Protein AF-0000000079469047 (afdb_homodimer)

Secondary structure (DSSP, 8-state):
-HHHHHHHHHHHHHHT---HHHHHHHHHHHHHTT-HHHHHHHHHHHHHH-TT-TTHHHHHHHHHHHHHHHT-HHHHHHHHHHHHHH-TT-HHHHHHHHHHHHHTT-HHHHHHHHHHHHHHTTT--HHHHHHHHHHHHHHHHHHHHTT-HHHHHHHHHHHHHH-TT-HHHHHHHHHHHHHTT-SSS---BTTB-HHHHHHTS-HHHHHHH---HHHHHHHHHHHHHHHSPPPSS--TT--TT-----TTS-EEEEEEES-SSSSHHHHHHTTHHHHS-TTTEEEEEEE-SS----HHHHHHHHHSSEEEE-TTS-HHHHHHHHHHTT-SEEEESSSSSTT--HHHHHT--SSEEEE-SSSSS----SS--EEEEETTTS-TTGGGG-SSEEEEESSS----TT----SPPPPTTTTT--SSSEEEEE-S-GGG--HHHHHHHHHHHHHSTTEEEEEE---HHHHHHHHHHHHHTT--GGGEEEEPP--HHHHHHHGGG-SEEE--SSS--SHHHHHHHHTT--EEEE--SSHHHHHHHHHHHHHT-GGGEESSHHHHHHHHHHHHT-HHHHHHHHHHHHHHTTTSGGG-HHHHHHHHHHHHHHHHHHHHTT-------TTHHHHHHHHHSS-TTTS-GGG-S-HHHHHHHHHHHHHHHS-----SSS--HHHHHHHHHS------TTHHHHHHH-/-HHHHHHHHHHHHHHT---HHHHHHHHHHHHHTT-HHHHHHHHHHHHHH-TT-TTHHHHHHHHHHHHHHHT-HHHHHHHHHHHHHH-TT-HHHHHHHHHHHHHTT-HHHHHHHHHHHHHHTTT--HHHHHHHHHHHHHHHHHHHHTT-HHHHHHHHHHHHHH-TT-HHHHHHHHHHHHHTT-SSS---BTTB-HHHHHHTS-HHHHHHH---HHHHHHHHHHHHHHHSPPPSS--TT--TT-----TTS-EEEEEEES-SSSSHHHHHHTTHHHHS-TTTEEEEEEE-SS----HHHHHHHHHSSEEEE-TTS-HHHHHHHHHHTT-SEEEESSSSSTT--HHHHHT--SSEEEE-SSSSS----SS--EEEEETTTS-TTGGGG-SSEEEEESSS----TT----SPPPPTTTTT--SSSEEEEE-S-GGG--HHHHHHHHHHHHHSTTEEEEEE---HHHHHHHHHHHHHTT--GGGEEEEPP--HHHHHHHGGG-SEEE--SSS--SHHHHHHHHTT--EEEE--SSHHHHHHHHHHHHHT-GGGEESSHHHHHHHHHHHHT-HHHHHHHHHHHHHHTTTSGGG-HHHHHHHHHHHHHHHHHHHHTT-------TTHHHHHHHHHSS-TTTS-GGG-TTHHHHHHHHHHHHHHHS-----SSS--HHHHHHHHHS------TTHHHHHHH-

Sequence (1388 aa):
MSQDLFLSALQKATAGTLGLAELINTANTLSVTGAGDQAQQLYKIWAAFNPEHPQLYVAHFNRGCLQTQAGDLAGAIEALTAAITLDPEFMPGYINLGGVLERNGQPDEAISLWQTGLQKVAAITGQGFDYKLSTLKQLARILADTQKIEAAEAILRETLALDPTQRDVIEQYLAMRLVQCKWPVVEPLPGLDAQTQVTNTHPLSLAAYTDDPLLQLAAASRYVEMTADSPLELAASDRRHAPVDVQGRRLRVGYISSDLRDHAVGYLMAELWDLHDKAKVEVFAYYCGIPSVDALTLRTRGAVEHWTDIRPMTDAQAAAQIAQDGIDILVDVNGHTRESRTGVFALRPAPIQVNWLGYPGTMGSPYHHYIVADGWIVPPGSEIYYSEKVVRLPCYQPNDRKRFVAAERPTRAQAGLPDDAFVFCCFNGAQKISRATFERWLTILKRVEGSVLWLLESTPETHARLLAYAAGQGVAPERLIFAPKLHNSLHLARYPLADLFLDTAAYGAHTTASDALWMGVPMVTLSGRSFAARVCGSLVRASGLVDLVCASPDEYVERAVTLGHDRAQIAAYKAQLEANRDTCDLFNMEKLVSSLEDLYATMVVDYQQGALPRPDLTNLDVYMKVGVDHDHEGQEILAMEDYHGLYKAKLASRHLARPVVADNRLWTAQDIALTDGEPAVPEPQARLRRAAADMSQDLFLSALQKATAGTLGLAELINTANTLSVTGAGDQAQQLYKIWAAFNPEHPQLYVAHFNRGCLQTQAGDLAGAIEALTAAITLDPEFMPGYINLGGVLERNGQPDEAISLWQTGLQKVAAITGQGFDYKLSTLKQLARILADTQKIEAAEAILRETLALDPTQRDVIEQYLAMRLVQCKWPVVEPLPGLDAQTQVTNTHPLSLAAYTDDPLLQLAAASRYVEMTADSPLELAASDRRHAPVDVQGRRLRVGYISSDLRDHAVGYLMAELWDLHDKAKVEVFAYYCGIPSVDALTLRTRGAVEHWTDIRPMTDAQAAAQIAQDGIDILVDVNGHTRESRTGVFALRPAPIQVNWLGYPGTMGSPYHHYIVADGWIVPPGSEIYYSEKVVRLPCYQPNDRKRFVAAERPTRAQAGLPDDAFVFCCFNGAQKISRATFERWLTILKRVEGSVLWLLESTPETHARLLAYAAGQGVAPERLIFAPKLHNSLHLARYPLADLFLDTAAYGAHTTASDALWMGVPMVTLSGRSFAARVCGSLVRASGLVDLVCASPDEYVERAVTLGHDRAQIAAYKAQLEANRDTCDLFNMEKLVSSLEDLYATMVVDYQQGALPRPDLTNLDVYMKVGVDHDHEGQEILAMEDYHGLYKAKLASRHLARPVVADNRLWTAQDIALTDGEPAVPEPQARLRRAAAD

pLDDT: mean 93.53, std 10.59, range [22.52, 98.88]

Structure (mmCIF, N/CA/C/O backbone):
data_AF-0000000079469047-model_v1
#
loop_
_entity.id
_entity.type
_entity.pdbx_description
1 polymer 'protein O-GlcNAc transferase'
#
loop_
_atom_site.group_PDB
_atom_site.id
_atom_site.type_symbol
_atom_site.label_atom_id
_atom_site.label_alt_id
_atom_site.label_comp_id
_atom_site.label_asym_id
_atom_site.label_entity_id
_atom_site.label_seq_id
_atom_site.pdbx_PDB_ins_code
_atom_site.Cartn_x
_atom_site.Cartn_y
_atom_site.Cartn_z
_atom_site.occupancy
_atom_site.B_iso_or_equiv
_atom_site.auth_seq_id
_atom_site.auth_comp_id
_atom_site.auth_asym_id
_atom_site.auth_atom_id
_atom_site.pdbx_PDB_model_num
ATOM 1 N N . MET A 1 1 ? -43.281 -0.757 16.875 1 70.38 1 MET A N 1
ATOM 2 C CA . MET A 1 1 ? -42.375 -1.857 16.594 1 70.38 1 MET A CA 1
ATOM 3 C C . MET A 1 1 ? -41.281 -1.95 17.656 1 70.38 1 MET A C 1
ATOM 5 O O . MET A 1 1 ? -41.094 -3.014 18.234 1 70.38 1 MET A O 1
ATOM 9 N N . SER A 1 2 ? -40.844 -0.855 18.094 1 79.81 2 SER A N 1
ATOM 10 C CA . SER A 1 2 ? -39.781 -0.861 19.094 1 79.81 2 SER A CA 1
ATOM 11 C C . SER A 1 2 ? -40.344 -1.202 20.469 1 79.81 2 SER A C 1
ATOM 13 O O . SER A 1 2 ? -39.719 -1.958 21.234 1 79.81 2 SER A O 1
ATOM 15 N N . GLN A 1 3 ? -41.562 -0.854 20.75 1 84 3 GLN A N 1
ATOM 16 C CA . GLN A 1 3 ? -42.156 -1.096 22.047 1 84 3 GLN A CA 1
ATOM 17 C C . GLN A 1 3 ? -42.5 -2.572 22.234 1 84 3 GLN A C 1
ATOM 19 O O . GLN A 1 3 ? -42.281 -3.135 23.312 1 84 3 GLN A O 1
ATOM 24 N N . ASP A 1 4 ? -42.969 -3.176 21.188 1 86.56 4 ASP A N 1
ATOM 25 C CA . ASP A 1 4 ? -43.312 -4.594 21.25 1 86.56 4 ASP A CA 1
ATOM 26 C C . ASP A 1 4 ? -42.062 -5.449 21.438 1 86.56 4 ASP A C 1
ATOM 28 O O . ASP A 1 4 ? -42.062 -6.426 22.188 1 86.56 4 ASP A O 1
ATOM 32 N N . LEU A 1 5 ? -41.062 -5.023 20.625 1 90.62 5 LEU A N 1
ATOM 33 C CA . LEU A 1 5 ? -39.812 -5.734 20.75 1 90.62 5 LEU A CA 1
ATOM 34 C C . LEU A 1 5 ? -39.25 -5.645 22.172 1 90.62 5 LEU A C 1
ATOM 36 O O . LEU A 1 5 ? -38.75 -6.637 22.703 1 90.62 5 LEU A O 1
ATOM 40 N N . PHE A 1 6 ? -39.344 -4.527 22.797 1 91.88 6 PHE A N 1
ATOM 41 C CA . PHE A 1 6 ? -38.875 -4.297 24.141 1 91.88 6 PHE A CA 1
ATOM 42 C C . PHE A 1 6 ? -39.656 -5.133 25.156 1 91.88 6 PHE A C 1
ATOM 44 O O . PHE A 1 6 ? -39.062 -5.797 26 1 91.88 6 PHE A O 1
ATOM 51 N N . LEU A 1 7 ? -40.938 -5.102 24.984 1 90.62 7 LEU A N 1
ATOM 52 C CA . LEU A 1 7 ? -41.812 -5.812 25.938 1 90.62 7 LEU A CA 1
ATOM 53 C C . LEU A 1 7 ? -41.594 -7.32 25.844 1 90.62 7 LEU A C 1
ATOM 55 O O . LEU A 1 7 ? -41.562 -8.016 26.859 1 90.62 7 LEU A O 1
ATOM 59 N N . SER A 1 8 ? -41.406 -7.793 24.672 1 92.75 8 SER A N 1
ATOM 60 C CA . SER A 1 8 ? -41.125 -9.211 24.484 1 92.75 8 SER A CA 1
ATOM 61 C C . SER A 1 8 ? -39.812 -9.602 25.094 1 92.75 8 SER A C 1
ATOM 63 O O . SER A 1 8 ? -39.688 -10.633 25.766 1 92.75 8 SER A O 1
ATOM 65 N N . ALA A 1 9 ? -38.844 -8.789 24.875 1 93.69 9 ALA A N 1
ATOM 66 C CA . ALA A 1 9 ? -37.5 -9.047 25.438 1 93.69 9 ALA A CA 1
ATOM 67 C C . ALA A 1 9 ? -37.531 -8.961 26.969 1 93.69 9 ALA A C 1
ATOM 69 O O . ALA A 1 9 ? -36.844 -9.719 27.641 1 93.69 9 ALA A O 1
ATOM 70 N N . LEU A 1 10 ? -38.312 -8.039 27.469 1 92.75 10 LEU A N 1
ATOM 71 C CA . LEU A 1 10 ? -38.438 -7.871 28.922 1 92.75 10 LEU A CA 1
ATOM 72 C C . LEU A 1 10 ? -39.031 -9.117 29.562 1 92.75 10 LEU A C 1
ATOM 74 O O . LEU A 1 10 ? -38.594 -9.547 30.625 1 92.75 10 LEU A O 1
ATOM 78 N N . GLN A 1 11 ? -39.938 -9.641 28.891 1 92.38 11 GLN A N 1
ATOM 79 C CA . GLN A 1 11 ? -40.562 -10.867 29.391 1 92.38 11 GLN A CA 1
ATOM 80 C C . GLN A 1 11 ? -39.562 -12.016 29.422 1 92.38 11 GLN A C 1
ATOM 82 O O . GLN A 1 11 ? -39.469 -12.75 30.406 1 92.38 11 GLN A O 1
ATOM 87 N N . LYS A 1 12 ? -38.844 -12.109 28.359 1 93.62 12 LYS A N 1
ATOM 88 C CA . LYS A 1 12 ? -37.844 -13.164 28.297 1 93.62 12 LYS A CA 1
ATOM 89 C C . LYS A 1 12 ? -36.75 -12.945 29.344 1 93.62 12 LYS A C 1
ATOM 91 O O . LYS A 1 12 ? -36.25 -13.898 29.953 1 93.62 12 LYS A O 1
ATOM 96 N N . ALA A 1 13 ? -36.344 -11.75 29.547 1 92.44 13 ALA A N 1
ATOM 97 C CA . ALA A 1 13 ? -35.281 -11.422 30.5 1 92.44 13 ALA A CA 1
ATOM 98 C C . ALA A 1 13 ? -35.688 -11.742 31.922 1 92.44 13 ALA A C 1
ATOM 100 O O . ALA A 1 13 ? -34.906 -12.289 32.719 1 92.44 13 ALA A O 1
ATOM 101 N N . THR A 1 14 ? -36.938 -11.43 32.219 1 91.88 14 THR A N 1
ATOM 102 C CA . THR A 1 14 ? -37.438 -11.641 33.594 1 91.88 14 THR A CA 1
ATOM 103 C C . THR A 1 14 ? -37.688 -13.125 33.844 1 91.88 14 THR A C 1
ATOM 105 O O . THR A 1 14 ? -37.656 -13.586 34.969 1 91.88 14 THR A O 1
ATOM 108 N N . ALA A 1 15 ? -37.875 -13.797 32.719 1 90.75 15 ALA A N 1
ATOM 109 C CA . ALA A 1 15 ? -38.062 -15.242 32.812 1 90.75 15 ALA A CA 1
ATOM 110 C C . ALA A 1 15 ? -36.719 -15.977 32.812 1 90.75 15 ALA A C 1
ATOM 112 O O . ALA A 1 15 ? -36.656 -17.188 33.062 1 90.75 15 ALA A O 1
ATOM 113 N N . GLY A 1 16 ? -35.688 -15.336 32.531 1 88.88 16 GLY A N 1
ATOM 114 C CA . GLY A 1 16 ? -34.344 -15.93 32.531 1 88.88 16 GLY A CA 1
ATOM 115 C C . GLY A 1 16 ? -34.062 -16.703 31.25 1 88.88 16 GLY A C 1
ATOM 116 O O . GLY A 1 16 ? -33.188 -17.562 31.219 1 88.88 16 GLY A O 1
ATOM 117 N N . THR A 1 17 ? -34.812 -16.422 30.156 1 90.81 17 THR A N 1
ATOM 118 C CA . THR A 1 17 ? -34.656 -17.219 28.938 1 90.81 17 THR A CA 1
ATOM 119 C C . THR A 1 17 ? -34 -16.391 27.844 1 90.81 17 THR A C 1
ATOM 121 O O . THR A 1 17 ? -33.719 -16.906 26.75 1 90.81 17 THR A O 1
ATOM 124 N N . LEU A 1 18 ? -33.719 -15.141 28.156 1 93.62 18 LEU A N 1
ATOM 125 C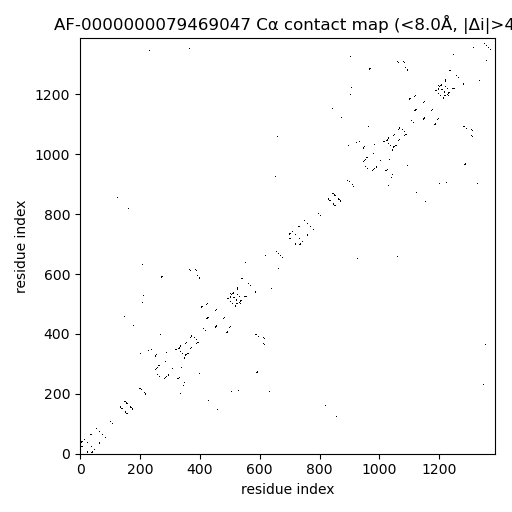 CA . LEU A 1 18 ? -33.094 -14.289 27.172 1 93.62 18 LEU A CA 1
ATOM 126 C C . LEU A 1 18 ? -31.562 -14.469 27.203 1 93.62 18 LEU A C 1
ATOM 128 O O . LEU A 1 18 ? -30.906 -13.992 28.141 1 93.62 18 LEU A O 1
ATOM 132 N N . GLY A 1 19 ? -31.047 -15.133 26.234 1 93.56 19 GLY A N 1
ATOM 133 C CA . GLY A 1 19 ? -29.609 -15.289 26.156 1 93.56 19 GLY A CA 1
ATOM 134 C C . GLY A 1 19 ? -28.875 -13.992 25.891 1 93.56 19 GLY A C 1
ATOM 135 O O . GLY A 1 19 ? -29.484 -13.023 25.422 1 93.56 19 GLY A O 1
ATOM 136 N N . LEU A 1 20 ? -27.641 -13.961 26.234 1 93.69 20 LEU A N 1
ATOM 137 C CA . LEU A 1 20 ? -26.844 -12.758 26.094 1 93.69 20 LEU A CA 1
ATOM 138 C C . LEU A 1 20 ? -26.781 -12.297 24.641 1 93.69 20 LEU A C 1
ATOM 140 O O . LEU A 1 20 ? -26.891 -11.102 24.359 1 93.69 20 LEU A O 1
ATOM 144 N N . ALA A 1 21 ? -26.531 -13.203 23.703 1 92.62 21 ALA A N 1
ATOM 145 C CA . ALA A 1 21 ? -26.469 -12.859 22.281 1 92.62 21 ALA A CA 1
ATOM 146 C C . ALA A 1 21 ? -27.766 -12.227 21.812 1 92.62 21 ALA A C 1
ATOM 148 O O . ALA A 1 21 ? -27.75 -11.25 21.062 1 92.62 21 ALA A O 1
ATOM 149 N N . GLU A 1 22 ? -28.812 -12.812 22.219 1 93.19 22 GLU A N 1
ATOM 150 C CA . GLU A 1 22 ? -30.109 -12.266 21.859 1 93.19 22 GLU A CA 1
ATOM 151 C C . GLU A 1 22 ? -30.328 -10.898 22.5 1 93.19 22 GLU A C 1
ATOM 153 O O . GLU A 1 22 ? -30.922 -10.008 21.891 1 93.19 22 GLU A O 1
ATOM 158 N N . LEU A 1 23 ? -29.953 -10.742 23.797 1 95.12 23 LEU A N 1
ATOM 159 C CA . LEU A 1 23 ? -30 -9.461 24.484 1 95.12 23 LEU A CA 1
ATOM 160 C C . LEU A 1 23 ? -29.281 -8.375 23.688 1 95.12 23 LEU A C 1
ATOM 162 O O . LEU A 1 23 ? -29.859 -7.312 23.438 1 95.12 23 LEU A O 1
ATOM 166 N N . ILE A 1 24 ? -28.047 -8.68 23.266 1 94.56 24 ILE A N 1
ATOM 167 C CA . ILE A 1 24 ? -27.219 -7.719 22.547 1 94.56 24 ILE A CA 1
ATOM 168 C C . ILE A 1 24 ? -27.891 -7.344 21.219 1 94.56 24 ILE A C 1
ATOM 170 O O . ILE A 1 24 ? -27.984 -6.16 20.875 1 94.56 24 ILE A O 1
ATOM 174 N N . ASN A 1 25 ? -28.391 -8.289 20.547 1 92.69 25 ASN A N 1
ATOM 175 C CA . ASN A 1 25 ? -29.047 -8.047 19.266 1 92.69 25 ASN A CA 1
ATOM 176 C C . ASN A 1 25 ? -30.312 -7.199 19.422 1 92.69 25 ASN A C 1
ATOM 178 O O . ASN A 1 25 ? -30.547 -6.285 18.625 1 92.69 25 ASN A O 1
ATOM 182 N N . THR A 1 26 ? -31.047 -7.582 20.406 1 94 26 THR A N 1
ATOM 183 C CA . THR A 1 26 ? -32.281 -6.859 20.656 1 94 26 THR A CA 1
ATOM 184 C C . THR A 1 26 ? -32 -5.418 21.078 1 94 26 THR A C 1
ATOM 186 O O . THR A 1 26 ? -32.656 -4.484 20.594 1 94 26 THR A O 1
ATOM 189 N N . ALA A 1 27 ? -31.078 -5.262 21.969 1 94.56 27 ALA A N 1
ATOM 190 C CA . ALA A 1 27 ? -30.703 -3.93 22.438 1 94.56 27 ALA A CA 1
ATOM 191 C C . ALA A 1 27 ? -30.188 -3.07 21.281 1 94.56 27 ALA A C 1
ATOM 193 O O . ALA A 1 27 ? -30.469 -1.873 21.219 1 94.56 27 ALA A O 1
ATOM 194 N N . ASN A 1 28 ? -29.359 -3.631 20.438 1 91.94 28 ASN A N 1
ATOM 195 C CA . ASN A 1 28 ? -28.875 -2.922 19.266 1 91.94 28 ASN A CA 1
ATOM 196 C C . ASN A 1 28 ? -30.016 -2.463 18.359 1 91.94 28 ASN A C 1
ATOM 198 O O . ASN A 1 28 ? -29.984 -1.345 17.844 1 91.94 28 ASN A O 1
ATOM 202 N N . THR A 1 29 ? -30.922 -3.354 18.156 1 91.69 29 THR A N 1
ATOM 203 C CA . THR A 1 29 ? -32.094 -3.016 17.344 1 91.69 29 THR A CA 1
ATOM 204 C C . THR A 1 29 ? -32.875 -1.862 17.969 1 91.69 29 THR A C 1
ATOM 206 O O . THR A 1 29 ? -33.281 -0.937 17.266 1 91.69 29 THR A O 1
ATOM 209 N N . LEU A 1 30 ? -33.062 -1.891 19.234 1 93.25 30 LEU A N 1
ATOM 210 C CA . LEU A 1 30 ? -33.75 -0.827 19.953 1 93.25 30 LEU A CA 1
ATOM 211 C C . LEU A 1 30 ? -33 0.495 19.828 1 93.25 30 LEU A C 1
ATOM 213 O O . LEU A 1 30 ? -33.594 1.538 19.578 1 93.25 30 LEU A O 1
ATOM 217 N N . SER A 1 31 ? -31.719 0.493 19.922 1 90.31 31 SER A N 1
ATOM 218 C CA . SER A 1 31 ? -30.891 1.691 19.875 1 90.31 31 SER A CA 1
ATOM 219 C C . SER A 1 31 ? -30.969 2.344 18.484 1 90.31 31 SER A C 1
ATOM 221 O O . SER A 1 31 ? -31.156 3.559 18.391 1 90.31 31 SER A O 1
ATOM 223 N N . VAL A 1 32 ? -30.859 1.539 17.438 1 85.75 32 VAL A N 1
ATOM 224 C CA . VAL A 1 32 ? -30.828 2.049 16.062 1 85.75 32 VAL A CA 1
ATOM 225 C C . VAL A 1 32 ? -32.188 2.619 15.695 1 85.75 32 VAL A C 1
ATOM 227 O O . VAL A 1 32 ? -32.281 3.545 14.883 1 85.75 32 VAL A O 1
ATOM 230 N N . THR A 1 33 ? -33.219 2.166 16.391 1 86.94 33 THR A N 1
ATOM 231 C CA . THR A 1 33 ? -34.594 2.621 16.094 1 86.94 33 THR A CA 1
ATOM 232 C C . THR A 1 33 ? -34.969 3.777 17.016 1 86.94 33 THR A C 1
ATOM 234 O O . THR A 1 33 ? -36.156 4.156 17.078 1 86.94 33 THR A O 1
ATOM 237 N N . GLY A 1 34 ? -34.031 4.32 17.797 1 86.38 34 GLY A N 1
ATOM 238 C CA . GLY A 1 34 ? -34.25 5.52 18.594 1 86.38 34 GLY A CA 1
ATOM 239 C C . GLY A 1 34 ? -34.719 5.227 20.016 1 86.38 34 GLY A C 1
ATOM 240 O O . GLY A 1 34 ? -35.031 6.145 20.766 1 86.38 34 GLY A O 1
ATOM 241 N N . ALA A 1 35 ? -34.875 3.951 20.328 1 91.38 35 ALA A N 1
ATOM 242 C CA . ALA A 1 35 ? -35.312 3.562 21.656 1 91.38 35 ALA A CA 1
ATOM 243 C C . ALA A 1 35 ? -34.125 3.244 22.562 1 91.38 35 ALA A C 1
ATOM 245 O O . ALA A 1 35 ? -34.062 2.184 23.188 1 91.38 35 ALA A O 1
ATOM 246 N N . GLY A 1 36 ? -33.188 4.133 22.656 1 91.44 36 GLY A N 1
ATOM 247 C CA . GLY A 1 36 ? -31.969 3.949 23.406 1 91.44 36 GLY A CA 1
ATOM 248 C C . GLY A 1 36 ? -32.188 3.746 24.891 1 91.44 36 GLY A C 1
ATOM 249 O O . GLY A 1 36 ? -31.516 2.941 25.531 1 91.44 36 GLY A O 1
ATOM 250 N N . ASP A 1 37 ? -33.125 4.398 25.469 1 92.31 37 ASP A N 1
ATOM 251 C CA . ASP A 1 37 ? -33.438 4.277 26.891 1 92.31 37 ASP A CA 1
ATOM 252 C C . ASP A 1 37 ? -33.938 2.875 27.234 1 92.31 37 ASP A C 1
ATOM 254 O O . ASP A 1 37 ? -33.562 2.303 28.25 1 92.31 37 ASP A O 1
ATOM 258 N N . GLN A 1 38 ? -34.75 2.418 26.312 1 93.94 38 GLN A N 1
ATOM 259 C CA . GLN A 1 38 ? -35.281 1.064 26.5 1 93.94 38 GLN A CA 1
ATOM 260 C C . GLN A 1 38 ? -34.156 0.036 26.422 1 93.94 38 GLN A C 1
ATOM 262 O O . GLN A 1 38 ? -34.125 -0.943 27.172 1 93.94 38 GLN A O 1
ATOM 267 N N . ALA A 1 39 ? -33.25 0.238 25.5 1 95.5 39 ALA A N 1
ATOM 268 C CA . ALA A 1 39 ? -32.125 -0.658 25.359 1 95.5 39 ALA A CA 1
ATOM 269 C C . ALA A 1 39 ? -31.297 -0.7 26.641 1 95.5 39 ALA A C 1
ATOM 271 O O . ALA A 1 39 ? -30.891 -1.775 27.109 1 95.5 39 ALA A O 1
ATOM 272 N N . GLN A 1 40 ? -31.062 0.442 27.25 1 94.69 40 GLN A N 1
ATOM 273 C CA . GLN A 1 40 ? -30.312 0.531 28.5 1 94.69 40 GLN A CA 1
ATOM 274 C C . GLN A 1 40 ? -31.031 -0.196 29.625 1 94.69 40 GLN A C 1
ATOM 276 O O . GLN A 1 40 ? -30.406 -0.913 30.406 1 94.69 40 GLN A O 1
ATOM 281 N N . GLN A 1 41 ? -32.281 0.027 29.625 1 93.75 41 GLN A N 1
ATOM 282 C CA . GLN A 1 41 ? -33.094 -0.611 30.672 1 93.75 41 GLN A CA 1
ATOM 283 C C . GLN A 1 41 ? -33.062 -2.131 30.531 1 93.75 41 GLN A C 1
ATOM 285 O O . GLN A 1 41 ? -33.031 -2.85 31.531 1 93.75 41 GLN A O 1
ATOM 290 N N . LEU A 1 42 ? -33.094 -2.494 29.297 1 95.5 42 LEU A N 1
ATOM 291 C CA . LEU A 1 42 ? -33.062 -3.932 29.062 1 95.5 42 LEU A CA 1
ATOM 292 C C . LEU A 1 42 ? -31.781 -4.555 29.578 1 95.5 42 LEU A C 1
ATOM 294 O O . LEU A 1 42 ? -31.797 -5.633 30.188 1 95.5 42 LEU A O 1
ATOM 298 N N . TYR A 1 43 ? -30.656 -3.975 29.328 1 96.19 43 TYR A N 1
ATOM 299 C CA . TYR A 1 43 ? -29.391 -4.461 29.844 1 96.19 43 TYR A CA 1
ATOM 300 C C . TYR A 1 43 ? -29.422 -4.504 31.375 1 96.19 43 TYR A C 1
ATOM 302 O O . TYR A 1 43 ? -28.938 -5.461 31.984 1 96.19 43 TYR A O 1
ATOM 310 N N . LYS A 1 44 ? -29.906 -3.482 31.969 1 94.25 44 LYS A N 1
ATOM 311 C CA . LYS A 1 44 ? -29.969 -3.383 33.438 1 94.25 44 LYS A CA 1
ATOM 312 C C . LYS A 1 44 ? -30.812 -4.508 34.031 1 94.25 44 LYS A C 1
ATOM 314 O O . LYS A 1 44 ? -30.422 -5.145 35 1 94.25 44 LYS A O 1
ATOM 319 N N . ILE A 1 45 ? -31.953 -4.645 33.406 1 94.62 45 ILE A N 1
ATOM 320 C CA . ILE A 1 45 ? -32.875 -5.668 33.875 1 94.62 45 ILE A CA 1
ATOM 321 C C . ILE A 1 45 ? -32.25 -7.051 33.688 1 94.62 45 ILE A C 1
ATOM 323 O O . ILE A 1 45 ? -32.281 -7.883 34.594 1 94.62 45 ILE A O 1
ATOM 327 N N . TRP A 1 46 ? -31.734 -7.301 32.469 1 96.44 46 TRP A N 1
ATOM 328 C CA . TRP A 1 46 ? -31.094 -8.586 32.219 1 96.44 46 TRP A CA 1
ATOM 329 C C . TRP A 1 46 ? -30 -8.867 33.25 1 96.44 46 TRP A C 1
ATOM 331 O O . TRP A 1 46 ? -29.906 -9.984 33.75 1 96.44 46 TRP A O 1
ATOM 341 N N . ALA A 1 47 ? -29.188 -7.926 33.625 1 95.19 47 ALA A N 1
ATOM 342 C CA . ALA A 1 47 ? -28.094 -8.078 34.594 1 95.19 47 ALA A CA 1
ATOM 343 C C . ALA A 1 47 ? -28.641 -8.43 35.969 1 95.19 47 ALA A C 1
ATOM 345 O O . ALA A 1 47 ? -28.031 -9.227 36.688 1 95.19 47 ALA A O 1
ATOM 346 N N . ALA A 1 48 ? -29.719 -7.828 36.25 1 93.88 48 ALA A N 1
ATOM 347 C CA . ALA A 1 48 ? -30.328 -8.055 37.562 1 93.88 48 ALA A CA 1
ATOM 348 C C . ALA A 1 48 ? -30.844 -9.484 37.688 1 93.88 48 ALA A C 1
ATOM 350 O O . ALA A 1 48 ? -30.797 -10.078 38.781 1 93.88 48 ALA A O 1
ATOM 351 N N . PHE A 1 49 ? -31.234 -10.008 36.625 1 93.75 49 PHE A N 1
ATOM 352 C CA . PHE A 1 49 ? -31.828 -11.344 36.656 1 93.75 49 PHE A CA 1
ATOM 353 C C . PHE A 1 49 ? -30.766 -12.406 36.344 1 93.75 49 PHE A C 1
ATOM 355 O O . PHE A 1 49 ? -31.031 -13.602 36.469 1 93.75 49 PHE A O 1
ATOM 362 N N . ASN A 1 50 ? -29.641 -11.984 35.938 1 93.69 50 ASN A N 1
ATOM 363 C CA . ASN A 1 50 ? -28.547 -12.906 35.656 1 93.69 50 ASN A CA 1
ATOM 364 C C . ASN A 1 50 ? -27.25 -12.484 36.344 1 93.69 50 ASN A C 1
ATOM 366 O O . ASN A 1 50 ? -26.203 -12.367 35.719 1 93.69 50 ASN A O 1
ATOM 370 N N . PRO A 1 51 ? -27.234 -12.352 37.625 1 92.06 51 PRO A N 1
ATOM 371 C CA . PRO A 1 51 ? -26.094 -11.797 38.344 1 92.06 51 PRO A CA 1
ATOM 372 C C . PRO A 1 51 ? -24.875 -12.711 38.312 1 92.06 51 PRO A C 1
ATOM 374 O O . PRO A 1 51 ? -23.734 -12.25 38.5 1 92.06 51 PRO A O 1
ATOM 377 N N . GLU A 1 52 ? -25.047 -13.977 37.969 1 92.69 52 GLU A N 1
ATOM 378 C CA . GLU A 1 52 ? -23.938 -14.922 38 1 92.69 52 GLU A CA 1
ATOM 379 C C . GLU A 1 52 ? -23.5 -15.344 36.625 1 92.69 52 GLU A C 1
ATOM 381 O O . GLU A 1 52 ? -22.688 -16.25 36.469 1 92.69 52 GLU A O 1
ATOM 386 N N . HIS A 1 53 ? -24.078 -14.727 35.688 1 93.38 53 HIS A N 1
ATOM 387 C CA . HIS A 1 53 ? -23.703 -15.102 34.344 1 93.38 53 HIS A CA 1
ATOM 388 C C . HIS A 1 53 ? -22.219 -14.867 34.094 1 93.38 53 HIS A C 1
ATOM 390 O O . HIS A 1 53 ? -21.672 -13.82 34.469 1 93.38 53 HIS A O 1
ATOM 396 N N . PRO A 1 54 ? -21.547 -15.781 33.5 1 93.06 54 PRO A N 1
ATOM 397 C CA . PRO A 1 54 ? -20.094 -15.672 33.312 1 93.06 54 PRO A CA 1
ATOM 398 C C . PRO A 1 54 ? -19.703 -14.477 32.438 1 93.06 54 PRO A C 1
ATOM 400 O O . PRO A 1 54 ? -18.578 -13.977 32.531 1 93.06 54 PRO A O 1
ATOM 403 N N . GLN A 1 55 ? -20.516 -14.008 31.594 1 95 55 GLN A N 1
ATOM 404 C CA . GLN A 1 55 ? -20.219 -12.883 30.719 1 95 55 GLN A CA 1
ATOM 405 C C . GLN A 1 55 ? -21.047 -11.656 31.078 1 95 55 GLN A C 1
ATOM 407 O O . GLN A 1 55 ? -21.391 -10.852 30.203 1 95 55 GLN A O 1
ATOM 412 N N . LEU A 1 56 ? -21.375 -11.586 32.344 1 95.56 56 LEU A N 1
ATOM 413 C CA . LEU A 1 56 ? -22.125 -10.445 32.812 1 95.56 56 LEU A CA 1
ATOM 414 C C . LEU A 1 56 ? -21.406 -9.133 32.5 1 95.56 56 LEU A C 1
ATOM 416 O O . LEU A 1 56 ? -22.062 -8.117 32.25 1 95.56 56 LEU A O 1
ATOM 420 N N . TYR A 1 57 ? -20.078 -9.156 32.5 1 96.25 57 TYR A N 1
ATOM 421 C CA . TYR A 1 57 ? -19.266 -7.969 32.219 1 96.25 57 TYR A CA 1
ATOM 422 C C . TYR A 1 57 ? -19.547 -7.434 30.828 1 96.25 57 TYR A C 1
ATOM 424 O O . TYR A 1 57 ? -19.469 -6.227 30.594 1 96.25 57 TYR A O 1
ATOM 432 N N . VAL A 1 58 ? -19.969 -8.281 29.922 1 96.38 58 VAL A N 1
ATOM 433 C CA . VAL A 1 58 ? -20.281 -7.875 28.562 1 96.38 58 VAL A CA 1
ATOM 434 C C . VAL A 1 58 ? -21.562 -7.043 28.531 1 96.38 58 VAL A C 1
ATOM 436 O O . VAL A 1 58 ? -21.656 -6.062 27.797 1 96.38 58 VAL A O 1
ATOM 439 N N . ALA A 1 59 ? -22.484 -7.465 29.312 1 95.81 59 ALA A N 1
ATOM 440 C CA . ALA A 1 59 ? -23.734 -6.719 29.406 1 95.81 59 ALA A CA 1
ATOM 441 C C . ALA A 1 59 ? -23.5 -5.328 29.984 1 95.81 59 ALA A C 1
ATOM 443 O O . ALA A 1 59 ? -24.047 -4.34 29.484 1 95.81 59 ALA A O 1
ATOM 444 N N . HIS A 1 60 ? -22.703 -5.258 31.047 1 96.56 60 HIS A N 1
ATOM 445 C CA . HIS A 1 60 ? -22.359 -3.971 31.641 1 96.56 60 HIS A CA 1
ATOM 446 C C . HIS A 1 60 ? -21.625 -3.086 30.641 1 96.56 60 HIS A C 1
ATOM 448 O O . HIS A 1 60 ? -21.891 -1.885 30.547 1 96.56 60 HIS A O 1
ATOM 454 N N . PHE A 1 61 ? -20.672 -3.641 29.938 1 96.38 61 PHE A N 1
ATOM 455 C CA . PHE A 1 61 ? -19.906 -2.918 28.922 1 96.38 61 PHE A CA 1
ATOM 456 C C . PHE A 1 61 ? -20.828 -2.312 27.875 1 96.38 61 PHE A C 1
ATOM 458 O O . PHE A 1 61 ? -20.719 -1.126 27.562 1 96.38 61 PHE A O 1
ATOM 465 N N . ASN A 1 62 ? -21.766 -3.201 27.391 1 96.31 62 ASN A N 1
ATOM 466 C CA . ASN A 1 62 ? -22.656 -2.732 26.328 1 96.31 62 ASN A CA 1
ATOM 467 C C . ASN A 1 62 ? -23.609 -1.647 26.844 1 96.31 62 ASN A C 1
ATOM 469 O O . ASN A 1 62 ? -23.922 -0.704 26.125 1 96.31 62 ASN A O 1
ATOM 473 N N . ARG A 1 63 ? -24.047 -1.8 28 1 95.94 63 ARG A N 1
ATOM 474 C CA . ARG A 1 63 ? -24.844 -0.751 28.625 1 95.94 63 ARG A CA 1
ATOM 475 C C . ARG A 1 63 ? -24.062 0.555 28.719 1 95.94 63 ARG A C 1
ATOM 477 O O . ARG A 1 63 ? -24.594 1.625 28.406 1 95.94 63 ARG A O 1
ATOM 484 N N . GLY A 1 64 ? -22.812 0.472 29.188 1 96.12 64 GLY A N 1
ATOM 485 C CA . GLY A 1 64 ? -21.953 1.642 29.281 1 96.12 64 GLY A CA 1
ATOM 486 C C . GLY A 1 64 ? -21.734 2.33 27.938 1 96.12 64 GLY A C 1
ATOM 487 O O . GLY A 1 64 ? -21.719 3.561 27.875 1 96.12 64 GLY A O 1
ATOM 488 N N . CYS A 1 65 ? -21.562 1.544 26.891 1 94.88 65 CYS A N 1
ATOM 489 C CA . CYS A 1 65 ? -21.406 2.096 25.547 1 94.88 65 CYS A CA 1
ATOM 490 C C . CYS A 1 65 ? -22.641 2.871 25.125 1 94.88 65 CYS A C 1
ATOM 492 O O . CYS A 1 65 ? -22.531 3.961 24.562 1 94.88 65 CYS A O 1
ATOM 494 N N . LEU A 1 66 ? -23.797 2.332 25.406 1 94.12 66 LEU A N 1
ATOM 495 C CA . LEU A 1 66 ? -25.062 3 25.078 1 94.12 66 LEU A CA 1
ATOM 496 C C . LEU A 1 66 ? -25.203 4.297 25.875 1 94.12 66 LEU A C 1
ATOM 498 O O . LEU A 1 66 ? -25.672 5.305 25.328 1 94.12 66 LEU A O 1
ATOM 502 N N . GLN A 1 67 ? -24.828 4.254 27.125 1 95.12 67 GLN A N 1
ATOM 503 C CA . GLN A 1 67 ? -24.891 5.434 27.969 1 95.12 67 GLN A CA 1
ATOM 504 C C . GLN A 1 67 ? -23.938 6.523 27.5 1 95.12 67 GLN A C 1
ATOM 506 O O . GLN A 1 67 ? -24.266 7.711 27.562 1 95.12 67 GLN A O 1
ATOM 511 N N . THR A 1 68 ? -22.766 6.105 27.078 1 93.75 68 THR A N 1
ATOM 512 C CA . THR A 1 68 ? -21.812 7.055 26.516 1 93.75 68 THR A CA 1
ATOM 513 C C . THR A 1 68 ? -22.406 7.77 25.297 1 93.75 68 THR A C 1
ATOM 515 O O . THR A 1 68 ? -22.312 8.992 25.188 1 93.75 68 THR A O 1
ATOM 518 N N . GLN A 1 69 ? -23.047 7.023 24.453 1 88.31 69 GLN A N 1
ATOM 519 C CA . GLN A 1 69 ? -23.656 7.57 23.234 1 88.31 69 GLN A CA 1
ATOM 520 C C . GLN A 1 69 ? -24.781 8.531 23.578 1 88.31 69 GLN A C 1
ATOM 522 O O . GLN A 1 69 ? -25 9.531 22.891 1 88.31 69 GLN A O 1
ATOM 527 N N . ALA A 1 70 ? -25.469 8.242 24.703 1 89.31 70 ALA A N 1
ATOM 528 C CA . ALA A 1 70 ? -26.609 9.039 25.141 1 89.31 70 ALA A CA 1
ATOM 529 C C . ALA A 1 70 ? -26.156 10.266 25.938 1 89.31 70 ALA A C 1
ATOM 531 O O . ALA A 1 70 ? -26.984 11.117 26.297 1 89.31 70 ALA A O 1
ATOM 532 N N . GLY A 1 71 ? -24.859 10.352 26.219 1 90.19 71 GLY A N 1
ATOM 533 C CA . GLY A 1 71 ? -24.312 11.5 26.953 1 90.19 71 GLY A CA 1
ATOM 534 C C . GLY A 1 71 ? -24.375 11.328 28.453 1 90.19 71 GLY A C 1
ATOM 535 O O . GLY A 1 71 ? -23.984 12.234 29.203 1 90.19 71 GLY A O 1
ATOM 536 N N . ASP A 1 72 ? -24.906 10.195 28.891 1 93.88 72 ASP A N 1
ATOM 537 C CA . ASP A 1 72 ? -24.922 9.898 30.312 1 93.88 72 ASP A CA 1
ATOM 538 C C . ASP A 1 72 ? -23.562 9.383 30.797 1 93.88 72 ASP A C 1
ATOM 540 O O . ASP A 1 72 ? -23.391 8.188 31.031 1 93.88 72 ASP A O 1
ATOM 544 N N . LEU A 1 73 ? -22.625 10.273 31.047 1 96.56 73 LEU A N 1
ATOM 545 C CA . LEU A 1 73 ? -21.25 9.914 31.344 1 96.56 73 LEU A CA 1
ATOM 546 C C . LEU A 1 73 ? -21.125 9.266 32.719 1 96.56 73 LEU A C 1
ATOM 548 O O . LEU A 1 73 ? -20.344 8.32 32.875 1 96.56 73 LEU A O 1
ATOM 552 N N . ALA A 1 74 ? -21.891 9.75 33.625 1 96.25 74 ALA A N 1
ATOM 553 C CA . ALA A 1 74 ? -21.844 9.172 34.969 1 96.25 74 ALA A CA 1
ATOM 554 C C . ALA A 1 74 ? -22.297 7.711 34.969 1 96.25 74 ALA A C 1
ATOM 556 O O . ALA A 1 74 ? -21.656 6.855 35.594 1 96.25 74 ALA A O 1
ATOM 557 N N . GLY A 1 75 ? -23.422 7.535 34.281 1 96.44 75 GLY A N 1
ATOM 558 C CA . GLY A 1 75 ? -23.891 6.168 34.156 1 96.44 75 GLY A CA 1
ATOM 559 C C . GLY A 1 75 ? -22.906 5.266 33.438 1 96.44 75 GLY A C 1
ATOM 560 O O . GLY A 1 75 ? -22.719 4.109 33.812 1 96.44 75 GLY A O 1
ATOM 561 N N . ALA A 1 76 ? -22.297 5.777 32.406 1 97.31 76 ALA A N 1
ATOM 562 C CA . ALA A 1 76 ? -21.297 5.031 31.625 1 97.31 76 ALA A CA 1
ATOM 563 C C . ALA A 1 76 ? -20.109 4.645 32.5 1 97.31 76 ALA A C 1
ATOM 565 O O . ALA A 1 76 ? -19.625 3.512 32.406 1 97.31 76 ALA A O 1
ATOM 566 N N . ILE A 1 77 ? -19.594 5.57 33.281 1 97.5 77 ILE A N 1
ATOM 567 C CA . ILE A 1 77 ? -18.469 5.316 34.156 1 97.5 77 ILE A CA 1
ATOM 568 C C . ILE A 1 77 ? -18.797 4.172 35.125 1 97.5 77 ILE A C 1
ATOM 570 O O . ILE A 1 77 ? -18 3.26 35.312 1 97.5 77 ILE A O 1
ATOM 574 N N . GLU A 1 78 ? -20 4.199 35.625 1 96.56 78 GLU A N 1
ATOM 575 C CA . GLU A 1 78 ? -20.438 3.158 36.562 1 96.56 78 GLU A CA 1
ATOM 576 C C . GLU A 1 78 ? -20.5 1.796 35.875 1 96.56 78 GLU A C 1
ATOM 578 O O . GLU A 1 78 ? -19.969 0.812 36.406 1 96.56 78 GLU A O 1
ATOM 583 N N . ALA A 1 79 ? -21.109 1.771 34.781 1 97.12 79 ALA A N 1
ATOM 584 C CA . ALA A 1 79 ? -21.297 0.514 34.062 1 97.12 79 ALA A CA 1
ATOM 585 C C . ALA A 1 79 ? -19.969 -0.061 33.594 1 97.12 79 ALA A C 1
ATOM 587 O O . ALA A 1 79 ? -19.719 -1.261 33.75 1 97.12 79 ALA A O 1
ATOM 588 N N . LEU A 1 80 ? -19.094 0.74 33.031 1 97.56 80 LEU A N 1
ATOM 589 C CA . LEU A 1 80 ? -17.812 0.284 32.531 1 97.56 80 LEU A CA 1
ATOM 590 C C . LEU A 1 80 ? -16.875 -0.129 33.656 1 97.56 80 LEU A C 1
ATOM 592 O O . LEU A 1 80 ? -16.094 -1.072 33.531 1 97.56 80 LEU A O 1
ATOM 596 N N . THR A 1 81 ? -16.969 0.569 34.75 1 97.19 81 THR A N 1
ATOM 597 C CA . THR A 1 81 ? -16.219 0.166 35.938 1 97.19 81 THR A CA 1
ATOM 598 C C . THR A 1 81 ? -16.656 -1.212 36.438 1 97.19 81 THR A C 1
ATOM 600 O O . THR A 1 81 ? -15.836 -2.045 36.812 1 97.19 81 THR A O 1
ATOM 603 N N . ALA A 1 82 ? -17.969 -1.427 36.375 1 96.56 82 ALA A N 1
ATOM 604 C CA . ALA A 1 82 ? -18.5 -2.73 36.75 1 96.56 82 ALA A CA 1
ATOM 605 C C . ALA A 1 82 ? -17.969 -3.83 35.844 1 96.56 82 ALA A C 1
ATOM 607 O O . ALA A 1 82 ? -17.656 -4.93 36.312 1 96.56 82 ALA A O 1
ATOM 608 N N . ALA A 1 83 ? -17.906 -3.523 34.594 1 96.94 83 ALA A N 1
ATOM 609 C CA . ALA A 1 83 ? -17.406 -4.496 33.625 1 96.94 83 ALA A CA 1
ATOM 610 C C . ALA A 1 83 ? -15.961 -4.895 33.969 1 96.94 83 ALA A C 1
ATOM 612 O O . ALA A 1 83 ? -15.633 -6.082 33.969 1 96.94 83 ALA A O 1
ATOM 613 N N . ILE A 1 84 ? -15.078 -3.932 34.281 1 96.38 84 ILE A N 1
ATOM 614 C CA . ILE A 1 84 ? -13.672 -4.16 34.594 1 96.38 84 ILE A CA 1
ATOM 615 C C . ILE A 1 84 ? -13.539 -4.898 35.906 1 96.38 84 ILE A C 1
ATOM 617 O O . ILE A 1 84 ? -12.672 -5.766 36.062 1 96.38 84 ILE A O 1
ATOM 621 N N . THR A 1 85 ? -14.398 -4.57 36.844 1 96 85 THR A N 1
ATOM 622 C CA . THR A 1 85 ? -14.375 -5.223 38.125 1 96 85 THR A CA 1
ATOM 623 C C . THR A 1 85 ? -14.719 -6.703 38 1 96 85 THR A C 1
ATOM 625 O O . THR A 1 85 ? -14.102 -7.551 38.656 1 96 85 THR A O 1
ATOM 628 N N . LEU A 1 86 ? -15.68 -6.965 37.156 1 95.75 86 LEU A N 1
ATOM 629 C CA . LEU A 1 86 ? -16.125 -8.336 36.969 1 95.75 86 LEU A CA 1
ATOM 630 C C . LEU A 1 86 ? -15.086 -9.141 36.188 1 95.75 86 LEU A C 1
ATOM 632 O O . LEU A 1 86 ? -14.906 -10.336 36.438 1 95.75 86 LEU A O 1
ATOM 636 N N . ASP A 1 87 ? -14.422 -8.492 35.25 1 95.75 87 ASP A N 1
ATOM 637 C CA . ASP A 1 87 ? -13.336 -9.117 34.469 1 95.75 87 ASP A CA 1
ATOM 638 C C . ASP A 1 87 ? -12.172 -8.141 34.281 1 95.75 87 ASP A C 1
ATOM 640 O O . ASP A 1 87 ? -12.102 -7.453 33.25 1 95.75 87 ASP A O 1
ATOM 644 N N . PRO A 1 88 ? -11.211 -8.266 35.125 1 94.94 88 PRO A N 1
ATOM 645 C CA . PRO A 1 88 ? -10.086 -7.328 35.062 1 94.94 88 PRO A CA 1
ATOM 646 C C . PRO A 1 88 ? -9.242 -7.48 33.812 1 94.94 88 PRO A C 1
ATOM 648 O O . PRO A 1 88 ? -8.406 -6.625 33.531 1 94.94 88 PRO A O 1
ATOM 651 N N . GLU A 1 89 ? -9.43 -8.5 33 1 91.81 89 GLU A N 1
ATOM 652 C CA . GLU A 1 89 ? -8.641 -8.711 31.797 1 91.81 89 GLU A CA 1
ATOM 653 C C . GLU A 1 89 ? -9.383 -8.219 30.547 1 91.81 89 GLU A C 1
ATOM 655 O O . GLU A 1 89 ? -8.859 -8.281 29.438 1 91.81 89 GLU A O 1
ATOM 660 N N . PHE A 1 90 ? -10.609 -7.641 30.781 1 93.88 90 PHE A N 1
ATOM 661 C CA . PHE A 1 90 ? -11.469 -7.211 29.688 1 93.88 90 PHE A CA 1
ATOM 662 C C . PHE A 1 90 ? -11.023 -5.852 29.156 1 93.88 90 PHE A C 1
ATOM 664 O O . PHE A 1 90 ? -11.594 -4.82 29.531 1 93.88 90 PHE A O 1
ATOM 671 N N . MET A 1 91 ? -10.141 -5.797 28.125 1 93 91 MET A N 1
ATOM 672 C CA . MET A 1 91 ? -9.445 -4.617 27.625 1 93 91 MET A CA 1
ATOM 673 C C . MET A 1 91 ? -10.43 -3.604 27.047 1 93 91 MET A C 1
ATOM 675 O O . MET A 1 91 ? -10.266 -2.396 27.234 1 93 91 MET A O 1
ATOM 679 N N . PRO A 1 92 ? -11.531 -4.02 26.344 1 93.5 92 PRO A N 1
ATOM 680 C CA . PRO A 1 92 ? -12.484 -3.029 25.828 1 93.5 92 PRO A CA 1
ATOM 681 C C . PRO A 1 92 ? -13.047 -2.131 26.938 1 93.5 92 PRO A C 1
ATOM 683 O O . PRO A 1 92 ? -13.312 -0.952 26.703 1 93.5 92 PRO A O 1
ATOM 686 N N . GLY A 1 93 ? -13.195 -2.715 28.141 1 96.12 93 GLY A N 1
ATOM 687 C CA . GLY A 1 93 ? -13.641 -1.916 29.266 1 96.12 93 GLY A CA 1
ATOM 688 C C . GLY A 1 93 ? -12.695 -0.773 29.594 1 96.12 93 GLY A C 1
ATOM 689 O O . GLY A 1 93 ? -13.141 0.362 29.797 1 96.12 93 GLY A O 1
ATOM 690 N N . TYR A 1 94 ? -11.391 -1.028 29.625 1 95.25 94 TYR A N 1
ATOM 691 C CA . TYR A 1 94 ? -10.391 -0.004 29.906 1 95.25 94 TYR A CA 1
ATOM 692 C C . TYR A 1 94 ? -10.391 1.071 28.828 1 95.25 94 TYR A C 1
ATOM 694 O O . TYR A 1 94 ? -10.367 2.266 29.141 1 95.25 94 TYR A O 1
ATOM 702 N N . ILE A 1 95 ? -10.438 0.644 27.594 1 94.5 95 ILE A N 1
ATOM 703 C CA . ILE A 1 95 ? -10.367 1.554 26.453 1 94.5 95 ILE A CA 1
ATOM 704 C C . ILE A 1 95 ? -11.547 2.516 26.484 1 94.5 95 ILE A C 1
ATOM 706 O O . ILE A 1 95 ? -11.367 3.734 26.438 1 94.5 95 ILE A O 1
ATOM 710 N N . ASN A 1 96 ? -12.734 1.97 26.688 1 95.38 96 ASN A N 1
ATOM 711 C CA . ASN A 1 96 ? -13.938 2.791 26.641 1 95.38 96 ASN A CA 1
ATOM 712 C C . ASN A 1 96 ? -14.078 3.656 27.891 1 95.38 96 ASN A C 1
ATOM 714 O O . ASN A 1 96 ? -14.477 4.816 27.797 1 95.38 96 ASN A O 1
ATOM 718 N N . LEU A 1 97 ? -13.727 3.088 29.062 1 96.69 97 LEU A N 1
ATOM 719 C CA . LEU A 1 97 ? -13.82 3.865 30.297 1 96.69 97 LEU A CA 1
ATOM 720 C C . LEU A 1 97 ? -12.859 5.055 30.25 1 96.69 97 LEU A C 1
ATOM 722 O O . LEU A 1 97 ? -13.219 6.152 30.688 1 96.69 97 LEU A O 1
ATOM 726 N N . GLY A 1 98 ? -11.68 4.852 29.766 1 95.94 98 GLY A N 1
ATOM 727 C CA . GLY A 1 98 ? -10.758 5.965 29.625 1 95.94 98 GLY A CA 1
ATOM 728 C C . GLY A 1 98 ? -11.312 7.094 28.781 1 95.94 98 GLY A C 1
ATOM 729 O O . GLY A 1 98 ? -11.195 8.266 29.141 1 95.94 98 GLY A O 1
ATOM 730 N N . GLY A 1 99 ? -11.953 6.68 27.656 1 94.81 99 GLY A N 1
ATOM 731 C CA . GLY A 1 99 ? -12.586 7.672 26.797 1 94.81 99 GLY A CA 1
ATOM 732 C C . GLY A 1 99 ? -13.68 8.453 27.5 1 94.81 99 GLY A C 1
ATOM 733 O O . GLY A 1 99 ? -13.812 9.664 27.297 1 94.81 99 GLY A O 1
ATOM 734 N N . VAL A 1 100 ? -14.445 7.742 28.312 1 95.56 100 VAL A N 1
ATOM 735 C CA . VAL A 1 100 ? -15.547 8.367 29.031 1 95.56 100 VAL A CA 1
ATOM 736 C C . VAL A 1 100 ? -14.992 9.305 30.109 1 95.56 100 VAL A C 1
ATOM 738 O O . VAL A 1 100 ? -15.516 10.398 30.312 1 95.56 100 VAL A O 1
ATOM 741 N N . LEU A 1 101 ? -13.961 8.891 30.766 1 96.06 101 LEU A N 1
ATOM 742 C CA . LEU A 1 101 ? -13.328 9.727 31.797 1 96.06 101 LEU A CA 1
ATOM 743 C C . LEU A 1 101 ? -12.773 11.008 31.172 1 96.06 101 LEU A C 1
ATOM 745 O O . LEU A 1 101 ? -12.93 12.086 31.734 1 96.06 101 LEU A O 1
ATOM 749 N N . GLU A 1 102 ? -12.188 10.906 30.016 1 93.5 102 GLU A N 1
ATOM 750 C CA . GLU A 1 102 ? -11.688 12.078 29.297 1 93.5 102 GLU A CA 1
ATOM 751 C C . GLU A 1 102 ? -12.812 13.055 28.984 1 93.5 102 GLU A C 1
ATOM 753 O O . GLU A 1 102 ? -12.695 14.258 29.234 1 93.5 102 GLU A O 1
ATOM 758 N N . ARG A 1 103 ? -13.883 12.508 28.516 1 91.69 103 ARG A N 1
ATOM 759 C CA . ARG A 1 103 ? -15.031 13.336 28.172 1 91.69 103 ARG A CA 1
ATOM 760 C C . ARG A 1 103 ? -15.641 13.977 29.406 1 91.69 103 ARG A C 1
ATOM 762 O O . ARG A 1 103 ? -16.203 15.078 29.328 1 91.69 103 ARG A O 1
ATOM 769 N N . ASN A 1 104 ? -15.508 13.227 30.5 1 93.62 104 ASN A N 1
ATOM 770 C CA . ASN A 1 104 ? -16.062 13.711 31.766 1 93.62 104 ASN A CA 1
ATOM 771 C C . ASN A 1 104 ? -15.109 14.703 32.438 1 93.62 104 ASN A C 1
ATOM 773 O O . ASN A 1 104 ? -15.312 15.07 33.594 1 93.62 104 ASN A O 1
ATOM 777 N N . GLY A 1 105 ? -13.977 15.07 31.75 1 92.38 105 GLY A N 1
ATOM 778 C CA . GLY A 1 105 ? -13.062 16.078 32.281 1 92.38 105 GLY A CA 1
ATOM 779 C C . GLY A 1 105 ? -12.047 15.523 33.25 1 92.38 105 GLY A C 1
ATOM 780 O O . GLY A 1 105 ? -11.547 16.25 34.125 1 92.38 105 GLY A O 1
ATOM 781 N N . GLN A 1 106 ? -11.859 14.234 33.219 1 94.69 106 GLN A N 1
ATOM 782 C CA . GLN A 1 106 ? -10.914 13.57 34.125 1 94.69 106 GLN A CA 1
ATOM 783 C C . GLN A 1 106 ? -9.766 12.945 33.344 1 94.69 106 GLN A C 1
ATOM 785 O O . GLN A 1 106 ? -9.57 11.727 33.375 1 94.69 106 GLN A O 1
ATOM 790 N N . PRO A 1 107 ? -8.977 13.781 32.656 1 94.31 107 PRO A N 1
ATOM 791 C CA . PRO A 1 107 ? -7.914 13.25 31.797 1 94.31 107 PRO A CA 1
ATOM 792 C C . PRO A 1 107 ? -6.855 12.477 32.562 1 94.31 107 PRO A C 1
ATOM 794 O O . PRO A 1 107 ? -6.34 11.469 32.094 1 94.31 107 PRO A O 1
ATOM 797 N N . ASP A 1 108 ? -6.469 12.867 33.75 1 94.19 108 ASP A N 1
ATOM 798 C CA . ASP A 1 108 ? -5.449 12.172 34.531 1 94.19 108 ASP A CA 1
ATOM 799 C C . ASP A 1 108 ? -5.914 10.781 34.938 1 94.19 108 ASP A C 1
ATOM 801 O O . ASP A 1 108 ? -5.125 9.828 34.938 1 94.19 108 ASP A O 1
ATOM 805 N N . GLU A 1 109 ? -7.191 10.719 35.312 1 94.81 109 GLU A N 1
ATOM 806 C CA . GLU A 1 109 ? -7.754 9.414 35.625 1 94.81 109 GLU A CA 1
ATOM 807 C C . GLU A 1 109 ? -7.777 8.508 34.406 1 94.81 109 GLU A C 1
ATOM 809 O O . GLU A 1 109 ? -7.535 7.301 34.5 1 94.81 109 GLU A O 1
ATOM 814 N N . ALA A 1 110 ? -8.125 9.078 33.281 1 95.69 110 ALA A N 1
ATOM 815 C CA . ALA A 1 110 ? -8.102 8.32 32.031 1 95.69 110 ALA A CA 1
ATOM 816 C C . ALA A 1 110 ? -6.711 7.766 31.75 1 95.69 110 ALA A C 1
ATOM 818 O O . ALA A 1 110 ? -6.562 6.586 31.422 1 95.69 110 ALA A O 1
ATOM 819 N N . ILE A 1 111 ? -5.648 8.594 31.891 1 94.88 111 ILE A N 1
ATOM 820 C CA . ILE A 1 111 ? -4.258 8.211 31.656 1 94.88 111 ILE A CA 1
ATOM 821 C C . ILE A 1 111 ? -3.879 7.059 32.594 1 94.88 111 ILE A C 1
ATOM 823 O O . ILE A 1 111 ? -3.342 6.043 32.125 1 94.88 111 ILE A O 1
ATOM 827 N N . SER A 1 112 ? -4.223 7.207 33.844 1 94.69 112 SER A N 1
ATOM 828 C CA . SER A 1 112 ? -3.902 6.188 34.844 1 94.69 112 SER A CA 1
ATOM 829 C C . SER A 1 112 ? -4.594 4.867 34.531 1 94.69 112 SER A C 1
ATOM 831 O O . SER A 1 112 ? -3.996 3.799 34.656 1 94.69 112 SER A O 1
ATOM 833 N N . LEU A 1 113 ? -5.809 5.016 34.125 1 94.88 113 LEU A N 1
ATOM 834 C CA . LEU A 1 113 ? -6.59 3.828 33.781 1 94.88 113 LEU A CA 1
ATOM 835 C C . LEU A 1 113 ? -5.973 3.092 32.594 1 94.88 113 LEU A C 1
ATOM 837 O O . LEU A 1 113 ? -5.836 1.867 32.625 1 94.88 113 LEU A O 1
ATOM 841 N N . TRP A 1 114 ? -5.676 3.793 31.578 1 94.44 114 TRP A N 1
ATOM 842 C CA . TRP A 1 114 ? -5.086 3.174 30.391 1 94.44 114 TRP A CA 1
ATOM 843 C C . TRP A 1 114 ? -3.721 2.574 30.719 1 94.44 114 TRP A C 1
ATOM 845 O O . TRP A 1 114 ? -3.367 1.511 30.203 1 94.44 114 TRP A O 1
ATOM 855 N N . GLN A 1 115 ? -2.953 3.172 31.562 1 93.5 115 GLN A N 1
ATOM 856 C CA . GLN A 1 115 ? -1.685 2.607 32 1 93.5 115 GLN A CA 1
ATOM 857 C C . GLN A 1 115 ? -1.897 1.286 32.75 1 93.5 115 GLN A C 1
ATOM 859 O O . GLN A 1 115 ? -1.137 0.335 32.562 1 93.5 115 GLN A O 1
ATOM 864 N N . THR A 1 116 ? -2.928 1.26 33.531 1 93.75 116 THR A N 1
ATOM 865 C CA . THR A 1 116 ? -3.279 0.027 34.219 1 93.75 116 THR A CA 1
ATOM 866 C C . THR A 1 116 ? -3.656 -1.066 33.219 1 93.75 116 THR A C 1
ATOM 868 O O . THR A 1 116 ? -3.229 -2.215 33.375 1 93.75 116 THR A O 1
ATOM 871 N N . GLY A 1 117 ? -4.512 -0.653 32.312 1 93.81 117 GLY A N 1
ATOM 872 C CA . GLY A 1 117 ? -4.863 -1.605 31.25 1 93.81 117 GLY A CA 1
ATOM 873 C C . GLY A 1 117 ? -3.656 -2.15 30.516 1 93.81 117 GLY A C 1
ATOM 874 O O . GLY A 1 117 ? -3.586 -3.348 30.219 1 93.81 117 GLY A O 1
ATOM 875 N N . LEU A 1 118 ? -2.686 -1.348 30.25 1 92.75 118 LEU A N 1
ATOM 876 C CA . LEU A 1 118 ? -1.496 -1.725 29.5 1 92.75 118 LEU A CA 1
ATOM 877 C C . LEU A 1 118 ? -0.648 -2.721 30.281 1 92.75 118 LEU A C 1
ATOM 879 O O . LEU A 1 118 ? 0.039 -3.559 29.688 1 92.75 118 LEU A O 1
ATOM 883 N N . GLN A 1 119 ? -0.73 -2.68 31.531 1 92.19 119 GLN A N 1
ATOM 884 C CA . GLN A 1 119 ? -0.017 -3.646 32.375 1 92.19 119 GLN A CA 1
ATOM 885 C C . GLN A 1 119 ? -0.584 -5.051 32.188 1 92.19 119 GLN A C 1
ATOM 887 O O . GLN A 1 119 ? 0.152 -6.039 32.25 1 92.19 119 GLN A O 1
ATOM 892 N N . LYS A 1 120 ? -1.917 -5.098 31.891 1 90.44 120 LYS A N 1
ATOM 893 C CA . LYS A 1 120 ? -2.58 -6.387 31.719 1 90.44 120 LYS A CA 1
ATOM 894 C C . LYS A 1 120 ? -2.096 -7.09 30.453 1 90.44 120 LYS A C 1
ATOM 896 O O . LYS A 1 120 ? -2.166 -8.312 30.344 1 90.44 120 LYS A O 1
ATOM 901 N N . VAL A 1 121 ? -1.603 -6.32 29.5 1 90.38 121 VAL A N 1
ATOM 902 C CA . VAL A 1 121 ? -1.182 -6.891 28.219 1 90.38 121 VAL A CA 1
ATOM 903 C C . VAL A 1 121 ? 0.312 -6.652 28.016 1 90.38 121 VAL A C 1
ATOM 905 O O . VAL A 1 121 ? 0.79 -6.605 26.875 1 90.38 121 VAL A O 1
ATOM 908 N N . ALA A 1 122 ? 1.062 -6.523 29.031 1 88.31 122 ALA A N 1
ATOM 909 C CA . ALA A 1 122 ? 2.486 -6.199 28.984 1 88.31 122 ALA A CA 1
ATOM 910 C C . ALA A 1 122 ? 3.279 -7.309 28.297 1 88.31 122 ALA A C 1
ATOM 912 O O . ALA A 1 122 ? 4.312 -7.051 27.688 1 88.31 122 ALA A O 1
ATOM 913 N N . ALA A 1 123 ? 2.746 -8.453 28.312 1 86.06 123 ALA A N 1
ATOM 914 C CA . ALA A 1 123 ? 3.447 -9.609 27.766 1 86.06 123 ALA A CA 1
ATOM 915 C C . ALA A 1 123 ? 3.375 -9.625 26.234 1 86.06 123 ALA A C 1
ATOM 917 O O . ALA A 1 123 ? 4.152 -10.32 25.578 1 86.06 123 ALA A O 1
ATOM 918 N N . ILE A 1 124 ? 2.477 -8.898 25.75 1 89.19 124 ILE A N 1
ATOM 919 C CA . ILE A 1 124 ? 2.354 -8.82 24.297 1 89.19 124 ILE A CA 1
ATOM 920 C C . ILE A 1 124 ? 3.371 -7.816 23.75 1 89.19 124 ILE A C 1
ATOM 922 O O . ILE A 1 124 ? 3.268 -6.617 24 1 89.19 124 ILE A O 1
ATOM 926 N N . THR A 1 125 ? 4.438 -8.336 23.047 1 89.25 125 THR A N 1
ATOM 927 C CA . THR A 1 125 ? 5.484 -7.5 22.469 1 89.25 125 THR A CA 1
ATOM 928 C C . THR A 1 125 ? 5.523 -7.656 20.953 1 89.25 125 THR A C 1
ATOM 930 O O . THR A 1 125 ? 4.984 -8.625 20.406 1 89.25 125 THR A O 1
ATOM 933 N N . GLY A 1 126 ? 6.141 -6.664 20.312 1 88.31 126 GLY A N 1
ATOM 934 C CA . GLY A 1 126 ? 6.32 -6.766 18.859 1 88.31 126 GLY A CA 1
ATOM 935 C C . GLY A 1 126 ? 7.152 -7.961 18.453 1 88.31 126 GLY A C 1
ATOM 936 O O . GLY A 1 126 ? 6.809 -8.656 17.484 1 88.31 126 GLY A O 1
ATOM 937 N N . GLN A 1 127 ? 8.195 -8.195 19.156 1 88.12 127 GLN A N 1
ATOM 938 C CA . GLN A 1 127 ? 9.078 -9.328 18.859 1 88.12 127 GLN A CA 1
ATOM 939 C C . GLN A 1 127 ? 8.344 -10.656 19.047 1 88.12 127 GLN A C 1
ATOM 941 O O . GLN A 1 127 ? 8.469 -11.555 18.203 1 88.12 127 GLN A O 1
ATOM 946 N N . GLY A 1 128 ? 7.641 -10.734 20.156 1 89.69 128 GLY A N 1
ATOM 947 C CA . GLY A 1 128 ? 6.855 -11.938 20.375 1 89.69 128 GLY A CA 1
ATOM 948 C C . GLY A 1 128 ? 5.84 -12.195 19.281 1 89.69 128 GLY A C 1
ATOM 949 O O . GLY A 1 128 ? 5.68 -13.336 18.844 1 89.69 128 GLY A O 1
ATOM 950 N N . PHE A 1 129 ? 5.184 -11.172 18.938 1 92.44 129 PHE A N 1
ATOM 951 C CA . PHE A 1 129 ? 4.191 -11.258 17.875 1 92.44 129 PHE A CA 1
ATOM 952 C C . PHE A 1 129 ? 4.844 -11.695 16.562 1 92.44 129 PHE A C 1
ATOM 954 O O . PHE A 1 129 ? 4.328 -12.578 15.875 1 92.44 129 PHE A O 1
ATOM 961 N N . ASP A 1 130 ? 6 -11.172 16.234 1 91.5 130 ASP A N 1
ATOM 962 C CA . ASP A 1 130 ? 6.734 -11.516 15.016 1 91.5 130 ASP A CA 1
ATOM 963 C C . ASP A 1 130 ? 7.184 -12.969 15.039 1 91.5 130 ASP A C 1
ATOM 965 O O . ASP A 1 130 ? 7.125 -13.656 14.016 1 91.5 130 ASP A O 1
ATOM 969 N N . TYR A 1 131 ? 7.668 -13.43 16.156 1 92.06 131 TYR A N 1
ATOM 970 C CA . TYR A 1 131 ? 8.102 -14.812 16.281 1 92.06 131 TYR A CA 1
ATOM 971 C C . TYR A 1 131 ? 6.93 -15.773 16.094 1 92.06 131 TYR A C 1
ATOM 973 O O . TYR A 1 131 ? 7.074 -16.828 15.477 1 92.06 131 TYR A O 1
ATOM 981 N N . LYS A 1 132 ? 5.812 -15.398 16.656 1 93.69 132 LYS A N 1
ATOM 982 C CA . LYS A 1 132 ? 4.621 -16.219 16.484 1 93.69 132 LYS A CA 1
ATOM 983 C C . LYS A 1 132 ? 4.242 -16.344 15.008 1 93.69 132 LYS A C 1
ATOM 985 O O . LYS A 1 132 ? 4.031 -17.438 14.5 1 93.69 132 LYS A O 1
ATOM 990 N N . LEU A 1 133 ? 4.215 -15.172 14.328 1 94.44 133 LEU A N 1
ATOM 991 C CA . LEU A 1 133 ? 3.879 -15.164 12.906 1 94.44 133 LEU A CA 1
ATOM 992 C C . LEU A 1 133 ? 4.871 -16 12.109 1 94.44 133 LEU A C 1
ATOM 994 O O . LEU A 1 133 ? 4.477 -16.812 11.266 1 94.44 133 LEU A O 1
ATOM 998 N N . SER A 1 134 ? 6.129 -15.82 12.414 1 94.06 134 SER A N 1
ATOM 999 C CA . SER A 1 134 ? 7.18 -16.547 11.703 1 94.06 134 SER A CA 1
ATOM 1000 C C . SER A 1 134 ? 7.043 -18.047 11.906 1 94.06 134 SER A C 1
ATOM 1002 O O . SER A 1 134 ? 7.191 -18.828 10.961 1 94.06 134 SER A O 1
ATOM 1004 N N . THR A 1 135 ? 6.77 -18.438 13.125 1 94.5 135 THR A N 1
ATOM 1005 C CA . THR A 1 135 ? 6.625 -19.859 13.438 1 94.5 135 THR A CA 1
ATOM 1006 C C . THR A 1 135 ? 5.426 -20.453 12.711 1 94.5 135 THR A C 1
ATOM 1008 O O . THR A 1 135 ? 5.52 -21.547 12.148 1 94.5 135 THR A O 1
ATOM 1011 N N . LEU A 1 136 ? 4.336 -19.734 12.719 1 95.94 136 LEU A N 1
ATOM 1012 C CA . LEU A 1 136 ? 3.131 -20.203 12.039 1 95.94 136 LEU A CA 1
ATOM 1013 C C . LEU A 1 136 ? 3.375 -20.328 10.539 1 95.94 136 LEU A C 1
ATOM 1015 O O . LEU A 1 136 ? 2.949 -21.312 9.922 1 95.94 136 LEU A O 1
ATOM 1019 N N . LYS A 1 137 ? 4.086 -19.406 9.984 1 95.38 137 LYS A N 1
ATOM 1020 C CA . LYS A 1 137 ? 4.383 -19.453 8.555 1 95.38 137 LYS A CA 1
ATOM 1021 C C . LYS A 1 137 ? 5.238 -20.672 8.211 1 95.38 137 LYS A C 1
ATOM 1023 O O . LYS A 1 137 ? 4.988 -21.344 7.211 1 95.38 137 LYS A O 1
ATOM 1028 N N . GLN A 1 138 ? 6.246 -20.969 9.047 1 93.88 138 GLN A N 1
ATOM 1029 C CA . GLN A 1 138 ? 7.09 -22.125 8.82 1 93.88 138 GLN A CA 1
ATOM 1030 C C . GLN A 1 138 ? 6.285 -23.422 8.945 1 93.88 138 GLN A C 1
ATOM 1032 O O . GLN A 1 138 ? 6.461 -24.344 8.156 1 93.88 138 GLN A O 1
ATOM 1037 N N . LEU A 1 139 ? 5.414 -23.391 9.891 1 94.75 139 LEU A N 1
ATOM 1038 C CA . LEU A 1 139 ? 4.566 -24.562 10.109 1 94.75 139 LEU A CA 1
ATOM 1039 C C . LEU A 1 139 ? 3.652 -24.797 8.914 1 94.75 139 LEU A C 1
ATOM 1041 O O . LEU A 1 139 ? 3.531 -25.938 8.445 1 94.75 139 LEU A O 1
ATOM 1045 N N . ALA A 1 140 ? 3.057 -23.734 8.422 1 96.62 140 ALA A N 1
ATOM 1046 C CA . ALA A 1 140 ? 2.174 -23.859 7.262 1 96.62 140 ALA A CA 1
ATOM 1047 C C . ALA A 1 140 ? 2.938 -24.359 6.039 1 96.62 140 ALA A C 1
ATOM 1049 O O . ALA A 1 140 ? 2.461 -25.234 5.312 1 96.62 140 ALA A O 1
ATOM 1050 N N . ARG A 1 141 ? 4.07 -23.797 5.859 1 94.31 141 ARG A N 1
ATOM 1051 C CA . ARG A 1 141 ? 4.891 -24.156 4.707 1 94.31 141 ARG A CA 1
ATOM 1052 C C . ARG A 1 141 ? 5.238 -25.641 4.734 1 94.31 141 ARG A C 1
ATOM 1054 O O . ARG A 1 141 ? 5.078 -26.344 3.729 1 94.31 141 ARG A O 1
ATOM 1061 N N . ILE A 1 142 ? 5.676 -26.172 5.855 1 94.25 142 ILE A N 1
ATOM 1062 C CA . ILE A 1 142 ? 6.113 -27.562 5.93 1 94.25 142 ILE A CA 1
ATOM 1063 C C . ILE A 1 142 ? 4.906 -28.484 5.824 1 94.25 142 ILE A C 1
ATOM 1065 O O . ILE A 1 142 ? 5.004 -29.578 5.27 1 94.25 142 ILE A O 1
ATOM 1069 N N . LEU A 1 143 ? 3.779 -28.094 6.379 1 95.19 143 LEU A N 1
ATOM 1070 C CA . LEU A 1 143 ? 2.559 -28.891 6.25 1 95.19 143 LEU A CA 1
ATOM 1071 C C . LEU A 1 143 ? 2.137 -29 4.789 1 95.19 143 LEU A C 1
ATOM 1073 O O . LEU A 1 143 ? 1.783 -30.078 4.32 1 95.19 143 LEU A O 1
ATOM 1077 N N . ALA A 1 144 ? 2.277 -27.922 4.066 1 94.5 144 ALA A N 1
ATOM 1078 C CA . ALA A 1 144 ? 1.962 -27.938 2.641 1 94.5 144 ALA A CA 1
ATOM 1079 C C . ALA A 1 144 ? 2.936 -28.828 1.872 1 94.5 144 ALA A C 1
ATOM 1081 O O . ALA A 1 144 ? 2.523 -29.625 1.034 1 94.5 144 ALA A O 1
ATOM 1082 N N . ASP A 1 145 ? 4.168 -28.719 2.217 1 90.56 145 ASP A N 1
ATOM 1083 C CA . ASP A 1 145 ? 5.207 -29.469 1.525 1 90.56 145 ASP A CA 1
ATOM 1084 C C . ASP A 1 145 ? 5.062 -30.969 1.778 1 90.56 145 ASP A C 1
ATOM 1086 O O . ASP A 1 145 ? 5.473 -31.797 0.951 1 90.56 145 ASP A O 1
ATOM 1090 N N . THR A 1 146 ? 4.445 -31.312 2.939 1 91.5 146 THR A N 1
ATOM 1091 C CA . THR A 1 146 ? 4.242 -32.719 3.279 1 91.5 146 THR A CA 1
ATOM 1092 C C . THR A 1 146 ? 2.83 -33.156 2.912 1 91.5 146 THR A C 1
ATOM 1094 O O . THR A 1 146 ? 2.332 -34.156 3.443 1 91.5 146 THR A O 1
ATOM 1097 N N . GLN A 1 147 ? 2.137 -32.375 2.096 1 92.12 147 GLN A N 1
ATOM 1098 C CA . GLN A 1 147 ? 0.858 -32.688 1.462 1 92.12 147 GLN A CA 1
ATOM 1099 C C . GLN A 1 147 ? -0.265 -32.75 2.492 1 92.12 147 GLN A C 1
ATOM 1101 O O . GLN A 1 147 ? -1.265 -33.438 2.289 1 92.12 147 GLN A O 1
ATOM 1106 N N . LYS A 1 148 ? 0.006 -32.156 3.656 1 94.88 148 LYS A N 1
ATOM 1107 C CA . LYS A 1 148 ? -1.067 -31.922 4.617 1 94.88 148 LYS A CA 1
ATOM 1108 C C . LYS A 1 148 ? -1.736 -30.578 4.379 1 94.88 148 LYS A C 1
ATOM 1110 O O . LYS A 1 148 ? -1.668 -29.688 5.23 1 94.88 148 LYS A O 1
ATOM 1115 N N . ILE A 1 149 ? -2.441 -30.531 3.312 1 97.38 149 ILE A N 1
ATOM 1116 C CA . ILE A 1 149 ? -2.885 -29.281 2.713 1 97.38 149 ILE A CA 1
ATOM 1117 C C . ILE A 1 149 ? -3.961 -28.641 3.588 1 97.38 149 ILE A C 1
ATOM 1119 O O . ILE A 1 149 ? -3.951 -27.438 3.807 1 97.38 149 ILE A O 1
ATOM 1123 N N . GLU A 1 150 ? -4.91 -29.359 4.098 1 96.31 150 GLU A N 1
ATOM 1124 C CA . GLU A 1 150 ? -5.984 -28.828 4.926 1 96.31 150 GLU A CA 1
ATOM 1125 C C . GLU A 1 150 ? -5.441 -28.219 6.215 1 96.31 150 GLU A C 1
ATOM 1127 O O . GLU A 1 150 ? -5.895 -27.156 6.648 1 96.31 150 GLU A O 1
ATOM 1132 N N . ALA A 1 151 ? -4.496 -28.953 6.773 1 96 151 ALA A N 1
ATOM 1133 C CA . ALA A 1 151 ? -3.865 -28.438 7.988 1 96 151 ALA A CA 1
ATOM 1134 C C . ALA A 1 151 ? -3.096 -27.141 7.707 1 96 151 ALA A C 1
ATOM 1136 O O . ALA A 1 151 ? -3.117 -26.219 8.516 1 96 151 ALA A O 1
ATOM 1137 N N . ALA A 1 152 ? -2.369 -27.125 6.598 1 97.19 152 ALA A N 1
ATOM 1138 C CA . ALA A 1 152 ? -1.642 -25.938 6.191 1 97.19 152 ALA A CA 1
ATOM 1139 C C . ALA A 1 152 ? -2.584 -24.734 6.047 1 97.19 152 ALA A C 1
ATOM 1141 O O . ALA A 1 152 ? -2.295 -23.641 6.539 1 97.19 152 ALA A O 1
ATOM 1142 N N . GLU A 1 153 ? -3.738 -24.922 5.406 1 97.81 153 GLU A N 1
ATOM 1143 C CA . GLU A 1 153 ? -4.727 -23.859 5.219 1 97.81 153 GLU A CA 1
ATOM 1144 C C . GLU A 1 153 ? -5.23 -23.344 6.559 1 97.81 153 GLU A C 1
ATOM 1146 O O . GLU A 1 153 ? -5.41 -22.125 6.727 1 97.81 153 GLU A O 1
ATOM 1151 N N . ALA A 1 154 ? -5.496 -24.266 7.484 1 96.81 154 ALA A N 1
ATOM 1152 C CA . ALA A 1 154 ? -6.004 -23.875 8.797 1 96.81 154 ALA A CA 1
ATOM 1153 C C . ALA A 1 154 ? -5.008 -22.969 9.523 1 96.81 154 ALA A C 1
ATOM 1155 O O . ALA A 1 154 ? -5.395 -21.984 10.156 1 96.81 154 ALA A O 1
ATOM 1156 N N . ILE A 1 155 ? -3.693 -23.344 9.406 1 97 155 ILE A N 1
ATOM 1157 C CA . ILE A 1 155 ? -2.645 -22.547 10.055 1 97 155 ILE A CA 1
ATOM 1158 C C . ILE A 1 155 ? -2.541 -21.188 9.375 1 97 155 ILE A C 1
ATOM 1160 O O . ILE A 1 155 ? -2.354 -20.172 10.047 1 97 155 ILE A O 1
ATOM 1164 N N . LEU A 1 156 ? -2.631 -21.125 8.086 1 97.81 156 LEU A N 1
ATOM 1165 C CA . LEU A 1 156 ? -2.586 -19.875 7.355 1 97.81 156 LEU A CA 1
ATOM 1166 C C . LEU A 1 156 ? -3.762 -18.984 7.738 1 97.81 156 LEU A C 1
ATOM 1168 O O . LEU A 1 156 ? -3.602 -17.766 7.879 1 97.81 156 LEU A O 1
ATOM 1172 N N . ARG A 1 157 ? -4.953 -19.547 7.867 1 96.5 157 ARG A N 1
ATOM 1173 C CA . ARG A 1 157 ? -6.129 -18.812 8.305 1 96.5 157 ARG A CA 1
ATOM 1174 C C . ARG A 1 157 ? -5.906 -18.203 9.688 1 96.5 157 ARG A C 1
ATOM 1176 O O . ARG A 1 157 ? -6.273 -17.047 9.93 1 96.5 157 ARG A O 1
ATOM 1183 N N . GLU A 1 158 ? -5.27 -19 10.539 1 94.75 158 GLU A N 1
ATOM 1184 C CA . GLU A 1 158 ? -4.926 -18.5 11.867 1 94.75 158 GLU A CA 1
ATOM 1185 C C . GLU A 1 158 ? -3.949 -17.328 11.789 1 94.75 158 GLU A C 1
ATOM 1187 O O . GLU A 1 158 ? -4.082 -16.344 12.523 1 94.75 158 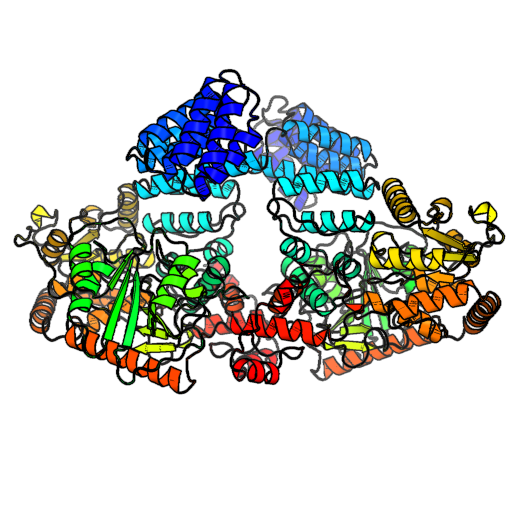GLU A O 1
ATOM 1192 N N . THR A 1 159 ? -2.967 -17.469 10.93 1 96.25 159 THR A N 1
ATOM 1193 C CA . THR A 1 159 ? -1.967 -16.422 10.734 1 96.25 159 THR A CA 1
ATOM 1194 C C . THR A 1 159 ? -2.619 -15.141 10.242 1 96.25 159 THR A C 1
ATOM 1196 O O . THR A 1 159 ? -2.287 -14.047 10.719 1 96.25 159 THR A O 1
ATOM 1199 N N . LEU A 1 160 ? -3.625 -15.203 9.367 1 96.19 160 LEU A N 1
ATOM 1200 C CA . LEU A 1 160 ? -4.32 -14.047 8.812 1 96.19 160 LEU A CA 1
ATOM 1201 C C . LEU A 1 160 ? -5.242 -13.422 9.844 1 96.19 160 LEU A C 1
ATOM 1203 O O . LEU A 1 160 ? -5.492 -12.211 9.812 1 96.19 160 LEU A O 1
ATOM 1207 N N . ALA A 1 161 ? -5.734 -14.266 10.734 1 93.56 161 ALA A N 1
ATOM 1208 C CA . ALA A 1 161 ? -6.555 -13.734 11.82 1 93.56 161 ALA A CA 1
ATOM 1209 C C . ALA A 1 161 ? -5.727 -12.836 12.742 1 93.56 161 ALA A C 1
ATOM 1211 O O . ALA A 1 161 ? -6.258 -11.891 13.336 1 93.56 161 ALA A O 1
ATOM 1212 N N . LEU A 1 162 ? -4.398 -13.156 12.812 1 93.12 162 LEU A N 1
ATOM 1213 C CA . LEU A 1 162 ? -3.484 -12.344 13.609 1 93.12 162 LEU A CA 1
ATOM 1214 C C . LEU A 1 162 ? -3.135 -11.047 12.875 1 93.12 162 LEU A C 1
ATOM 1216 O O . LEU A 1 162 ? -3.172 -9.969 13.469 1 93.12 162 LEU A O 1
ATOM 1220 N N . ASP A 1 163 ? -2.854 -11.164 11.648 1 93.19 163 ASP A N 1
ATOM 1221 C CA . ASP A 1 163 ? -2.494 -10.031 10.797 1 93.19 163 ASP A CA 1
ATOM 1222 C C . ASP A 1 163 ? -2.953 -10.258 9.359 1 93.19 163 ASP A C 1
ATOM 1224 O O . ASP A 1 163 ? -2.291 -10.961 8.594 1 93.19 163 ASP A O 1
ATOM 1228 N N . PRO A 1 164 ? -4.012 -9.656 9 1 94.06 164 PRO A N 1
ATOM 1229 C CA . PRO A 1 164 ? -4.59 -9.906 7.676 1 94.06 164 PRO A CA 1
ATOM 1230 C C . PRO A 1 164 ? -3.871 -9.148 6.562 1 94.06 164 PRO A C 1
ATOM 1232 O O . PRO A 1 164 ? -4.277 -9.219 5.398 1 94.06 164 PRO A O 1
ATOM 1235 N N . THR A 1 165 ? -2.738 -8.469 6.828 1 90.69 165 THR A N 1
ATOM 1236 C CA . THR A 1 165 ? -2.082 -7.629 5.832 1 90.69 165 THR A CA 1
ATOM 1237 C C . THR A 1 165 ? -0.886 -8.352 5.219 1 90.69 165 THR A C 1
ATOM 1239 O O . THR A 1 165 ? -0.165 -7.781 4.395 1 90.69 165 THR A O 1
ATOM 1242 N N . GLN A 1 166 ? -0.634 -9.578 5.645 1 94.38 166 GLN A N 1
ATOM 1243 C CA . GLN A 1 166 ? 0.523 -10.336 5.184 1 94.38 166 GLN A CA 1
ATOM 1244 C C . GLN A 1 166 ? 0.301 -10.875 3.771 1 94.38 166 GLN A C 1
ATOM 1246 O O . GLN A 1 166 ? -0.323 -11.922 3.59 1 94.38 166 GLN A O 1
ATOM 1251 N N . ARG A 1 167 ? 0.866 -10.258 2.779 1 94.38 167 ARG A N 1
ATOM 1252 C CA . ARG A 1 167 ? 0.654 -10.586 1.372 1 94.38 167 ARG A CA 1
ATOM 1253 C C . ARG A 1 167 ? 1.064 -12.023 1.077 1 94.38 167 ARG A C 1
ATOM 1255 O O . ARG A 1 167 ? 0.337 -12.758 0.402 1 94.38 167 ARG A O 1
ATOM 1262 N N . ASP A 1 168 ? 2.219 -12.398 1.587 1 95.12 168 ASP A N 1
ATOM 1263 C CA . ASP A 1 168 ? 2.746 -13.727 1.31 1 95.12 168 ASP A CA 1
ATOM 1264 C C . ASP A 1 168 ? 1.834 -14.812 1.885 1 95.12 168 ASP A C 1
ATOM 1266 O O . ASP A 1 168 ? 1.668 -15.875 1.285 1 95.12 168 ASP A O 1
ATOM 1270 N N . VAL A 1 169 ? 1.196 -14.539 3.014 1 97.56 169 VAL A N 1
ATOM 1271 C CA . VAL A 1 169 ? 0.293 -15.5 3.643 1 97.56 169 VAL A CA 1
ATOM 1272 C C . VAL A 1 169 ? -1.011 -15.578 2.852 1 97.56 169 VAL A C 1
ATOM 1274 O O . VAL A 1 169 ? -1.559 -16.656 2.65 1 97.56 169 VAL A O 1
ATOM 1277 N N . ILE A 1 170 ? -1.499 -14.422 2.361 1 97.62 170 ILE A N 1
ATOM 1278 C CA . ILE A 1 170 ? -2.709 -14.383 1.546 1 97.62 170 ILE A CA 1
ATOM 1279 C C . ILE A 1 170 ? -2.508 -15.234 0.293 1 97.62 170 ILE A C 1
ATOM 1281 O O . ILE A 1 170 ? -3.375 -16.031 -0.065 1 97.62 170 ILE A O 1
ATOM 1285 N N . GLU A 1 171 ? -1.327 -15.102 -0.323 1 96.81 171 GLU A N 1
ATOM 1286 C CA . GLU A 1 171 ? -0.975 -15.867 -1.518 1 96.81 171 GLU A CA 1
ATOM 1287 C C . GLU A 1 171 ? -1.039 -17.375 -1.253 1 96.81 171 GLU A C 1
ATOM 1289 O O . GLU A 1 171 ? -1.64 -18.109 -2.027 1 96.81 171 GLU A O 1
ATOM 1294 N N . GLN A 1 172 ? -0.435 -17.734 -0.195 1 97.06 172 GLN A N 1
ATOM 1295 C CA . GLN A 1 172 ? -0.378 -19.156 0.132 1 97.06 172 GLN A CA 1
ATOM 1296 C C . GLN A 1 172 ? -1.757 -19.688 0.508 1 97.06 172 GLN A C 1
ATOM 1298 O O . GLN A 1 172 ? -2.119 -20.812 0.133 1 97.06 172 GLN A O 1
ATOM 1303 N N . TYR A 1 173 ? -2.514 -18.859 1.256 1 98 173 TYR A N 1
ATOM 1304 C CA . TYR A 1 173 ? -3.855 -19.25 1.684 1 98 173 TYR A CA 1
ATOM 1305 C C . TYR A 1 173 ? -4.742 -19.547 0.484 1 98 173 TYR A C 1
ATOM 1307 O O . TYR A 1 173 ? -5.367 -20.609 0.423 1 98 173 TYR A O 1
ATOM 1315 N N . LEU A 1 174 ? -4.719 -18.734 -0.529 1 97.88 174 LEU A N 1
ATOM 1316 C CA . LEU A 1 174 ? -5.551 -18.922 -1.712 1 97.88 174 LEU A CA 1
ATOM 1317 C C . LEU A 1 174 ? -5.051 -20.109 -2.547 1 97.88 174 LEU A C 1
ATOM 1319 O O . LEU A 1 174 ? -5.852 -20.844 -3.121 1 97.88 174 LEU A O 1
ATOM 1323 N N . ALA A 1 175 ? -3.748 -20.281 -2.615 1 97.5 175 ALA A N 1
ATOM 1324 C CA . ALA A 1 175 ? -3.188 -21.422 -3.332 1 97.5 175 ALA A CA 1
ATOM 1325 C C . ALA A 1 175 ? -3.658 -22.75 -2.719 1 97.5 175 ALA A C 1
ATOM 1327 O O . ALA A 1 175 ? -3.961 -23.703 -3.439 1 97.5 175 ALA A O 1
ATOM 1328 N N . MET A 1 176 ? -3.707 -22.797 -1.37 1 97.75 176 MET A N 1
ATOM 1329 C CA . MET A 1 176 ? -4.152 -24.016 -0.692 1 97.75 176 MET A CA 1
ATOM 1330 C C . MET A 1 176 ? -5.629 -24.281 -0.977 1 97.75 176 MET A C 1
ATOM 1332 O O . MET A 1 176 ? -6.035 -25.438 -1.12 1 97.75 176 MET A O 1
ATOM 1336 N N . ARG A 1 177 ? -6.375 -23.219 -1.064 1 97.94 177 ARG A N 1
ATOM 1337 C CA . ARG A 1 177 ? -7.797 -23.406 -1.337 1 97.94 177 ARG A CA 1
ATOM 1338 C C . ARG A 1 177 ? -8.023 -23.906 -2.76 1 97.94 177 ARG A C 1
ATOM 1340 O O . ARG A 1 177 ? -8.883 -24.75 -2.996 1 97.94 177 ARG A O 1
ATOM 1347 N N . LEU A 1 178 ? -7.219 -23.469 -3.701 1 97.75 178 LEU A N 1
ATOM 1348 C CA . LEU A 1 178 ? -7.305 -23.906 -5.086 1 97.75 178 LEU A CA 1
ATOM 1349 C C . LEU A 1 178 ? -6.996 -25.406 -5.191 1 97.75 178 LEU A C 1
ATOM 1351 O O . LEU A 1 178 ? -7.758 -26.156 -5.797 1 97.75 178 LEU A O 1
ATOM 1355 N N . VAL A 1 179 ? -5.969 -25.828 -4.543 1 97.19 179 VAL A N 1
ATOM 1356 C CA . VAL A 1 179 ? -5.52 -27.219 -4.676 1 97.19 179 VAL A CA 1
ATOM 1357 C C . VAL A 1 179 ? -6.523 -28.156 -4.016 1 97.19 179 VAL A C 1
ATOM 1359 O O . VAL A 1 179 ? -6.629 -29.328 -4.387 1 97.19 179 VAL A O 1
ATOM 1362 N N . GLN A 1 180 ? -7.297 -27.625 -3.113 1 97.69 180 GLN A N 1
ATOM 1363 C CA . GLN A 1 180 ? -8.266 -28.438 -2.379 1 97.69 180 GLN A CA 1
ATOM 1364 C C . GLN A 1 180 ? -9.625 -28.438 -3.082 1 97.69 180 GLN A C 1
ATOM 1366 O O . GLN A 1 180 ? -10.57 -29.062 -2.611 1 97.69 180 GLN A O 1
ATOM 1371 N N . CYS A 1 181 ? -9.703 -27.703 -4.199 1 98 181 CYS A N 1
ATOM 1372 C CA . CYS A 1 181 ? -10.969 -27.547 -4.91 1 98 181 CYS A CA 1
ATOM 1373 C C . CYS A 1 181 ? -12.062 -27.047 -3.973 1 98 181 CYS A C 1
ATOM 1375 O O . CYS A 1 181 ? -13.172 -27.594 -3.957 1 98 181 CYS A O 1
ATOM 1377 N N . LYS A 1 182 ? -11.695 -26.062 -3.082 1 97.5 182 LYS A N 1
ATOM 1378 C CA . LYS A 1 182 ? -12.672 -25.391 -2.232 1 97.5 182 LYS A CA 1
ATOM 1379 C C . LYS A 1 182 ? -13.328 -24.234 -2.971 1 97.5 182 LYS A C 1
ATOM 1381 O O . LYS A 1 182 ? -12.664 -23.25 -3.303 1 97.5 182 LYS A O 1
ATOM 1386 N N . TRP A 1 183 ? -14.609 -24.422 -3.166 1 96.56 183 TRP A N 1
ATOM 1387 C CA . TRP A 1 183 ? -15.367 -23.406 -3.898 1 96.56 183 TRP A CA 1
ATOM 1388 C C . TRP A 1 183 ? -16.484 -22.828 -3.037 1 96.56 183 TRP A C 1
ATOM 1390 O O . TRP A 1 183 ? -17.281 -23.578 -2.469 1 96.56 183 TRP A O 1
ATOM 1400 N N . PRO A 1 184 ? -16.609 -21.359 -2.848 1 96.31 184 PRO A N 1
ATOM 1401 C CA . PRO A 1 184 ? -15.758 -20.375 -3.535 1 96.31 184 PRO A CA 1
ATOM 1402 C C . PRO A 1 184 ? -14.328 -20.359 -3 1 96.31 184 PRO A C 1
ATOM 1404 O O . PRO A 1 184 ? -14.109 -20.594 -1.811 1 96.31 184 PRO A O 1
ATOM 1407 N N . VAL A 1 185 ? -13.414 -20.125 -3.887 1 97.31 185 VAL A N 1
ATOM 1408 C CA . VAL A 1 185 ? -12 -20.047 -3.535 1 97.31 185 VAL A CA 1
ATOM 1409 C C . VAL A 1 185 ? -11.758 -18.828 -2.658 1 97.31 185 VAL A C 1
ATOM 1411 O O . VAL A 1 185 ? -11.031 -18.891 -1.662 1 97.31 185 VAL A O 1
ATOM 1414 N N . VAL A 1 186 ? -12.352 -17.719 -3.037 1 96.75 186 VAL A N 1
ATOM 1415 C CA . VAL A 1 186 ? -12.18 -16.453 -2.32 1 96.75 186 VAL A CA 1
ATOM 1416 C C . VAL A 1 186 ? -13.391 -16.203 -1.433 1 96.75 186 VAL A C 1
ATOM 1418 O O . VAL A 1 186 ? -14.5 -15.984 -1.932 1 96.75 186 VAL A O 1
ATOM 1421 N N . GLU A 1 187 ? -13.172 -16.281 -0.151 1 94.62 187 GLU A N 1
ATOM 1422 C CA . GLU A 1 187 ? -14.164 -15.945 0.868 1 94.62 187 GLU A CA 1
ATOM 1423 C C . GLU A 1 187 ? -13.633 -14.875 1.818 1 94.62 187 GLU A C 1
ATOM 1425 O O . GLU A 1 187 ? -12.508 -14.977 2.314 1 94.62 187 GLU A O 1
ATOM 1430 N N . PRO A 1 188 ? -14.461 -13.82 1.976 1 94.56 188 PRO A N 1
ATOM 1431 C CA . PRO A 1 188 ? -14 -12.789 2.906 1 94.56 188 PRO A CA 1
ATOM 1432 C C . PRO A 1 188 ? -13.688 -13.336 4.293 1 94.56 188 PRO A C 1
ATOM 1434 O O . PRO A 1 188 ? -14.383 -14.234 4.777 1 94.56 188 PRO A O 1
ATOM 1437 N N . LEU A 1 189 ? -12.617 -12.867 4.875 1 95.06 189 LEU A N 1
ATOM 1438 C CA . LEU A 1 189 ? -12.219 -13.133 6.254 1 95.06 189 LEU A CA 1
ATOM 1439 C C . LEU A 1 189 ? -12.281 -11.859 7.094 1 95.06 189 LEU A C 1
ATOM 1441 O O . LEU A 1 189 ? -12.328 -10.758 6.551 1 95.06 189 LEU A O 1
ATOM 1445 N N . PRO A 1 190 ? -12.398 -12.055 8.414 1 90.31 190 PRO A N 1
ATOM 1446 C CA . PRO A 1 190 ? -12.367 -10.844 9.242 1 90.31 190 PRO A CA 1
ATOM 1447 C C . PRO A 1 190 ? -11.141 -9.977 8.961 1 90.31 190 PRO A C 1
ATOM 1449 O O . PRO A 1 190 ? -10.008 -10.453 9.062 1 90.31 190 PRO A O 1
ATOM 1452 N N . GLY A 1 191 ? -11.398 -8.789 8.531 1 90.62 191 GLY A N 1
ATOM 1453 C CA . GLY A 1 191 ? -10.328 -7.84 8.273 1 90.62 191 GLY A CA 1
ATOM 1454 C C . GLY A 1 191 ? -9.711 -7.992 6.898 1 90.62 191 GLY A C 1
ATOM 1455 O O . GLY A 1 191 ? -8.758 -7.281 6.559 1 90.62 191 GLY A O 1
ATOM 1456 N N . LEU A 1 192 ? -10.203 -8.906 6.121 1 95.31 192 LEU A N 1
ATOM 1457 C CA . LEU A 1 192 ? -9.633 -9.188 4.809 1 95.31 192 LEU A CA 1
ATOM 1458 C C . LEU A 1 192 ? -10.742 -9.445 3.787 1 95.31 192 LEU A C 1
ATOM 1460 O O . LEU A 1 192 ? -11.258 -10.562 3.695 1 95.31 192 LEU A O 1
ATOM 1464 N N . ASP A 1 193 ? -11.023 -8.445 3.012 1 95.19 193 ASP A N 1
ATOM 1465 C CA . ASP A 1 193 ? -12.117 -8.57 2.055 1 95.19 193 ASP A CA 1
ATOM 1466 C C . ASP A 1 193 ? -11.664 -9.289 0.789 1 95.19 193 ASP A C 1
ATOM 1468 O O . ASP A 1 193 ? -10.469 -9.578 0.623 1 95.19 193 ASP A O 1
ATOM 1472 N N . ALA A 1 194 ? -12.578 -9.617 -0.004 1 95.19 194 ALA A N 1
ATOM 1473 C CA . ALA A 1 194 ? -12.328 -10.414 -1.202 1 95.19 194 ALA A CA 1
ATOM 1474 C C . ALA A 1 194 ? -11.414 -9.672 -2.176 1 95.19 194 ALA A C 1
ATOM 1476 O O . ALA A 1 194 ? -10.508 -10.273 -2.766 1 95.19 194 ALA A O 1
ATOM 1477 N N . GLN A 1 195 ? -11.586 -8.391 -2.322 1 93.81 195 GLN A N 1
ATOM 1478 C CA . GLN A 1 195 ? -10.805 -7.605 -3.27 1 93.81 195 GLN A CA 1
ATOM 1479 C C . GLN A 1 195 ? -9.328 -7.574 -2.879 1 93.81 195 GLN A C 1
ATOM 1481 O O . GLN A 1 195 ? -8.453 -7.715 -3.732 1 93.81 195 GLN A O 1
ATOM 1486 N N . THR A 1 196 ? -9.133 -7.449 -1.596 1 95.44 196 THR A N 1
ATOM 1487 C CA . THR A 1 196 ? -7.762 -7.434 -1.102 1 95.44 196 THR A CA 1
ATOM 1488 C C . THR A 1 196 ? -7.102 -8.797 -1.29 1 95.44 196 THR A C 1
ATOM 1490 O O . THR A 1 196 ? -5.906 -8.875 -1.582 1 95.44 196 THR A O 1
ATOM 1493 N N . GLN A 1 197 ? -7.859 -9.797 -1.083 1 96.19 197 GLN A N 1
ATOM 1494 C CA . GLN A 1 197 ? -7.336 -11.141 -1.295 1 96.19 197 GLN A CA 1
ATOM 1495 C C . GLN A 1 197 ? -6.895 -11.344 -2.742 1 96.19 197 GLN A C 1
ATOM 1497 O O . GLN A 1 197 ? -5.766 -11.758 -3.002 1 96.19 197 GLN A O 1
ATOM 1502 N N . VAL A 1 198 ? -7.723 -10.945 -3.688 1 96.38 198 VAL A N 1
ATOM 1503 C CA . VAL A 1 198 ? -7.426 -11.125 -5.105 1 96.38 198 VAL A CA 1
ATOM 1504 C C . VAL A 1 198 ? -6.242 -10.242 -5.5 1 96.38 198 VAL A C 1
ATOM 1506 O O . VAL A 1 198 ? -5.375 -10.656 -6.27 1 96.38 198 VAL A O 1
ATOM 1509 N N . THR A 1 199 ? -6.176 -9.102 -4.898 1 96.25 199 THR A N 1
ATOM 1510 C CA . THR A 1 199 ? -5.102 -8.156 -5.172 1 96.25 199 THR A CA 1
ATOM 1511 C C . THR A 1 199 ? -3.75 -8.742 -4.773 1 96.25 199 THR A C 1
ATOM 1513 O O . THR A 1 199 ? -2.729 -8.43 -5.391 1 96.25 199 THR A O 1
ATOM 1516 N N . ASN A 1 200 ? -3.773 -9.602 -3.799 1 95.81 200 ASN A N 1
ATOM 1517 C CA . ASN A 1 200 ? -2.516 -10.109 -3.26 1 95.81 200 ASN A CA 1
ATOM 1518 C C . ASN A 1 200 ? -2.275 -11.562 -3.664 1 95.81 200 ASN A C 1
ATOM 1520 O O . ASN A 1 200 ? -1.385 -12.219 -3.125 1 95.81 200 ASN A O 1
ATOM 1524 N N . THR A 1 201 ? -3.025 -11.984 -4.586 1 96.12 201 THR A N 1
ATOM 1525 C CA . THR A 1 201 ? -2.855 -13.336 -5.098 1 96.12 201 THR A CA 1
ATOM 1526 C C . THR A 1 201 ? -1.617 -13.438 -5.98 1 96.12 201 THR A C 1
ATOM 1528 O O . THR A 1 201 ? -1.289 -12.492 -6.703 1 96.12 201 THR A O 1
ATOM 1531 N N . HIS A 1 202 ? -0.946 -14.57 -5.871 1 97.06 202 HIS A N 1
ATOM 1532 C CA . HIS A 1 202 ? 0.174 -14.82 -6.77 1 97.06 202 HIS A CA 1
ATOM 1533 C C . HIS A 1 202 ? -0.29 -14.898 -8.219 1 97.06 202 HIS A C 1
ATOM 1535 O O . HIS A 1 202 ? -1.344 -15.469 -8.508 1 97.06 202 HIS A O 1
ATOM 1541 N N . PRO A 1 203 ? 0.489 -14.359 -9.18 1 97.81 203 PRO A N 1
ATOM 1542 C CA . PRO A 1 203 ? 0.065 -14.336 -10.586 1 97.81 203 PRO A CA 1
ATOM 1543 C C . PRO A 1 203 ? -0.273 -15.727 -11.117 1 97.81 203 PRO A C 1
ATOM 1545 O O . PRO A 1 203 ? -1.243 -15.883 -11.867 1 97.81 203 PRO A O 1
ATOM 1548 N N . LEU A 1 204 ? 0.456 -16.719 -10.719 1 97.75 204 LEU A N 1
ATOM 1549 C CA . LEU A 1 204 ? 0.194 -18.078 -11.203 1 97.75 204 LEU A CA 1
ATOM 1550 C C . LEU A 1 204 ? -1.138 -18.594 -10.672 1 97.75 204 LEU A C 1
ATOM 1552 O O . LEU A 1 204 ? -1.904 -19.219 -11.406 1 97.75 204 LEU A O 1
ATOM 1556 N N . SER A 1 205 ? -1.397 -18.375 -9.391 1 97.69 205 SER A N 1
ATOM 1557 C CA . SER A 1 205 ? -2.672 -18.781 -8.797 1 97.69 205 SER A CA 1
ATOM 1558 C C . SER A 1 205 ? -3.832 -18 -9.414 1 97.69 205 SER A C 1
ATOM 1560 O O . SER A 1 205 ? -4.93 -18.547 -9.562 1 97.69 205 SER A O 1
ATOM 1562 N N . LEU A 1 206 ? -3.557 -16.734 -9.734 1 97.81 206 LEU A N 1
ATOM 1563 C CA . LEU A 1 206 ? -4.594 -15.922 -10.359 1 97.81 206 LEU A CA 1
ATOM 1564 C C . LEU A 1 206 ? -4.965 -16.484 -11.734 1 97.81 206 LEU A C 1
ATOM 1566 O O . LEU A 1 206 ? -6.137 -16.453 -12.117 1 97.81 206 LEU A O 1
ATOM 1570 N N . ALA A 1 207 ? -3.984 -17.016 -12.438 1 97.5 207 ALA A N 1
ATOM 1571 C CA . ALA A 1 207 ? -4.23 -17.609 -13.742 1 97.5 207 ALA A CA 1
ATOM 1572 C C . ALA A 1 207 ? -5.137 -18.828 -13.625 1 97.5 207 ALA A C 1
ATOM 1574 O O . ALA A 1 207 ? -5.926 -19.125 -14.531 1 97.5 207 ALA A O 1
ATOM 1575 N N . ALA A 1 208 ? -5.004 -19.562 -12.516 1 97.19 208 ALA A N 1
ATOM 1576 C CA . ALA A 1 208 ? -5.863 -20.719 -12.266 1 97.19 208 ALA A CA 1
ATOM 1577 C C . ALA A 1 208 ? -7.254 -20.281 -11.812 1 97.19 208 ALA A C 1
ATOM 1579 O O . ALA A 1 208 ? -8.242 -20.969 -12.094 1 97.19 208 ALA A O 1
ATOM 1580 N N . TYR A 1 209 ? -7.309 -19.141 -11.188 1 96.88 209 TYR A N 1
ATOM 1581 C CA . TYR A 1 209 ? -8.531 -18.625 -10.562 1 96.88 209 TYR A CA 1
ATOM 1582 C C . TYR A 1 209 ? -9.469 -18.031 -11.609 1 96.88 209 TYR A C 1
ATOM 1584 O O . TYR A 1 209 ? -10.688 -18.234 -11.539 1 96.88 209 TYR A O 1
ATOM 1592 N N . THR A 1 210 ? -8.82 -17.312 -12.609 1 96.56 210 THR A N 1
ATOM 1593 C CA . THR A 1 210 ? -9.703 -16.641 -13.547 1 96.56 210 THR A CA 1
ATOM 1594 C C . THR A 1 210 ? -9.023 -16.469 -14.906 1 96.56 210 THR A C 1
ATOM 1596 O O . THR A 1 210 ? -7.797 -16.375 -14.984 1 96.56 210 THR A O 1
ATOM 1599 N N . ASP A 1 211 ? -9.85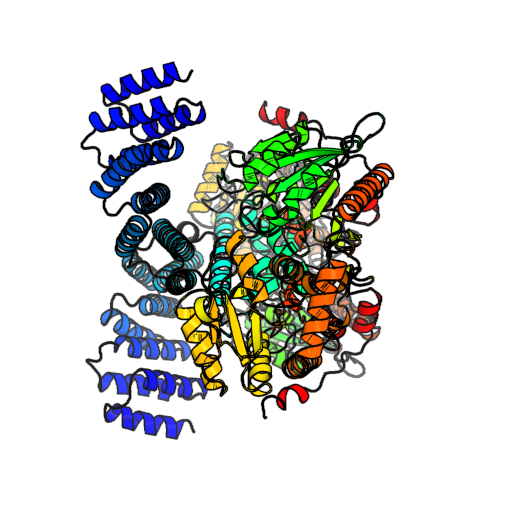2 -16.453 -15.969 1 97.12 211 ASP A N 1
ATOM 1600 C CA . ASP A 1 211 ? -9.414 -16.219 -17.344 1 97.12 211 ASP A CA 1
ATOM 1601 C C . ASP A 1 211 ? -9.562 -14.742 -17.703 1 97.12 211 ASP A C 1
ATOM 1603 O O . ASP A 1 211 ? -10.188 -14.406 -18.719 1 97.12 211 ASP A O 1
ATOM 1607 N N . ASP A 1 212 ? -9.047 -13.812 -16.844 1 97.69 212 ASP A N 1
ATOM 1608 C CA . ASP A 1 212 ? -9.109 -12.359 -17.016 1 97.69 212 ASP A CA 1
ATOM 1609 C C . ASP A 1 212 ? -7.734 -11.781 -17.344 1 97.69 212 ASP A C 1
ATOM 1611 O O . ASP A 1 212 ? -7.008 -11.352 -16.438 1 97.69 212 ASP A O 1
ATOM 1615 N N . PRO A 1 213 ? -7.426 -11.672 -18.688 1 97.94 213 PRO A N 1
ATOM 1616 C CA . PRO A 1 213 ? -6.051 -11.336 -19.062 1 97.94 213 PRO A CA 1
ATOM 1617 C C . PRO A 1 213 ? -5.648 -9.922 -18.641 1 97.94 213 PRO A C 1
ATOM 1619 O O . PRO A 1 213 ? -4.48 -9.68 -18.328 1 97.94 213 PRO A O 1
ATOM 1622 N N . LEU A 1 214 ? -6.621 -8.961 -18.578 1 98.12 214 LEU A N 1
ATOM 1623 C CA . LEU A 1 214 ? -6.285 -7.609 -18.141 1 98.12 214 LEU A CA 1
ATOM 1624 C C . LEU A 1 214 ? -5.965 -7.578 -16.656 1 98.12 214 LEU A C 1
ATOM 1626 O O . LEU A 1 214 ? -5.012 -6.922 -16.234 1 98.12 214 LEU A O 1
ATOM 1630 N N . LEU A 1 215 ? -6.77 -8.281 -15.852 1 98.12 215 LEU A N 1
ATOM 1631 C CA . LEU A 1 215 ? -6.48 -8.398 -14.422 1 98.12 215 LEU A CA 1
ATOM 1632 C C . LEU A 1 215 ? -5.148 -9.109 -14.195 1 98.12 215 LEU A C 1
ATOM 1634 O O . LEU A 1 215 ? -4.375 -8.727 -13.32 1 98.12 215 LEU A O 1
ATOM 1638 N N . GLN A 1 216 ? -4.875 -10.125 -15 1 98.5 216 GLN A N 1
ATOM 1639 C CA . GLN A 1 216 ? -3.637 -10.883 -14.867 1 98.5 216 GLN A CA 1
ATOM 1640 C C . GLN A 1 216 ? -2.422 -10.008 -15.164 1 98.5 216 GLN A C 1
ATOM 1642 O O . GLN A 1 216 ? -1.411 -10.078 -14.461 1 98.5 216 GLN A O 1
ATOM 1647 N N . LEU A 1 217 ? -2.529 -9.195 -16.203 1 98.69 217 LEU A N 1
ATOM 1648 C CA . LEU A 1 217 ? -1.46 -8.258 -16.516 1 98.69 217 LEU A CA 1
ATOM 1649 C C . LEU A 1 217 ? -1.237 -7.27 -15.383 1 98.69 217 LEU A C 1
ATOM 1651 O O . LEU A 1 217 ? -0.1 -7.055 -14.953 1 98.69 217 LEU A O 1
ATOM 1655 N N . ALA A 1 218 ? -2.324 -6.742 -14.898 1 98.44 218 ALA A N 1
ATOM 1656 C CA . ALA A 1 218 ? -2.25 -5.773 -13.805 1 98.44 218 ALA A CA 1
ATOM 1657 C C . ALA A 1 218 ? -1.656 -6.41 -12.547 1 98.44 218 ALA A C 1
ATOM 1659 O O . ALA A 1 218 ? -0.813 -5.809 -11.883 1 98.44 218 ALA A O 1
ATOM 1660 N N . ALA A 1 219 ? -2.066 -7.59 -12.25 1 98.12 219 ALA A N 1
ATOM 1661 C CA . ALA A 1 219 ? -1.595 -8.312 -11.07 1 98.12 219 ALA A CA 1
ATOM 1662 C C . ALA A 1 219 ? -0.111 -8.648 -11.195 1 98.12 219 ALA A C 1
ATOM 1664 O O . ALA A 1 219 ? 0.63 -8.57 -10.211 1 98.12 219 ALA A O 1
ATOM 1665 N N . ALA A 1 220 ? 0.311 -9.023 -12.375 1 98.38 220 ALA A N 1
ATOM 1666 C CA . ALA A 1 220 ? 1.722 -9.32 -12.609 1 98.38 220 ALA A CA 1
ATOM 1667 C C . ALA A 1 220 ? 2.588 -8.086 -12.375 1 98.38 220 ALA A C 1
ATOM 1669 O O . ALA A 1 220 ? 3.643 -8.172 -11.742 1 98.38 220 ALA A O 1
ATOM 1670 N N . SER A 1 221 ? 2.113 -6.988 -12.891 1 97.75 221 SER A N 1
ATOM 1671 C CA . SER A 1 221 ? 2.854 -5.742 -12.727 1 97.75 221 SER A CA 1
ATOM 1672 C C . SER A 1 221 ? 2.963 -5.359 -11.25 1 97.75 221 SER A C 1
ATOM 1674 O O . SER A 1 221 ? 4.035 -4.965 -10.789 1 97.75 221 SER A O 1
ATOM 1676 N N . ARG A 1 222 ? 1.887 -5.461 -10.594 1 96.56 222 ARG A N 1
ATOM 1677 C CA . ARG A 1 222 ? 1.89 -5.168 -9.164 1 96.56 222 ARG A CA 1
ATOM 1678 C C . ARG A 1 222 ? 2.84 -6.098 -8.422 1 96.56 222 ARG A C 1
ATOM 1680 O O . ARG A 1 222 ? 3.576 -5.66 -7.535 1 96.56 222 ARG A O 1
ATOM 1687 N N . TYR A 1 223 ? 2.783 -7.297 -8.719 1 96.81 223 TYR A N 1
ATOM 1688 C CA . TYR A 1 223 ? 3.641 -8.289 -8.078 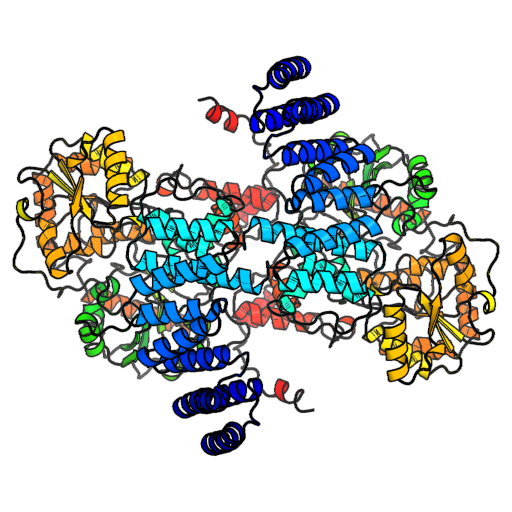1 96.81 223 TYR A CA 1
ATOM 1689 C C . TYR A 1 223 ? 5.113 -7.945 -8.273 1 96.81 223 TYR A C 1
ATOM 1691 O O . TYR A 1 223 ? 5.906 -8.023 -7.332 1 96.81 223 TYR A O 1
ATOM 1699 N N . VAL A 1 224 ? 5.5 -7.559 -9.5 1 96.75 224 VAL A N 1
ATOM 1700 C CA . VAL A 1 224 ? 6.875 -7.172 -9.812 1 96.75 224 VAL A CA 1
ATOM 1701 C C . VAL A 1 224 ? 7.258 -5.934 -9 1 96.75 224 VAL A C 1
ATOM 1703 O O . VAL A 1 224 ? 8.359 -5.867 -8.445 1 96.75 224 VAL A O 1
ATOM 1706 N N . GLU A 1 225 ? 6.348 -5.031 -8.898 1 93.06 225 GLU A N 1
ATOM 1707 C CA . GLU A 1 225 ? 6.613 -3.814 -8.141 1 93.06 225 GLU A CA 1
ATOM 1708 C C . GLU A 1 225 ? 6.895 -4.129 -6.672 1 93.06 225 GLU A C 1
ATOM 1710 O O . GLU A 1 225 ? 7.727 -3.479 -6.039 1 93.06 225 GLU A O 1
ATOM 1715 N N . MET A 1 226 ? 6.312 -5.121 -6.195 1 91.88 226 MET A N 1
ATOM 1716 C CA . MET A 1 226 ? 6.418 -5.453 -4.777 1 91.88 226 MET A CA 1
ATOM 1717 C C . MET A 1 226 ? 7.625 -6.348 -4.516 1 91.88 226 MET A C 1
ATOM 1719 O O . MET A 1 226 ? 8.172 -6.352 -3.41 1 91.88 226 MET A O 1
ATOM 1723 N N . THR A 1 227 ? 8.07 -7.062 -5.547 1 91.88 227 THR A N 1
ATOM 1724 C CA . THR A 1 227 ? 9.023 -8.125 -5.242 1 91.88 227 THR A CA 1
ATOM 1725 C C . THR A 1 227 ? 10.336 -7.91 -5.988 1 91.88 227 THR A C 1
ATOM 1727 O O . THR A 1 227 ? 11.383 -8.406 -5.57 1 91.88 227 THR A O 1
ATOM 1730 N N . ALA A 1 228 ? 10.227 -7.227 -7.074 1 91.88 228 ALA A N 1
ATOM 1731 C CA . ALA A 1 228 ? 11.414 -7.109 -7.914 1 91.88 228 ALA A CA 1
ATOM 1732 C C . ALA A 1 228 ? 11.406 -5.805 -8.711 1 91.88 228 ALA A C 1
ATOM 1734 O O . ALA A 1 228 ? 11.602 -5.809 -9.922 1 91.88 228 ALA A O 1
ATOM 1735 N N . ASP A 1 229 ? 11.164 -4.781 -7.961 1 83.38 229 ASP A N 1
ATOM 1736 C CA . ASP A 1 229 ? 11.156 -3.49 -8.648 1 83.38 229 ASP A CA 1
ATOM 1737 C C . ASP A 1 229 ? 12.562 -3.088 -9.086 1 83.38 229 ASP A C 1
ATOM 1739 O O . ASP A 1 229 ? 13.555 -3.531 -8.492 1 83.38 229 ASP A O 1
ATOM 1743 N N . SER A 1 230 ? 12.594 -2.342 -10.156 1 77.75 230 SER A N 1
ATOM 1744 C CA . SER A 1 230 ? 13.883 -1.877 -10.656 1 77.75 230 SER A CA 1
ATOM 1745 C C . SER A 1 230 ? 14.484 -0.822 -9.734 1 77.75 230 SER A C 1
ATOM 1747 O O . SER A 1 230 ? 13.82 0.156 -9.383 1 77.75 230 SER A O 1
ATOM 1749 N N . PRO A 1 231 ? 15.734 -1.111 -9.32 1 71.88 231 PRO A N 1
ATOM 1750 C CA . PRO A 1 231 ? 16.375 -0.044 -8.547 1 71.88 231 PRO A CA 1
ATOM 1751 C C . PRO A 1 231 ? 16.688 1.188 -9.398 1 71.88 231 PRO A C 1
ATOM 1753 O O . PRO A 1 231 ? 16.859 1.078 -10.609 1 71.88 231 PRO A O 1
ATOM 1756 N N . LEU A 1 232 ? 16.656 2.268 -8.781 1 65.19 232 LEU A N 1
ATOM 1757 C CA . LEU A 1 232 ? 16.953 3.516 -9.477 1 65.19 232 LEU A CA 1
ATOM 1758 C C . LEU A 1 232 ? 18.406 3.539 -9.961 1 65.19 232 LEU A C 1
ATOM 1760 O O . LEU A 1 232 ? 18.688 4.059 -11.039 1 65.19 232 LEU A O 1
ATOM 1764 N N . GLU A 1 233 ? 19.219 2.975 -9.109 1 63.88 233 GLU A N 1
ATOM 1765 C CA . GLU A 1 233 ? 20.625 2.883 -9.484 1 63.88 233 GLU A CA 1
ATOM 1766 C C . GLU A 1 233 ? 21.031 1.439 -9.766 1 63.88 233 GLU A C 1
ATOM 1768 O O . GLU A 1 233 ? 20.922 0.576 -8.891 1 63.88 233 GLU A O 1
ATOM 1773 N N . LEU A 1 234 ? 21.266 1.404 -11.086 1 65.56 234 LEU A N 1
ATOM 1774 C CA . LEU A 1 234 ? 21.641 0.046 -11.461 1 65.56 234 LEU A CA 1
ATOM 1775 C C . LEU A 1 234 ? 23.109 -0.208 -11.195 1 65.56 234 LEU A C 1
ATOM 1777 O O . LEU A 1 234 ? 23.938 0.717 -11.258 1 65.56 234 LEU A O 1
ATOM 1781 N N . ALA A 1 235 ? 23.359 -1.383 -10.805 1 66.5 235 ALA A N 1
ATOM 1782 C CA . ALA A 1 235 ? 24.656 -1.888 -10.383 1 66.5 235 ALA A CA 1
ATOM 1783 C C . ALA A 1 235 ? 25.625 -1.944 -11.562 1 66.5 235 ALA A C 1
ATOM 1785 O O . ALA A 1 235 ? 25.266 -1.615 -12.695 1 66.5 235 ALA A O 1
ATOM 1786 N N . ALA A 1 236 ? 26.75 -2.225 -11.266 1 70.31 236 ALA A N 1
ATOM 1787 C CA . ALA A 1 236 ? 27.828 -2.408 -12.227 1 70.31 236 ALA A CA 1
ATOM 1788 C C . ALA A 1 236 ? 27.484 -3.486 -13.25 1 70.31 236 ALA A C 1
ATOM 1790 O O . ALA A 1 236 ? 28.078 -3.541 -14.328 1 70.31 236 ALA A O 1
ATOM 1791 N N . SER A 1 237 ? 26.406 -4.133 -13.047 1 79.5 237 SER A N 1
ATOM 1792 C CA . SER A 1 237 ? 26.047 -5.242 -13.922 1 79.5 237 SER A CA 1
ATOM 1793 C C . SER A 1 237 ? 25.062 -4.793 -14.992 1 79.5 237 SER A C 1
ATOM 1795 O O . SER A 1 237 ? 24.672 -5.586 -15.859 1 79.5 237 SER A O 1
ATOM 1797 N N . ASP A 1 238 ? 24.812 -3.547 -15.023 1 86.44 238 ASP A N 1
ATOM 1798 C CA . ASP A 1 238 ? 23.812 -3.027 -15.969 1 86.44 238 ASP A CA 1
ATOM 1799 C C . ASP A 1 238 ? 24.359 -3.037 -17.391 1 86.44 238 ASP A C 1
ATOM 1801 O O . ASP A 1 238 ? 25.359 -2.375 -17.688 1 86.44 238 ASP A O 1
ATOM 1805 N N . ARG A 1 239 ? 23.688 -3.812 -18.25 1 91.44 239 ARG A N 1
ATOM 1806 C CA . ARG A 1 239 ? 24.141 -3.924 -19.641 1 91.44 239 ARG A CA 1
ATOM 1807 C C . ARG A 1 239 ? 23.047 -3.475 -20.594 1 91.44 239 ARG A C 1
ATOM 1809 O O . ARG A 1 239 ? 23.016 -3.896 -21.75 1 91.44 239 ARG A O 1
ATOM 1816 N N . ARG A 1 240 ? 22.156 -2.641 -20.234 1 87.94 240 ARG A N 1
ATOM 1817 C CA . ARG A 1 240 ? 21.016 -2.219 -21.047 1 87.94 240 ARG A CA 1
ATOM 1818 C C . ARG A 1 240 ? 21.484 -1.567 -22.344 1 87.94 240 ARG A C 1
ATOM 1820 O O . ARG A 1 240 ? 20.781 -1.619 -23.359 1 87.94 240 ARG A O 1
ATOM 1827 N N . HIS A 1 241 ? 22.719 -1.052 -22.266 1 87.19 241 HIS A N 1
ATOM 1828 C CA . HIS A 1 241 ? 23.203 -0.32 -23.438 1 87.19 241 HIS A CA 1
ATOM 1829 C C . HIS A 1 241 ? 24.453 -0.963 -24 1 87.19 241 HIS A C 1
ATOM 1831 O O . HIS A 1 241 ? 25.156 -0.358 -24.828 1 87.19 241 HIS A O 1
ATOM 1837 N N . ALA A 1 242 ? 24.719 -2.135 -23.547 1 91.88 242 ALA A N 1
ATOM 1838 C CA . ALA A 1 242 ? 25.875 -2.838 -24.078 1 91.88 242 ALA A CA 1
ATOM 1839 C C . ALA A 1 242 ? 25.672 -3.176 -25.562 1 91.88 242 ALA A C 1
ATOM 1841 O O . ALA A 1 242 ? 24.562 -3.545 -25.969 1 91.88 242 ALA A O 1
ATOM 1842 N N . PRO A 1 243 ? 26.656 -2.992 -26.344 1 91.56 243 PRO A N 1
ATOM 1843 C CA . PRO A 1 243 ? 26.5 -3.344 -27.75 1 91.56 243 PRO A CA 1
ATOM 1844 C C . PRO A 1 243 ? 26.312 -4.844 -27.969 1 91.56 243 PRO A C 1
ATOM 1846 O O . PRO A 1 243 ? 26.906 -5.656 -27.25 1 91.56 243 PRO A O 1
ATOM 1849 N N . VAL A 1 244 ? 25.469 -5.141 -28.922 1 94.12 244 VAL A N 1
ATOM 1850 C CA . VAL A 1 244 ? 25.281 -6.516 -29.375 1 94.12 244 VAL A CA 1
ATOM 1851 C C . VAL A 1 244 ? 25.781 -6.664 -30.812 1 94.12 244 VAL A C 1
ATOM 1853 O O . VAL A 1 244 ? 25.047 -6.43 -31.766 1 94.12 244 VAL A O 1
ATOM 1856 N N . ASP A 1 245 ? 27.062 -6.961 -30.938 1 89.06 245 ASP A N 1
ATOM 1857 C CA . ASP A 1 245 ? 27.688 -7.168 -32.25 1 89.06 245 ASP A CA 1
ATOM 1858 C C . ASP A 1 245 ? 27.969 -8.648 -32.469 1 89.06 245 ASP A C 1
ATOM 1860 O O . ASP A 1 245 ? 28.859 -9.234 -31.859 1 89.06 245 ASP A O 1
ATOM 1864 N N . VAL A 1 246 ? 27.188 -9.242 -33.375 1 86.12 246 VAL A N 1
ATOM 1865 C CA . VAL A 1 246 ? 27.312 -10.672 -33.625 1 86.12 246 VAL A CA 1
ATOM 1866 C C . VAL A 1 246 ? 28.109 -10.906 -34.906 1 86.12 246 VAL A C 1
ATOM 1868 O O . VAL A 1 246 ? 28.078 -12 -35.5 1 86.12 246 VAL A O 1
ATOM 1871 N N . GLN A 1 247 ? 28.781 -9.875 -35.312 1 86.38 247 GLN A N 1
ATOM 1872 C CA . GLN A 1 247 ? 29.656 -10.07 -36.438 1 86.38 247 GLN A CA 1
ATOM 1873 C C . GLN A 1 247 ? 30.906 -10.859 -36.062 1 86.38 247 GLN A C 1
ATOM 1875 O O . GLN A 1 247 ? 31.688 -10.414 -35.219 1 86.38 247 GLN A O 1
ATOM 1880 N N . GLY A 1 248 ? 31.094 -11.961 -36.625 1 87.31 248 GLY A N 1
ATOM 1881 C CA . GLY A 1 248 ? 32.281 -12.781 -36.438 1 87.31 248 GLY A CA 1
ATOM 1882 C C . GLY A 1 248 ? 32.219 -13.641 -35.188 1 87.31 248 GLY A C 1
ATOM 1883 O O . GLY A 1 248 ? 33.219 -14.219 -34.75 1 87.31 248 GLY A O 1
ATOM 1884 N N . ARG A 1 249 ? 31.047 -13.617 -34.5 1 92 249 ARG A N 1
ATOM 1885 C CA . ARG A 1 249 ? 30.906 -14.492 -33.344 1 92 249 ARG A CA 1
ATOM 1886 C C . ARG A 1 249 ? 29.469 -15 -33.219 1 92 249 ARG A C 1
ATOM 1888 O O . ARG A 1 249 ? 28.562 -14.492 -33.875 1 92 249 ARG A O 1
ATOM 1895 N N . ARG A 1 250 ? 29.312 -16 -32.406 1 96.19 250 ARG A N 1
ATOM 1896 C CA . ARG A 1 250 ? 28 -16.594 -32.156 1 96.19 250 ARG A CA 1
ATOM 1897 C C . ARG A 1 250 ? 27.188 -15.734 -31.203 1 96.19 250 ARG A C 1
ATOM 1899 O O . ARG A 1 250 ? 27.75 -15 -30.391 1 96.19 250 ARG A O 1
ATOM 1906 N N . LEU A 1 251 ? 25.906 -15.758 -31.422 1 97.5 251 LEU A N 1
ATOM 1907 C CA . LEU A 1 251 ? 24.984 -15.117 -30.484 1 97.5 251 LEU A CA 1
ATOM 1908 C C . LEU A 1 251 ? 25 -15.828 -29.125 1 97.5 251 LEU A C 1
ATOM 1910 O O . LEU A 1 251 ? 24.812 -17.047 -29.062 1 97.5 251 LEU A O 1
ATOM 1914 N N . ARG A 1 252 ? 25.266 -15.117 -28 1 98.19 252 ARG A N 1
ATOM 1915 C CA . ARG A 1 252 ? 25.266 -15.727 -26.688 1 98.19 252 ARG A CA 1
ATOM 1916 C C . ARG A 1 252 ? 23.891 -15.625 -26.031 1 98.19 252 ARG A C 1
ATOM 1918 O O . ARG A 1 252 ? 23.422 -14.523 -25.734 1 98.19 252 ARG A O 1
ATOM 1925 N N . VAL A 1 253 ? 23.266 -16.75 -25.859 1 98.56 253 VAL A N 1
ATOM 1926 C CA . VAL A 1 253 ? 21.938 -16.812 -25.281 1 98.56 253 VAL A CA 1
ATOM 1927 C C . VAL A 1 253 ? 22 -17.5 -23.922 1 98.56 253 VAL A C 1
ATOM 1929 O O . VAL A 1 253 ? 22.5 -18.609 -23.797 1 98.56 253 VAL A O 1
ATOM 1932 N N . GLY A 1 254 ? 21.594 -16.781 -22.859 1 98.69 254 GLY A N 1
ATOM 1933 C CA . GLY A 1 254 ? 21.484 -17.344 -21.531 1 98.69 254 GLY A CA 1
ATOM 1934 C C . GLY A 1 254 ? 20.062 -17.719 -21.156 1 98.69 254 GLY A C 1
ATOM 1935 O O . GLY A 1 254 ? 19.125 -17 -21.484 1 98.69 254 GLY A O 1
ATOM 1936 N N . TYR A 1 255 ? 19.891 -18.891 -20.578 1 98.62 255 TYR A N 1
ATOM 1937 C CA . TYR A 1 255 ? 18.609 -19.359 -20.047 1 98.62 255 TYR A CA 1
ATOM 1938 C C . TYR A 1 255 ? 18.672 -19.484 -18.531 1 98.62 255 TYR A C 1
ATOM 1940 O O . TYR A 1 255 ? 19.516 -20.188 -17.984 1 98.62 255 TYR A O 1
ATOM 1948 N N . ILE A 1 256 ? 17.75 -18.781 -17.828 1 98.5 256 ILE A N 1
ATOM 1949 C CA . ILE A 1 256 ? 17.641 -18.953 -16.391 1 98.5 256 ILE A CA 1
ATOM 1950 C C . ILE A 1 256 ? 16.422 -19.812 -16.078 1 98.5 256 ILE A C 1
ATOM 1952 O O . ILE A 1 256 ? 15.305 -19.516 -16.516 1 98.5 256 ILE A O 1
ATOM 1956 N N . SER A 1 257 ? 16.641 -20.859 -15.305 1 98.06 257 SER A N 1
ATOM 1957 C CA . SER A 1 257 ? 15.523 -21.719 -14.945 1 98.06 257 SER A CA 1
ATOM 1958 C C . SER A 1 257 ? 15.805 -22.5 -13.664 1 98.06 257 SER A C 1
ATOM 1960 O O . SER A 1 257 ? 16.938 -22.922 -13.43 1 98.06 257 SER A O 1
ATOM 1962 N N . SER A 1 258 ? 14.781 -22.656 -12.922 1 97.38 258 SER A N 1
ATOM 1963 C CA . SER A 1 258 ? 14.867 -23.516 -11.75 1 97.38 258 SER A CA 1
ATOM 1964 C C . SER A 1 258 ? 14.406 -24.938 -12.086 1 97.38 258 SER A C 1
ATOM 1966 O O . SER A 1 258 ? 14.477 -25.828 -11.234 1 97.38 258 SER A O 1
ATOM 1968 N N . ASP A 1 259 ? 14.031 -25.188 -13.383 1 96.62 259 ASP A N 1
ATOM 1969 C CA . ASP A 1 259 ? 13.25 -26.391 -13.656 1 96.62 259 ASP A CA 1
ATOM 1970 C C . ASP A 1 259 ? 13.961 -27.281 -14.672 1 96.62 259 ASP A C 1
ATOM 1972 O O . ASP A 1 259 ? 13.344 -28.172 -15.266 1 96.62 259 ASP A O 1
ATOM 1976 N N . LEU A 1 260 ? 15.242 -27.031 -14.859 1 95.88 260 LEU A N 1
ATOM 1977 C CA . LEU A 1 260 ? 16.016 -27.906 -15.719 1 95.88 260 LEU A CA 1
ATOM 1978 C C . LEU A 1 260 ? 16.375 -29.203 -15 1 95.88 260 LEU A C 1
ATOM 1980 O O . LEU A 1 260 ? 17.547 -29.531 -14.828 1 95.88 260 LEU A O 1
ATOM 1984 N N . ARG A 1 261 ? 15.336 -29.906 -14.586 1 94.69 261 ARG A N 1
ATOM 1985 C CA . ARG A 1 261 ? 15.336 -31.109 -13.766 1 94.69 261 ARG A CA 1
ATOM 1986 C C . ARG A 1 261 ? 14.094 -31.953 -14.023 1 94.69 261 ARG A C 1
ATOM 1988 O O . ARG A 1 261 ? 13.375 -31.719 -14.992 1 94.69 261 ARG A O 1
ATOM 1995 N N . ASP A 1 262 ? 13.93 -33 -13.188 1 92.31 262 ASP A N 1
ATOM 1996 C CA . ASP A 1 262 ? 12.711 -33.812 -13.281 1 92.31 262 ASP A CA 1
ATOM 1997 C C . ASP A 1 262 ? 11.477 -32.969 -12.977 1 92.31 262 ASP A C 1
ATOM 1999 O O . ASP A 1 262 ? 10.93 -33.031 -11.867 1 92.31 262 ASP A O 1
ATOM 2003 N N . HIS A 1 263 ? 11.172 -32.188 -13.914 1 92.31 263 HIS A N 1
ATOM 2004 C CA . HIS A 1 263 ? 10.086 -31.219 -13.922 1 92.31 263 HIS A CA 1
ATOM 2005 C C . HIS A 1 263 ? 9.484 -31.078 -15.312 1 92.31 263 HIS A C 1
ATOM 2007 O O . HIS A 1 263 ? 10.125 -31.422 -16.312 1 92.31 263 HIS A O 1
ATOM 2013 N N . ALA A 1 264 ? 8.297 -30.578 -15.328 1 91.5 264 ALA A N 1
ATOM 2014 C CA . ALA A 1 264 ? 7.574 -30.422 -16.594 1 91.5 264 ALA A CA 1
ATOM 2015 C C . ALA A 1 264 ? 8.414 -29.641 -17.594 1 91.5 264 ALA A C 1
ATOM 2017 O O . ALA A 1 264 ? 8.539 -30.062 -18.75 1 91.5 264 ALA A O 1
ATOM 2018 N N . VAL A 1 265 ? 9.023 -28.547 -17.203 1 93.88 265 VAL A N 1
ATOM 2019 C CA . VAL A 1 265 ? 9.836 -27.703 -18.078 1 93.88 265 VAL A CA 1
ATOM 2020 C C . VAL A 1 265 ? 11.086 -28.469 -18.5 1 93.88 265 VAL A C 1
ATOM 2022 O O . VAL A 1 265 ? 11.523 -28.359 -19.656 1 93.88 265 VAL A O 1
ATOM 2025 N N . GLY A 1 266 ? 11.648 -29.203 -17.578 1 93.75 266 GLY A N 1
ATOM 2026 C CA . GLY A 1 266 ? 12.797 -30.016 -17.922 1 93.75 266 GLY A CA 1
ATOM 2027 C C . GLY A 1 266 ? 12.516 -31.016 -19.016 1 93.75 266 GLY A C 1
ATOM 2028 O O . GLY A 1 266 ? 13.32 -31.188 -19.938 1 93.75 266 GLY A O 1
ATOM 2029 N N . TYR A 1 267 ? 11.375 -31.656 -18.984 1 93 267 TYR A N 1
ATOM 2030 C CA . TYR A 1 267 ? 10.969 -32.625 -20.016 1 93 267 TYR A CA 1
ATOM 2031 C C . TYR A 1 267 ? 10.734 -31.922 -21.344 1 93 267 TYR A C 1
ATOM 2033 O O . TYR A 1 267 ? 11.125 -32.438 -22.391 1 93 267 TYR A O 1
ATOM 2041 N N . LEU A 1 268 ? 10.141 -30.797 -21.266 1 96.06 268 LEU A N 1
ATOM 2042 C CA . LEU A 1 268 ? 9.805 -30.062 -22.484 1 96.06 268 LEU A CA 1
ATOM 2043 C C . LEU A 1 268 ? 11.062 -29.625 -23.219 1 96.06 268 LEU A C 1
ATOM 2045 O O . LEU A 1 268 ? 11.141 -29.734 -24.438 1 96.06 268 LEU A O 1
ATOM 2049 N N . MET A 1 269 ? 12.07 -29.219 -22.484 1 96.56 269 MET A N 1
ATOM 2050 C CA . MET A 1 269 ? 13.219 -28.547 -23.078 1 96.56 269 MET A CA 1
ATOM 2051 C C . MET A 1 269 ? 14.352 -29.531 -23.328 1 96.56 269 MET A C 1
ATOM 2053 O O . MET A 1 269 ? 15.391 -29.156 -23.891 1 96.56 269 MET A O 1
ATOM 2057 N N . ALA A 1 270 ? 14.195 -30.766 -23.062 1 95.12 270 ALA A N 1
ATOM 2058 C CA . ALA A 1 270 ? 15.289 -31.75 -23.016 1 95.12 270 ALA A CA 1
ATOM 2059 C C . ALA A 1 270 ? 15.984 -31.844 -24.375 1 95.12 270 ALA A C 1
ATOM 2061 O O . ALA A 1 270 ? 17.203 -31.953 -24.438 1 95.12 270 ALA A O 1
ATOM 2062 N N . GLU A 1 271 ? 15.242 -31.828 -25.422 1 95.94 271 GLU A N 1
ATOM 2063 C CA . GLU A 1 271 ? 15.812 -32 -26.75 1 95.94 271 GLU A CA 1
ATOM 2064 C C . GLU A 1 271 ? 16.266 -30.672 -27.328 1 95.94 271 GLU A C 1
ATOM 2066 O O . GLU A 1 271 ? 17.031 -30.641 -28.297 1 95.94 271 GLU A O 1
ATOM 2071 N N . LEU A 1 272 ? 15.805 -29.578 -26.734 1 96.88 272 LEU A N 1
ATOM 2072 C CA . LEU A 1 272 ? 16.094 -28.234 -27.219 1 96.88 272 LEU A CA 1
ATOM 2073 C C . LEU A 1 272 ? 17.594 -27.984 -27.297 1 96.88 272 LEU A C 1
ATOM 2075 O O . LEU A 1 272 ? 18.094 -27.453 -28.281 1 96.88 272 LEU A O 1
ATOM 2079 N N . TRP A 1 273 ? 18.281 -28.406 -26.328 1 96.5 273 TRP A N 1
ATOM 2080 C CA . TRP A 1 273 ? 19.703 -28.125 -26.156 1 96.5 273 TRP A CA 1
ATOM 2081 C C . TRP A 1 273 ? 20.531 -28.812 -27.219 1 96.5 273 TRP A C 1
ATOM 2083 O O . TRP A 1 273 ? 21.531 -28.266 -27.688 1 96.5 273 TRP A O 1
ATOM 2093 N N . ASP A 1 274 ? 20.062 -29.969 -27.656 1 94.69 274 ASP A N 1
ATOM 2094 C CA . ASP A 1 274 ? 20.75 -30.75 -28.672 1 94.69 274 ASP A CA 1
ATOM 2095 C C . ASP A 1 274 ? 20.547 -30.141 -30.062 1 94.69 274 ASP A C 1
ATOM 2097 O O . ASP A 1 274 ? 21.391 -30.312 -30.953 1 94.69 274 ASP A O 1
ATOM 2101 N N . LEU A 1 275 ? 19.578 -29.438 -30.188 1 96.75 275 LEU A N 1
ATOM 2102 C CA . LEU A 1 275 ? 19.141 -29.062 -31.531 1 96.75 275 LEU A CA 1
ATOM 2103 C C . LEU A 1 275 ? 19.562 -27.625 -31.859 1 96.75 275 LEU A C 1
ATOM 2105 O O . LEU A 1 275 ? 19.516 -27.219 -33.031 1 96.75 275 LEU A O 1
ATOM 2109 N N . HIS A 1 276 ? 19.969 -26.812 -30.891 1 97.5 276 HIS A N 1
ATOM 2110 C CA . HIS A 1 276 ? 20.484 -25.484 -31.203 1 97.5 276 HIS A CA 1
ATOM 2111 C C . HIS A 1 276 ? 21.672 -25.562 -32.156 1 97.5 276 HIS A C 1
ATOM 2113 O O . HIS A 1 276 ? 22.562 -26.375 -31.984 1 97.5 276 HIS A O 1
ATOM 2119 N N . ASP A 1 277 ? 21.625 -24.734 -33.188 1 97.31 277 ASP A N 1
ATOM 2120 C CA . ASP A 1 277 ? 22.734 -24.672 -34.125 1 97.31 277 ASP A CA 1
ATOM 2121 C C . ASP A 1 277 ? 23.969 -24.047 -33.5 1 97.31 277 ASP A C 1
ATOM 2123 O O . ASP A 1 277 ? 24.047 -22.828 -33.312 1 97.31 277 ASP A O 1
ATOM 2127 N N . LYS A 1 278 ? 24.938 -24.781 -33.25 1 95.69 278 LYS A N 1
ATOM 2128 C CA . LYS A 1 278 ? 26.125 -24.344 -32.531 1 95.69 278 LYS A CA 1
ATOM 2129 C C . LYS A 1 278 ? 26.953 -23.375 -33.375 1 95.69 278 LYS A C 1
ATOM 2131 O O . LYS A 1 278 ? 27.812 -22.672 -32.844 1 95.69 278 LYS A O 1
ATOM 2136 N N . ALA A 1 279 ? 26.641 -23.266 -34.531 1 95.62 279 ALA A N 1
ATOM 2137 C CA . ALA A 1 279 ? 27.312 -22.297 -35.406 1 95.62 279 ALA A CA 1
ATOM 2138 C C . ALA A 1 279 ? 26.688 -20.922 -35.25 1 95.62 279 ALA A C 1
ATOM 2140 O O . ALA A 1 279 ? 27.328 -19.891 -35.5 1 95.62 279 ALA A O 1
ATOM 2141 N N . LYS A 1 280 ? 25.469 -20.938 -34.781 1 95.31 280 LYS A N 1
ATOM 2142 C CA . LYS A 1 280 ? 24.719 -19.688 -34.719 1 95.31 280 LYS A CA 1
ATOM 2143 C C . LYS A 1 280 ? 24.656 -19.172 -33.281 1 95.31 280 LYS A C 1
ATOM 2145 O O . LYS A 1 280 ? 24.75 -17.969 -33.031 1 95.31 280 LYS A O 1
ATOM 2150 N N . VAL A 1 281 ? 24.531 -20.156 -32.375 1 97.12 281 VAL A N 1
ATOM 2151 C CA . VAL A 1 281 ? 24.203 -19.75 -31 1 97.12 281 VAL A CA 1
ATOM 2152 C C . VAL A 1 281 ? 25.125 -20.453 -30.016 1 97.12 281 VAL A C 1
ATOM 2154 O O . VAL A 1 281 ? 25.438 -21.641 -30.188 1 97.12 281 VAL A O 1
ATOM 2157 N N . GLU A 1 282 ? 25.672 -19.719 -29.031 1 97.62 282 GLU A N 1
ATOM 2158 C CA . GLU A 1 282 ? 26.359 -20.234 -27.844 1 97.62 282 GLU A CA 1
ATOM 2159 C C . GLU A 1 282 ? 25.453 -20.188 -26.625 1 97.62 282 GLU A C 1
ATOM 2161 O O . GLU A 1 282 ? 25.062 -19.109 -26.156 1 97.62 282 GLU A O 1
ATOM 2166 N N . VAL A 1 283 ? 25.156 -21.391 -26.062 1 98.12 283 VAL A N 1
ATOM 2167 C CA . VAL A 1 283 ? 24.094 -21.484 -25.078 1 98.12 283 VAL A CA 1
ATOM 2168 C C . VAL A 1 283 ? 24.703 -21.547 -23.672 1 98.12 283 VAL A C 1
ATOM 2170 O O . VAL A 1 283 ? 25.625 -22.328 -23.422 1 98.12 283 VAL A O 1
ATOM 2173 N N . PHE A 1 284 ? 24.188 -20.719 -22.781 1 98.44 284 PHE A N 1
ATOM 2174 C CA . PHE A 1 284 ? 24.484 -20.703 -21.359 1 98.44 284 PHE A CA 1
ATOM 2175 C C . PHE A 1 284 ? 23.25 -21.031 -20.531 1 98.44 284 PHE A C 1
ATOM 2177 O O . PHE A 1 284 ? 22.203 -20.391 -20.688 1 98.44 284 PHE A O 1
ATOM 2184 N N . ALA A 1 285 ? 23.344 -22.016 -19.656 1 98.31 285 ALA A N 1
ATOM 2185 C CA . ALA A 1 285 ? 22.234 -22.344 -18.75 1 98.31 285 ALA A CA 1
ATOM 2186 C C . ALA A 1 285 ? 22.578 -21.953 -17.312 1 98.31 285 ALA A C 1
ATOM 2188 O O . ALA A 1 285 ? 23.625 -22.344 -16.797 1 98.31 285 ALA A O 1
ATOM 2189 N N . TYR A 1 286 ? 21.766 -21.125 -16.734 1 98.44 286 TYR A N 1
ATOM 2190 C CA . TYR A 1 286 ? 21.891 -20.734 -15.328 1 98.44 286 TYR A CA 1
ATOM 2191 C C . TYR A 1 286 ? 20.812 -21.406 -14.477 1 98.44 286 TYR A C 1
ATOM 2193 O O . TYR A 1 286 ? 19.625 -21.062 -14.578 1 98.44 286 TYR A O 1
ATOM 2201 N N . TYR A 1 287 ? 21.203 -22.344 -13.664 1 97.75 287 TYR A N 1
ATOM 2202 C CA . TYR A 1 287 ? 20.266 -23.125 -12.875 1 97.75 287 TYR A CA 1
ATOM 2203 C C . TYR A 1 287 ? 20.062 -22.531 -11.492 1 97.75 287 TYR A C 1
ATOM 2205 O O . TYR A 1 287 ? 21.031 -22.25 -10.781 1 97.75 287 TYR A O 1
ATOM 2213 N N . CYS A 1 288 ? 18.781 -22.297 -11.102 1 96.44 288 CYS A N 1
ATOM 2214 C CA . CYS A 1 288 ? 18.5 -21.641 -9.828 1 96.44 288 CYS A CA 1
ATOM 2215 C C . CYS A 1 288 ? 17.484 -22.422 -9.016 1 96.44 288 CYS A C 1
ATOM 2217 O O . CYS A 1 288 ? 16.828 -21.859 -8.133 1 96.44 288 CYS A O 1
ATOM 2219 N N . GLY A 1 289 ? 17.281 -23.719 -9.258 1 93.25 289 GLY A N 1
ATOM 2220 C CA . GLY A 1 289 ? 16.266 -24.531 -8.602 1 93.25 289 GLY A CA 1
ATOM 2221 C C . GLY A 1 289 ? 16.797 -25.266 -7.375 1 93.25 289 GLY A C 1
ATOM 2222 O O . GLY A 1 289 ? 17.688 -24.766 -6.688 1 93.25 289 GLY A O 1
ATOM 2223 N N . ILE A 1 290 ? 16.156 -26.281 -6.988 1 89 290 ILE A N 1
ATOM 2224 C CA . ILE A 1 290 ? 16.594 -27.094 -5.859 1 89 290 ILE A CA 1
ATOM 2225 C C . ILE A 1 290 ? 17.781 -27.969 -6.281 1 89 290 ILE A C 1
ATOM 2227 O O . ILE A 1 290 ? 17.953 -28.266 -7.465 1 89 290 ILE A O 1
ATOM 2231 N N . PRO A 1 291 ? 18.516 -28.391 -5.32 1 86.44 291 PRO A N 1
ATOM 2232 C CA . PRO A 1 291 ? 19.578 -29.328 -5.684 1 86.44 291 PRO A CA 1
ATOM 2233 C C . PRO A 1 291 ? 19.062 -30.625 -6.289 1 86.44 291 PRO A C 1
ATOM 2235 O O . PRO A 1 291 ? 18.109 -31.219 -5.77 1 86.44 291 PRO A O 1
ATOM 2238 N N . SER A 1 292 ? 19.547 -30.938 -7.461 1 86.88 292 SER A N 1
ATOM 2239 C CA . SER A 1 292 ? 19.094 -32.125 -8.156 1 86.88 292 SER A CA 1
ATOM 2240 C C . SER A 1 292 ? 20.203 -32.75 -8.984 1 86.88 292 SER A C 1
ATOM 2242 O O . SER A 1 292 ? 21.031 -32.031 -9.562 1 86.88 292 SER A O 1
ATOM 2244 N N . VAL A 1 293 ? 20.219 -34.156 -8.984 1 87.31 293 VAL A N 1
ATOM 2245 C CA . VAL A 1 293 ? 21.141 -34.875 -9.828 1 87.31 293 VAL A CA 1
ATOM 2246 C C . VAL A 1 293 ? 20.391 -36 -10.57 1 87.31 293 VAL A C 1
ATOM 2248 O O . VAL A 1 293 ? 20.922 -37.094 -10.781 1 87.31 293 VAL A O 1
ATOM 2251 N N . ASP A 1 294 ? 19.25 -35.625 -10.953 1 90.38 294 ASP A N 1
ATOM 2252 C CA . ASP A 1 294 ? 18.422 -36.625 -11.648 1 90.38 294 ASP A CA 1
ATOM 2253 C C . ASP A 1 294 ? 18.859 -36.75 -13.102 1 90.38 294 ASP A C 1
ATOM 2255 O O . ASP A 1 294 ? 19.719 -36 -13.578 1 90.38 294 ASP A O 1
ATOM 2259 N N . ALA A 1 295 ? 18.297 -37.719 -13.789 1 90.19 295 ALA A N 1
ATOM 2260 C CA . ALA A 1 295 ? 18.719 -38.062 -15.141 1 90.19 295 ALA A CA 1
ATOM 2261 C C . ALA A 1 295 ? 18.5 -36.906 -16.109 1 90.19 295 ALA A C 1
ATOM 2263 O O . ALA A 1 295 ? 19.312 -36.688 -17.016 1 90.19 295 ALA A O 1
ATOM 2264 N N . LEU A 1 296 ? 17.5 -36.25 -15.914 1 91.31 296 LEU A N 1
ATOM 2265 C CA . LEU A 1 296 ? 17.188 -35.156 -16.812 1 91.31 296 LEU A CA 1
ATOM 2266 C C . LEU A 1 296 ? 18.156 -34 -16.609 1 91.31 296 LEU A C 1
ATOM 2268 O O . LEU A 1 296 ? 18.562 -33.344 -17.578 1 91.31 296 LEU A O 1
ATOM 2272 N N . THR A 1 297 ? 18.484 -33.688 -15.375 1 93.88 297 THR A N 1
ATOM 2273 C CA . THR A 1 297 ? 19.484 -32.656 -15.078 1 93.88 297 THR A CA 1
ATOM 2274 C C . THR A 1 297 ? 20.828 -33 -15.734 1 93.88 297 THR A C 1
ATOM 2276 O O . THR A 1 297 ? 21.453 -32.156 -16.359 1 93.88 297 THR A O 1
ATOM 2279 N N . LEU A 1 298 ? 21.156 -34.219 -15.602 1 94.06 298 LEU A N 1
ATOM 2280 C CA . LEU A 1 298 ? 22.422 -34.656 -16.172 1 94.06 298 LEU A CA 1
ATOM 2281 C C . LEU A 1 298 ? 22.391 -34.594 -17.688 1 94.06 298 LEU A C 1
ATOM 2283 O O . LEU A 1 298 ? 23.391 -34.219 -18.312 1 94.06 298 LEU A O 1
ATOM 2287 N N . ARG A 1 299 ? 21.281 -34.969 -18.234 1 93.88 299 ARG A N 1
ATOM 2288 C CA . ARG A 1 299 ? 21.125 -34.906 -19.688 1 93.88 299 ARG A CA 1
ATOM 2289 C C . ARG A 1 299 ? 21.266 -33.469 -20.172 1 93.88 299 ARG A C 1
ATOM 2291 O O . ARG A 1 299 ? 21.984 -33.188 -21.141 1 93.88 299 ARG A O 1
ATOM 2298 N N . THR A 1 300 ? 20.656 -32.531 -19.5 1 94.69 300 THR A N 1
ATOM 2299 C CA . THR A 1 300 ? 20.703 -31.141 -19.875 1 94.69 300 THR A CA 1
ATOM 2300 C C . THR A 1 300 ? 22.109 -30.578 -19.703 1 94.69 300 THR A C 1
ATOM 2302 O O . THR A 1 300 ? 22.625 -29.875 -20.578 1 94.69 300 THR A O 1
ATOM 2305 N N . ARG A 1 301 ? 22.734 -30.891 -18.578 1 94 301 ARG A N 1
ATOM 2306 C CA . ARG A 1 301 ? 24.094 -30.438 -18.297 1 94 301 ARG A CA 1
ATOM 2307 C C . ARG A 1 301 ? 25.062 -30.922 -19.359 1 94 301 ARG A C 1
ATOM 2309 O O . ARG A 1 301 ? 25.984 -30.203 -19.734 1 94 301 ARG A O 1
ATOM 2316 N N . GLY A 1 302 ? 24.859 -32.062 -19.828 1 93.81 302 GLY A N 1
ATOM 2317 C CA . GLY A 1 302 ? 25.719 -32.656 -20.844 1 93.81 302 GLY A CA 1
ATOM 2318 C C . GLY A 1 302 ? 25.5 -32.062 -22.219 1 93.81 302 GLY A C 1
ATOM 2319 O O . GLY A 1 302 ? 26.406 -32.062 -23.047 1 93.81 302 GLY A O 1
ATOM 2320 N N . ALA A 1 303 ? 24.344 -31.531 -22.406 1 94.62 303 ALA A N 1
ATOM 2321 C CA . ALA A 1 303 ? 23.969 -31.047 -23.734 1 94.62 303 ALA A CA 1
ATOM 2322 C C . ALA A 1 303 ? 24.297 -29.578 -23.906 1 94.62 303 ALA A C 1
ATOM 2324 O O . ALA A 1 303 ? 24.609 -29.109 -25 1 94.62 303 ALA A O 1
ATOM 2325 N N . VAL A 1 304 ? 24.25 -28.797 -22.812 1 95.38 304 VAL A N 1
ATOM 2326 C CA . VAL A 1 304 ? 24.5 -27.359 -22.891 1 95.38 304 VAL A CA 1
ATOM 2327 C C . VAL A 1 304 ? 26 -27.078 -22.891 1 95.38 304 VAL A C 1
ATOM 2329 O O . VAL A 1 304 ? 26.766 -27.812 -22.281 1 95.38 304 VAL A O 1
ATOM 2332 N N . GLU A 1 305 ? 26.406 -26.047 -23.531 1 95.94 305 GLU A N 1
ATOM 2333 C CA . GLU A 1 305 ? 27.812 -25.719 -23.625 1 95.94 305 GLU A CA 1
ATOM 2334 C C . GLU A 1 305 ? 28.344 -25.172 -22.312 1 95.94 305 GLU A C 1
ATOM 2336 O O . GLU A 1 305 ? 29.469 -25.484 -21.906 1 95.94 305 GLU A O 1
ATOM 2341 N N . HIS A 1 306 ? 27.562 -24.297 -21.641 1 97.5 306 HIS A N 1
ATOM 2342 C CA . HIS A 1 306 ? 27.953 -23.703 -20.359 1 97.5 306 HIS A CA 1
ATOM 2343 C C . HIS A 1 306 ? 26.844 -23.891 -19.328 1 97.5 306 HIS A C 1
ATOM 2345 O O . HIS A 1 306 ? 25.734 -23.391 -19.5 1 97.5 306 HIS A O 1
ATOM 2351 N N . TRP A 1 307 ? 27.156 -24.609 -18.297 1 97.19 307 TRP A N 1
ATOM 2352 C CA . TRP A 1 307 ? 26.25 -24.797 -17.172 1 97.19 307 TRP A CA 1
ATOM 2353 C C . TRP A 1 307 ? 26.766 -24.078 -15.93 1 97.19 307 TRP A C 1
ATOM 2355 O O . TRP A 1 307 ? 27.891 -24.328 -15.492 1 97.19 307 TRP A O 1
ATOM 2365 N N . THR A 1 308 ? 25.984 -23.172 -15.344 1 97.69 308 THR A N 1
ATOM 2366 C CA . THR A 1 308 ? 26.344 -22.484 -14.117 1 97.69 308 THR A CA 1
ATOM 2367 C C . THR A 1 308 ? 25.266 -22.625 -13.062 1 97.69 308 THR A C 1
ATOM 2369 O O . THR A 1 308 ? 24.094 -22.312 -13.312 1 97.69 308 THR A O 1
ATOM 2372 N N . ASP A 1 309 ? 25.609 -23.109 -11.922 1 96.12 309 ASP A N 1
ATOM 2373 C CA . ASP A 1 309 ? 24.703 -23.156 -10.766 1 96.12 309 ASP A CA 1
ATOM 2374 C C . ASP A 1 309 ? 24.703 -21.828 -10.023 1 96.12 309 ASP A C 1
ATOM 2376 O O . ASP A 1 309 ? 25.656 -21.484 -9.336 1 96.12 309 ASP A O 1
ATOM 2380 N N . ILE A 1 310 ? 23.578 -21.062 -10.086 1 97.12 310 ILE A N 1
ATOM 2381 C CA . ILE A 1 310 ? 23.562 -19.75 -9.469 1 97.12 310 ILE A CA 1
ATOM 2382 C C . ILE A 1 310 ? 22.766 -19.781 -8.172 1 97.12 310 ILE A C 1
ATOM 2384 O O . ILE A 1 310 ? 22.516 -18.75 -7.559 1 97.12 310 ILE A O 1
ATOM 2388 N N . ARG A 1 311 ? 22.406 -20.875 -7.543 1 92.75 311 ARG A N 1
ATOM 2389 C CA . ARG A 1 311 ? 21.656 -21.047 -6.301 1 92.75 311 ARG A CA 1
ATOM 2390 C C . ARG A 1 311 ? 22.375 -20.406 -5.129 1 92.75 311 ARG A C 1
ATOM 2392 O O . ARG A 1 311 ? 21.766 -19.703 -4.316 1 92.75 311 ARG A O 1
ATOM 2399 N N . PRO A 1 312 ? 23.609 -20.516 -5.129 1 89.56 312 PRO A N 1
ATOM 2400 C CA . PRO A 1 312 ? 24.312 -19.969 -3.961 1 89.56 312 PRO A CA 1
ATOM 2401 C C . PRO A 1 312 ? 24.594 -18.469 -4.098 1 89.56 312 PRO A C 1
ATOM 2403 O O . PRO A 1 312 ? 25.094 -17.859 -3.156 1 89.56 312 PRO A O 1
ATOM 2406 N N . MET A 1 313 ? 24.203 -17.875 -5.18 1 94.25 313 MET A N 1
ATOM 2407 C CA . MET A 1 313 ? 24.531 -16.484 -5.461 1 94.25 313 MET A CA 1
ATOM 2408 C C . MET A 1 313 ? 23.375 -15.57 -5.074 1 94.25 313 MET A C 1
ATOM 2410 O O . MET A 1 313 ? 22.203 -15.969 -5.156 1 94.25 313 MET A O 1
ATOM 2414 N N . THR A 1 314 ? 23.703 -14.414 -4.625 1 92.75 314 THR A N 1
ATOM 2415 C CA . THR A 1 314 ? 22.688 -13.367 -4.555 1 92.75 314 THR A CA 1
ATOM 2416 C C . THR A 1 314 ? 22.281 -12.922 -5.953 1 92.75 314 THR A C 1
ATOM 2418 O O . THR A 1 314 ? 22.953 -13.242 -6.938 1 92.75 314 THR A O 1
ATOM 2421 N N . ASP A 1 315 ? 21.234 -12.227 -6.066 1 94.19 315 ASP A N 1
ATOM 2422 C CA . ASP A 1 315 ? 20.812 -11.703 -7.363 1 94.19 315 ASP A CA 1
ATOM 2423 C C . ASP A 1 315 ? 21.891 -10.82 -7.98 1 94.19 315 ASP A C 1
ATOM 2425 O O . ASP A 1 315 ? 22.141 -10.891 -9.188 1 94.19 315 ASP A O 1
ATOM 2429 N N . ALA A 1 316 ? 22.547 -10.023 -7.16 1 93 316 ALA A N 1
ATOM 2430 C CA . ALA A 1 316 ? 23.594 -9.141 -7.648 1 93 316 ALA A CA 1
ATOM 2431 C C . ALA A 1 316 ? 24.781 -9.945 -8.195 1 93 316 ALA A C 1
ATOM 2433 O O . ALA A 1 316 ? 25.328 -9.617 -9.242 1 93 316 ALA A O 1
ATOM 2434 N N . GLN A 1 317 ? 25.094 -11 -7.48 1 94.19 317 GLN A N 1
ATOM 2435 C CA . GLN A 1 317 ? 26.203 -11.859 -7.91 1 94.19 317 GLN A CA 1
ATOM 2436 C C . GLN A 1 317 ? 25.875 -12.578 -9.211 1 94.19 317 GLN A C 1
ATOM 2438 O O . GLN A 1 317 ? 26.703 -12.664 -10.109 1 94.19 317 GLN A O 1
ATOM 2443 N N . ALA A 1 318 ? 24.641 -13.07 -9.258 1 97 318 ALA A N 1
ATOM 2444 C CA . ALA A 1 318 ? 24.203 -13.766 -10.469 1 97 318 ALA A CA 1
ATOM 2445 C C . ALA A 1 318 ? 24.188 -12.82 -11.672 1 97 318 ALA A C 1
ATOM 2447 O O . ALA A 1 318 ? 24.656 -13.18 -12.758 1 97 318 ALA A O 1
ATOM 2448 N N . ALA A 1 319 ? 23.672 -11.656 -11.445 1 96.12 319 ALA A N 1
ATOM 2449 C CA . ALA A 1 319 ? 23.625 -10.656 -12.516 1 96.12 319 ALA A CA 1
ATOM 2450 C C . ALA A 1 319 ? 25.047 -10.305 -12.992 1 96.12 319 ALA A C 1
ATOM 2452 O O . ALA A 1 319 ? 25.281 -10.148 -14.188 1 96.12 319 ALA A O 1
ATOM 2453 N N . ALA A 1 320 ? 25.969 -10.164 -12.062 1 95.81 320 ALA A N 1
ATOM 2454 C CA . ALA A 1 320 ? 27.344 -9.867 -12.406 1 95.81 320 ALA A CA 1
ATOM 2455 C C . ALA A 1 320 ? 27.969 -10.977 -13.242 1 95.81 320 ALA A C 1
ATOM 2457 O O . ALA A 1 320 ? 28.688 -10.711 -14.203 1 95.81 320 ALA A O 1
ATOM 2458 N N . GLN A 1 321 ? 27.688 -12.211 -12.859 1 97.12 321 GLN A N 1
ATOM 2459 C CA . GLN A 1 321 ? 28.188 -13.359 -13.609 1 97.12 321 GLN A CA 1
ATOM 2460 C C . GLN A 1 321 ? 27.641 -13.367 -15.031 1 97.12 321 GLN A C 1
ATOM 2462 O O . GLN A 1 321 ? 28.375 -13.602 -15.984 1 97.12 321 GLN A O 1
ATOM 2467 N N . ILE A 1 322 ? 26.406 -13.133 -15.188 1 98 322 ILE A N 1
ATOM 2468 C CA . ILE A 1 322 ? 25.75 -13.117 -16.484 1 98 322 ILE A CA 1
ATOM 2469 C C . ILE A 1 322 ? 26.328 -12 -17.344 1 98 322 ILE A C 1
ATOM 2471 O O . ILE A 1 322 ? 26.594 -12.195 -18.547 1 98 322 ILE A O 1
ATOM 2475 N N . ALA A 1 323 ? 26.547 -10.859 -16.75 1 96.56 323 ALA A N 1
ATOM 2476 C CA . ALA A 1 323 ? 27.156 -9.734 -17.438 1 96.56 323 ALA A CA 1
ATOM 2477 C C . ALA A 1 323 ? 28.578 -10.078 -17.891 1 96.56 323 ALA A C 1
ATOM 2479 O O . ALA A 1 323 ? 28.969 -9.758 -19.016 1 96.56 323 ALA A O 1
ATOM 2480 N N . GLN A 1 324 ? 29.328 -10.664 -17.016 1 96.38 324 GLN A N 1
ATOM 2481 C CA . GLN A 1 324 ? 30.703 -11.062 -17.328 1 96.38 324 GLN A CA 1
ATOM 2482 C C . GLN A 1 324 ? 30.75 -12.07 -18.469 1 96.38 324 GLN A C 1
ATOM 2484 O O . GLN A 1 324 ? 31.672 -12.062 -19.281 1 96.38 324 GLN A O 1
ATOM 2489 N N . ASP A 1 325 ? 29.734 -12.938 -18.547 1 97.62 325 ASP A N 1
ATOM 2490 C CA . ASP A 1 325 ? 29.641 -13.945 -19.609 1 97.62 325 ASP A CA 1
ATOM 2491 C C . ASP A 1 325 ? 29.297 -13.305 -20.953 1 97.62 325 ASP A C 1
ATOM 2493 O O . ASP A 1 325 ? 29.359 -13.961 -21.984 1 97.62 325 ASP A O 1
ATOM 2497 N N . GLY A 1 326 ? 28.875 -12.062 -20.922 1 96.62 326 GLY A N 1
ATOM 2498 C CA . GLY A 1 326 ? 28.609 -11.336 -22.156 1 96.62 326 GLY A CA 1
ATOM 2499 C C . GLY A 1 326 ? 27.344 -11.797 -22.844 1 96.62 326 GLY A C 1
ATOM 2500 O O . GLY A 1 326 ? 27.297 -11.883 -24.078 1 96.62 326 GLY A O 1
ATOM 2501 N N . ILE A 1 327 ? 26.344 -12.094 -22.078 1 98.12 327 ILE A N 1
ATOM 2502 C CA . ILE A 1 327 ? 25.094 -12.609 -22.625 1 98.12 327 ILE A CA 1
ATOM 2503 C C . ILE A 1 327 ? 24.406 -11.516 -23.438 1 98.12 327 ILE A C 1
ATOM 2505 O O . ILE A 1 327 ? 24.25 -10.391 -22.969 1 98.12 327 ILE A O 1
ATOM 2509 N N . ASP A 1 328 ? 23.953 -11.891 -24.672 1 98.31 328 ASP A N 1
ATOM 2510 C CA . ASP A 1 328 ? 23.234 -10.969 -25.547 1 98.31 328 ASP A CA 1
ATOM 2511 C C . ASP A 1 328 ? 21.734 -11.016 -25.266 1 98.31 328 ASP A C 1
ATOM 2513 O O . ASP A 1 328 ? 21.078 -9.977 -25.188 1 98.31 328 ASP A O 1
ATOM 2517 N N . ILE A 1 329 ? 21.219 -12.18 -25.219 1 98.69 329 ILE A N 1
ATOM 2518 C CA . ILE A 1 329 ? 19.812 -12.414 -24.953 1 98.69 329 ILE A CA 1
ATOM 2519 C C . ILE A 1 329 ? 19.656 -13.305 -23.719 1 98.69 329 ILE A C 1
ATOM 2521 O O . ILE A 1 329 ? 20.203 -14.406 -23.672 1 98.69 329 ILE A O 1
ATOM 2525 N N . LEU A 1 330 ? 19 -12.781 -22.688 1 98.75 330 LEU A N 1
ATOM 2526 C CA . LEU A 1 330 ? 18.703 -13.547 -21.484 1 98.75 330 LEU A CA 1
ATOM 2527 C C . LEU A 1 330 ? 17.234 -13.984 -21.469 1 98.75 330 LEU A C 1
ATOM 2529 O O . LEU A 1 330 ? 16.344 -13.141 -21.516 1 98.75 330 LEU A O 1
ATOM 2533 N N . VAL A 1 331 ? 17 -15.266 -21.375 1 98.81 331 VAL A N 1
ATOM 2534 C CA . VAL A 1 331 ? 15.648 -15.812 -21.438 1 98.81 331 VAL A CA 1
ATOM 2535 C C . VAL A 1 331 ? 15.211 -16.266 -20.047 1 98.81 331 VAL A C 1
ATOM 2537 O O . VAL A 1 331 ? 15.883 -17.078 -19.406 1 98.81 331 VAL A O 1
ATOM 2540 N N . ASP A 1 332 ? 14.133 -15.703 -19.594 1 98.69 332 ASP A N 1
ATOM 2541 C CA . ASP A 1 332 ? 13.469 -16.125 -18.359 1 98.69 332 ASP A CA 1
ATOM 2542 C C . ASP A 1 332 ? 12.578 -17.328 -18.594 1 98.69 332 ASP A C 1
ATOM 2544 O O . ASP A 1 332 ? 11.469 -17.203 -19.125 1 98.69 332 ASP A O 1
ATOM 2548 N N . VAL A 1 333 ? 13 -18.469 -18.094 1 98.38 333 VAL A N 1
ATOM 2549 C CA . VAL A 1 333 ? 12.25 -19.703 -18.328 1 98.38 333 VAL A CA 1
ATOM 2550 C C . VAL A 1 333 ? 11.391 -20.016 -17.125 1 98.38 333 VAL A C 1
ATOM 2552 O O . VAL A 1 333 ? 10.727 -21.062 -17.078 1 98.38 333 VAL A O 1
ATOM 2555 N N . ASN A 1 334 ? 11.43 -19.203 -16.062 1 97.38 334 ASN A N 1
ATOM 2556 C CA . ASN A 1 334 ? 10.617 -19.422 -14.875 1 97.38 334 ASN A CA 1
ATOM 2557 C C . ASN A 1 334 ? 9.367 -18.547 -14.867 1 97.38 334 ASN A C 1
ATOM 2559 O O . ASN A 1 334 ? 8.258 -19.047 -14.68 1 97.38 334 ASN A O 1
ATOM 2563 N N . GLY A 1 335 ? 9.609 -17.203 -15.086 1 97.25 335 GLY A N 1
ATOM 2564 C CA . GLY A 1 335 ? 8.539 -16.25 -14.844 1 97.25 335 GLY A CA 1
ATOM 2565 C C . GLY A 1 335 ? 8.039 -16.266 -13.414 1 97.25 335 GLY A C 1
ATOM 2566 O O . GLY A 1 335 ? 8.836 -16.391 -12.477 1 97.25 335 GLY A O 1
ATOM 2567 N N . HIS A 1 336 ? 6.777 -16.047 -13.195 1 97.25 336 HIS A N 1
ATOM 2568 C CA . HIS A 1 336 ? 6.207 -15.992 -11.859 1 97.25 336 HIS A CA 1
ATOM 2569 C C . HIS A 1 336 ? 5.891 -17.391 -11.328 1 97.25 336 HIS A C 1
ATOM 2571 O O . HIS A 1 336 ? 4.73 -17.703 -11.047 1 97.25 336 HIS A O 1
ATOM 2577 N N . THR A 1 337 ? 6.926 -18.188 -11.188 1 96 337 THR A N 1
ATOM 2578 C CA . THR A 1 337 ? 6.793 -19.516 -10.609 1 96 337 THR A CA 1
ATOM 2579 C C . THR A 1 337 ? 7.77 -19.703 -9.453 1 96 337 THR A C 1
ATOM 2581 O O . THR A 1 337 ? 8.508 -18.781 -9.102 1 96 337 THR A O 1
ATOM 2584 N N . ARG A 1 338 ? 7.688 -20.844 -8.852 1 90.94 338 ARG A N 1
ATOM 2585 C CA . ARG A 1 338 ? 8.492 -21.125 -7.668 1 90.94 338 ARG A CA 1
ATOM 2586 C C . ARG A 1 338 ? 9.977 -21.062 -7.988 1 90.94 338 ARG A C 1
ATOM 2588 O O . ARG A 1 338 ? 10.414 -21.516 -9.047 1 90.94 338 ARG A O 1
ATOM 2595 N N . GLU A 1 339 ? 10.789 -20.469 -7.172 1 91.88 339 GLU A N 1
ATOM 2596 C CA . GLU A 1 339 ? 12.25 -20.391 -7.188 1 91.88 339 GLU A CA 1
ATOM 2597 C C . GLU A 1 339 ? 12.742 -19.453 -8.289 1 91.88 339 GLU A C 1
ATOM 2599 O O . GLU A 1 339 ? 13.922 -19.453 -8.641 1 91.88 339 GLU A O 1
ATOM 2604 N N . SER A 1 340 ? 11.82 -18.672 -8.852 1 95.06 340 SER A N 1
ATOM 2605 C CA . SER A 1 340 ? 12.211 -17.703 -9.867 1 95.06 340 SER A CA 1
ATOM 2606 C C . SER A 1 340 ? 13.156 -16.656 -9.297 1 95.06 340 SER A C 1
ATOM 2608 O O . SER A 1 340 ? 13.109 -16.344 -8.102 1 95.06 340 SER A O 1
ATOM 2610 N N . ARG A 1 341 ? 14.016 -16.188 -10.117 1 95.81 341 ARG A N 1
ATOM 2611 C CA . ARG A 1 341 ? 14.938 -15.125 -9.75 1 95.81 341 ARG A CA 1
ATOM 2612 C C . ARG A 1 341 ? 14.695 -13.875 -10.586 1 95.81 341 ARG A C 1
ATOM 2614 O O . ARG A 1 341 ? 15.602 -13.398 -11.273 1 95.81 341 ARG A O 1
ATOM 2621 N N . THR A 1 342 ? 13.5 -13.32 -10.422 1 96.56 342 THR A N 1
ATOM 2622 C CA . THR A 1 342 ? 13.109 -12.156 -11.203 1 96.56 342 THR A CA 1
ATOM 2623 C C . THR A 1 342 ? 13.992 -10.961 -10.867 1 96.56 342 THR A C 1
ATOM 2625 O O . THR A 1 342 ? 14.227 -10.094 -11.711 1 96.56 342 THR A O 1
ATOM 2628 N N . GLY A 1 343 ? 14.539 -10.984 -9.68 1 95.38 343 GLY A N 1
ATOM 2629 C CA . GLY A 1 343 ? 15.43 -9.914 -9.242 1 95.38 343 GLY A CA 1
ATOM 2630 C C . GLY A 1 343 ? 16.688 -9.805 -10.086 1 95.38 343 GLY A C 1
ATOM 2631 O O . GLY A 1 343 ? 17.266 -8.727 -10.219 1 95.38 343 GLY A O 1
ATOM 2632 N N . VAL A 1 344 ? 17.109 -10.891 -10.633 1 96.38 344 VAL A N 1
ATOM 2633 C CA . VAL A 1 344 ? 18.281 -10.891 -11.508 1 96.38 344 VAL A CA 1
ATOM 2634 C C . VAL A 1 344 ? 17.969 -10.094 -12.781 1 96.38 344 VAL A C 1
ATOM 2636 O O . VAL A 1 344 ? 18.797 -9.289 -13.227 1 96.38 344 VAL A O 1
ATOM 2639 N N . PHE A 1 345 ? 16.812 -10.281 -13.305 1 96.62 345 PHE A N 1
ATOM 2640 C CA . PHE A 1 345 ? 16.406 -9.578 -14.516 1 96.62 345 PHE A CA 1
ATOM 2641 C C . PHE A 1 345 ? 16.219 -8.094 -14.242 1 96.62 345 PHE A C 1
ATOM 2643 O O . PHE A 1 345 ? 16.469 -7.262 -15.125 1 96.62 345 PHE A O 1
ATOM 2650 N N . ALA A 1 346 ? 15.797 -7.789 -13.07 1 94.88 346 ALA A N 1
ATOM 2651 C CA . ALA A 1 346 ? 15.602 -6.391 -12.688 1 94.88 346 ALA A CA 1
ATOM 2652 C C . ALA A 1 346 ? 16.906 -5.617 -12.75 1 94.88 346 ALA A C 1
ATOM 2654 O O . ALA A 1 346 ? 16.906 -4.398 -12.93 1 94.88 346 ALA A O 1
ATOM 2655 N N . LEU A 1 347 ? 18.047 -6.34 -12.609 1 94.38 347 LEU A N 1
ATOM 2656 C CA . LEU A 1 347 ? 19.359 -5.715 -12.633 1 94.38 347 LEU A CA 1
ATOM 2657 C C . LEU A 1 347 ? 19.875 -5.578 -14.062 1 94.38 347 LEU A C 1
ATOM 2659 O O . LEU A 1 347 ? 20.953 -5.012 -14.297 1 94.38 347 LEU A O 1
ATOM 2663 N N . ARG A 1 348 ? 19.188 -6.102 -15.055 1 94.44 348 ARG A N 1
ATOM 2664 C CA . ARG A 1 348 ? 19.391 -5.938 -16.5 1 94.44 348 ARG A CA 1
ATOM 2665 C C . ARG A 1 348 ? 20.797 -6.328 -16.906 1 94.44 348 ARG A C 1
ATOM 2667 O O . ARG A 1 348 ? 21.5 -5.559 -17.562 1 94.44 348 ARG A O 1
ATOM 2674 N N . PRO A 1 349 ? 21.125 -7.57 -16.609 1 95.88 349 PRO A N 1
ATOM 2675 C CA . PRO A 1 349 ? 22.5 -8.016 -16.891 1 95.88 349 PRO A CA 1
ATOM 2676 C C . PRO A 1 349 ? 22.719 -8.312 -18.375 1 95.88 349 PRO A C 1
ATOM 2678 O O . PRO A 1 349 ? 23.844 -8.633 -18.781 1 95.88 349 PRO A O 1
ATOM 2681 N N . ALA A 1 350 ? 21.656 -8.266 -19.188 1 97.44 350 ALA A N 1
ATOM 2682 C CA . ALA A 1 350 ? 21.734 -8.43 -20.641 1 97.44 350 ALA A CA 1
ATOM 2683 C C . ALA A 1 350 ? 20.922 -7.355 -21.359 1 97.44 350 ALA A C 1
ATOM 2685 O O . ALA A 1 350 ? 19.906 -6.883 -20.828 1 97.44 350 ALA A O 1
ATOM 2686 N N . PRO A 1 351 ? 21.344 -7.023 -22.578 1 97 351 PRO A N 1
ATOM 2687 C CA . PRO A 1 351 ? 20.625 -5.957 -23.281 1 97 351 PRO A CA 1
ATOM 2688 C C . PRO A 1 351 ? 19.203 -6.355 -23.688 1 97 351 PRO A C 1
ATOM 2690 O O . PRO A 1 351 ? 18.312 -5.512 -23.719 1 97 351 PRO A O 1
ATOM 2693 N N . ILE A 1 352 ? 19.031 -7.617 -24.047 1 98.38 352 ILE A N 1
ATOM 2694 C CA . ILE A 1 352 ? 17.734 -8.117 -24.484 1 98.38 352 ILE A CA 1
ATOM 2695 C C . ILE A 1 352 ? 17.234 -9.195 -23.516 1 98.38 352 ILE A C 1
ATOM 2697 O O . ILE A 1 352 ? 17.953 -10.172 -23.266 1 98.38 352 ILE A O 1
ATOM 2701 N N . GLN A 1 353 ? 16.125 -9 -22.906 1 98.31 353 GLN A N 1
ATOM 2702 C CA . GLN A 1 353 ? 15.547 -9.961 -21.969 1 98.31 353 GLN A CA 1
ATOM 2703 C C . GLN A 1 353 ? 14.195 -10.469 -22.453 1 98.31 353 GLN A C 1
ATOM 2705 O O . GLN A 1 353 ? 13.344 -9.68 -22.859 1 98.31 353 GLN A O 1
ATOM 2710 N N . VAL A 1 354 ? 14 -11.828 -22.375 1 98.81 354 VAL A N 1
ATOM 2711 C CA . VAL A 1 354 ? 12.867 -12.477 -23.031 1 98.81 354 VAL A CA 1
ATOM 2712 C C . VAL A 1 354 ? 12.141 -13.375 -22.031 1 98.81 354 VAL A C 1
ATOM 2714 O O . VAL A 1 354 ? 12.773 -14.078 -21.25 1 98.81 354 VAL A O 1
ATOM 2717 N N . ASN A 1 355 ? 10.812 -13.273 -21.984 1 98.69 355 ASN A N 1
ATOM 2718 C CA . ASN A 1 355 ? 9.938 -14.18 -21.25 1 98.69 355 ASN A CA 1
ATOM 2719 C C . ASN A 1 355 ? 9.477 -15.344 -22.125 1 98.69 355 ASN A C 1
ATOM 2721 O O . ASN A 1 355 ? 8.852 -15.133 -23.156 1 98.69 355 ASN A O 1
ATOM 2725 N N . TRP A 1 356 ? 9.797 -16.625 -21.641 1 98.5 356 TRP A N 1
ATOM 2726 C CA . TRP A 1 356 ? 9.383 -17.75 -22.453 1 98.5 356 TRP A CA 1
ATOM 2727 C C . TRP A 1 356 ? 9.164 -19 -21.594 1 98.5 356 TRP A C 1
ATOM 2729 O O . TRP A 1 356 ? 10.008 -19.359 -20.781 1 98.5 356 TRP A O 1
ATOM 2739 N N . LEU A 1 357 ? 7.984 -19.625 -21.719 1 97.69 357 LEU A N 1
ATOM 2740 C CA . LEU A 1 357 ? 7.707 -21.047 -21.516 1 97.69 357 LEU A CA 1
ATOM 2741 C C . LEU A 1 357 ? 7.285 -21.328 -20.078 1 97.69 357 LEU A C 1
ATOM 2743 O O . LEU A 1 357 ? 6.184 -21.812 -19.828 1 97.69 357 LEU A O 1
ATOM 2747 N N . GLY A 1 358 ? 8.094 -20.984 -19 1 96.06 358 GLY A N 1
ATOM 2748 C CA . GLY A 1 358 ? 7.883 -21.438 -17.625 1 96.06 358 GLY A CA 1
ATOM 2749 C C . GLY A 1 358 ? 6.609 -20.891 -17.016 1 96.06 358 GLY A C 1
ATOM 2750 O O . GLY A 1 358 ? 5.988 -21.547 -16.172 1 96.06 358 GLY A O 1
ATOM 2751 N N . TYR A 1 359 ? 6.273 -19.75 -17.391 1 97.12 359 TYR A N 1
ATOM 2752 C CA . TYR A 1 359 ? 5.086 -19.062 -16.891 1 97.12 359 TYR A CA 1
ATOM 2753 C C . TYR A 1 359 ? 4.152 -18.688 -18.031 1 97.12 359 TYR A C 1
ATOM 2755 O O . TYR A 1 359 ? 4.555 -18 -18.984 1 97.12 359 TYR A O 1
ATOM 2763 N N . PRO A 1 360 ? 2.969 -19.172 -17.969 1 97.62 360 PRO A N 1
ATOM 2764 C CA . PRO A 1 360 ? 2.039 -18.906 -19.078 1 97.62 360 PRO A CA 1
ATOM 2765 C C . PRO A 1 360 ? 1.353 -17.547 -18.953 1 97.62 360 PRO A C 1
ATOM 2767 O O . PRO A 1 360 ? 0.127 -17.484 -18.828 1 97.62 360 PRO A O 1
ATOM 2770 N N . GLY A 1 361 ? 2.127 -16.531 -19.094 1 97.94 361 GLY A N 1
ATOM 2771 C CA . GLY A 1 361 ? 1.58 -15.188 -18.984 1 97.94 361 GLY A CA 1
ATOM 2772 C C . GLY A 1 361 ? 2.641 -14.109 -19.062 1 97.94 361 GLY A C 1
ATOM 2773 O O . GLY A 1 361 ? 3.826 -14.406 -19.234 1 97.94 361 GLY A O 1
ATOM 2774 N N . THR A 1 362 ? 2.209 -12.906 -19 1 98.62 362 THR A N 1
ATOM 2775 C CA . THR A 1 362 ? 3.062 -11.727 -19.062 1 98.62 362 THR A CA 1
ATOM 2776 C C . THR A 1 362 ? 3.734 -11.484 -17.719 1 98.62 362 THR A C 1
ATOM 2778 O O . THR A 1 362 ? 3.176 -11.82 -16.672 1 98.62 362 THR A O 1
ATOM 2781 N N . MET A 1 363 ? 4.902 -10.945 -17.734 1 98.25 363 MET A N 1
ATOM 2782 C CA . MET A 1 363 ? 5.633 -10.641 -16.516 1 98.25 363 MET A CA 1
ATOM 2783 C C . MET A 1 363 ? 5.164 -9.32 -15.914 1 98.25 363 MET A C 1
ATOM 2785 O O . MET A 1 363 ? 5.305 -9.094 -14.711 1 98.25 363 MET A O 1
ATOM 2789 N N . GLY A 1 364 ? 4.617 -8.406 -16.75 1 97.88 364 GLY A N 1
ATOM 2790 C CA . GLY A 1 364 ? 4.25 -7.09 -16.266 1 97.88 364 GLY A CA 1
ATOM 2791 C C . GLY A 1 364 ? 5.43 -6.305 -15.719 1 97.88 364 GLY A C 1
ATOM 2792 O O . GLY A 1 364 ? 5.277 -5.512 -14.781 1 97.88 364 GLY A O 1
ATOM 2793 N N . SER A 1 365 ? 6.648 -6.539 -16.219 1 97.44 365 SER A N 1
ATOM 2794 C CA . SER A 1 365 ? 7.859 -5.895 -15.719 1 97.44 365 SER A CA 1
ATOM 2795 C C . SER A 1 365 ? 8.352 -4.824 -16.688 1 97.44 365 SER A C 1
ATOM 2797 O O . SER A 1 365 ? 8.008 -4.836 -17.859 1 97.44 365 SER A O 1
ATOM 2799 N N . PRO A 1 366 ? 9.148 -3.918 -16.203 1 95.75 366 PRO A N 1
ATOM 2800 C CA . PRO A 1 366 ? 9.711 -2.906 -17.109 1 95.75 366 PRO A CA 1
ATOM 2801 C C . PRO A 1 366 ? 10.953 -3.402 -17.844 1 95.75 366 PRO A C 1
ATOM 2803 O O . PRO A 1 366 ? 11.516 -2.682 -18.672 1 95.75 366 PRO A O 1
ATOM 2806 N N . TYR A 1 367 ? 11.359 -4.641 -17.625 1 95.5 367 TYR A N 1
ATOM 2807 C CA . TYR A 1 367 ? 12.672 -5.023 -18.125 1 95.5 367 TYR A CA 1
ATOM 2808 C C . TYR A 1 367 ? 12.586 -6.285 -18.984 1 95.5 367 TYR A C 1
ATOM 2810 O O . TYR A 1 367 ? 13.57 -6.703 -19.594 1 95.5 367 TYR A O 1
ATOM 2818 N N . HIS A 1 368 ? 11.477 -6.914 -19.109 1 98 368 HIS A N 1
ATOM 2819 C CA . HIS A 1 368 ? 11.273 -7.961 -20.109 1 98 368 HIS A CA 1
ATOM 2820 C C . HIS A 1 368 ? 10.789 -7.379 -21.438 1 98 368 HIS A C 1
ATOM 2822 O O . HIS A 1 368 ? 9.664 -6.891 -21.531 1 98 368 HIS A O 1
ATOM 2828 N N . HIS A 1 369 ? 11.531 -7.594 -22.469 1 98.25 369 HIS A N 1
ATOM 2829 C CA . HIS A 1 369 ? 11.273 -6.895 -23.734 1 98.25 369 HIS A CA 1
ATOM 2830 C C . HIS A 1 369 ? 10.312 -7.68 -24.609 1 98.25 369 HIS A C 1
ATOM 2832 O O . HIS A 1 369 ? 9.445 -7.098 -25.266 1 98.25 369 HIS A O 1
ATOM 2838 N N . TYR A 1 370 ? 10.461 -8.977 -24.609 1 98.75 370 TYR A N 1
ATOM 2839 C CA . TYR A 1 370 ? 9.688 -9.836 -25.484 1 98.75 370 TYR A CA 1
ATOM 2840 C C . TYR A 1 370 ? 9.039 -10.977 -24.703 1 98.75 370 TYR A C 1
ATOM 2842 O O . TYR A 1 370 ? 9.539 -11.375 -23.656 1 98.75 370 TYR A O 1
ATOM 2850 N N . ILE A 1 371 ? 7.953 -11.477 -25.172 1 98.81 371 ILE A N 1
ATOM 2851 C CA . ILE A 1 371 ? 7.348 -12.727 -24.734 1 98.81 371 ILE A CA 1
ATOM 2852 C C . ILE A 1 371 ? 7.133 -13.641 -25.953 1 98.81 371 ILE A C 1
ATOM 2854 O O . ILE A 1 371 ? 6.637 -13.195 -26.984 1 98.81 371 ILE A O 1
ATOM 2858 N N . VAL A 1 372 ? 7.543 -14.844 -25.828 1 98.81 372 VAL A N 1
ATOM 2859 C CA . VAL A 1 372 ? 7.402 -15.812 -26.922 1 98.81 372 VAL A CA 1
ATOM 2860 C C . VAL A 1 372 ? 6.098 -16.578 -26.766 1 98.81 372 VAL A C 1
ATOM 2862 O O . VAL A 1 372 ? 5.844 -17.172 -25.719 1 98.81 372 VAL A O 1
ATOM 2865 N N . ALA A 1 373 ? 5.273 -16.562 -27.75 1 98.56 373 ALA A N 1
ATOM 2866 C CA . ALA A 1 373 ? 4.008 -17.297 -27.828 1 98.56 373 ALA A CA 1
ATOM 2867 C C . ALA A 1 373 ? 3.807 -17.906 -29.203 1 98.56 373 ALA A C 1
ATOM 2869 O O . ALA A 1 373 ? 4.762 -18.359 -29.828 1 98.56 373 ALA A O 1
ATOM 2870 N N . ASP A 1 374 ? 2.643 -18.172 -29.625 1 98.12 374 ASP A N 1
ATOM 2871 C CA . ASP A 1 374 ? 2.293 -18.531 -31 1 98.12 374 ASP A CA 1
ATOM 2872 C C . ASP A 1 374 ? 0.989 -17.875 -31.422 1 98.12 374 ASP A C 1
ATOM 2874 O O . ASP A 1 374 ? 0.415 -17.078 -30.672 1 98.12 374 ASP A O 1
ATOM 2878 N N . GLY A 1 375 ? 0.591 -18.141 -32.625 1 97.75 375 GLY A N 1
ATOM 2879 C CA . GLY A 1 375 ? -0.501 -17.406 -33.219 1 97.75 375 GLY A CA 1
ATOM 2880 C C . GLY A 1 375 ? -1.852 -17.719 -32.594 1 97.75 375 GLY A C 1
ATOM 2881 O O . GLY A 1 375 ? -2.803 -16.953 -32.75 1 97.75 375 GLY A O 1
ATOM 2882 N N . TRP A 1 376 ? -1.947 -18.812 -31.922 1 97.81 376 TRP A N 1
ATOM 2883 C CA . TRP A 1 376 ? -3.209 -19.156 -31.281 1 97.81 376 TRP A CA 1
ATOM 2884 C C . TRP A 1 376 ? -3.248 -18.641 -29.844 1 97.81 376 TRP A C 1
ATOM 2886 O O . TRP A 1 376 ? -4.273 -18.125 -29.391 1 97.81 376 TRP A O 1
ATOM 2896 N N . ILE A 1 377 ? -2.195 -18.734 -29.156 1 98.44 377 ILE A N 1
ATOM 2897 C CA . ILE A 1 377 ? -2.121 -18.328 -27.75 1 98.44 377 ILE A CA 1
ATOM 2898 C C . ILE A 1 377 ? -2.346 -16.828 -27.641 1 98.44 377 ILE A C 1
ATOM 2900 O O . ILE A 1 377 ? -3.125 -16.359 -26.812 1 98.44 377 ILE A O 1
ATOM 2904 N N . VAL A 1 378 ? -1.615 -16.172 -28.516 1 98.5 378 VAL A N 1
ATOM 2905 C CA . VAL A 1 378 ? -1.807 -14.727 -28.594 1 98.5 378 VAL A CA 1
ATOM 2906 C C . VAL A 1 378 ? -2.127 -14.328 -30.031 1 98.5 378 VAL A C 1
ATOM 2908 O O . VAL A 1 378 ? -1.236 -13.93 -30.781 1 98.5 378 VAL A O 1
ATOM 2911 N N . PRO A 1 379 ? -3.34 -14.406 -30.391 1 97.19 379 PRO A N 1
ATOM 2912 C CA . PRO A 1 379 ? -3.691 -13.984 -31.75 1 97.19 379 PRO A CA 1
ATOM 2913 C C . PRO A 1 379 ? -3.514 -12.484 -31.969 1 97.19 379 PRO A C 1
ATOM 2915 O O . PRO A 1 379 ? -3.443 -11.719 -31 1 97.19 379 PRO A O 1
ATOM 2918 N N . PRO A 1 380 ? -3.416 -12.078 -33.25 1 96 380 PRO A N 1
ATOM 2919 C CA . PRO A 1 380 ? -3.342 -10.641 -33.5 1 96 380 PRO A CA 1
ATOM 2920 C C . PRO A 1 380 ? -4.477 -9.867 -32.844 1 96 380 PRO A C 1
ATOM 2922 O O . PRO A 1 380 ? -5.633 -10.297 -32.875 1 96 380 PRO A O 1
ATOM 2925 N N . GLY A 1 381 ? -4.094 -8.812 -32.219 1 94.75 381 GLY A N 1
ATOM 2926 C CA . GLY A 1 381 ? -5.074 -8.016 -31.5 1 94.75 381 GLY A CA 1
ATOM 2927 C C . GLY A 1 381 ? -5.035 -8.242 -30 1 94.75 381 GLY A C 1
ATOM 2928 O O . GLY A 1 381 ? -5.492 -7.398 -29.219 1 94.75 381 GLY A O 1
ATOM 2929 N N . SER A 1 382 ? -4.5 -9.406 -29.547 1 97.12 382 SER A N 1
ATOM 2930 C CA . SER A 1 382 ? -4.477 -9.75 -28.141 1 97.12 382 SER A CA 1
ATOM 2931 C C . SER A 1 382 ? -3.201 -9.25 -27.469 1 97.12 382 SER A C 1
ATOM 2933 O O . SER A 1 382 ? -2.973 -9.508 -26.281 1 97.12 382 SER A O 1
ATOM 2935 N N . GLU A 1 383 ? -2.387 -8.414 -28.188 1 97.94 383 GLU A N 1
ATOM 2936 C CA . GLU A 1 383 ? -1.139 -7.887 -27.641 1 97.94 383 GLU A CA 1
ATOM 2937 C C . GLU A 1 383 ? -1.402 -6.934 -26.484 1 97.94 383 GLU A C 1
ATOM 2939 O O . GLU A 1 383 ? -0.541 -6.746 -25.625 1 97.94 383 GLU A O 1
ATOM 2944 N N . ILE A 1 384 ? -2.633 -6.379 -26.359 1 97.25 384 ILE A N 1
ATOM 2945 C CA . ILE A 1 384 ? -2.982 -5.387 -25.359 1 97.25 384 ILE A CA 1
ATOM 2946 C C . ILE A 1 384 ? -2.979 -6.039 -23.969 1 97.25 384 ILE A C 1
ATOM 2948 O O . ILE A 1 384 ? -2.969 -5.344 -22.953 1 97.25 384 ILE A O 1
ATOM 2952 N N . TYR A 1 385 ? -2.982 -7.398 -23.891 1 98.25 385 TYR A N 1
ATOM 2953 C CA . TYR A 1 385 ? -3.031 -8.117 -22.609 1 98.25 385 TYR A CA 1
ATOM 2954 C C . TYR A 1 385 ? -1.627 -8.375 -22.078 1 98.25 385 TYR A C 1
ATOM 2956 O O . TYR A 1 385 ? -1.461 -8.984 -21.031 1 98.25 385 TYR A O 1
ATOM 2964 N N . TYR A 1 386 ? -0.568 -7.855 -22.766 1 98.56 386 TYR A N 1
ATOM 2965 C CA . TYR A 1 386 ? 0.821 -8.141 -22.438 1 98.56 386 TYR A CA 1
ATOM 2966 C C . TYR A 1 386 ? 1.648 -6.863 -22.391 1 98.56 386 TYR A C 1
ATOM 2968 O O . TYR A 1 386 ? 1.406 -5.934 -23.156 1 98.56 386 TYR A O 1
ATOM 2976 N N . SER A 1 387 ? 2.557 -6.844 -21.438 1 98.12 387 SER A N 1
ATOM 2977 C CA . SER A 1 387 ? 3.441 -5.684 -21.359 1 98.12 387 SER A CA 1
ATOM 2978 C C . SER A 1 387 ? 4.559 -5.766 -22.391 1 98.12 387 SER A C 1
ATOM 2980 O O . SER A 1 387 ? 5.039 -4.738 -22.875 1 98.12 387 SER A O 1
ATOM 2982 N N . GLU A 1 388 ? 5.008 -6.988 -22.766 1 98.44 388 GLU A N 1
ATOM 2983 C CA . GLU A 1 388 ? 6.105 -7.25 -23.688 1 98.44 388 GLU A CA 1
ATOM 2984 C C . GLU A 1 388 ? 5.633 -7.184 -25.141 1 98.44 388 GLU A C 1
ATOM 2986 O O . GLU A 1 388 ? 4.438 -7.309 -25.422 1 98.44 388 GLU A O 1
ATOM 2991 N N . LYS A 1 389 ? 6.551 -7.008 -26.031 1 98.5 389 LYS A N 1
ATOM 2992 C CA . LYS A 1 389 ? 6.25 -7.289 -27.422 1 98.5 389 LYS A CA 1
ATOM 2993 C C . LYS A 1 389 ? 6.074 -8.789 -27.656 1 98.5 389 LYS A C 1
ATOM 2995 O O . LYS A 1 389 ? 6.926 -9.586 -27.266 1 98.5 389 LYS A O 1
ATOM 3000 N N . VAL A 1 390 ? 4.969 -9.156 -28.281 1 98.69 390 VAL A N 1
ATOM 3001 C CA . VAL A 1 390 ? 4.652 -10.555 -28.531 1 98.69 390 VAL A CA 1
ATOM 3002 C C . VAL A 1 390 ? 5.332 -11.023 -29.812 1 98.69 390 VAL A C 1
ATOM 3004 O O . VAL A 1 390 ? 5.227 -10.367 -30.859 1 98.69 390 VAL A O 1
ATOM 3007 N N . VAL A 1 391 ? 6.078 -12.039 -29.672 1 98.69 391 VAL A N 1
ATOM 3008 C CA . VAL A 1 391 ? 6.625 -12.711 -30.844 1 98.69 391 VAL A CA 1
ATOM 3009 C C . VAL A 1 391 ? 6.105 -14.141 -30.906 1 98.69 391 VAL A C 1
ATOM 3011 O O . VAL A 1 391 ? 5.746 -14.727 -29.891 1 98.69 391 VAL A O 1
ATOM 3014 N N . ARG A 1 392 ? 6.074 -14.781 -32.125 1 98.44 392 ARG A N 1
ATOM 3015 C CA . ARG A 1 392 ? 5.285 -16 -32.281 1 98.44 392 ARG A CA 1
ATOM 3016 C C . ARG A 1 392 ? 6.09 -17.078 -32.969 1 98.44 392 ARG A C 1
ATOM 3018 O O . ARG A 1 392 ? 6.766 -16.812 -33.969 1 98.44 392 ARG A O 1
ATOM 3025 N N . LEU A 1 393 ? 6.031 -18.234 -32.406 1 98.12 393 LEU A N 1
ATOM 3026 C CA . LEU A 1 393 ? 6.492 -19.469 -33.031 1 98.12 393 LEU A CA 1
ATOM 3027 C C . LEU A 1 393 ? 5.348 -20.203 -33.719 1 98.12 393 LEU A C 1
ATOM 3029 O O . LEU A 1 393 ? 4.176 -19.891 -33.469 1 98.12 393 LEU A O 1
ATOM 3033 N N . PRO A 1 394 ? 5.684 -21.172 -34.562 1 95.06 394 PRO A N 1
ATOM 3034 C CA . PRO A 1 394 ? 4.602 -22 -35.094 1 95.06 394 PRO A CA 1
ATOM 3035 C C . PRO A 1 394 ? 3.822 -22.75 -34.031 1 95.06 394 PRO A C 1
ATOM 3037 O O . PRO A 1 394 ? 2.59 -22.797 -34.062 1 95.06 394 PRO A O 1
ATOM 3040 N N . CYS A 1 395 ? 4.551 -23.25 -33.156 1 95.81 395 CYS A N 1
ATOM 3041 C CA . CYS A 1 395 ? 4.031 -23.812 -31.906 1 95.81 395 CYS A CA 1
ATOM 3042 C C . CYS A 1 395 ? 4.883 -23.375 -30.719 1 95.81 395 CYS A C 1
ATOM 3044 O O . CYS A 1 395 ? 6.102 -23.547 -30.719 1 95.81 395 CYS A O 1
ATOM 3046 N N . TYR A 1 396 ? 4.293 -22.891 -29.766 1 95.81 396 TYR A N 1
ATOM 3047 C CA . TYR A 1 396 ? 4.887 -22.219 -28.625 1 95.81 396 TYR A CA 1
ATOM 3048 C C . TYR A 1 396 ? 5.75 -23.188 -27.812 1 95.81 396 TYR A C 1
ATOM 3050 O O . TYR A 1 396 ? 6.832 -22.812 -27.344 1 95.81 396 TYR A O 1
ATOM 3058 N N . GLN A 1 397 ? 5.363 -24.422 -27.641 1 97.88 397 GLN A N 1
ATOM 3059 C CA . GLN A 1 397 ? 5.883 -25.344 -26.625 1 97.88 397 GLN A CA 1
ATOM 3060 C C . GLN A 1 397 ? 6.852 -26.344 -27.25 1 97.88 397 GLN A C 1
ATOM 3062 O O . GLN A 1 397 ? 6.508 -27.031 -28.203 1 97.88 397 GLN A O 1
ATOM 3067 N N . PRO A 1 398 ? 8.078 -26.406 -26.75 1 97.75 398 PRO A N 1
ATOM 3068 C CA . PRO A 1 398 ? 8.953 -27.516 -27.125 1 97.75 398 PRO A CA 1
ATOM 3069 C C . PRO A 1 398 ? 8.539 -28.844 -26.484 1 97.75 398 PRO A C 1
ATOM 3071 O O . PRO A 1 398 ? 7.984 -28.844 -25.375 1 97.75 398 PRO A O 1
ATOM 3074 N N . ASN A 1 399 ? 8.719 -29.938 -27.156 1 96.62 399 ASN A N 1
ATOM 3075 C CA . ASN A 1 399 ? 8.359 -31.266 -26.656 1 96.62 399 ASN A CA 1
ATOM 3076 C C . ASN A 1 399 ? 9.422 -32.312 -27 1 96.62 399 ASN A C 1
ATOM 3078 O O . ASN A 1 399 ? 9.664 -32.594 -28.172 1 96.62 399 ASN A O 1
ATOM 3082 N N . ASP A 1 400 ? 9.93 -32.938 -26.062 1 94.25 400 ASP A N 1
ATOM 3083 C CA . ASP A 1 400 ? 10.984 -33.938 -26.25 1 94.25 400 ASP A CA 1
ATOM 3084 C C . ASP A 1 400 ? 10.445 -35.156 -26.969 1 94.25 400 ASP A C 1
ATOM 3086 O O . ASP A 1 400 ? 9.578 -35.875 -26.438 1 94.25 400 ASP A O 1
ATOM 3090 N N . ARG A 1 401 ? 11.047 -35.562 -28.156 1 94.31 401 ARG A N 1
ATOM 3091 C CA . ARG A 1 401 ? 10.617 -36.719 -28.922 1 94.31 401 ARG A CA 1
ATOM 3092 C C . ARG A 1 401 ? 11.312 -37.969 -28.422 1 94.31 401 ARG A C 1
ATOM 3094 O O . ARG A 1 401 ? 10.938 -39.094 -28.812 1 94.31 401 ARG A O 1
ATOM 3101 N N . LYS A 1 402 ? 12.227 -37.75 -27.531 1 92 402 LYS A N 1
ATOM 3102 C CA . LYS A 1 402 ? 13.023 -38.875 -27.062 1 92 402 LYS A CA 1
ATOM 3103 C C . LYS A 1 402 ? 12.633 -39.281 -25.641 1 92 402 LYS A C 1
ATOM 3105 O O . LYS A 1 402 ? 13.398 -39.969 -24.953 1 92 402 LYS A O 1
ATOM 3110 N N . ARG A 1 403 ? 11.5 -38.844 -25.25 1 90.62 403 ARG A N 1
ATOM 3111 C CA . ARG A 1 403 ? 11.031 -39.188 -23.906 1 90.62 403 ARG A CA 1
ATOM 3112 C C . ARG A 1 403 ? 10.898 -40.688 -23.734 1 90.62 403 ARG A C 1
ATOM 3114 O O . ARG A 1 403 ? 10.5 -41.406 -24.656 1 90.62 403 ARG A O 1
ATOM 3121 N N . PHE A 1 404 ? 11.18 -41.125 -22.562 1 90.88 404 PHE A N 1
ATOM 3122 C CA . PHE A 1 404 ? 11.141 -42.531 -22.25 1 90.88 404 PHE A CA 1
ATOM 3123 C C . PHE A 1 404 ? 9.758 -42.938 -21.781 1 90.88 404 PHE A C 1
ATOM 3125 O O . PHE A 1 404 ? 9.195 -42.344 -20.859 1 90.88 404 PHE A O 1
ATOM 3132 N N . VAL A 1 405 ? 9.141 -43.938 -22.422 1 94.62 405 VAL A N 1
ATOM 3133 C CA . VAL A 1 405 ? 7.863 -44.531 -22.047 1 94.62 405 VAL A CA 1
ATOM 3134 C C . VAL A 1 405 ? 8.07 -45.969 -21.609 1 94.62 405 VAL A C 1
ATOM 3136 O O . VAL A 1 405 ? 8.734 -46.75 -22.297 1 94.62 405 VAL A O 1
ATOM 3139 N N . ALA A 1 406 ? 7.469 -46.281 -20.5 1 95.25 406 ALA A N 1
ATOM 3140 C CA . ALA A 1 406 ? 7.594 -47.656 -20.016 1 95.25 406 ALA A CA 1
ATOM 3141 C C . ALA A 1 406 ? 7.039 -48.656 -21.031 1 95.25 406 ALA A C 1
ATOM 3143 O O . ALA A 1 406 ? 6.02 -48.375 -21.672 1 95.25 406 ALA A O 1
ATOM 3144 N N . ALA A 1 407 ? 7.68 -49.781 -21.156 1 93.5 407 ALA A N 1
ATOM 3145 C CA . ALA A 1 407 ? 7.34 -50.781 -22.172 1 93.5 407 ALA A CA 1
ATOM 3146 C C . ALA A 1 407 ? 6.023 -51.469 -21.828 1 93.5 407 ALA A C 1
ATOM 3148 O O . ALA A 1 407 ? 5.227 -51.75 -22.734 1 93.5 407 ALA A O 1
ATOM 3149 N N . GLU A 1 408 ? 5.832 -51.688 -20.625 1 93 408 GLU A N 1
ATOM 3150 C CA . GLU A 1 408 ? 4.625 -52.406 -20.219 1 93 408 GLU A CA 1
ATOM 3151 C C . GLU A 1 408 ? 3.48 -51.438 -19.953 1 93 408 GLU A C 1
ATOM 3153 O O . GLU A 1 408 ? 3.6 -50.531 -19.094 1 93 408 GLU A O 1
ATOM 3158 N N . ARG A 1 409 ? 2.43 -51.562 -20.672 1 94 409 ARG A N 1
ATOM 3159 C CA . ARG A 1 409 ? 1.205 -50.812 -20.438 1 94 409 ARG A CA 1
ATOM 3160 C C . ARG A 1 409 ? 0.275 -51.562 -19.5 1 94 409 ARG A C 1
ATOM 3162 O O . ARG A 1 409 ? -0.022 -52.719 -19.703 1 94 409 ARG A O 1
ATOM 3169 N N . PRO A 1 410 ? -0.144 -50.875 -18.531 1 96.69 410 PRO A N 1
ATOM 3170 C CA . PRO A 1 410 ? -1.104 -51.531 -17.656 1 96.69 410 PRO A CA 1
ATOM 3171 C C . PRO A 1 410 ? -2.453 -51.781 -18.328 1 96.69 410 PRO A C 1
ATOM 3173 O O . PRO A 1 410 ? -2.781 -51.094 -19.312 1 96.69 410 PRO A O 1
ATOM 3176 N N . THR A 1 411 ? -3.207 -52.75 -17.766 1 96.56 411 THR A N 1
ATOM 3177 C CA . THR A 1 411 ? -4.582 -52.969 -18.203 1 96.56 411 THR A CA 1
ATOM 3178 C C . THR A 1 411 ? -5.531 -52 -17.469 1 96.56 411 THR A C 1
ATOM 3180 O O . THR A 1 411 ? -5.164 -51.406 -16.469 1 96.56 411 THR A O 1
ATOM 3183 N N . ARG A 1 412 ? -6.703 -51.844 -18.062 1 97.44 412 ARG A N 1
ATOM 3184 C CA . ARG A 1 412 ? -7.711 -51.031 -17.375 1 97.44 412 ARG A CA 1
ATOM 3185 C C . ARG A 1 412 ? -7.992 -51.562 -15.977 1 97.44 412 ARG A C 1
ATOM 3187 O O . ARG A 1 412 ? -8.109 -50.781 -15.023 1 97.44 412 ARG A O 1
ATOM 3194 N N . ALA A 1 413 ? -8.008 -52.844 -15.828 1 96.62 413 ALA A N 1
ATOM 3195 C CA . ALA A 1 413 ? -8.25 -53.438 -14.531 1 96.62 413 ALA A CA 1
ATOM 3196 C C . ALA A 1 413 ? -7.148 -53.094 -13.539 1 96.62 413 ALA A C 1
ATOM 3198 O O . ALA A 1 413 ? -7.422 -52.781 -12.375 1 96.62 413 ALA A O 1
ATOM 3199 N N . GLN A 1 414 ? -5.961 -53.125 -13.984 1 96.19 414 GLN A N 1
ATOM 3200 C CA . GLN A 1 414 ? -4.812 -52.781 -13.148 1 96.19 414 GLN A CA 1
ATOM 3201 C C . GLN A 1 414 ? -4.828 -51.312 -12.75 1 96.19 414 GLN A C 1
ATOM 3203 O O . GLN A 1 414 ? -4.301 -50.938 -11.695 1 96.19 414 GLN A O 1
ATOM 3208 N N . ALA A 1 415 ? -5.477 -50.531 -13.578 1 97.38 415 ALA A N 1
ATOM 3209 C CA . ALA A 1 415 ? -5.539 -49.094 -13.32 1 97.38 415 ALA A CA 1
ATOM 3210 C C . ALA A 1 415 ? -6.816 -48.719 -12.57 1 97.38 415 ALA A C 1
ATOM 3212 O O . ALA A 1 415 ? -7.09 -47.562 -12.344 1 97.38 415 ALA A O 1
ATOM 3213 N N . GLY A 1 416 ? -7.613 -49.719 -12.18 1 96 416 GLY A N 1
ATOM 3214 C CA . GLY A 1 416 ? -8.844 -49.5 -11.438 1 96 416 GLY A CA 1
ATOM 3215 C C . GLY A 1 416 ? -9.977 -49 -12.312 1 96 416 GLY A C 1
ATOM 3216 O O . GLY A 1 416 ? -10.914 -48.375 -11.812 1 96 416 GLY A O 1
ATOM 3217 N N . LEU A 1 417 ? -9.875 -49.188 -13.625 1 98.12 417 LEU A N 1
ATOM 3218 C CA . LEU A 1 417 ? -10.883 -48.719 -14.578 1 98.12 417 LEU A CA 1
ATOM 3219 C C . LEU A 1 417 ? -11.758 -49.906 -15.031 1 98.12 417 LEU A C 1
ATOM 3221 O O . LEU A 1 417 ? -11.266 -51.031 -15.164 1 98.12 417 LEU A O 1
ATOM 3225 N N . PRO A 1 418 ? -13.023 -49.594 -15.32 1 97.12 418 PRO A N 1
ATOM 3226 C CA . PRO A 1 418 ? -13.852 -50.656 -15.914 1 97.12 418 PRO A CA 1
ATOM 3227 C C . PRO A 1 418 ? -13.43 -51 -17.344 1 97.12 418 PRO A C 1
ATOM 3229 O O . PRO A 1 418 ? -13.086 -50.094 -18.125 1 97.12 418 PRO A O 1
ATOM 3232 N N . ASP A 1 419 ? -13.602 -52.188 -17.75 1 94.56 419 ASP A N 1
ATOM 3233 C CA . ASP A 1 419 ? -13.094 -52.688 -19.031 1 94.56 419 ASP A CA 1
ATOM 3234 C C . ASP A 1 419 ? -13.898 -52.125 -20.203 1 94.56 419 ASP A C 1
ATOM 3236 O O . ASP A 1 419 ? -13.352 -51.844 -21.266 1 94.56 419 ASP A O 1
ATOM 3240 N N . ASP A 1 420 ? -15.18 -51.969 -20.031 1 93.31 420 ASP A N 1
ATOM 3241 C CA . ASP A 1 420 ? -16.016 -51.625 -21.188 1 93.31 420 ASP A CA 1
ATOM 3242 C C . ASP A 1 420 ? -16.5 -50.188 -21.109 1 93.31 420 ASP A C 1
ATOM 3244 O O . ASP A 1 420 ? -17.188 -49.688 -22.016 1 93.31 420 ASP A O 1
ATOM 3248 N N . ALA A 1 421 ? -16.078 -49.438 -20.109 1 97.12 421 ALA A N 1
ATOM 3249 C CA . ALA A 1 421 ? -16.562 -48.094 -19.922 1 97.12 421 ALA A CA 1
ATOM 3250 C C . ALA A 1 421 ? -15.852 -47.125 -20.859 1 97.12 421 ALA A C 1
ATOM 3252 O O . ALA A 1 421 ? -14.719 -47.375 -21.281 1 97.12 421 ALA A O 1
ATOM 3253 N N . PHE A 1 422 ? -16.609 -46.094 -21.281 1 98.44 422 PHE A N 1
ATOM 3254 C CA . PHE A 1 422 ? -15.93 -44.938 -21.891 1 98.44 422 PHE A CA 1
ATOM 3255 C C . PHE A 1 422 ? -15.156 -44.156 -20.844 1 98.44 422 PHE A C 1
ATOM 3257 O O . PHE A 1 422 ? -15.734 -43.688 -19.859 1 98.44 422 PHE A O 1
ATOM 3264 N N . VAL A 1 423 ? -13.828 -43.969 -20.984 1 98.81 423 VAL A N 1
ATOM 3265 C CA . VAL A 1 423 ? -12.992 -43.375 -19.953 1 98.81 423 VAL A CA 1
ATOM 3266 C C . VAL A 1 423 ? -12.625 -41.938 -20.359 1 98.81 423 VAL A C 1
ATOM 3268 O O . VAL A 1 423 ? -11.734 -41.75 -21.188 1 98.81 423 VAL A O 1
ATOM 3271 N N . PHE A 1 424 ? -13.312 -41.031 -19.766 1 98.81 424 PHE A N 1
ATOM 3272 C CA . PHE A 1 424 ? -12.812 -39.656 -19.781 1 98.81 424 PHE A CA 1
ATOM 3273 C C . PHE A 1 424 ? -11.648 -39.5 -18.797 1 98.81 424 PHE A C 1
ATOM 3275 O O . PHE A 1 424 ? -11.648 -40.094 -17.734 1 98.81 424 PHE A O 1
ATOM 3282 N N . CYS A 1 425 ? -10.656 -38.656 -19.172 1 98.75 425 CYS A N 1
ATOM 3283 C CA . CYS A 1 425 ? -9.594 -38.406 -18.188 1 98.75 425 CYS A CA 1
ATOM 3284 C C . CYS A 1 425 ? -9.203 -36.938 -18.141 1 98.75 425 CYS A C 1
ATOM 3286 O O . CYS A 1 425 ? -9.516 -36.188 -19.062 1 98.75 425 CYS A O 1
ATOM 3288 N N . CYS A 1 426 ? -8.656 -36.562 -17.094 1 98.81 426 CYS A N 1
ATOM 3289 C CA . CYS A 1 426 ? -7.961 -35.281 -16.906 1 98.81 426 CYS A CA 1
ATOM 3290 C C . CYS A 1 426 ? -6.855 -35.406 -15.859 1 98.81 426 CYS A C 1
ATOM 3292 O O . CYS A 1 426 ? -7.129 -35.469 -14.664 1 98.81 426 CYS A O 1
ATOM 3294 N N . PHE A 1 427 ? -5.633 -35.344 -16.281 1 98.44 427 PHE A N 1
ATOM 3295 C CA . PHE A 1 427 ? -4.512 -35.531 -15.367 1 98.44 427 PHE A CA 1
ATOM 3296 C C . PHE A 1 427 ? -3.881 -34.188 -15.016 1 98.44 427 PHE A C 1
ATOM 3298 O O . PHE A 1 427 ? -2.693 -34.094 -14.695 1 98.44 427 PHE A O 1
ATOM 3305 N N . ASN A 1 428 ? -4.637 -33.062 -15.211 1 98 428 ASN A N 1
ATOM 3306 C CA . ASN A 1 428 ? -4.215 -31.75 -14.711 1 98 428 ASN A CA 1
ATOM 3307 C C . ASN A 1 428 ? -4.223 -31.719 -13.188 1 98 428 ASN A C 1
ATOM 3309 O O . ASN A 1 428 ? -4.949 -32.469 -12.547 1 98 428 ASN A O 1
ATOM 3313 N N . GLY A 1 429 ? -3.385 -30.859 -12.617 1 96.69 429 GLY A N 1
ATOM 3314 C CA . GLY A 1 429 ? -3.406 -30.656 -11.18 1 96.69 429 GLY A CA 1
ATOM 3315 C C . GLY A 1 429 ? -4.738 -30.125 -10.672 1 96.69 429 GLY A C 1
ATOM 3316 O O . GLY A 1 429 ? -5.445 -29.422 -11.391 1 96.69 429 GLY A O 1
ATOM 3317 N N . ALA A 1 430 ? -5.039 -30.438 -9.43 1 97.38 430 ALA A N 1
ATOM 3318 C CA . ALA A 1 430 ? -6.348 -30.141 -8.852 1 97.38 430 ALA A CA 1
ATOM 3319 C C . ALA A 1 430 ? -6.586 -28.625 -8.805 1 97.38 430 ALA A C 1
ATOM 3321 O O . ALA A 1 430 ? -7.73 -28.172 -8.867 1 97.38 430 ALA A O 1
ATOM 3322 N N . GLN A 1 431 ? -5.477 -27.828 -8.703 1 97.06 431 GLN A N 1
ATOM 3323 C CA . GLN A 1 431 ? -5.617 -26.391 -8.602 1 97.06 431 GLN A CA 1
ATOM 3324 C C . GLN A 1 431 ? -6.219 -25.797 -9.867 1 97.06 431 GLN A C 1
ATOM 3326 O O . GLN A 1 431 ? -6.684 -24.656 -9.867 1 97.06 431 GLN A O 1
ATOM 3331 N N . LYS A 1 432 ? -6.195 -26.625 -10.938 1 98.06 432 LYS A N 1
ATOM 3332 C CA . LYS A 1 432 ? -6.715 -26.125 -12.211 1 98.06 432 LYS A CA 1
ATOM 3333 C C . LYS A 1 432 ? -8.203 -26.438 -12.352 1 98.06 432 LYS A C 1
ATOM 3335 O O . LYS A 1 432 ? -8.852 -25.984 -13.297 1 98.06 432 LYS A O 1
ATOM 3340 N N . ILE A 1 433 ? -8.75 -27.234 -11.484 1 98.19 433 ILE A N 1
ATOM 3341 C CA . ILE A 1 433 ? -10.141 -27.656 -11.57 1 98.19 433 ILE A CA 1
ATOM 3342 C C . ILE A 1 433 ? -11.039 -26.609 -10.922 1 98.19 433 ILE A C 1
ATOM 3344 O O . ILE A 1 433 ? -11.195 -26.594 -9.695 1 98.19 433 ILE A O 1
ATOM 3348 N N . SER A 1 434 ? -11.656 -25.781 -11.68 1 96.88 434 SER A N 1
ATOM 3349 C CA . SER A 1 434 ? -12.617 -24.797 -11.172 1 96.88 434 SER A CA 1
ATOM 3350 C C . SER A 1 434 ? -13.984 -25.438 -10.977 1 96.88 434 SER A C 1
ATOM 3352 O O . SER A 1 434 ? -14.25 -26.531 -11.477 1 96.88 434 SER A O 1
ATOM 3354 N N . ARG A 1 435 ? -14.836 -24.766 -10.227 1 96.88 435 ARG A N 1
ATOM 3355 C CA . ARG A 1 435 ? -16.203 -25.219 -10.023 1 96.88 435 ARG A CA 1
ATOM 3356 C C . ARG A 1 435 ? -16.922 -25.391 -11.352 1 96.88 435 ARG A C 1
ATOM 3358 O O . ARG A 1 435 ? -17.594 -26.406 -11.578 1 96.88 435 ARG A O 1
ATOM 3365 N N . ALA A 1 436 ? -16.797 -24.453 -12.227 1 96.75 436 ALA A N 1
ATOM 3366 C CA . ALA A 1 436 ? -17.453 -24.469 -13.523 1 96.75 436 ALA A CA 1
ATOM 3367 C C . ALA A 1 436 ? -16.984 -25.656 -14.367 1 96.75 436 ALA A C 1
ATOM 3369 O O . ALA A 1 436 ? -17.797 -26.312 -15.016 1 96.75 436 ALA A O 1
ATOM 3370 N N . THR A 1 437 ? -15.695 -25.922 -14.367 1 97.62 437 THR A N 1
ATOM 3371 C CA . THR A 1 437 ? -15.125 -27.047 -15.094 1 97.62 437 THR A CA 1
ATOM 3372 C C . THR A 1 437 ? -15.688 -28.359 -14.578 1 97.62 437 THR A C 1
ATOM 3374 O O . THR A 1 437 ? -16.125 -29.219 -15.359 1 97.62 437 THR A O 1
ATOM 3377 N N . PHE A 1 438 ? -15.711 -28.5 -13.242 1 98.31 438 PHE A N 1
ATOM 3378 C CA . PHE A 1 438 ? -16.172 -29.734 -12.641 1 98.31 438 PHE A CA 1
ATOM 3379 C C . PHE A 1 438 ? -17.656 -29.969 -12.945 1 98.31 438 PHE A C 1
ATOM 3381 O O . PHE A 1 438 ? -18.062 -31.094 -13.258 1 98.31 438 PHE A O 1
ATOM 3388 N N . GLU A 1 439 ? -18.375 -28.938 -12.906 1 97.88 439 GLU A N 1
ATOM 3389 C CA . GLU A 1 439 ? -19.797 -29.047 -13.203 1 97.88 439 GLU A CA 1
ATOM 3390 C C . GLU A 1 439 ? -20.031 -29.422 -14.664 1 97.88 439 GLU A C 1
ATOM 3392 O O . GLU A 1 439 ? -20.953 -30.188 -14.977 1 97.88 439 GLU A O 1
ATOM 3397 N N . ARG A 1 440 ? -19.25 -28.938 -15.562 1 98.19 440 ARG A N 1
ATOM 3398 C CA . ARG A 1 440 ? -19.312 -29.359 -16.969 1 98.19 440 ARG A CA 1
ATOM 3399 C C . ARG A 1 440 ? -19.016 -30.844 -17.109 1 98.19 440 ARG A C 1
ATOM 3401 O O . ARG A 1 440 ? -19.703 -31.547 -17.859 1 98.19 440 ARG A O 1
ATOM 3408 N N . TRP A 1 441 ? -18.016 -31.312 -16.406 1 98.75 441 TRP A N 1
ATOM 3409 C CA . TRP A 1 441 ? -17.656 -32.719 -16.453 1 98.75 441 TRP A CA 1
ATOM 3410 C C . TRP A 1 441 ? -18.812 -33.594 -15.945 1 98.75 441 TRP A C 1
ATOM 3412 O O . TRP A 1 441 ? -19.109 -34.625 -16.531 1 98.75 441 TRP A O 1
ATOM 3422 N N . LEU A 1 442 ? -19.453 -33.125 -14.867 1 98.62 442 LEU A N 1
ATOM 3423 C CA . LEU A 1 442 ? -20.578 -33.875 -14.32 1 98.62 442 LEU A CA 1
ATOM 3424 C C . LEU A 1 442 ? -21.734 -33.938 -15.312 1 98.62 442 LEU A C 1
ATOM 3426 O O . LEU A 1 442 ? -22.406 -34.969 -15.438 1 98.62 442 LEU A O 1
ATOM 3430 N N . THR A 1 443 ? -21.953 -32.844 -15.984 1 98.62 443 THR A N 1
ATOM 3431 C CA . THR A 1 443 ? -22.984 -32.812 -17.016 1 98.62 443 THR A CA 1
ATOM 3432 C C . THR A 1 443 ? -22.672 -33.812 -18.125 1 98.62 443 THR A C 1
ATOM 3434 O O . THR A 1 443 ? -23.562 -34.531 -18.578 1 98.62 443 THR A O 1
ATOM 3437 N N . ILE A 1 444 ? -21.453 -33.875 -18.531 1 98.88 444 ILE A N 1
ATOM 3438 C CA . ILE A 1 444 ? -21 -34.812 -19.562 1 98.88 444 ILE A CA 1
ATOM 3439 C C . ILE A 1 444 ? -21.234 -36.25 -19.094 1 98.88 444 ILE A C 1
ATOM 3441 O O . ILE A 1 444 ? -21.781 -37.062 -19.844 1 98.88 444 ILE A O 1
ATOM 3445 N N . LEU A 1 445 ? -20.859 -36.562 -17.875 1 98.69 445 LEU A N 1
ATOM 3446 C CA . LEU A 1 445 ? -21.016 -37.906 -17.312 1 98.69 445 LEU A CA 1
ATOM 3447 C C . LEU A 1 445 ? -22.484 -38.312 -17.281 1 98.69 445 LEU A C 1
ATOM 3449 O O . LEU A 1 445 ? -22.828 -39.469 -17.594 1 98.69 445 LEU A O 1
ATOM 3453 N N . LYS A 1 446 ? -23.312 -37.406 -16.938 1 98.38 446 LYS A N 1
ATOM 3454 C CA . LYS A 1 446 ? -24.75 -37.688 -16.859 1 98.38 446 LYS A CA 1
ATOM 3455 C C . LYS A 1 446 ? -25.312 -38 -18.234 1 98.38 446 LYS A C 1
ATOM 3457 O O . LYS A 1 446 ? -26.219 -38.812 -18.375 1 98.38 446 LYS A O 1
ATOM 3462 N N . ARG A 1 447 ? -24.75 -37.406 -19.219 1 98.5 447 ARG A N 1
ATOM 3463 C CA . ARG A 1 447 ? -25.281 -37.531 -20.578 1 98.5 447 ARG A CA 1
ATOM 3464 C C . ARG A 1 447 ? -24.609 -38.688 -21.312 1 98.5 447 ARG A C 1
ATOM 3466 O O . ARG A 1 447 ? -25.078 -39.125 -22.375 1 98.5 447 ARG A O 1
ATOM 3473 N N . VAL A 1 448 ? -23.547 -39.188 -20.797 1 98.5 448 VAL A N 1
ATOM 3474 C CA . VAL A 1 448 ? -22.875 -40.375 -21.344 1 98.5 448 VAL A CA 1
ATOM 3475 C C . VAL A 1 448 ? -22.922 -41.5 -20.328 1 98.5 448 VAL A C 1
ATOM 3477 O O . VAL A 1 448 ? -21.938 -41.75 -19.609 1 98.5 448 VAL A O 1
ATOM 3480 N N . GLU A 1 449 ? -23.922 -42.281 -20.484 1 94.44 449 GLU A N 1
ATOM 3481 C CA . GLU A 1 449 ? -24.094 -43.375 -19.562 1 94.44 449 GLU A CA 1
ATOM 3482 C C . GLU A 1 449 ? -22.984 -44.406 -19.734 1 94.44 449 GLU A C 1
ATOM 3484 O O . GLU A 1 449 ? -22.5 -44.656 -20.844 1 94.44 449 GLU A O 1
ATOM 3489 N N . GLY A 1 450 ? -22.5 -45.031 -18.672 1 94.81 450 GLY A N 1
ATOM 3490 C CA . GLY A 1 450 ? -21.453 -46.031 -18.734 1 94.81 450 GLY A CA 1
ATOM 3491 C C . GLY A 1 450 ? -20.062 -45.469 -18.844 1 94.81 450 GLY A C 1
ATOM 3492 O O . GLY A 1 450 ? -19.125 -46.156 -19.281 1 94.81 450 GLY A O 1
ATOM 3493 N N . SER A 1 451 ? -19.922 -44.25 -18.578 1 98.31 451 SER A N 1
ATOM 3494 C CA . SER A 1 451 ? -18.609 -43.594 -18.625 1 98.31 451 SER A CA 1
ATOM 3495 C C . SER A 1 451 ? -18.078 -43.344 -17.219 1 98.31 451 SER A C 1
ATOM 3497 O O . SER A 1 451 ? -18.828 -43.406 -16.234 1 98.31 451 SER A O 1
ATOM 3499 N N . VAL A 1 452 ? -16.734 -43.094 -17.109 1 98.69 452 VAL A N 1
ATOM 3500 C CA . VAL A 1 452 ? -16.078 -42.719 -15.875 1 98.69 452 VAL A CA 1
ATOM 3501 C C . VAL A 1 452 ? -15.133 -41.531 -16.141 1 98.69 452 VAL A C 1
ATOM 3503 O O . VAL A 1 452 ? -14.789 -41.25 -17.281 1 98.69 452 VAL A O 1
ATOM 3506 N N . LEU A 1 453 ? -14.883 -40.812 -15.102 1 98.81 453 LEU A N 1
ATOM 3507 C CA . LEU A 1 453 ? -13.914 -39.719 -15.148 1 98.81 453 LEU A CA 1
ATOM 3508 C C . LEU A 1 453 ? -12.672 -40.062 -14.328 1 98.81 453 LEU A C 1
ATOM 3510 O O . LEU A 1 453 ? -12.758 -40.25 -13.109 1 98.81 453 LEU A O 1
ATOM 3514 N N . TRP A 1 454 ? -11.547 -40.219 -15.031 1 98.81 454 TRP A N 1
ATOM 3515 C CA . TRP A 1 454 ? -10.258 -40.625 -14.469 1 98.81 454 TRP A CA 1
ATOM 3516 C C . TRP A 1 454 ? -9.383 -39.406 -14.203 1 98.81 454 TRP A C 1
ATOM 3518 O O . TRP A 1 454 ? -8.867 -38.781 -15.141 1 98.81 454 TRP A O 1
ATOM 3528 N N . LEU A 1 455 ? -9.25 -39.031 -12.898 1 98.69 455 LEU A N 1
ATOM 3529 C CA . LEU A 1 455 ? -8.531 -37.844 -12.492 1 98.69 455 LEU A CA 1
ATOM 3530 C C . LEU A 1 455 ? -7.203 -38.188 -11.828 1 98.69 455 LEU A C 1
ATOM 3532 O O . LEU A 1 455 ? -7.043 -39.312 -11.312 1 98.69 455 LEU A O 1
ATOM 3536 N N . LEU A 1 456 ? -6.246 -37.219 -11.859 1 97.94 456 LEU A N 1
ATOM 3537 C CA . LEU A 1 456 ? -4.996 -37.406 -11.133 1 97.94 456 LEU A CA 1
ATOM 3538 C C . LEU A 1 456 ? -5.215 -37.25 -9.625 1 97.94 456 LEU A C 1
ATOM 3540 O O . LEU A 1 456 ? -5.93 -36.344 -9.195 1 97.94 456 LEU A O 1
ATOM 3544 N N . GLU A 1 457 ? -4.574 -38.062 -8.93 1 96.38 457 GLU A N 1
ATOM 3545 C CA . GLU A 1 457 ? -4.777 -38.062 -7.484 1 96.38 457 GLU A CA 1
ATOM 3546 C C . GLU A 1 457 ? -4.266 -36.75 -6.867 1 96.38 457 GLU A C 1
ATOM 3548 O O . GLU A 1 457 ? -3.314 -36.156 -7.375 1 96.38 457 GLU A O 1
ATOM 3553 N N . SER A 1 458 ? -4.879 -36.344 -5.836 1 94.75 458 SER A N 1
ATOM 3554 C CA . SER A 1 458 ? -4.488 -35.219 -4.969 1 94.75 458 SER A CA 1
ATOM 3555 C C . SER A 1 458 ? -4.457 -35.656 -3.504 1 94.75 458 SER A C 1
ATOM 3557 O O . SER A 1 458 ? -3.834 -36.656 -3.16 1 94.75 458 SER A O 1
ATOM 3559 N N . THR A 1 459 ? -5.176 -34.969 -2.631 1 95.12 459 THR A N 1
ATOM 3560 C CA . THR A 1 459 ? -5.246 -35.406 -1.237 1 95.12 459 THR A CA 1
ATOM 3561 C C . THR A 1 459 ? -6.566 -36.125 -0.954 1 95.12 459 THR A C 1
ATOM 3563 O O . THR A 1 459 ? -7.559 -35.906 -1.647 1 95.12 459 THR A O 1
ATOM 3566 N N . PRO A 1 460 ? -6.543 -36.938 0.05 1 95.75 460 PRO A N 1
ATOM 3567 C CA . PRO A 1 460 ? -7.785 -37.656 0.396 1 95.75 460 PRO A CA 1
ATOM 3568 C C . PRO A 1 460 ? -8.938 -36.688 0.683 1 95.75 460 PRO A C 1
ATOM 3570 O O . PRO A 1 460 ? -10.086 -36.969 0.309 1 95.75 460 PRO A O 1
ATOM 3573 N N . GLU A 1 461 ? -8.617 -35.594 1.306 1 96.44 461 GLU A N 1
ATOM 3574 C CA . GLU A 1 461 ? -9.656 -34.625 1.628 1 96.44 461 GLU A CA 1
ATOM 3575 C C . GLU A 1 461 ? -10.227 -34 0.364 1 96.44 461 GLU A C 1
ATOM 3577 O O . GLU A 1 461 ? -11.438 -33.781 0.266 1 96.44 461 GLU A O 1
ATOM 3582 N N . THR A 1 462 ? -9.406 -33.75 -0.592 1 97.25 462 THR A N 1
ATOM 3583 C CA . THR A 1 462 ? -9.852 -33.188 -1.864 1 97.25 462 THR A CA 1
ATOM 3584 C C . THR A 1 462 ? -10.711 -34.188 -2.625 1 97.25 462 THR A C 1
ATOM 3586 O O . THR A 1 462 ? -11.742 -33.844 -3.199 1 97.25 462 THR A O 1
ATOM 3589 N N . HIS A 1 463 ? -10.281 -35.5 -2.617 1 97.81 463 HIS A N 1
ATOM 3590 C CA . HIS A 1 463 ? -11.078 -36.531 -3.232 1 97.81 463 HIS A CA 1
ATOM 3591 C C . HIS A 1 463 ? -12.477 -36.594 -2.633 1 97.81 463 HIS A C 1
ATOM 3593 O O . HIS A 1 463 ? -13.469 -36.625 -3.363 1 97.81 463 HIS A O 1
ATOM 3599 N N . ALA A 1 464 ? -12.477 -36.531 -1.302 1 97.62 464 ALA A N 1
ATOM 3600 C CA . ALA A 1 464 ? -13.758 -36.625 -0.599 1 97.62 464 ALA A CA 1
ATOM 3601 C C . ALA A 1 464 ? -14.664 -35.438 -0.992 1 97.62 464 ALA A C 1
ATOM 3603 O O . ALA A 1 464 ? -15.875 -35.625 -1.151 1 97.62 464 ALA A O 1
ATOM 3604 N N . ARG A 1 465 ? -14.117 -34.312 -1.135 1 97.38 465 ARG A N 1
ATOM 3605 C CA . ARG A 1 465 ? -14.875 -33.125 -1.505 1 97.38 465 ARG A CA 1
ATOM 3606 C C . ARG A 1 465 ? -15.453 -33.25 -2.908 1 97.38 465 ARG A C 1
ATOM 3608 O O . ARG A 1 465 ? -16.625 -32.938 -3.135 1 97.38 465 ARG A O 1
ATOM 3615 N N . LEU A 1 466 ? -14.656 -33.719 -3.877 1 98.44 466 LEU A N 1
ATOM 3616 C CA . LEU A 1 466 ? -15.102 -33.906 -5.254 1 98.44 466 LEU A CA 1
ATOM 3617 C C . LEU A 1 466 ? -16.172 -34.969 -5.344 1 98.44 466 LEU A C 1
ATOM 3619 O O . LEU A 1 466 ? -17.172 -34.812 -6.059 1 98.44 466 LEU A O 1
ATOM 3623 N N . LEU A 1 467 ? -15.961 -36.062 -4.609 1 98.5 467 LEU A N 1
ATOM 3624 C CA . LEU A 1 467 ? -16.938 -37.156 -4.598 1 98.5 467 LEU A CA 1
ATOM 3625 C C . LEU A 1 467 ? -18.266 -36.688 -4.023 1 98.5 467 LEU A C 1
ATOM 3627 O O . LEU A 1 467 ? -19.328 -37 -4.574 1 98.5 467 LEU A O 1
ATOM 3631 N N . ALA A 1 468 ? -18.188 -35.906 -2.912 1 98.06 468 ALA A N 1
ATOM 3632 C CA . ALA A 1 468 ? -19.406 -35.375 -2.285 1 98.06 468 ALA A CA 1
ATOM 3633 C C . ALA A 1 468 ? -20.125 -34.406 -3.219 1 98.06 468 ALA A C 1
ATOM 3635 O O . ALA A 1 468 ? -21.359 -34.438 -3.291 1 98.06 468 ALA A O 1
ATOM 3636 N N . TYR A 1 469 ? -19.375 -33.594 -3.885 1 98 469 TYR A N 1
ATOM 3637 C CA . TYR A 1 469 ? -19.969 -32.656 -4.824 1 98 469 TYR A CA 1
ATOM 3638 C C . TYR A 1 469 ? -20.672 -33.375 -5.969 1 98 469 TYR A C 1
ATOM 3640 O O . TYR A 1 469 ? -21.781 -33 -6.367 1 98 469 TYR A O 1
ATOM 3648 N N . ALA A 1 470 ? -20 -34.406 -6.535 1 98.38 470 ALA A N 1
ATOM 3649 C CA . ALA A 1 470 ? -20.578 -35.188 -7.617 1 98.38 470 ALA A CA 1
ATOM 3650 C C . ALA A 1 470 ? -21.875 -35.875 -7.176 1 98.38 470 ALA A C 1
ATOM 3652 O O . ALA A 1 470 ? -22.875 -35.844 -7.898 1 98.38 470 ALA A O 1
ATOM 3653 N N . ALA A 1 471 ? -21.812 -36.438 -6 1 98.06 471 ALA A N 1
ATOM 3654 C CA . ALA A 1 471 ? -23 -37.062 -5.449 1 98.06 471 ALA A CA 1
ATOM 3655 C C . ALA A 1 471 ? -24.141 -36.094 -5.32 1 98.06 471 ALA A C 1
ATOM 3657 O O . ALA A 1 471 ? -25.297 -36.406 -5.633 1 98.06 471 ALA A O 1
ATOM 3658 N N . GLY A 1 472 ? -23.812 -34.938 -4.84 1 97.5 472 GLY A N 1
ATOM 3659 C CA . GLY A 1 472 ? -24.812 -33.906 -4.688 1 97.5 472 GLY A CA 1
ATOM 3660 C C . GLY A 1 472 ? -25.453 -33.5 -6.004 1 97.5 472 GLY A C 1
ATOM 3661 O O . GLY A 1 472 ? -26.594 -33.031 -6.027 1 97.5 472 GLY A O 1
ATOM 3662 N N . GLN A 1 473 ? -24.734 -33.75 -7.094 1 96.94 473 GLN A N 1
ATOM 3663 C CA . GLN A 1 473 ? -25.234 -33.375 -8.414 1 96.94 473 GLN A CA 1
ATOM 3664 C C . GLN A 1 473 ? -25.844 -34.594 -9.133 1 96.94 473 GLN A C 1
ATOM 3666 O O . GLN A 1 473 ? -26.156 -34.531 -10.328 1 96.94 473 GLN A O 1
ATOM 3671 N N . GLY A 1 474 ? -25.906 -35.656 -8.523 1 96.94 474 GLY A N 1
ATOM 3672 C CA . GLY A 1 474 ? -26.594 -36.812 -9.07 1 96.94 474 GLY A CA 1
ATOM 3673 C C . GLY A 1 474 ? -25.672 -37.75 -9.828 1 96.94 474 GLY A C 1
ATOM 3674 O O . GLY A 1 474 ? -26.141 -38.625 -10.586 1 96.94 474 GLY A O 1
ATOM 3675 N N . VAL A 1 475 ? -24.406 -37.625 -9.711 1 98 475 VAL A N 1
ATOM 3676 C CA . VAL A 1 475 ? -23.453 -38.531 -10.336 1 98 475 VAL A CA 1
ATOM 3677 C C . VAL A 1 475 ? -22.891 -39.5 -9.297 1 98 475 VAL A C 1
ATOM 3679 O O . VAL A 1 475 ? -22.406 -39.094 -8.242 1 98 475 VAL A O 1
ATOM 3682 N N . ALA A 1 476 ? -22.969 -40.781 -9.617 1 96.81 476 ALA A N 1
ATOM 3683 C CA . ALA A 1 476 ? -22.469 -41.781 -8.688 1 96.81 476 ALA A CA 1
ATOM 3684 C C . ALA A 1 476 ? -20.969 -41.625 -8.438 1 96.81 476 ALA A C 1
ATOM 3686 O O . ALA A 1 476 ? -20.188 -41.5 -9.375 1 96.81 476 ALA A O 1
ATOM 3687 N N . PRO A 1 477 ? -20.547 -41.594 -7.203 1 95.94 477 PRO A N 1
ATOM 3688 C CA . PRO A 1 477 ? -19.141 -41.344 -6.863 1 95.94 477 PRO A CA 1
ATOM 3689 C C . PRO A 1 477 ? -18.188 -42.375 -7.492 1 95.94 477 PRO A C 1
ATOM 3691 O O . PRO A 1 477 ? -17.031 -42.031 -7.777 1 95.94 477 PRO A O 1
ATOM 3694 N N . GLU A 1 478 ? -18.641 -43.5 -7.734 1 95.5 478 GLU A N 1
ATOM 3695 C CA . GLU A 1 478 ? -17.797 -44.562 -8.289 1 95.5 478 GLU A CA 1
ATOM 3696 C C . GLU A 1 478 ? -17.359 -44.219 -9.711 1 95.5 478 GLU A C 1
ATOM 3698 O O . GLU A 1 478 ? -16.422 -44.812 -10.242 1 95.5 478 GLU A O 1
ATOM 3703 N N . ARG A 1 479 ? -18.016 -43.312 -10.328 1 97.75 479 ARG A N 1
ATOM 3704 C CA . ARG A 1 479 ? -17.688 -42.906 -11.688 1 97.75 479 ARG A CA 1
ATOM 3705 C C . ARG A 1 479 ? -16.484 -41.969 -11.695 1 97.75 479 ARG A C 1
ATOM 3707 O O . ARG A 1 479 ? -15.922 -41.656 -12.758 1 97.75 479 ARG A O 1
ATOM 3714 N N . LEU A 1 480 ? -16.125 -41.469 -10.492 1 98.5 480 LEU A N 1
ATOM 3715 C CA . LEU A 1 480 ? -14.867 -40.719 -10.359 1 98.5 480 LEU A CA 1
ATOM 3716 C C . LEU A 1 480 ? -13.75 -41.625 -9.852 1 98.5 480 LEU A C 1
ATOM 3718 O O . LEU A 1 480 ? -13.875 -42.219 -8.773 1 98.5 480 LEU A O 1
ATOM 3722 N N . ILE A 1 481 ? -12.734 -41.719 -10.617 1 98.44 481 ILE A N 1
ATOM 3723 C CA . ILE A 1 481 ? -11.609 -42.562 -10.273 1 98.44 481 ILE A CA 1
ATOM 3724 C C . ILE A 1 481 ? -10.328 -41.75 -10.211 1 98.44 481 ILE A C 1
ATOM 3726 O O . ILE A 1 481 ? -10.094 -40.875 -11.07 1 98.44 481 ILE A O 1
ATOM 3730 N N . PHE A 1 482 ? -9.531 -41.938 -9.172 1 98.31 482 PHE A N 1
ATOM 3731 C CA . PHE A 1 482 ? -8.32 -41.156 -8.977 1 98.31 482 PHE A CA 1
ATOM 3732 C C . PHE A 1 482 ? -7.074 -42 -9.25 1 98.31 482 PHE A C 1
ATOM 3734 O O . PHE A 1 482 ? -6.82 -42.969 -8.555 1 98.31 482 PHE A O 1
ATOM 3741 N N . ALA A 1 483 ? -6.312 -41.531 -10.219 1 98.06 483 ALA A N 1
ATOM 3742 C CA . ALA A 1 483 ? -5.09 -42.219 -10.617 1 98.06 483 ALA A CA 1
ATOM 3743 C C . ALA A 1 483 ? -3.928 -41.844 -9.703 1 98.06 483 ALA A C 1
ATOM 3745 O O . ALA A 1 483 ? -3.631 -40.656 -9.516 1 98.06 483 ALA A O 1
ATOM 3746 N N . PRO A 1 484 ? -3.24 -42.781 -9.156 1 96.75 484 PRO A N 1
ATOM 3747 C CA . PRO A 1 484 ? -2.092 -42.469 -8.305 1 96.75 484 PRO A CA 1
ATOM 3748 C C . PRO A 1 484 ? -0.953 -41.812 -9.078 1 96.75 484 PRO A C 1
ATOM 3750 O O . PRO A 1 484 ? -0.813 -42.031 -10.289 1 96.75 484 PRO A O 1
ATOM 3753 N N . LYS A 1 485 ? -0.175 -41.094 -8.391 1 94.62 485 LYS A N 1
ATOM 3754 C CA . LYS A 1 485 ? 1.017 -40.5 -9 1 94.62 485 LYS A CA 1
ATOM 3755 C C . LYS A 1 485 ? 2.064 -41.562 -9.297 1 94.62 485 LYS A C 1
ATOM 3757 O O . LYS A 1 485 ? 2.291 -42.469 -8.484 1 94.62 485 LYS A O 1
ATOM 3762 N N . LEU A 1 486 ? 2.562 -41.438 -10.492 1 94.5 486 LEU A N 1
ATOM 3763 C CA . LEU A 1 486 ? 3.58 -42.375 -10.945 1 94.5 486 LEU A CA 1
ATOM 3764 C C . LEU A 1 486 ? 4.777 -41.656 -11.539 1 94.5 486 LEU A C 1
ATOM 3766 O O . LEU A 1 486 ? 4.684 -40.469 -11.859 1 94.5 486 LEU A O 1
ATOM 3770 N N . HIS A 1 487 ? 5.863 -42.375 -11.523 1 92.06 487 HIS A N 1
ATOM 3771 C CA . HIS A 1 487 ? 6.988 -41.844 -12.289 1 92.06 487 HIS A CA 1
ATOM 3772 C C . HIS A 1 487 ? 6.586 -41.562 -13.727 1 92.06 487 HIS A C 1
ATOM 3774 O O . HIS A 1 487 ? 5.746 -42.25 -14.297 1 92.06 487 HIS A O 1
ATOM 3780 N N . ASN A 1 488 ? 7.207 -40.625 -14.328 1 92.62 488 ASN A N 1
ATOM 3781 C CA . ASN A 1 488 ? 6.793 -40.094 -15.617 1 92.62 488 ASN A CA 1
ATOM 3782 C C . ASN A 1 488 ? 6.672 -41.188 -16.672 1 92.62 488 ASN A C 1
ATOM 3784 O O . ASN A 1 488 ? 5.715 -41.188 -17.453 1 92.62 488 ASN A O 1
ATOM 3788 N N . SER A 1 489 ? 7.605 -42.125 -16.75 1 94.31 489 SER A N 1
ATOM 3789 C CA . SER A 1 489 ? 7.59 -43.156 -17.781 1 94.31 489 SER A CA 1
ATOM 3790 C C . SER A 1 489 ? 6.379 -44.094 -17.625 1 94.31 489 SER A C 1
ATOM 3792 O O . SER A 1 489 ? 5.777 -44.5 -18.625 1 94.31 489 SER A O 1
ATOM 3794 N N . LEU A 1 490 ? 6.004 -44.375 -16.391 1 96.12 490 LEU A N 1
ATOM 3795 C CA . LEU A 1 490 ? 4.84 -45.188 -16.109 1 96.12 490 LEU A CA 1
ATOM 3796 C C . LEU A 1 490 ? 3.547 -44.406 -16.328 1 96.12 490 LEU A C 1
ATOM 3798 O O . LEU A 1 490 ? 2.551 -44.969 -16.797 1 96.12 490 LEU A O 1
ATOM 3802 N N . HIS A 1 491 ? 3.646 -43.219 -15.961 1 96.31 491 HIS A N 1
ATOM 3803 C CA . HIS A 1 491 ? 2.504 -42.312 -16.172 1 96.31 491 HIS A CA 1
ATOM 3804 C C . HIS A 1 491 ? 2.162 -42.219 -17.656 1 96.31 491 HIS A C 1
ATOM 3806 O O . HIS A 1 491 ? 0.991 -42.281 -18.031 1 96.31 491 HIS A O 1
ATOM 3812 N N . LEU A 1 492 ? 3.139 -42.031 -18.5 1 96.88 492 LEU A N 1
ATOM 3813 C CA . LEU A 1 492 ? 2.932 -41.969 -19.953 1 96.88 492 LEU A CA 1
ATOM 3814 C C . LEU A 1 492 ? 2.32 -43.281 -20.469 1 96.88 492 LEU A C 1
ATOM 3816 O O . LEU A 1 492 ? 1.41 -43.25 -21.297 1 96.88 492 LEU A O 1
ATOM 3820 N N . ALA A 1 493 ? 2.744 -44.344 -19.906 1 97.38 493 ALA A N 1
ATOM 3821 C CA . ALA A 1 493 ? 2.334 -45.656 -20.406 1 97.38 493 ALA A CA 1
ATOM 3822 C C . ALA A 1 493 ? 0.85 -45.875 -20.141 1 97.38 493 ALA A C 1
ATOM 3824 O O . ALA A 1 493 ? 0.207 -46.656 -20.859 1 97.38 493 ALA A O 1
ATOM 3825 N N . ARG A 1 494 ? 0.298 -45.25 -19.234 1 97.81 494 ARG A N 1
ATOM 3826 C CA . ARG A 1 494 ? -1.087 -45.562 -18.875 1 97.81 494 ARG A CA 1
ATOM 3827 C C . ARG A 1 494 ? -2.055 -44.688 -19.672 1 97.81 494 ARG A C 1
ATOM 3829 O O . ARG A 1 494 ? -3.26 -44.938 -19.688 1 97.81 494 ARG A O 1
ATOM 3836 N N . TYR A 1 495 ? -1.642 -43.656 -20.328 1 97.75 495 TYR A N 1
ATOM 3837 C CA . TYR A 1 495 ? -2.496 -42.688 -20.984 1 97.75 495 TYR A CA 1
ATOM 3838 C C . TYR A 1 495 ? -3.453 -43.344 -21.953 1 97.75 495 TYR A C 1
ATOM 3840 O O . TYR A 1 495 ? -4.648 -43.062 -21.984 1 97.75 495 TYR A O 1
ATOM 3848 N N . PRO A 1 496 ? -2.992 -44.344 -22.719 1 97.12 496 PRO A N 1
ATOM 3849 C CA . PRO A 1 496 ? -3.838 -44.938 -23.766 1 97.12 496 PRO A CA 1
ATOM 3850 C C . PRO A 1 496 ? -5.047 -45.656 -23.188 1 97.12 496 PRO A C 1
ATOM 3852 O O . PRO A 1 496 ? -5.953 -46.062 -23.938 1 97.12 496 PRO A O 1
ATOM 3855 N N . LEU A 1 497 ? -5.07 -45.844 -21.875 1 98.12 497 LEU A N 1
ATOM 3856 C CA . LEU A 1 497 ? -6.238 -46.469 -21.25 1 98.12 497 LEU A CA 1
ATOM 3857 C C . LEU A 1 497 ? -7.441 -45.531 -21.312 1 98.12 497 LEU A C 1
ATOM 3859 O O . LEU A 1 497 ? -8.586 -45.969 -21.141 1 98.12 497 LEU A O 1
ATOM 3863 N N . ALA A 1 498 ? -7.23 -44.25 -21.5 1 98.62 498 ALA A N 1
ATOM 3864 C CA . ALA A 1 498 ? -8.297 -43.25 -21.609 1 98.62 498 ALA A CA 1
ATOM 3865 C C . ALA A 1 498 ? -8.789 -43.156 -23.047 1 98.62 498 ALA A C 1
ATOM 3867 O O . ALA A 1 498 ? -8.039 -43.406 -24 1 98.62 498 ALA A O 1
ATOM 3868 N N . ASP A 1 499 ? -10.047 -42.781 -23.156 1 98.56 499 ASP A N 1
ATOM 3869 C CA . ASP A 1 499 ? -10.625 -42.562 -24.484 1 98.56 499 ASP A CA 1
ATOM 3870 C C . ASP A 1 499 ? -10.547 -41.125 -24.906 1 98.56 499 ASP A C 1
ATOM 3872 O O . ASP A 1 499 ? -10.258 -40.812 -26.078 1 98.56 499 ASP A O 1
ATOM 3876 N N . LEU A 1 500 ? -10.82 -40.25 -24.031 1 98.81 500 LEU A N 1
ATOM 3877 C CA . LEU A 1 500 ? -10.883 -38.844 -24.344 1 98.81 500 LEU A CA 1
ATOM 3878 C C . LEU A 1 500 ? -10.453 -38 -23.141 1 98.81 500 LEU A C 1
ATOM 3880 O O . LEU A 1 500 ? -10.93 -38.219 -22.031 1 98.81 500 LEU A O 1
ATOM 3884 N N . PHE A 1 501 ? -9.523 -37.094 -23.344 1 98.88 501 PHE A N 1
ATOM 3885 C CA . PHE A 1 501 ? -9.078 -36.156 -22.312 1 98.88 501 PHE A CA 1
ATOM 3886 C C . PHE A 1 501 ? -9.992 -34.938 -22.25 1 98.88 501 PHE A C 1
ATOM 3888 O O . PHE A 1 501 ? -10.273 -34.312 -23.281 1 98.88 501 PHE A O 1
ATOM 3895 N N . LEU A 1 502 ? -10.508 -34.594 -21.094 1 98.88 502 LEU A N 1
ATOM 3896 C CA . LEU A 1 502 ? -11.281 -33.375 -20.859 1 98.88 502 LEU A CA 1
ATOM 3897 C C . LEU A 1 502 ? -10.414 -32.312 -20.203 1 98.88 502 LEU A C 1
ATOM 3899 O O . LEU A 1 502 ? -10.109 -32.406 -19.016 1 98.88 502 LEU A O 1
ATOM 3903 N N . ASP A 1 503 ? -10.125 -31.266 -20.906 1 98.75 503 ASP A N 1
ATOM 3904 C CA . ASP A 1 503 ? -9.219 -30.234 -20.422 1 98.75 503 ASP A CA 1
ATOM 3905 C C . ASP A 1 503 ? -9.906 -29.344 -19.375 1 98.75 503 ASP A C 1
ATOM 3907 O O . ASP A 1 503 ? -11.125 -29.375 -19.234 1 98.75 503 ASP A O 1
ATOM 3911 N N . THR A 1 504 ? -9.07 -28.672 -18.609 1 98.19 504 THR A N 1
ATOM 3912 C CA . THR A 1 504 ? -9.562 -27.734 -17.625 1 98.19 504 THR A CA 1
ATOM 3913 C C . THR A 1 504 ? -9.586 -26.312 -18.188 1 98.19 504 THR A C 1
ATOM 3915 O O . THR A 1 504 ? -8.914 -26.031 -19.172 1 98.19 504 THR A O 1
ATOM 3918 N N . ALA A 1 505 ? -10.367 -25.453 -17.656 1 94.25 505 ALA A N 1
ATOM 3919 C CA . ALA A 1 505 ? -10.453 -24 -17.812 1 94.25 505 ALA A CA 1
ATOM 3920 C C . ALA A 1 505 ? -10.695 -23.312 -16.469 1 94.25 505 ALA A C 1
ATOM 3922 O O . ALA A 1 505 ? -11.406 -23.859 -15.609 1 94.25 505 ALA A O 1
ATOM 3923 N N . ALA A 1 506 ? -10.023 -22.188 -16.141 1 93.69 506 ALA A N 1
ATOM 3924 C CA . ALA A 1 506 ? -9.398 -21.156 -16.969 1 93.69 506 ALA A CA 1
ATOM 3925 C C . ALA A 1 506 ? -7.953 -21.516 -17.297 1 93.69 506 ALA A C 1
ATOM 3927 O O . ALA A 1 506 ? -7.344 -20.938 -18.188 1 93.69 506 ALA A O 1
ATOM 3928 N N . TYR A 1 507 ? -7.344 -22.406 -16.562 1 97.19 507 TYR A N 1
ATOM 3929 C CA . TYR A 1 507 ? -5.984 -22.891 -16.781 1 97.19 507 TYR A CA 1
ATOM 3930 C C . TYR A 1 507 ? -5.988 -24.281 -17.391 1 97.19 507 TYR A C 1
ATOM 3932 O O . TYR A 1 507 ? -6.332 -25.266 -16.734 1 97.19 507 TYR A O 1
ATOM 3940 N N . GLY A 1 508 ? -5.613 -24.375 -18.641 1 97.56 508 GLY A N 1
ATOM 3941 C CA . GLY A 1 508 ? -5.645 -25.656 -19.344 1 97.56 508 GLY A CA 1
ATOM 3942 C C . GLY A 1 508 ? -4.367 -26.453 -19.172 1 97.56 508 GLY A C 1
ATOM 3943 O O . GLY A 1 508 ? -3.494 -26.094 -18.391 1 97.56 508 GLY A O 1
ATOM 3944 N N . ALA A 1 509 ? -4.352 -27.547 -19.875 1 98.12 509 ALA A N 1
ATOM 3945 C CA . ALA A 1 509 ? -3.178 -28.422 -19.875 1 98.12 509 ALA A CA 1
ATOM 3946 C C . ALA A 1 509 ? -2.064 -27.828 -20.734 1 98.12 509 ALA A C 1
ATOM 3948 O O . ALA A 1 509 ? -2.334 -27.188 -21.766 1 98.12 509 ALA A O 1
ATOM 3949 N N . HIS A 1 510 ? -0.86 -28.047 -20.281 1 97.5 510 HIS A N 1
ATOM 3950 C CA . HIS A 1 510 ? 0.318 -27.672 -21.047 1 97.5 510 HIS A CA 1
ATOM 3951 C C . HIS A 1 510 ? 1.192 -28.891 -21.344 1 97.5 510 HIS A C 1
ATOM 3953 O O . HIS A 1 510 ? 0.958 -29.609 -22.328 1 97.5 510 HIS A O 1
ATOM 3959 N N . THR A 1 511 ? 2.035 -29.203 -20.328 1 96.75 511 THR A N 1
ATOM 3960 C CA . THR A 1 511 ? 2.826 -30.422 -20.484 1 96.75 511 THR A CA 1
ATOM 3961 C C . THR A 1 511 ? 1.927 -31.656 -20.469 1 96.75 511 THR A C 1
ATOM 3963 O O . THR A 1 511 ? 2.164 -32.594 -21.234 1 96.75 511 THR A O 1
ATOM 3966 N N . THR A 1 512 ? 0.913 -31.625 -19.703 1 97.19 512 THR A N 1
ATOM 3967 C CA . THR A 1 512 ? -0.057 -32.719 -19.641 1 97.19 512 THR A CA 1
ATOM 3968 C C . THR A 1 512 ? -0.712 -32.938 -21 1 97.19 512 THR A C 1
ATOM 3970 O O . THR A 1 512 ? -0.976 -34.062 -21.391 1 97.19 512 THR A O 1
ATOM 3973 N N . ALA A 1 513 ? -0.945 -31.891 -21.688 1 97.94 513 ALA A N 1
ATOM 3974 C CA . ALA A 1 513 ? -1.557 -31.984 -23 1 97.94 513 ALA A CA 1
ATOM 3975 C C . ALA A 1 513 ? -0.61 -32.656 -24 1 97.94 513 ALA A C 1
ATOM 3977 O O . ALA A 1 513 ? -1.013 -33.562 -24.734 1 97.94 513 ALA A O 1
ATOM 3978 N N . SER A 1 514 ? 0.641 -32.188 -24.031 1 97.19 514 SER A N 1
ATOM 3979 C CA . SER A 1 514 ? 1.588 -32.781 -24.969 1 97.19 514 SER A CA 1
ATOM 3980 C C . SER A 1 514 ? 1.839 -34.25 -24.656 1 97.19 514 SER A C 1
ATOM 3982 O O . SER A 1 514 ? 2.061 -35.062 -25.562 1 97.19 514 SER A O 1
ATOM 3984 N N . ASP A 1 515 ? 1.763 -34.625 -23.375 1 97.25 515 ASP A N 1
ATOM 3985 C CA . ASP A 1 515 ? 1.908 -36.031 -22.984 1 97.25 515 ASP A CA 1
ATOM 3986 C C . ASP A 1 515 ? 0.746 -36.875 -23.5 1 97.25 515 ASP A C 1
ATOM 3988 O O . ASP A 1 515 ? 0.957 -37.938 -24.062 1 97.25 515 ASP A O 1
ATOM 3992 N N . ALA A 1 516 ? -0.458 -36.406 -23.266 1 98.19 516 ALA A N 1
ATOM 3993 C CA . ALA A 1 516 ? -1.648 -37.125 -23.719 1 98.19 516 ALA A CA 1
ATOM 3994 C C . ALA A 1 516 ? -1.646 -37.281 -25.234 1 98.19 516 ALA A C 1
ATOM 3996 O O . ALA A 1 516 ? -1.888 -38.375 -25.734 1 98.19 516 ALA A O 1
ATOM 3997 N N . LEU A 1 517 ? -1.333 -36.219 -25.922 1 98.31 517 LEU A N 1
ATOM 3998 C CA . LEU A 1 517 ? -1.338 -36.25 -27.391 1 98.31 517 LEU A CA 1
ATOM 3999 C C . LEU A 1 517 ? -0.223 -37.156 -27.922 1 98.31 517 LEU A C 1
ATOM 4001 O O . LEU A 1 517 ? -0.414 -37.875 -28.906 1 98.31 517 LEU A O 1
ATOM 4005 N N . TRP A 1 518 ? 0.919 -37.094 -27.281 1 97.5 518 TRP A N 1
ATOM 4006 C CA . TRP A 1 518 ? 2.035 -37.969 -27.641 1 97.5 518 TRP A CA 1
ATOM 4007 C C . TRP A 1 518 ? 1.646 -39.438 -27.516 1 97.5 518 TRP A C 1
ATOM 4009 O O . TRP A 1 518 ? 2.043 -40.25 -28.344 1 97.5 518 TRP A O 1
ATOM 4019 N N . MET A 1 519 ? 0.872 -39.75 -26.547 1 97.38 519 MET A N 1
ATOM 4020 C CA . MET A 1 519 ? 0.492 -41.125 -26.266 1 97.38 519 MET A CA 1
ATOM 4021 C C . MET A 1 519 ? -0.779 -41.5 -27.016 1 97.38 519 MET A C 1
ATOM 4023 O O . MET A 1 519 ? -1.338 -42.594 -26.797 1 97.38 519 MET A O 1
ATOM 4027 N N . GLY A 1 520 ? -1.277 -40.594 -27.797 1 97.5 520 GLY A N 1
ATOM 4028 C CA . GLY A 1 520 ? -2.355 -40.906 -28.719 1 97.5 520 GLY A CA 1
ATOM 4029 C C . GLY A 1 520 ? -3.734 -40.719 -28.109 1 97.5 520 GLY A C 1
ATOM 4030 O O . GLY A 1 520 ? -4.699 -41.344 -28.547 1 97.5 520 GLY A O 1
ATOM 4031 N N . VAL A 1 521 ? -3.902 -39.938 -27.156 1 98.44 521 VAL A N 1
ATOM 4032 C CA . VAL A 1 521 ? -5.203 -39.688 -26.547 1 98.44 521 VAL A CA 1
ATOM 4033 C C . VAL A 1 521 ? -5.746 -38.344 -27.031 1 98.44 521 VAL A C 1
ATOM 4035 O O . VAL A 1 521 ? -5.148 -37.281 -26.766 1 98.44 521 VAL A O 1
ATOM 4038 N N . PRO A 1 522 ? -6.863 -38.312 -27.766 1 98.5 522 PRO A N 1
ATOM 4039 C CA . PRO A 1 522 ? -7.441 -37.031 -28.172 1 98.5 522 PRO A CA 1
ATOM 4040 C C . PRO A 1 522 ? -7.957 -36.219 -26.984 1 98.5 522 PRO A C 1
ATOM 4042 O O . PRO A 1 522 ? -8.289 -36.781 -25.953 1 98.5 522 PRO A O 1
ATOM 4045 N N . MET A 1 523 ? -8.07 -34.906 -27.203 1 98.25 523 MET A N 1
ATOM 4046 C CA . MET A 1 523 ? -8.445 -34.031 -26.078 1 98.25 523 MET A CA 1
ATOM 4047 C C . MET A 1 523 ? -9.406 -32.938 -26.547 1 98.25 523 MET A C 1
ATOM 4049 O O . MET A 1 523 ? -9.227 -32.344 -27.609 1 98.25 523 MET A O 1
ATOM 4053 N N . VAL A 1 524 ? -10.414 -32.719 -25.75 1 98.69 524 VAL A N 1
ATOM 4054 C CA . VAL A 1 524 ? -11.305 -31.578 -25.938 1 98.69 524 VAL A CA 1
ATOM 4055 C C . VAL A 1 524 ? -10.906 -30.453 -25 1 98.69 524 VAL A C 1
ATOM 4057 O O . VAL A 1 524 ? -10.695 -30.672 -23.812 1 98.69 524 VAL A O 1
ATOM 4060 N N . THR A 1 525 ? -10.711 -29.25 -25.516 1 98.44 525 THR A N 1
ATOM 4061 C CA . THR A 1 525 ? -10.32 -28.109 -24.688 1 98.44 525 THR A CA 1
ATOM 4062 C C . THR A 1 525 ? -11.195 -26.906 -24.984 1 98.44 525 THR A C 1
ATOM 4064 O O . THR A 1 525 ? -11.906 -26.875 -26 1 98.44 525 THR A O 1
ATOM 4067 N N . LEU A 1 526 ? -11.281 -26.062 -24.016 1 97 526 LEU A N 1
ATOM 4068 C CA . LEU A 1 526 ? -11.953 -24.766 -24.094 1 97 526 LEU A CA 1
ATOM 4069 C C . LEU A 1 526 ? -10.945 -23.625 -24.062 1 97 526 LEU A C 1
ATOM 4071 O O . LEU A 1 526 ? -10.336 -23.359 -23.031 1 97 526 LEU A O 1
ATOM 4075 N N . SER A 1 527 ? -10.766 -22.969 -25.219 1 95.12 527 SER A N 1
ATOM 4076 C CA . SER A 1 527 ? -9.805 -21.875 -25.281 1 95.12 527 SER A CA 1
ATOM 4077 C C . SER A 1 527 ? -10.414 -20.578 -24.766 1 95.12 527 SER A C 1
ATOM 4079 O O . SER A 1 527 ? -11.375 -20.062 -25.344 1 95.12 527 SER A O 1
ATOM 4081 N N . GLY A 1 528 ? -9.93 -20.094 -23.703 1 95.44 528 GLY A N 1
ATOM 4082 C CA . GLY A 1 528 ? -10.383 -18.828 -23.141 1 95.44 528 GLY A CA 1
ATOM 4083 C C . GLY A 1 528 ? -9.672 -17.625 -23.719 1 95.44 528 GLY A C 1
ATOM 4084 O O . GLY A 1 528 ? -9.453 -17.547 -24.938 1 95.44 528 GLY A O 1
ATOM 4085 N N . ARG A 1 529 ? -9.367 -16.672 -22.891 1 95.94 529 ARG A N 1
ATOM 4086 C CA . ARG A 1 529 ? -8.82 -15.406 -23.359 1 95.94 529 ARG A CA 1
ATOM 4087 C C . ARG A 1 529 ? -7.348 -15.273 -22.969 1 95.94 529 ARG A C 1
ATOM 4089 O O . ARG A 1 529 ? -6.559 -14.68 -23.703 1 95.94 529 ARG A O 1
ATOM 4096 N N . SER A 1 530 ? -7.004 -15.828 -21.875 1 97 530 SER A N 1
ATOM 4097 C CA . SER A 1 530 ? -5.676 -15.609 -21.297 1 97 530 SER A CA 1
ATOM 4098 C C . SER A 1 530 ? -4.668 -16.609 -21.844 1 97 530 SER A C 1
ATOM 4100 O O . SER A 1 530 ? -5.051 -17.609 -22.469 1 97 530 SER A O 1
ATOM 4102 N N . PHE A 1 531 ? -3.414 -16.328 -21.594 1 98.44 531 PHE A N 1
ATOM 4103 C CA . PHE A 1 531 ? -2.32 -17.188 -22.062 1 98.44 531 PHE A CA 1
ATOM 4104 C C . PHE A 1 531 ? -2.504 -18.609 -21.562 1 98.44 531 PHE A C 1
ATOM 4106 O O . PHE A 1 531 ? -2.543 -19.547 -22.359 1 98.44 531 PHE A O 1
ATOM 4113 N N . ALA A 1 532 ? -2.76 -18.797 -20.297 1 98 532 ALA A N 1
ATOM 4114 C CA . ALA A 1 532 ? -2.863 -20.109 -19.672 1 98 532 ALA A CA 1
ATOM 4115 C C . ALA A 1 532 ? -4.062 -20.891 -20.219 1 98 532 ALA A C 1
ATOM 4117 O O . ALA A 1 532 ? -4.016 -22.109 -20.344 1 98 532 ALA A O 1
ATOM 4118 N N . ALA A 1 533 ? -5.074 -20.188 -20.578 1 97.5 533 ALA A N 1
ATOM 4119 C CA . ALA A 1 533 ? -6.312 -20.797 -21.047 1 97.5 533 ALA A CA 1
ATOM 4120 C C . ALA A 1 533 ? -6.211 -21.203 -22.516 1 97.5 533 ALA A C 1
ATOM 4122 O O . ALA A 1 533 ? -7.027 -21.984 -23.016 1 97.5 533 ALA A O 1
ATOM 4123 N N . ARG A 1 534 ? -5.156 -20.734 -23.172 1 97.81 534 ARG A N 1
ATOM 4124 C CA . ARG A 1 534 ? -5.156 -20.922 -24.625 1 97.81 534 ARG A CA 1
ATOM 4125 C C . ARG A 1 534 ? -4.027 -21.844 -25.062 1 97.81 534 ARG A C 1
ATOM 4127 O O . ARG A 1 534 ? -3.973 -22.266 -26.219 1 97.81 534 ARG A O 1
ATOM 4134 N N . VAL A 1 535 ? -3.195 -22.234 -24.156 1 98.38 535 VAL A N 1
ATOM 4135 C CA . VAL A 1 535 ? -2.053 -23.078 -24.484 1 98.38 535 VAL A CA 1
ATOM 4136 C C . VAL A 1 535 ? -2.543 -24.422 -25.016 1 98.38 535 VAL A C 1
ATOM 4138 O O . VAL A 1 535 ? -2.076 -24.906 -26.047 1 98.38 535 VAL A O 1
ATOM 4141 N N . CYS A 1 536 ? -3.48 -25.047 -24.328 1 98.25 536 CYS A N 1
ATOM 4142 C CA . CYS A 1 536 ? -3.947 -26.359 -24.75 1 98.25 536 CYS A CA 1
ATOM 4143 C C . CYS A 1 536 ? -4.543 -26.312 -26.156 1 98.25 536 CYS A C 1
ATOM 4145 O O . CYS A 1 536 ? -4.336 -27.219 -26.953 1 98.25 536 CYS A O 1
ATOM 4147 N N . GLY A 1 537 ? -5.293 -25.234 -26.422 1 98.12 537 GLY A N 1
ATOM 4148 C CA . GLY A 1 537 ? -5.816 -25.062 -27.766 1 98.12 537 GLY A CA 1
ATOM 4149 C C . GLY A 1 537 ? -4.734 -25.031 -28.828 1 98.12 537 GLY A C 1
ATOM 4150 O O . GLY A 1 537 ? -4.895 -25.609 -29.906 1 98.12 537 GLY A O 1
ATOM 4151 N N . SER A 1 538 ? -3.682 -24.375 -28.516 1 98.25 538 SER A N 1
ATOM 4152 C CA . SER A 1 538 ? -2.541 -24.328 -29.422 1 98.25 538 SER A CA 1
ATOM 4153 C C . SER A 1 538 ? -1.982 -25.719 -29.688 1 98.25 538 SER A C 1
ATOM 4155 O O . SER A 1 538 ? -1.734 -26.094 -30.844 1 98.25 538 SER A O 1
ATOM 4157 N N . LEU A 1 539 ? -1.829 -26.5 -28.672 1 98.31 539 LEU A N 1
ATOM 4158 C CA . LEU A 1 539 ? -1.211 -27.812 -28.766 1 98.31 539 LEU A CA 1
ATOM 4159 C C . LEU A 1 539 ? -2.115 -28.781 -29.531 1 98.31 539 LEU A C 1
ATOM 4161 O O . LEU A 1 539 ? -1.646 -29.547 -30.375 1 98.31 539 LEU A O 1
ATOM 4165 N N . VAL A 1 540 ? -3.383 -28.75 -29.234 1 98.38 540 VAL A N 1
ATOM 4166 C CA . VAL A 1 540 ? -4.352 -29.609 -29.891 1 98.38 540 VAL A CA 1
ATOM 4167 C C . VAL A 1 540 ? -4.402 -29.281 -31.391 1 98.38 540 VAL A C 1
ATOM 4169 O O . VAL A 1 540 ? -4.387 -30.188 -32.219 1 98.38 540 VAL A O 1
ATOM 4172 N N . ARG A 1 541 ? -4.371 -28.016 -31.703 1 97.75 541 ARG A N 1
ATOM 4173 C CA . ARG A 1 541 ? -4.367 -27.594 -33.094 1 97.75 541 ARG A CA 1
ATOM 4174 C C . ARG A 1 541 ? -3.084 -28.031 -33.812 1 97.75 541 ARG A C 1
ATOM 4176 O O . ARG A 1 541 ? -3.123 -28.531 -34.938 1 97.75 541 ARG A O 1
ATOM 4183 N N . ALA A 1 542 ? -2.012 -27.891 -33.125 1 97.75 542 ALA A N 1
ATOM 4184 C CA . ALA A 1 542 ? -0.706 -28.219 -33.688 1 97.75 542 ALA A CA 1
ATOM 4185 C C . ALA A 1 542 ? -0.562 -29.719 -33.906 1 97.75 542 ALA A C 1
ATOM 4187 O O . ALA A 1 542 ? 0.279 -30.156 -34.688 1 97.75 542 ALA A O 1
ATOM 4188 N N . SER A 1 543 ? -1.353 -30.531 -33.219 1 97.5 543 SER A N 1
ATOM 4189 C CA . SER A 1 543 ? -1.318 -31.969 -33.375 1 97.5 543 SER A CA 1
ATOM 4190 C C . SER A 1 543 ? -2.172 -32.406 -34.562 1 97.5 543 SER A C 1
ATOM 4192 O O . SER A 1 543 ? -2.107 -33.562 -34.969 1 97.5 543 SER A O 1
ATOM 4194 N N . GLY A 1 544 ? -3.049 -31.484 -34.969 1 95.88 544 GLY A N 1
ATOM 4195 C CA . GLY A 1 544 ? -3.863 -31.766 -36.156 1 95.88 544 GLY A CA 1
ATOM 4196 C C . GLY A 1 544 ? -5.332 -31.969 -35.812 1 95.88 544 GLY A C 1
ATOM 4197 O O . GLY A 1 544 ? -6.137 -32.281 -36.719 1 95.88 544 GLY A O 1
ATOM 4198 N N . LEU A 1 545 ? -5.723 -31.781 -34.594 1 97.12 545 LEU A N 1
ATOM 4199 C CA . LEU A 1 545 ? -7.102 -32.031 -34.188 1 97.12 545 LEU A CA 1
ATOM 4200 C C . LEU A 1 545 ? -7.828 -30.719 -33.906 1 97.12 545 LEU A C 1
ATOM 4202 O O . LEU A 1 545 ? -8.406 -30.547 -32.812 1 97.12 545 LEU A O 1
ATOM 4206 N N . VAL A 1 546 ? -7.945 -29.859 -34.844 1 95.56 546 VAL A N 1
ATOM 4207 C CA . VAL A 1 546 ? -8.438 -28.484 -34.688 1 95.56 546 VAL A CA 1
ATOM 4208 C C . VAL A 1 546 ? -9.891 -28.5 -34.219 1 95.56 546 VAL A C 1
ATOM 4210 O O . VAL A 1 546 ? -10.32 -27.609 -33.5 1 95.56 546 VAL A O 1
ATOM 4213 N N . ASP A 1 547 ? -10.625 -29.516 -34.562 1 95.25 547 ASP A N 1
ATOM 4214 C CA . ASP A 1 547 ? -12.055 -29.594 -34.281 1 95.25 547 ASP A CA 1
ATOM 4215 C C . ASP A 1 547 ? -12.312 -29.844 -32.812 1 95.25 547 ASP A C 1
ATOM 4217 O O . ASP A 1 547 ? -13.445 -29.703 -32.344 1 95.25 547 ASP A O 1
ATOM 4221 N N . LEU A 1 548 ? -11.297 -30.141 -32.094 1 98.31 548 LEU A N 1
ATOM 4222 C CA . LEU A 1 548 ? -11.469 -30.469 -30.672 1 98.31 548 LEU A CA 1
ATOM 4223 C C . LEU A 1 548 ? -11.195 -29.266 -29.797 1 98.31 548 LEU A C 1
ATOM 4225 O O . LEU A 1 548 ? -11.273 -29.359 -28.562 1 98.31 548 LEU A O 1
ATOM 4229 N N . VAL A 1 549 ? -10.922 -28.094 -30.391 1 98.31 549 VAL A N 1
ATOM 4230 C CA . VAL A 1 549 ? -10.789 -26.828 -29.688 1 98.31 549 VAL A CA 1
ATOM 4231 C C . VAL A 1 549 ? -12.117 -26.078 -29.703 1 98.31 549 VAL A C 1
ATOM 4233 O O . VAL A 1 549 ? -12.562 -25.625 -30.766 1 98.31 549 VAL A O 1
ATOM 4236 N N . CYS A 1 550 ? -12.703 -25.953 -28.531 1 97.62 550 CYS A N 1
ATOM 4237 C CA . CYS A 1 550 ? -14.031 -25.359 -28.438 1 97.62 550 CYS A CA 1
ATOM 4238 C C . CYS A 1 550 ? -13.945 -23.891 -28.047 1 97.62 550 CYS A C 1
ATOM 4240 O O . CYS A 1 550 ? -13 -23.484 -27.375 1 97.62 550 CYS A O 1
ATOM 4242 N N . ALA A 1 551 ? -14.961 -23.156 -28.438 1 92.31 551 ALA A N 1
ATOM 4243 C CA . ALA A 1 551 ? -14.945 -21.703 -28.234 1 92.31 551 ALA A CA 1
ATOM 4244 C C . ALA A 1 551 ? -15.859 -21.297 -27.078 1 92.31 551 ALA A C 1
ATOM 4246 O O . ALA A 1 551 ? -15.773 -20.172 -26.578 1 92.31 551 ALA A O 1
ATOM 4247 N N . SER A 1 552 ? -16.734 -22.203 -26.703 1 94.81 552 SER A N 1
ATOM 4248 C CA . SER A 1 552 ? -17.672 -21.891 -25.625 1 94.81 552 SER A CA 1
ATOM 4249 C C . SER A 1 552 ? -17.875 -23.078 -24.719 1 94.81 552 SER A C 1
ATOM 4251 O O . SER A 1 552 ? -17.641 -24.234 -25.109 1 94.81 552 SER A O 1
ATOM 4253 N N . PRO A 1 553 ? -18.344 -22.812 -23.516 1 96.06 553 PRO A N 1
ATOM 4254 C CA . PRO A 1 553 ? -18.609 -23.906 -22.578 1 96.06 553 PRO A CA 1
ATOM 4255 C C . PRO A 1 553 ? -19.641 -24.891 -23.109 1 96.06 553 PRO A C 1
ATOM 4257 O O . PRO A 1 553 ? -19.484 -26.109 -22.953 1 96.06 553 PRO A O 1
ATOM 4260 N N . ASP A 1 554 ? -20.656 -24.375 -23.781 1 96.56 554 ASP A N 1
ATOM 4261 C CA . ASP A 1 554 ? -21.688 -25.25 -24.328 1 96.56 554 ASP A CA 1
ATOM 4262 C C . ASP A 1 554 ? -21.125 -26.156 -25.422 1 96.56 554 ASP A C 1
ATOM 4264 O O . ASP A 1 554 ? -21.438 -27.344 -25.469 1 96.56 554 ASP A O 1
ATOM 4268 N N . GLU A 1 555 ? -20.297 -25.547 -26.219 1 97.62 555 GLU A N 1
ATOM 4269 C CA . GLU A 1 555 ? -19.672 -26.328 -27.281 1 97.62 555 GLU A CA 1
ATOM 4270 C C . GLU A 1 555 ? -18.766 -27.406 -26.703 1 97.62 555 GLU A C 1
ATOM 4272 O O . GLU A 1 555 ? -18.703 -28.516 -27.234 1 97.62 555 GLU A O 1
ATOM 4277 N N . TYR A 1 556 ? -18.109 -27.094 -25.703 1 98.25 556 TYR A N 1
ATOM 4278 C CA . TYR A 1 556 ? -17.219 -28.031 -25 1 98.25 556 TYR A CA 1
ATOM 4279 C C . TYR A 1 556 ? -18 -29.25 -24.516 1 98.25 556 TYR A C 1
ATOM 4281 O O . TYR A 1 556 ? -17.609 -30.391 -24.766 1 98.25 556 TYR A O 1
ATOM 4289 N N . VAL A 1 557 ? -19.109 -29.031 -23.844 1 98.56 557 VAL A N 1
ATOM 4290 C CA . VAL A 1 557 ? -19.922 -30.094 -23.297 1 98.56 557 VAL A CA 1
ATOM 4291 C C . VAL A 1 557 ? -20.516 -30.938 -24.422 1 98.56 557 VAL A C 1
ATOM 4293 O O . VAL A 1 557 ? -20.438 -32.156 -24.406 1 98.56 557 VAL A O 1
ATOM 4296 N N . GLU A 1 558 ? -21.031 -30.266 -25.438 1 98.62 558 GLU A N 1
ATOM 4297 C CA . GLU A 1 558 ? -21.672 -30.953 -26.547 1 98.62 558 GLU A CA 1
ATOM 4298 C C . GLU A 1 558 ? -20.672 -31.828 -27.297 1 98.62 558 GLU A C 1
ATOM 4300 O O . GLU A 1 558 ? -20.984 -32.969 -27.688 1 98.62 558 GLU A O 1
ATOM 4305 N N . ARG A 1 559 ? -19.5 -31.281 -27.5 1 98.69 559 ARG A N 1
ATOM 4306 C CA . ARG A 1 559 ? -18.453 -32.031 -28.203 1 98.69 559 ARG A CA 1
ATOM 4307 C C . ARG A 1 559 ? -18.062 -33.281 -27.406 1 98.69 559 ARG A C 1
ATOM 4309 O O . ARG A 1 559 ? -17.938 -34.375 -27.984 1 98.69 559 ARG A O 1
ATOM 4316 N N . ALA A 1 560 ? -17.906 -33.188 -26.141 1 98.81 560 ALA A N 1
ATOM 4317 C CA . ALA A 1 560 ? -17.516 -34.312 -25.297 1 98.81 560 ALA A CA 1
ATOM 4318 C C . ALA A 1 560 ? -18.594 -35.375 -25.266 1 98.81 560 ALA A C 1
ATOM 4320 O O . ALA A 1 560 ? -18.297 -36.562 -25.328 1 98.81 560 ALA A O 1
ATOM 4321 N N . VAL A 1 561 ? -19.844 -34.938 -25.172 1 98.81 561 VAL A N 1
ATOM 4322 C CA . VAL A 1 561 ? -20.969 -35.875 -25.125 1 98.81 561 VAL A CA 1
ATOM 4323 C C . VAL A 1 561 ? -21.062 -36.625 -26.453 1 98.81 561 VAL A C 1
ATOM 4325 O O . VAL A 1 561 ? -21.219 -37.844 -26.453 1 98.81 561 VAL A O 1
ATOM 4328 N N . THR A 1 562 ? -20.969 -35.844 -27.516 1 98.62 562 THR A N 1
ATOM 4329 C CA . THR A 1 562 ? -21.031 -36.469 -28.844 1 98.62 562 THR A CA 1
ATOM 4330 C C . THR A 1 562 ? -19.953 -37.5 -29 1 98.62 562 THR A C 1
ATOM 4332 O O . THR A 1 562 ? -20.219 -38.625 -29.453 1 98.62 562 THR A O 1
ATOM 4335 N N . LEU A 1 563 ? -18.812 -37.219 -28.609 1 98.69 563 LEU A N 1
ATOM 4336 C CA . LEU A 1 563 ? -17.688 -38.125 -28.75 1 98.69 563 LEU A CA 1
ATOM 4337 C C . LEU A 1 563 ? -17.812 -39.281 -27.781 1 98.69 563 LEU A C 1
ATOM 4339 O O . LEU A 1 563 ? -17.375 -40.406 -28.078 1 98.69 563 LEU A O 1
ATOM 4343 N N . GLY A 1 564 ? -18.391 -39.094 -26.641 1 98.44 564 GLY A N 1
ATOM 4344 C CA . GLY A 1 564 ? -18.625 -40.156 -25.672 1 98.44 564 GLY A CA 1
ATOM 4345 C C . GLY A 1 564 ? -19.547 -41.219 -26.203 1 98.44 564 GLY A C 1
ATOM 4346 O O . GLY A 1 564 ? -19.531 -42.344 -25.688 1 98.44 564 GLY A O 1
ATOM 4347 N N . HIS A 1 565 ? -20.297 -40.875 -27.266 1 98 565 HIS A N 1
ATOM 4348 C CA . HIS A 1 565 ? -21.234 -41.844 -27.859 1 98 565 HIS A CA 1
ATOM 4349 C C . HIS A 1 565 ? -20.703 -42.344 -29.203 1 98 565 HIS A C 1
ATOM 4351 O O . HIS A 1 565 ? -21.391 -43.125 -29.891 1 98 565 HIS A O 1
ATOM 4357 N N . ASP A 1 566 ? -19.5 -41.906 -29.516 1 97.56 566 ASP A N 1
ATOM 4358 C CA . ASP A 1 566 ? -18.984 -42.25 -30.844 1 97.56 566 ASP A CA 1
ATOM 4359 C C . ASP A 1 566 ? -17.578 -42.812 -30.75 1 97.56 566 ASP A C 1
ATOM 4361 O O . ASP A 1 566 ? -16.594 -42.156 -31.125 1 97.56 566 ASP A O 1
ATOM 4365 N N . ARG A 1 567 ? -17.453 -44.031 -30.453 1 96.44 567 ARG A N 1
ATOM 4366 C CA . ARG A 1 567 ? -16.188 -44.719 -30.281 1 96.44 567 ARG A CA 1
ATOM 4367 C C . ARG A 1 567 ? -15.414 -44.812 -31.594 1 96.44 567 ARG A C 1
ATOM 4369 O O . ARG A 1 567 ? -14.188 -44.812 -31.609 1 96.44 567 ARG A O 1
ATOM 4376 N N . ALA A 1 568 ? -16.125 -44.844 -32.625 1 97.75 568 ALA A N 1
ATOM 4377 C CA . ALA A 1 568 ? -15.492 -44.875 -33.938 1 97.75 568 ALA A CA 1
ATOM 4378 C C . ALA A 1 568 ? -14.719 -43.594 -34.219 1 97.75 568 ALA A C 1
ATOM 4380 O O . ALA A 1 568 ? -13.602 -43.625 -34.75 1 97.75 568 ALA A O 1
ATOM 4381 N N . GLN A 1 569 ? -15.352 -42.562 -33.938 1 97.88 569 GLN A N 1
ATOM 4382 C CA . GLN A 1 569 ? -14.68 -41.281 -34.125 1 97.88 569 GLN A CA 1
ATOM 4383 C C . GLN A 1 569 ? -13.461 -41.125 -33.219 1 97.88 569 GLN A C 1
ATOM 4385 O O . GLN A 1 569 ? -12.445 -40.562 -33.625 1 97.88 569 GLN A O 1
ATOM 4390 N N . ILE A 1 570 ? -13.555 -41.625 -32.031 1 98.12 570 ILE A N 1
ATOM 4391 C CA . ILE A 1 570 ? -12.422 -41.625 -31.125 1 98.12 570 ILE A CA 1
ATOM 4392 C C . ILE A 1 570 ? -11.273 -42.438 -31.719 1 98.12 570 ILE A C 1
ATOM 4394 O O . ILE A 1 570 ? -10.125 -42 -31.703 1 98.12 570 ILE A O 1
ATOM 4398 N N . ALA A 1 571 ? -11.562 -43.531 -32.25 1 97.75 571 ALA A N 1
ATOM 4399 C CA . ALA A 1 571 ? -10.547 -44.375 -32.875 1 97.75 571 ALA A CA 1
ATOM 4400 C C . ALA A 1 571 ? -9.891 -43.656 -34.031 1 97.75 571 ALA A C 1
ATOM 4402 O O . ALA A 1 571 ? -8.688 -43.812 -34.281 1 97.75 571 ALA A O 1
ATOM 4403 N 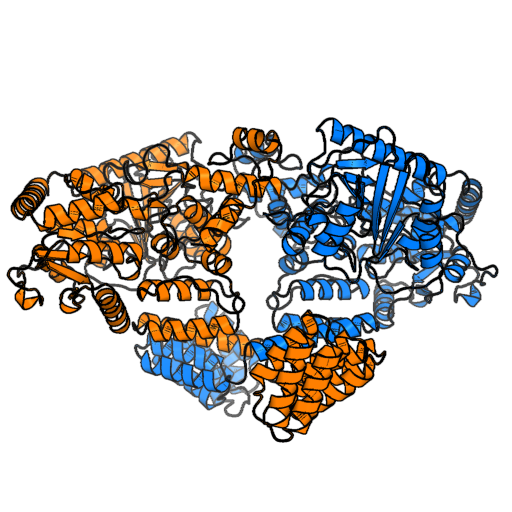N . ALA A 1 572 ? -10.695 -42.969 -34.719 1 98 572 ALA A N 1
ATOM 4404 C CA . ALA A 1 572 ? -10.18 -42.188 -35.875 1 98 572 ALA A CA 1
ATOM 4405 C C . ALA A 1 572 ? -9.203 -41.125 -35.406 1 98 572 ALA A C 1
ATOM 4407 O O . ALA A 1 572 ? -8.164 -40.906 -36.031 1 98 572 ALA A O 1
ATOM 4408 N N . TYR A 1 573 ? -9.594 -40.469 -34.375 1 98.06 573 TYR A N 1
ATOM 4409 C CA . TYR A 1 573 ? -8.711 -39.438 -33.844 1 98.06 573 TYR A CA 1
ATOM 4410 C C . TYR A 1 573 ? -7.406 -40.062 -33.344 1 98.06 573 TYR A C 1
ATOM 4412 O O . TYR A 1 573 ? -6.328 -39.469 -33.531 1 98.06 573 TYR A O 1
ATOM 4420 N N . LYS A 1 574 ? -7.465 -41.156 -32.656 1 97.88 574 LYS A N 1
ATOM 4421 C CA . LYS A 1 574 ? -6.273 -41.844 -32.156 1 97.88 574 LYS A CA 1
ATOM 4422 C C . LYS A 1 574 ? -5.359 -42.25 -33.312 1 97.88 574 LYS A C 1
ATOM 4424 O O . LYS A 1 574 ? -4.141 -42.062 -33.25 1 97.88 574 LYS A O 1
ATOM 4429 N N . ALA A 1 575 ? -5.957 -42.719 -34.375 1 97.56 575 ALA A N 1
ATOM 4430 C CA . ALA A 1 575 ? -5.195 -43.094 -35.531 1 97.56 575 ALA A CA 1
ATOM 4431 C C . ALA A 1 575 ? -4.531 -41.875 -36.188 1 97.56 575 ALA A C 1
ATOM 4433 O O . ALA A 1 575 ? -3.393 -41.969 -36.656 1 97.56 575 ALA A O 1
ATOM 4434 N N . GLN A 1 576 ? -5.23 -40.906 -36.219 1 97.06 576 GLN A N 1
ATOM 4435 C CA . GLN A 1 576 ? -4.699 -39.688 -36.781 1 97.06 576 GLN A CA 1
ATOM 4436 C C . GLN A 1 576 ? -3.518 -39.156 -35.969 1 97.06 576 GLN A C 1
ATOM 4438 O O . GLN A 1 576 ? -2.521 -38.719 -36.531 1 97.06 576 GLN A O 1
ATOM 4443 N N . LEU A 1 577 ? -3.654 -39.156 -34.688 1 97.81 577 LEU A N 1
ATOM 4444 C CA . LEU A 1 577 ? -2.572 -38.75 -33.812 1 97.81 577 LEU A CA 1
ATOM 4445 C C . LEU A 1 577 ? -1.326 -39.594 -34.031 1 97.81 577 LEU A C 1
ATOM 4447 O O . LEU A 1 577 ? -0.209 -39.062 -34.062 1 97.81 577 LEU A O 1
ATOM 4451 N N . GLU A 1 578 ? -1.525 -40.844 -34.188 1 95.88 578 GLU A N 1
ATOM 4452 C CA . GLU A 1 578 ? -0.409 -41.75 -34.438 1 95.88 578 GLU A CA 1
ATOM 4453 C C . GLU A 1 578 ? 0.247 -41.469 -35.781 1 95.88 578 GLU A C 1
ATOM 4455 O O . GLU A 1 578 ? 1.475 -41.438 -35.875 1 95.88 578 GLU A O 1
ATOM 4460 N N . ALA A 1 579 ? -0.548 -41.219 -36.719 1 95.75 579 ALA A N 1
ATOM 4461 C CA . ALA A 1 579 ? -0.058 -40.969 -38.062 1 95.75 579 ALA A CA 1
ATOM 4462 C C . ALA A 1 579 ? 0.701 -39.656 -38.156 1 95.75 579 ALA A C 1
ATOM 4464 O O . ALA A 1 579 ? 1.668 -39.531 -38.906 1 95.75 579 ALA A O 1
ATOM 4465 N N . ASN A 1 580 ? 0.277 -38.719 -37.375 1 93.44 580 ASN A N 1
ATOM 4466 C CA . ASN A 1 580 ? 0.807 -37.375 -37.469 1 93.44 580 ASN A CA 1
ATOM 4467 C C . ASN A 1 580 ? 1.971 -37.156 -36.5 1 93.44 580 ASN A C 1
ATOM 4469 O O . ASN A 1 580 ? 2.646 -36.125 -36.562 1 93.44 580 ASN A O 1
ATOM 4473 N N . ARG A 1 581 ? 2.23 -38 -35.656 1 94.12 581 ARG A N 1
ATOM 4474 C CA . ARG A 1 581 ? 3.105 -37.812 -34.5 1 94.12 581 ARG A CA 1
ATOM 4475 C C . ARG A 1 581 ? 4.457 -37.25 -34.938 1 94.12 581 ARG A C 1
ATOM 4477 O O . ARG A 1 581 ? 4.984 -36.312 -34.344 1 94.12 581 ARG A O 1
ATOM 4484 N N . ASP A 1 582 ? 4.961 -37.75 -36.062 1 90.56 582 ASP A N 1
ATOM 4485 C CA . ASP A 1 582 ? 6.316 -37.375 -36.469 1 90.56 582 ASP A CA 1
ATOM 4486 C C . ASP A 1 582 ? 6.297 -36.219 -37.469 1 90.56 582 ASP A C 1
ATOM 4488 O O . ASP A 1 582 ? 7.352 -35.75 -37.906 1 90.56 582 ASP A O 1
ATOM 4492 N N . THR A 1 583 ? 5.102 -35.719 -37.781 1 91.56 583 THR A N 1
ATOM 4493 C CA . THR A 1 583 ? 5.062 -34.719 -38.844 1 91.56 583 THR A CA 1
ATOM 4494 C C . THR A 1 583 ? 4.336 -33.469 -38.406 1 91.56 583 THR A C 1
ATOM 4496 O O . THR A 1 583 ? 4.445 -32.438 -39.031 1 91.56 583 THR A O 1
ATOM 4499 N N . CYS A 1 584 ? 3.648 -33.594 -37.375 1 95.31 584 CYS A N 1
ATOM 4500 C CA . CYS A 1 584 ? 2.873 -32.438 -36.938 1 95.31 584 CYS A CA 1
ATOM 4501 C C . CYS A 1 584 ? 3.779 -31.359 -36.344 1 95.31 584 CYS A C 1
ATOM 4503 O O . CYS A 1 584 ? 4.914 -31.641 -35.969 1 95.31 584 CYS A O 1
ATOM 4505 N N . ASP A 1 585 ? 3.277 -30.141 -36.25 1 95.38 585 ASP A N 1
ATOM 4506 C CA . ASP A 1 585 ? 4.039 -29 -35.719 1 95.38 585 ASP A CA 1
ATOM 4507 C C . ASP A 1 585 ? 4.34 -29.188 -34.25 1 95.38 585 ASP A C 1
ATOM 4509 O O . ASP A 1 585 ? 5.383 -28.734 -33.75 1 95.38 585 ASP A O 1
ATOM 4513 N N . LEU A 1 586 ? 3.494 -29.859 -33.531 1 97.19 586 LEU A N 1
ATOM 4514 C CA . LEU A 1 586 ? 3.615 -30.016 -32.094 1 97.19 586 LEU A CA 1
ATOM 4515 C C . LEU A 1 586 ? 4.914 -30.734 -31.719 1 97.19 586 LEU A C 1
ATOM 4517 O O . LEU A 1 586 ? 5.566 -30.375 -30.734 1 97.19 586 LEU A O 1
ATOM 4521 N N . PHE A 1 587 ? 5.305 -31.672 -32.531 1 97.31 587 PHE A N 1
ATOM 4522 C CA . PHE A 1 587 ? 6.465 -32.469 -32.188 1 97.31 587 PHE A CA 1
ATOM 4523 C C . PHE A 1 587 ? 7.602 -32.25 -33.156 1 97.31 587 PHE A C 1
ATOM 4525 O O . PHE A 1 587 ? 8.547 -33.062 -33.219 1 97.31 587 PHE A O 1
ATOM 4532 N N . ASN A 1 588 ? 7.5 -31.203 -33.938 1 96.81 588 ASN A N 1
ATOM 4533 C CA . ASN A 1 588 ? 8.578 -30.844 -34.875 1 96.81 588 ASN A CA 1
ATOM 4534 C C . ASN A 1 588 ? 9.609 -29.938 -34.188 1 96.81 588 ASN A C 1
ATOM 4536 O O . ASN A 1 588 ? 9.641 -28.734 -34.438 1 96.81 588 ASN A O 1
ATOM 4540 N N . MET A 1 589 ? 10.516 -30.562 -33.5 1 97.06 589 MET A N 1
ATOM 4541 C CA . MET A 1 589 ? 11.477 -29.844 -32.688 1 97.06 589 MET A CA 1
ATOM 4542 C C . MET A 1 589 ? 12.5 -29.109 -33.531 1 97.06 589 MET A C 1
ATOM 4544 O O . MET A 1 589 ? 12.961 -28.031 -33.156 1 97.06 589 MET A O 1
ATOM 4548 N N . GLU A 1 590 ? 12.875 -29.625 -34.656 1 96.69 590 GLU A N 1
ATOM 4549 C CA . GLU A 1 590 ? 13.805 -28.938 -35.562 1 96.69 590 GLU A CA 1
ATOM 4550 C C . GLU A 1 590 ? 13.234 -27.609 -36.031 1 96.69 590 GLU A C 1
ATOM 4552 O O . GLU A 1 590 ? 13.922 -26.578 -36 1 96.69 590 GLU A O 1
ATOM 4557 N N . LYS A 1 591 ? 11.984 -27.703 -36.375 1 97.31 591 LYS A N 1
ATOM 4558 C CA . LYS A 1 591 ? 11.312 -26.5 -36.812 1 97.31 591 LYS A CA 1
ATOM 4559 C C . LYS A 1 591 ? 11.188 -25.484 -35.688 1 97.31 591 LYS A C 1
ATOM 4561 O O . LYS A 1 591 ? 11.391 -24.281 -35.875 1 97.31 591 LYS A O 1
ATOM 4566 N N . LEU A 1 592 ? 10.844 -25.906 -34.562 1 97.69 592 LEU A N 1
ATOM 4567 C CA . LEU A 1 592 ? 10.703 -25.016 -33.406 1 97.69 592 LEU A CA 1
ATOM 4568 C C . LEU A 1 592 ? 12.016 -24.312 -33.094 1 97.69 592 LEU A C 1
ATOM 4570 O O . LEU A 1 592 ? 12.055 -23.094 -32.938 1 97.69 592 LEU A O 1
ATOM 4574 N N . VAL A 1 593 ? 13.117 -25.062 -33.031 1 98.06 593 VAL A N 1
ATOM 4575 C CA . VAL A 1 593 ? 14.406 -24.516 -32.625 1 98.06 593 VAL A CA 1
ATOM 4576 C C . VAL A 1 593 ? 14.906 -23.531 -33.688 1 98.06 593 VAL A C 1
ATOM 4578 O O . VAL A 1 593 ? 15.398 -22.453 -33.375 1 98.06 593 VAL A O 1
ATOM 4581 N N . SER A 1 594 ? 14.773 -23.938 -34.938 1 98 594 SER A N 1
ATOM 4582 C CA . SER A 1 594 ? 15.195 -23.031 -36 1 98 594 SER A CA 1
ATOM 4583 C C . SER A 1 594 ? 14.383 -21.734 -35.969 1 98 594 SER A C 1
ATOM 4585 O O . SER A 1 594 ? 14.938 -20.656 -36.156 1 98 594 SER A O 1
ATOM 4587 N N . SER A 1 595 ? 13.102 -21.844 -35.719 1 98.31 595 SER A N 1
ATOM 4588 C CA . SER A 1 595 ? 12.234 -20.672 -35.656 1 98.31 595 SER A CA 1
ATOM 4589 C C . SER A 1 595 ? 12.578 -19.812 -34.438 1 98.31 595 SER A C 1
ATOM 4591 O O . SER A 1 595 ? 12.5 -18.578 -34.5 1 98.31 595 SER A O 1
ATOM 4593 N N . LEU A 1 596 ? 12.898 -20.422 -33.375 1 98.5 596 LEU A N 1
ATOM 4594 C CA . LEU A 1 596 ? 13.305 -19.703 -32.156 1 98.5 596 LEU A CA 1
ATOM 4595 C C . LEU A 1 596 ? 14.578 -18.906 -32.406 1 98.5 596 LEU A C 1
ATOM 4597 O O . LEU A 1 596 ? 14.68 -17.734 -32 1 98.5 596 LEU A O 1
ATOM 4601 N N . GLU A 1 597 ? 15.562 -19.516 -33.094 1 98.44 597 GLU A N 1
ATOM 4602 C CA . GLU A 1 597 ? 16.797 -18.828 -33.438 1 98.44 597 GLU A CA 1
ATOM 4603 C C . GLU A 1 597 ? 16.547 -17.656 -34.375 1 98.44 597 GLU A C 1
ATOM 4605 O O . GLU A 1 597 ? 17.203 -16.625 -34.281 1 98.44 597 GLU A O 1
ATOM 4610 N N . ASP A 1 598 ? 15.562 -17.859 -35.219 1 98.25 598 ASP A N 1
ATOM 4611 C CA . ASP A 1 598 ? 15.172 -16.75 -36.125 1 98.25 598 ASP A CA 1
ATOM 4612 C C . ASP A 1 598 ? 14.594 -15.586 -35.312 1 98.25 598 ASP A C 1
ATOM 4614 O O . ASP A 1 598 ? 14.867 -14.43 -35.625 1 98.25 598 ASP A O 1
ATOM 4618 N N . LEU A 1 599 ? 13.797 -15.875 -34.344 1 98.56 599 LEU A N 1
ATOM 4619 C CA . LEU A 1 599 ? 13.266 -14.828 -33.469 1 98.56 599 LEU A CA 1
ATOM 4620 C C . LEU A 1 599 ? 14.391 -14.094 -32.75 1 98.56 599 LEU A C 1
ATOM 4622 O O . LEU A 1 599 ? 14.367 -12.859 -32.656 1 98.56 599 LEU A O 1
ATOM 4626 N N . TYR A 1 600 ? 15.391 -14.828 -32.25 1 98.5 600 TYR A N 1
ATOM 4627 C CA . TYR A 1 600 ? 16.531 -14.211 -31.578 1 98.5 600 TYR A CA 1
ATOM 4628 C C . TYR A 1 600 ? 17.281 -13.273 -32.531 1 98.5 600 TYR A C 1
ATOM 4630 O O . TYR A 1 600 ? 17.656 -12.164 -32.125 1 98.5 600 TYR A O 1
ATOM 4638 N N . ALA A 1 601 ? 17.469 -13.727 -33.688 1 97.5 601 ALA A N 1
ATOM 4639 C CA . ALA A 1 601 ? 18.156 -12.891 -34.688 1 97.5 601 ALA A CA 1
ATOM 4640 C C . ALA A 1 601 ? 17.375 -11.602 -34.938 1 97.5 601 ALA A C 1
ATOM 4642 O O . ALA A 1 601 ? 17.969 -10.531 -35.062 1 97.5 601 ALA A O 1
ATOM 4643 N N . THR A 1 602 ? 16.094 -11.727 -35 1 97.94 602 THR A N 1
ATOM 4644 C CA . THR A 1 602 ? 15.25 -10.562 -35.25 1 97.94 602 THR A CA 1
ATOM 4645 C C . THR A 1 602 ? 15.344 -9.594 -34.062 1 97.94 602 THR A C 1
ATOM 4647 O O . THR A 1 602 ? 15.359 -8.375 -34.25 1 97.94 602 THR A O 1
ATOM 4650 N N . MET A 1 603 ? 15.406 -10.086 -32.875 1 98.31 603 MET A N 1
ATOM 4651 C CA . MET A 1 603 ? 15.539 -9.266 -31.672 1 98.31 603 MET A CA 1
ATOM 4652 C C . MET A 1 603 ? 16.844 -8.477 -31.688 1 98.31 603 MET A C 1
ATOM 4654 O O . MET A 1 603 ? 16.875 -7.309 -31.297 1 98.31 603 MET A O 1
ATOM 4658 N N . VAL A 1 604 ? 17.891 -9.117 -32.125 1 97.69 604 VAL A N 1
ATOM 4659 C CA . VAL A 1 604 ? 19.188 -8.469 -32.25 1 97.69 604 VAL A CA 1
ATOM 4660 C C . VAL A 1 604 ? 19.125 -7.328 -33.25 1 97.69 604 VAL A C 1
ATOM 4662 O O . VAL A 1 604 ? 19.641 -6.238 -33 1 97.69 604 VAL A O 1
ATOM 4665 N N . VAL A 1 605 ? 18.484 -7.559 -34.375 1 96.56 605 VAL A N 1
ATOM 4666 C CA . VAL A 1 605 ? 18.328 -6.539 -35.406 1 96.56 605 VAL A CA 1
ATOM 4667 C C . VAL A 1 605 ? 17.547 -5.348 -34.844 1 96.56 605 VAL A C 1
ATOM 4669 O O . VAL A 1 605 ? 17.938 -4.195 -35.031 1 96.56 605 VAL A O 1
ATOM 4672 N N . ASP A 1 606 ? 16.469 -5.645 -34.125 1 96.94 606 ASP A N 1
ATOM 4673 C CA . ASP A 1 606 ? 15.695 -4.586 -33.5 1 96.94 606 ASP A CA 1
ATOM 4674 C C . ASP A 1 606 ? 16.578 -3.754 -32.562 1 96.94 606 ASP A C 1
ATOM 4676 O O . ASP A 1 606 ? 16.516 -2.523 -32.594 1 96.94 606 ASP A O 1
ATOM 4680 N N . TYR A 1 607 ? 17.344 -4.461 -31.797 1 96.56 607 TYR A N 1
ATOM 4681 C CA . TYR A 1 607 ? 18.203 -3.789 -30.828 1 96.56 607 TYR A CA 1
ATOM 4682 C C . TYR A 1 607 ? 19.219 -2.9 -31.531 1 96.56 607 TYR A C 1
ATOM 4684 O O . TYR A 1 607 ? 19.422 -1.743 -31.156 1 96.56 607 TYR A O 1
ATOM 4692 N N . GLN A 1 608 ? 19.859 -3.385 -32.531 1 95.19 608 GLN A N 1
ATOM 4693 C CA . GLN A 1 608 ? 20.906 -2.666 -33.281 1 95.19 608 GLN A CA 1
ATOM 4694 C C . GLN A 1 608 ? 20.328 -1.443 -33.969 1 95.19 608 GLN A C 1
ATOM 4696 O O . GLN A 1 608 ? 21.016 -0.439 -34.156 1 95.19 608 GLN A O 1
ATOM 4701 N N . GLN A 1 609 ? 19.078 -1.484 -34.281 1 94.31 609 GLN A N 1
ATOM 4702 C CA . GLN A 1 609 ? 18.422 -0.389 -34.969 1 94.31 609 GLN A CA 1
ATOM 4703 C C . GLN A 1 609 ? 17.797 0.592 -34 1 94.31 609 GLN A C 1
ATOM 4705 O O . GLN A 1 609 ? 17.078 1.515 -34.406 1 94.31 609 GLN A O 1
ATOM 4710 N N . GLY A 1 610 ? 17.938 0.313 -32.719 1 91.56 610 GLY A N 1
ATOM 4711 C CA . GLY A 1 610 ? 17.359 1.188 -31.719 1 91.56 610 GLY A CA 1
ATOM 4712 C C . GLY A 1 610 ? 15.859 0.986 -31.547 1 91.56 610 GLY A C 1
ATOM 4713 O O . GLY A 1 610 ? 15.148 1.896 -31.109 1 91.56 610 GLY A O 1
ATOM 4714 N N . ALA A 1 611 ? 15.375 -0.169 -31.891 1 94.56 611 ALA A N 1
ATOM 4715 C CA . ALA A 1 611 ? 13.945 -0.449 -31.859 1 94.56 611 ALA A CA 1
ATOM 4716 C C . ALA A 1 611 ? 13.609 -1.497 -30.797 1 94.56 611 ALA A C 1
ATOM 4718 O O . ALA A 1 611 ? 12.664 -2.271 -30.953 1 94.56 611 ALA A O 1
ATOM 4719 N N . LEU A 1 612 ? 14.484 -1.587 -29.781 1 95.44 612 LEU A N 1
ATOM 4720 C CA . LEU A 1 612 ? 14.164 -2.486 -28.688 1 95.44 612 LEU A CA 1
ATOM 4721 C C . LEU A 1 612 ? 12.82 -2.117 -28.062 1 95.44 612 LEU A C 1
ATOM 4723 O O . LEU A 1 612 ? 12.602 -0.962 -27.688 1 95.44 612 LEU A O 1
ATOM 4727 N N . PRO A 1 613 ? 11.914 -3.053 -27.984 1 96.44 613 PRO A N 1
ATOM 4728 C CA . PRO A 1 613 ? 10.602 -2.715 -27.438 1 96.44 613 PRO A CA 1
ATOM 4729 C C . PRO A 1 613 ? 10.672 -2.334 -25.953 1 96.44 613 PRO A C 1
ATOM 4731 O O . PRO A 1 613 ? 11.5 -2.873 -25.219 1 96.44 613 PRO A O 1
ATOM 4734 N N . ARG A 1 614 ? 9.836 -1.451 -25.578 1 93.5 614 ARG A N 1
ATOM 4735 C CA . ARG A 1 614 ? 9.648 -1.073 -24.188 1 93.5 614 ARG A CA 1
ATOM 4736 C C . ARG A 1 614 ? 8.344 -1.639 -23.641 1 93.5 614 ARG A C 1
ATOM 4738 O O . ARG A 1 614 ? 7.277 -1.414 -24.203 1 93.5 614 ARG A O 1
ATOM 4745 N N . PRO A 1 615 ? 8.453 -2.361 -22.516 1 96.31 615 PRO A N 1
ATOM 4746 C CA . PRO A 1 615 ? 7.219 -2.871 -21.922 1 96.31 615 PRO A CA 1
ATOM 4747 C C . PRO A 1 615 ? 6.234 -1.759 -21.562 1 96.31 615 PRO A C 1
ATOM 4749 O O . PRO A 1 615 ? 6.641 -0.71 -21.062 1 96.31 615 PRO A O 1
ATOM 4752 N N . ASP A 1 616 ? 4.988 -1.93 -21.906 1 96 616 ASP A N 1
ATOM 4753 C CA . ASP A 1 616 ? 3.951 -0.941 -21.625 1 96 616 ASP A CA 1
ATOM 4754 C C . ASP A 1 616 ? 3.273 -1.224 -20.297 1 96 616 ASP A C 1
ATOM 4756 O O . ASP A 1 616 ? 2.537 -2.201 -20.156 1 96 616 ASP A O 1
ATOM 4760 N N . LEU A 1 617 ? 3.447 -0.373 -19.312 1 96.5 617 LEU A N 1
ATOM 4761 C CA . LEU A 1 617 ? 2.914 -0.575 -17.969 1 96.5 617 LEU A CA 1
ATOM 4762 C C . LEU A 1 617 ? 1.895 0.505 -17.625 1 96.5 617 LEU A C 1
ATOM 4764 O O . LEU A 1 617 ? 1.486 0.629 -16.469 1 96.5 617 LEU A O 1
ATOM 4768 N N . THR A 1 618 ? 1.416 1.25 -18.609 1 95.81 618 THR A N 1
ATOM 4769 C CA . THR A 1 618 ? 0.561 2.412 -18.391 1 95.81 618 THR A CA 1
ATOM 4770 C C . THR A 1 618 ? -0.772 1.991 -17.766 1 95.81 618 THR A C 1
ATOM 4772 O O . THR A 1 618 ? -1.414 1.055 -18.25 1 95.81 618 THR A O 1
ATOM 4775 N N . ASN A 1 619 ? -1.238 2.582 -16.688 1 96.5 619 ASN A N 1
ATOM 4776 C CA . ASN A 1 619 ? -2.543 2.498 -16.031 1 96.5 619 ASN A CA 1
ATOM 4777 C C . ASN A 1 619 ? -2.768 1.127 -15.406 1 96.5 619 ASN A C 1
ATOM 4779 O O . ASN A 1 619 ? -3.902 0.762 -15.086 1 96.5 619 ASN A O 1
ATOM 4783 N N . LEU A 1 620 ? -1.699 0.311 -15.227 1 97.38 620 LEU A N 1
ATOM 4784 C CA . LEU A 1 620 ? -1.931 -1.049 -14.75 1 97.38 620 LEU A CA 1
ATOM 4785 C C . LEU A 1 620 ? -2.426 -1.045 -13.312 1 97.38 620 LEU A C 1
ATOM 4787 O O . LEU A 1 620 ? -3.135 -1.962 -12.891 1 97.38 620 LEU A O 1
ATOM 4791 N N . ASP A 1 621 ? -2.113 -0.005 -12.562 1 94.19 621 ASP A N 1
ATOM 4792 C CA . ASP A 1 621 ? -2.693 0.157 -11.234 1 94.19 621 ASP A CA 1
ATOM 4793 C C . ASP A 1 621 ? -4.199 0.392 -11.32 1 94.19 621 ASP A C 1
ATOM 4795 O O . ASP A 1 621 ? -4.961 -0.097 -10.484 1 94.19 621 ASP A O 1
ATOM 4799 N N . VAL A 1 622 ? -4.648 1.14 -12.32 1 95.31 622 VAL A N 1
ATOM 4800 C CA . VAL A 1 622 ? -6.066 1.409 -12.539 1 95.31 622 VAL A CA 1
ATOM 4801 C C . VAL A 1 622 ? -6.777 0.128 -12.969 1 95.31 622 VAL A C 1
ATOM 4803 O O . VAL A 1 622 ? -7.844 -0.201 -12.445 1 95.31 622 VAL A O 1
ATOM 4806 N N . TYR A 1 623 ? -6.117 -0.634 -13.867 1 97.62 623 TYR A N 1
ATOM 4807 C CA . TYR A 1 623 ? -6.68 -1.9 -14.328 1 97.62 623 TYR A CA 1
ATOM 4808 C C . TYR A 1 623 ? -6.797 -2.893 -13.172 1 97.62 623 TYR A C 1
ATOM 4810 O O . TYR A 1 623 ? -7.727 -3.701 -13.133 1 97.62 623 TYR A O 1
ATOM 4818 N N . MET A 1 624 ? -5.863 -2.844 -12.234 1 96.81 624 MET A N 1
ATOM 4819 C CA . MET A 1 624 ? -5.945 -3.697 -11.055 1 96.81 624 MET A CA 1
ATOM 4820 C C . MET A 1 624 ? -7.168 -3.352 -10.211 1 96.81 624 MET A C 1
ATOM 4822 O O . MET A 1 624 ? -7.93 -4.238 -9.828 1 96.81 624 MET A O 1
ATOM 4826 N N . LYS A 1 625 ? -7.391 -2.098 -10 1 93.25 625 LYS A N 1
ATOM 4827 C CA . LYS A 1 625 ? -8.484 -1.64 -9.148 1 93.25 625 LYS A CA 1
ATOM 4828 C C . LYS A 1 625 ? -9.844 -1.993 -9.75 1 93.25 625 LYS A C 1
ATOM 4830 O O . LYS A 1 625 ? -10.742 -2.459 -9.047 1 93.25 625 LYS A O 1
ATOM 4835 N N . VAL A 1 626 ? -9.953 -1.812 -11.055 1 94 626 VAL A N 1
ATOM 4836 C CA . VAL A 1 626 ? -11.258 -2.059 -11.656 1 94 626 VAL A CA 1
ATOM 4837 C C . VAL A 1 626 ? -11.445 -3.555 -11.898 1 94 626 VAL A C 1
ATOM 4839 O O . VAL A 1 626 ? -12.57 -4.059 -11.867 1 94 626 VAL A O 1
ATOM 4842 N N . GLY A 1 627 ? -10.312 -4.27 -12.055 1 95.75 627 GLY A N 1
ATOM 4843 C CA . GLY A 1 627 ? -10.391 -5.691 -12.344 1 95.75 627 GLY A CA 1
ATOM 4844 C C . GLY A 1 627 ? -10.789 -6.523 -11.141 1 95.75 627 GLY A C 1
ATOM 4845 O O . GLY A 1 627 ? -11.5 -7.523 -11.273 1 95.75 627 GLY A O 1
ATOM 4846 N N . VAL A 1 628 ? -10.344 -6.098 -9.938 1 95.19 628 VAL A N 1
ATOM 4847 C CA . VAL A 1 628 ? -10.594 -6.906 -8.75 1 95.19 628 VAL A CA 1
ATOM 4848 C C . VAL A 1 628 ? -12.055 -6.734 -8.312 1 95.19 628 VAL A C 1
ATOM 4850 O O . VAL A 1 628 ? -12.578 -7.551 -7.551 1 95.19 628 VAL A O 1
ATOM 4853 N N . ASP A 1 629 ? -12.633 -5.715 -8.836 1 89.44 629 ASP A N 1
ATOM 4854 C CA . ASP A 1 629 ? -14.031 -5.453 -8.508 1 89.44 629 ASP A CA 1
ATOM 4855 C C . ASP A 1 629 ? -14.961 -6.242 -9.43 1 89.44 629 ASP A C 1
ATOM 4857 O O . ASP A 1 629 ? -15.75 -5.652 -10.172 1 89.44 629 ASP A O 1
ATOM 4861 N N . HIS A 1 630 ? -14.852 -7.547 -9.461 1 91.12 630 HIS A N 1
ATOM 4862 C CA . HIS A 1 630 ? -15.656 -8.461 -10.266 1 91.12 630 HIS A CA 1
ATOM 4863 C C . HIS A 1 630 ? -15.805 -9.812 -9.578 1 91.12 630 HIS A C 1
ATOM 4865 O O . HIS A 1 630 ? -14.891 -10.273 -8.898 1 91.12 630 HIS A O 1
ATOM 4871 N N . ASP A 1 631 ? -16.969 -10.43 -9.664 1 92 631 ASP A N 1
ATOM 4872 C CA . ASP A 1 631 ? -17.203 -11.781 -9.164 1 92 631 ASP A CA 1
ATOM 4873 C C . ASP A 1 631 ? -16.75 -12.828 -10.188 1 92 631 ASP A C 1
ATOM 4875 O O . ASP A 1 631 ? -17.578 -13.398 -10.898 1 92 631 ASP A O 1
ATOM 4879 N N . HIS A 1 632 ? -15.531 -13.227 -10.141 1 93.38 632 HIS A N 1
ATOM 4880 C CA . HIS A 1 632 ? -14.914 -14.086 -11.148 1 93.38 632 HIS A CA 1
ATOM 4881 C C . HIS A 1 632 ? -15.398 -15.523 -11.023 1 93.38 632 HIS A C 1
ATOM 4883 O O . HIS A 1 632 ? -15.305 -16.297 -11.977 1 93.38 632 HIS A O 1
ATOM 4889 N N . GLU A 1 633 ? -15.867 -15.953 -9.867 1 91 633 GLU A N 1
ATOM 4890 C CA . GLU A 1 633 ? -16.344 -17.328 -9.695 1 91 633 GLU A CA 1
ATOM 4891 C C . GLU A 1 633 ? -17.812 -17.453 -10.07 1 91 633 GLU A C 1
ATOM 4893 O O . GLU A 1 633 ? -18.266 -18.516 -10.508 1 91 633 GLU A O 1
ATOM 4898 N N . GLY A 1 634 ? -18.531 -16.297 -9.891 1 89.88 634 GLY A N 1
ATOM 4899 C CA . GLY A 1 634 ? -19.938 -16.297 -10.258 1 89.88 634 GLY A CA 1
ATOM 4900 C C . GLY A 1 634 ? -20.156 -16.156 -11.758 1 89.88 634 GLY A C 1
ATOM 4901 O O . GLY A 1 634 ? -21.141 -16.688 -12.297 1 89.88 634 GLY A O 1
ATOM 4902 N N . GLN A 1 635 ? -19.234 -15.438 -12.383 1 90.06 635 GLN A N 1
ATOM 4903 C CA . GLN A 1 635 ? -19.297 -15.227 -13.828 1 90.06 635 GLN A CA 1
ATOM 4904 C C . GLN A 1 635 ? -17.953 -15.484 -14.484 1 90.06 635 GLN A C 1
ATOM 4906 O O . GLN A 1 635 ? -17.031 -14.672 -14.359 1 90.06 635 GLN A O 1
ATOM 4911 N N . GLU A 1 636 ? -17.891 -16.562 -15.328 1 90.5 636 GLU A N 1
ATOM 4912 C CA . GLU A 1 636 ? -16.641 -16.859 -16.016 1 90.5 636 GLU A CA 1
ATOM 4913 C C . GLU A 1 636 ? -16.344 -15.828 -17.109 1 90.5 636 GLU A C 1
ATOM 4915 O O . GLU A 1 636 ? -17.203 -15.562 -17.953 1 90.5 636 GLU A O 1
ATOM 4920 N N . ILE A 1 637 ? -15.219 -15.32 -17.109 1 88.62 637 ILE A N 1
ATOM 4921 C CA . ILE A 1 637 ? -14.797 -14.281 -18.031 1 88.62 637 ILE A CA 1
ATOM 4922 C C . ILE A 1 637 ? -14.797 -14.836 -19.469 1 88.62 637 ILE A C 1
ATOM 4924 O O . ILE A 1 637 ? -15.172 -14.133 -20.406 1 88.62 637 ILE A O 1
ATOM 4928 N N . LEU A 1 638 ? -14.383 -16.062 -19.609 1 87.44 638 LEU A N 1
ATOM 4929 C CA . LEU A 1 638 ? -14.281 -16.672 -20.922 1 87.44 638 LEU A CA 1
ATOM 4930 C C . LEU A 1 638 ? -15.656 -16.766 -21.594 1 87.44 638 LEU A C 1
ATOM 4932 O O . LEU A 1 638 ? -15.75 -16.828 -22.828 1 87.44 638 LEU A O 1
ATOM 4936 N N . ALA A 1 639 ? -16.688 -16.719 -20.844 1 84.12 639 ALA A N 1
ATOM 4937 C CA . ALA A 1 639 ? -18.047 -16.859 -21.359 1 84.12 639 ALA A CA 1
ATOM 4938 C C . ALA A 1 639 ? -18.703 -15.508 -21.609 1 84.12 639 ALA A C 1
ATOM 4940 O O . ALA A 1 639 ? -19.797 -15.422 -22.172 1 84.12 639 ALA A O 1
ATOM 4941 N N . MET A 1 640 ? -17.953 -14.492 -21.328 1 89.56 640 MET A N 1
ATOM 4942 C CA . MET A 1 640 ? -18.516 -13.156 -21.453 1 89.56 640 MET A CA 1
ATOM 4943 C C . MET A 1 640 ? -18.438 -12.672 -22.906 1 89.56 640 MET A C 1
ATOM 4945 O O . MET A 1 640 ? -17.391 -12.734 -23.531 1 89.56 640 MET A O 1
ATOM 4949 N N . GLU A 1 641 ? -19.469 -12.188 -23.391 1 89.69 641 GLU A N 1
ATOM 4950 C CA . GLU A 1 641 ? -19.531 -11.742 -24.781 1 89.69 641 GLU A CA 1
ATOM 4951 C C . GLU A 1 641 ? -18.766 -10.438 -24.969 1 89.69 641 GLU A C 1
ATOM 4953 O O . GLU A 1 641 ? -17.984 -10.305 -25.906 1 89.69 641 GLU A O 1
ATOM 4958 N N . ASP A 1 642 ? -19.031 -9.5 -24.094 1 94.31 642 ASP A N 1
ATOM 4959 C CA . ASP A 1 642 ? -18.391 -8.195 -24.234 1 94.31 642 ASP A CA 1
ATOM 4960 C C . ASP A 1 642 ? -17.406 -7.938 -23.109 1 94.31 642 ASP A C 1
ATOM 4962 O O . ASP A 1 642 ? -17.625 -7.074 -22.266 1 94.31 642 ASP A O 1
ATOM 4966 N N . TYR A 1 643 ? -16.266 -8.578 -23.25 1 95.25 643 TYR A N 1
ATOM 4967 C CA . TYR A 1 643 ? -15.203 -8.484 -22.25 1 95.25 643 TYR A CA 1
ATOM 4968 C C . TYR A 1 643 ? -14.617 -7.078 -22.203 1 95.25 643 TYR A C 1
ATOM 4970 O O . TYR A 1 643 ? -14.461 -6.492 -21.141 1 95.25 643 TYR A O 1
ATOM 4978 N N . HIS A 1 644 ? -14.336 -6.457 -23.344 1 96.56 644 HIS A N 1
ATOM 4979 C CA . HIS A 1 644 ? -13.766 -5.117 -23.406 1 96.56 644 HIS A CA 1
ATOM 4980 C C . HIS A 1 644 ? -14.766 -4.074 -22.922 1 96.56 644 HIS A C 1
ATOM 4982 O O . HIS A 1 644 ? -14.383 -3.104 -22.266 1 96.56 644 HIS A O 1
ATOM 4988 N N . GLY A 1 645 ? -16.062 -4.344 -23.219 1 95.81 645 GLY A N 1
ATOM 4989 C CA . GLY A 1 645 ? -17.094 -3.436 -22.75 1 95.81 645 GLY A CA 1
ATOM 4990 C C . GLY A 1 645 ? -17.188 -3.363 -21.234 1 95.81 645 GLY A C 1
ATOM 4991 O O . GLY A 1 645 ? -17.406 -2.289 -20.672 1 95.81 645 GLY A O 1
ATOM 4992 N N . LEU A 1 646 ? -17.016 -4.504 -20.609 1 94.69 646 LEU A N 1
ATOM 4993 C CA . LEU A 1 646 ? -17.047 -4.562 -19.156 1 94.69 646 LEU A CA 1
ATOM 4994 C C . LEU A 1 646 ? -15.953 -3.672 -18.562 1 94.69 646 LEU A C 1
ATOM 4996 O O . LEU A 1 646 ? -16.219 -2.863 -17.672 1 94.69 646 LEU A O 1
ATOM 5000 N N . TYR A 1 647 ? -14.734 -3.783 -19.047 1 96.38 647 TYR A N 1
ATOM 5001 C CA . TYR A 1 647 ? -13.609 -3.004 -18.531 1 96.38 647 TYR A CA 1
ATOM 5002 C C . TYR A 1 647 ? -13.766 -1.529 -18.891 1 96.38 647 TYR A C 1
ATOM 5004 O O . TYR A 1 647 ? -13.477 -0.656 -18.062 1 96.38 647 TYR A O 1
ATOM 5012 N N . LYS A 1 648 ? -14.203 -1.232 -20.094 1 96.56 648 LYS A N 1
ATOM 5013 C CA . LYS A 1 648 ? -14.375 0.157 -20.516 1 96.56 648 LYS A CA 1
ATOM 5014 C C . LYS A 1 648 ? -15.398 0.868 -19.641 1 96.56 648 LYS A C 1
ATOM 5016 O O . LYS A 1 648 ? -15.219 2.035 -19.281 1 96.56 648 LYS A O 1
ATOM 5021 N N . ALA A 1 649 ? -16.453 0.133 -19.297 1 94.19 649 ALA A N 1
ATOM 5022 C CA . ALA A 1 649 ? -17.469 0.711 -18.422 1 94.19 649 ALA A CA 1
ATOM 5023 C C . ALA A 1 649 ? -16.891 1.035 -17.047 1 94.19 649 ALA A C 1
ATOM 5025 O O . ALA A 1 649 ? -17.156 2.102 -16.484 1 94.19 649 ALA A O 1
ATOM 5026 N N . LYS A 1 650 ? -16.125 0.137 -16.516 1 93.88 650 LYS A N 1
ATOM 5027 C CA . LYS A 1 650 ? -15.5 0.337 -15.211 1 93.88 650 LYS A CA 1
ATOM 5028 C C . LYS A 1 650 ? -14.453 1.449 -15.266 1 93.88 650 LYS A C 1
ATOM 5030 O O . LYS A 1 650 ? -14.336 2.24 -14.328 1 93.88 650 LYS A O 1
ATOM 5035 N N . LEU A 1 651 ? -13.695 1.513 -16.359 1 95.56 651 LEU A N 1
ATOM 5036 C CA . LEU A 1 651 ? -12.695 2.564 -16.547 1 95.56 651 LEU A CA 1
ATOM 5037 C C . LEU A 1 651 ? -13.367 3.93 -16.656 1 95.56 651 LEU A C 1
ATOM 5039 O O . LEU A 1 651 ? -12.844 4.926 -16.141 1 95.56 651 LEU A O 1
ATOM 5043 N N . ALA A 1 652 ? -14.492 3.957 -17.359 1 94.06 652 ALA A N 1
ATOM 5044 C CA . ALA A 1 652 ? -15.25 5.203 -17.469 1 94.06 652 ALA A CA 1
ATOM 5045 C C . ALA A 1 652 ? -15.688 5.703 -16.109 1 94.06 652 ALA A C 1
ATOM 5047 O O . ALA A 1 652 ? -15.547 6.887 -15.789 1 94.06 652 ALA A O 1
ATOM 5048 N N . SER A 1 653 ? -16.188 4.766 -15.305 1 90.94 653 SER A N 1
ATOM 5049 C CA . SER A 1 653 ? -16.609 5.113 -13.945 1 90.94 653 SER A CA 1
ATOM 5050 C C . SER A 1 653 ? -15.414 5.598 -13.117 1 90.94 653 SER A C 1
ATOM 5052 O O . SER A 1 653 ? -15.523 6.582 -12.383 1 90.94 653 SER A O 1
ATOM 5054 N N . ARG A 1 654 ? -14.312 4.891 -13.219 1 92.31 654 ARG A N 1
ATOM 5055 C CA . ARG A 1 654 ? -13.094 5.266 -12.508 1 92.31 654 ARG A CA 1
ATOM 5056 C C . ARG A 1 654 ? -12.609 6.645 -12.953 1 92.31 654 ARG A C 1
ATOM 5058 O O . ARG A 1 654 ? -12.141 7.434 -12.133 1 92.31 654 ARG A O 1
ATOM 5065 N N . HIS A 1 655 ? -12.648 6.91 -14.219 1 92.62 655 HIS A N 1
ATOM 5066 C CA . HIS A 1 655 ? -12.203 8.172 -14.797 1 92.62 655 HIS A CA 1
ATOM 5067 C C . HIS A 1 655 ? -13.039 9.344 -14.273 1 92.62 655 HIS A C 1
ATOM 5069 O O . HIS A 1 655 ? -12.508 10.414 -14 1 92.62 655 HIS A O 1
ATOM 5075 N N . LEU A 1 656 ? -14.305 9.125 -14.141 1 87.94 656 LEU A N 1
ATOM 5076 C CA . LEU A 1 656 ? -15.195 10.172 -13.641 1 87.94 656 LEU A CA 1
ATOM 5077 C C . LEU A 1 656 ? -14.922 10.461 -12.172 1 87.94 656 LEU A C 1
ATOM 5079 O O . LEU A 1 656 ? -15.086 11.594 -11.711 1 87.94 656 LEU A O 1
ATOM 5083 N N . ALA A 1 657 ? -14.516 9.422 -11.398 1 88.5 657 ALA A N 1
ATOM 5084 C CA . ALA A 1 657 ? -14.18 9.594 -9.984 1 88.5 657 ALA A CA 1
ATOM 5085 C C . ALA A 1 657 ? -12.781 10.195 -9.828 1 88.5 657 ALA A C 1
ATOM 5087 O O . ALA A 1 657 ? -12.586 11.109 -9.031 1 88.5 657 ALA A O 1
ATOM 5088 N N . ARG A 1 658 ? -11.914 9.711 -10.531 1 91.12 658 ARG A N 1
ATOM 5089 C CA . ARG A 1 658 ? -10.516 10.125 -10.578 1 91.12 658 ARG A CA 1
ATOM 5090 C C . ARG A 1 658 ? -9.953 9.992 -11.984 1 91.12 658 ARG A C 1
ATOM 5092 O O . ARG A 1 658 ? -9.781 8.883 -12.492 1 91.12 658 ARG A O 1
ATOM 5099 N N . PRO A 1 659 ? -9.625 11.008 -12.578 1 90.56 659 PRO A N 1
ATOM 5100 C CA . PRO A 1 659 ? -9.227 11 -13.992 1 90.56 659 PRO A CA 1
ATOM 5101 C C . PRO A 1 659 ? -8.078 10.031 -14.273 1 90.56 659 PRO A C 1
ATOM 5103 O O . PRO A 1 659 ? -7.152 9.914 -13.469 1 90.56 659 PRO A O 1
ATOM 5106 N N . VAL A 1 660 ? -8.203 9.312 -15.43 1 93.31 660 VAL A N 1
ATOM 5107 C CA . VAL A 1 660 ? -7.223 8.344 -15.906 1 93.31 660 VAL A CA 1
ATOM 5108 C C . VAL A 1 660 ? -6.645 8.812 -17.234 1 93.31 660 VAL A C 1
ATOM 5110 O O . VAL A 1 660 ? -7.387 9.242 -18.125 1 93.31 660 VAL A O 1
ATOM 5113 N N . VAL A 1 661 ? -5.344 8.789 -17.391 1 93.94 661 VAL A N 1
ATOM 5114 C CA . VAL A 1 661 ? -4.707 9.203 -18.641 1 93.94 661 VAL A CA 1
ATOM 5115 C C . VAL A 1 661 ? -4.988 8.164 -19.719 1 93.94 661 VAL A C 1
ATOM 5117 O O . VAL A 1 661 ? -5.27 7.004 -19.422 1 93.94 661 VAL A O 1
ATOM 5120 N N . ALA A 1 662 ? -4.934 8.625 -20.953 1 95.12 662 ALA A N 1
ATOM 5121 C CA . ALA A 1 662 ? -5.125 7.707 -22.078 1 95.12 662 ALA A CA 1
ATOM 5122 C C . ALA A 1 662 ? -3.998 6.68 -22.141 1 95.12 662 ALA A C 1
ATOM 5124 O O . ALA A 1 662 ? -2.863 6.969 -21.75 1 95.12 662 ALA A O 1
ATOM 5125 N N . ASP A 1 663 ? -4.301 5.465 -22.531 1 95.25 663 ASP A N 1
ATOM 5126 C CA . ASP A 1 663 ? -3.281 4.445 -22.766 1 95.25 663 ASP A CA 1
ATOM 5127 C C . ASP A 1 663 ? -3.465 3.789 -24.125 1 95.25 663 ASP A C 1
ATOM 5129 O O . ASP A 1 663 ? -4.297 4.227 -24.922 1 95.25 663 ASP A O 1
ATOM 5133 N N . ASN A 1 664 ? -2.6 2.855 -24.453 1 92 664 ASN A N 1
ATOM 5134 C CA . ASN A 1 664 ? -2.639 2.178 -25.75 1 92 664 ASN A CA 1
ATOM 5135 C C . ASN A 1 664 ? -3.301 0.808 -25.641 1 92 664 ASN A C 1
ATOM 5137 O O . ASN A 1 664 ? -3.059 -0.07 -26.469 1 92 664 ASN A O 1
ATOM 5141 N N . ARG A 1 665 ? -4.129 0.658 -24.641 1 95.56 665 ARG A N 1
ATOM 5142 C CA . ARG A 1 665 ? -4.824 -0.608 -24.422 1 95.56 665 ARG A CA 1
ATOM 5143 C C . ARG A 1 665 ? -6.324 -0.455 -24.625 1 95.56 665 ARG A C 1
ATOM 5145 O O . ARG A 1 665 ? -6.785 -0.342 -25.766 1 95.56 665 ARG A O 1
ATOM 5152 N N . LEU A 1 666 ? -7.098 -0.262 -23.562 1 96.25 666 LEU A N 1
ATOM 5153 C CA . LEU A 1 666 ? -8.539 -0.143 -23.75 1 96.25 666 LEU A CA 1
ATOM 5154 C C . LEU A 1 666 ? -8.992 1.302 -23.578 1 96.25 666 LEU A C 1
ATOM 5156 O O . LEU A 1 666 ? -10.047 1.694 -24.078 1 96.25 666 LEU A O 1
ATOM 5160 N N . TRP A 1 667 ? -8.203 2.078 -22.859 1 96.38 667 TRP A N 1
ATOM 5161 C CA . TRP A 1 667 ? -8.633 3.416 -22.469 1 96.38 667 TRP A CA 1
ATOM 5162 C C . TRP A 1 667 ? -7.949 4.48 -23.328 1 96.38 667 TRP A C 1
ATOM 5164 O O . TRP A 1 667 ? -7.027 5.156 -22.859 1 96.38 667 TRP A O 1
ATOM 5174 N N . THR A 1 668 ? -8.5 4.723 -24.5 1 95.19 668 THR A N 1
ATOM 5175 C CA . THR A 1 668 ? -7.902 5.602 -25.5 1 95.19 668 THR A CA 1
ATOM 5176 C C . THR A 1 668 ? -8.414 7.031 -25.344 1 95.19 668 THR A C 1
ATOM 5178 O O . THR A 1 668 ? -9.328 7.281 -24.547 1 95.19 668 THR A O 1
ATOM 5181 N N . ALA A 1 669 ? -7.781 7.902 -26.062 1 93.5 669 ALA A N 1
ATOM 5182 C CA . ALA A 1 669 ? -8.234 9.289 -26.078 1 93.5 669 ALA A CA 1
ATOM 5183 C C . ALA A 1 669 ? -9.688 9.391 -26.516 1 93.5 669 ALA A C 1
ATOM 5185 O O . ALA A 1 669 ? -10.438 10.242 -26.031 1 93.5 669 ALA A O 1
ATOM 5186 N N . GLN A 1 670 ? -10.07 8.547 -27.391 1 92.94 670 GLN A N 1
ATOM 5187 C CA . GLN A 1 670 ? -11.453 8.508 -27.859 1 92.94 670 GLN A CA 1
ATOM 5188 C C . GLN A 1 670 ? -12.398 8.086 -26.75 1 92.94 670 GLN A C 1
ATOM 5190 O O . GLN A 1 670 ? -13.5 8.641 -26.609 1 92.94 670 GLN A O 1
ATOM 5195 N N . ASP A 1 671 ? -12.016 7.121 -25.969 1 93.88 671 ASP A N 1
ATOM 5196 C CA . ASP A 1 671 ? -12.828 6.676 -24.828 1 93.88 671 ASP A CA 1
ATOM 5197 C C . ASP A 1 671 ? -13.008 7.793 -23.812 1 93.88 671 ASP A C 1
ATOM 5199 O O . ASP A 1 671 ? -14.086 7.953 -23.234 1 93.88 671 ASP A O 1
ATOM 5203 N N . ILE A 1 672 ? -11.961 8.508 -23.609 1 93.38 672 ILE A N 1
ATOM 5204 C CA . ILE A 1 672 ? -12 9.633 -22.688 1 93.38 672 ILE A CA 1
ATOM 5205 C C . ILE A 1 672 ? -12.977 10.688 -23.203 1 93.38 672 ILE A C 1
ATOM 5207 O O . ILE A 1 672 ? -13.828 11.172 -22.453 1 93.38 672 ILE A O 1
ATOM 5211 N N . ALA A 1 673 ? -12.867 11.016 -24.516 1 91.69 673 ALA A N 1
ATOM 5212 C CA . ALA A 1 673 ? -13.742 12.016 -25.125 1 91.69 673 ALA A CA 1
ATOM 5213 C C . ALA A 1 673 ? -15.203 11.594 -25.016 1 91.69 673 ALA A C 1
ATOM 5215 O O . ALA A 1 673 ? -16.078 12.422 -24.734 1 91.69 673 ALA A O 1
ATOM 5216 N N . LEU A 1 674 ? -15.43 10.336 -25.203 1 90.44 674 LEU A N 1
ATOM 5217 C CA . LEU A 1 674 ? -16.797 9.812 -25.125 1 90.44 674 LEU A CA 1
ATOM 5218 C C . LEU A 1 674 ? -17.328 9.898 -23.688 1 90.44 674 LEU A C 1
ATOM 5220 O O . LEU A 1 674 ? -18.5 10.219 -23.484 1 90.44 674 LEU A O 1
ATOM 5224 N N . THR A 1 675 ? -16.453 9.57 -22.766 1 89 675 THR A N 1
ATOM 5225 C CA . THR A 1 675 ? -16.844 9.57 -21.359 1 89 675 THR A CA 1
ATOM 5226 C C . THR A 1 675 ? -17.078 11 -20.859 1 89 675 THR A C 1
ATOM 5228 O O . THR A 1 675 ? -18.047 11.266 -20.141 1 89 675 THR A O 1
ATOM 5231 N N . ASP A 1 676 ? -16.203 11.922 -21.281 1 85.88 676 ASP A N 1
ATOM 5232 C CA . ASP A 1 676 ? -16.281 13.312 -20.844 1 85.88 676 ASP A CA 1
ATOM 5233 C C . ASP A 1 676 ? -17.453 14.031 -21.531 1 85.88 676 ASP A C 1
ATOM 5235 O O . ASP A 1 676 ? -17.984 15 -20.984 1 85.88 676 ASP A O 1
ATOM 5239 N N . GLY A 1 677 ? -17.766 13.695 -22.844 1 73.88 677 GLY A N 1
ATOM 5240 C CA . GLY A 1 677 ? -18.828 14.312 -23.609 1 73.88 677 GLY A CA 1
ATOM 5241 C C . GLY A 1 677 ? -20.219 13.812 -23.219 1 73.88 677 GLY A C 1
ATOM 5242 O O . GLY A 1 677 ? -21.219 14.438 -23.547 1 73.88 677 GLY A O 1
ATOM 5243 N N . GLU A 1 678 ? -20.344 12.57 -22.812 1 62 678 GLU A N 1
ATOM 5244 C CA . GLU A 1 678 ? -21.641 11.992 -22.469 1 62 678 GLU A CA 1
ATOM 5245 C C . GLU A 1 678 ? -22.219 12.664 -21.219 1 62 678 GLU A C 1
ATOM 5247 O O . GLU A 1 678 ? -21.547 12.805 -20.203 1 62 678 GLU A O 1
ATOM 5252 N N . PRO A 1 679 ? -23.281 13.375 -21.438 1 49.34 679 PRO A N 1
ATOM 5253 C CA . PRO A 1 679 ? -23.938 13.797 -20.188 1 49.34 679 PRO A CA 1
ATOM 5254 C C . PRO A 1 679 ? -24.188 12.633 -19.234 1 49.34 679 PRO A C 1
ATOM 5256 O O . PRO A 1 679 ? -24.5 11.523 -19.688 1 49.34 679 PRO A O 1
ATOM 5259 N N . ALA A 1 680 ? -23.562 12.617 -18.125 1 44.34 680 ALA A N 1
ATOM 5260 C CA . ALA A 1 680 ? -23.766 11.578 -17.125 1 44.34 680 ALA A CA 1
ATOM 5261 C C . ALA A 1 680 ? -25.234 11.125 -17.094 1 44.34 680 ALA A C 1
ATOM 5263 O O . ALA A 1 680 ? -26.109 11.875 -16.688 1 44.34 680 ALA A O 1
ATOM 5264 N N . VAL A 1 681 ? -25.797 10.289 -18.062 1 35.34 681 VAL A N 1
ATOM 5265 C CA . VAL A 1 681 ? -27.125 9.711 -17.875 1 35.34 681 VAL A CA 1
ATOM 5266 C C . VAL A 1 681 ? -27.172 8.953 -16.547 1 35.34 681 VAL A C 1
ATOM 5268 O O . VAL A 1 681 ? -26.328 8.102 -16.266 1 35.34 681 VAL A O 1
ATOM 5271 N N . PRO A 1 682 ? -27.906 9.359 -15.578 1 37.5 682 PRO A N 1
ATOM 5272 C CA . PRO A 1 682 ? -28.125 8.539 -14.383 1 37.5 682 PRO A CA 1
ATOM 5273 C C . PRO A 1 682 ? -28.547 7.109 -14.719 1 37.5 682 PRO A C 1
ATOM 5275 O O . PRO A 1 682 ? -29.484 6.902 -15.484 1 37.5 682 PRO A O 1
ATOM 5278 N N . GLU A 1 683 ? -27.703 6.242 -14.875 1 33.53 683 GLU A N 1
ATOM 5279 C CA . GLU A 1 683 ? -28.266 4.902 -14.992 1 33.53 683 GLU A CA 1
ATOM 5280 C C . GLU A 1 683 ? -29.328 4.66 -13.922 1 33.53 683 GLU A C 1
ATOM 5282 O O . GLU A 1 683 ? -29.109 4.953 -12.75 1 33.53 683 GLU A O 1
ATOM 5287 N N . PRO A 1 684 ? -30.641 4.391 -14.242 1 32.34 684 PRO A N 1
ATOM 5288 C CA . PRO A 1 684 ? -31.656 3.924 -13.305 1 32.34 684 PRO A CA 1
ATOM 5289 C C . PRO A 1 684 ? -31.188 2.74 -12.461 1 32.34 684 PRO A C 1
ATOM 5291 O O . PRO A 1 684 ? -30.438 1.886 -12.953 1 32.34 684 PRO A O 1
ATOM 5294 N N . GLN A 1 685 ? -31.188 2.818 -11.195 1 30.45 685 GLN A N 1
ATOM 5295 C CA . GLN A 1 685 ? -31.078 1.819 -10.141 1 30.45 685 GLN A CA 1
ATOM 5296 C C . GLN A 1 685 ? -31.859 0.556 -10.5 1 30.45 685 GLN A C 1
ATOM 5298 O O . GLN A 1 685 ? -31.844 -0.421 -9.75 1 30.45 685 GLN A O 1
ATOM 5303 N N . ALA A 1 686 ? -32.75 0.422 -11.492 1 28.36 686 ALA A N 1
ATOM 5304 C CA . ALA A 1 686 ? -33.719 -0.689 -11.586 1 28.36 686 ALA A CA 1
ATOM 5305 C C . ALA A 1 686 ? -33 -1.97 -12.023 1 28.36 686 ALA A C 1
ATOM 5307 O O . ALA A 1 686 ? -33.531 -3.07 -11.812 1 28.36 686 ALA A O 1
ATOM 5308 N N . ARG A 1 687 ? -32.062 -1.872 -12.766 1 29.91 687 ARG A N 1
ATOM 5309 C CA . ARG A 1 687 ? -31.734 -3.207 -13.258 1 29.91 687 ARG A CA 1
ATOM 5310 C C . ARG A 1 687 ? -30.922 -3.984 -12.219 1 29.91 687 ARG A C 1
ATOM 5312 O O . ARG A 1 687 ? -30.719 -5.191 -12.359 1 29.91 687 ARG A O 1
ATOM 5319 N N . LEU A 1 688 ? -30.344 -3.379 -11.297 1 27.72 688 LEU A N 1
ATOM 5320 C CA . LEU A 1 688 ? -29.703 -4.277 -10.344 1 27.72 688 LEU A CA 1
ATOM 5321 C C . LEU A 1 688 ? -30.688 -4.742 -9.281 1 27.72 688 LEU A C 1
ATOM 5323 O O . LEU A 1 688 ? -30.328 -5.516 -8.391 1 27.72 688 LEU A O 1
ATOM 5327 N N . ARG A 1 689 ? -31.812 -4.285 -9.164 1 27.66 689 ARG A N 1
ATOM 5328 C CA . ARG A 1 689 ? -32.781 -4.863 -8.25 1 27.66 689 ARG A CA 1
ATOM 5329 C C . ARG A 1 689 ? -33.344 -6.164 -8.797 1 27.66 689 ARG A C 1
ATOM 5331 O O . ARG A 1 689 ? -33.969 -6.945 -8.062 1 27.66 689 ARG A O 1
ATOM 5338 N N . ARG A 1 690 ? -33.594 -6.32 -10.109 1 24.75 690 ARG A N 1
ATOM 5339 C CA . ARG A 1 690 ? -34.344 -7.543 -10.438 1 24.75 690 ARG A CA 1
ATOM 5340 C C . ARG A 1 690 ? -33.469 -8.773 -10.203 1 24.75 690 ARG A C 1
ATOM 5342 O O . ARG A 1 690 ? -33.969 -9.883 -10.062 1 24.75 690 ARG A O 1
ATOM 5349 N N . ALA A 1 691 ? -32.219 -8.672 -10.328 1 24.23 691 ALA A N 1
ATOM 5350 C CA . ALA A 1 691 ? -31.609 -9.984 -10.117 1 24.23 691 ALA A CA 1
ATOM 5351 C C . ALA A 1 691 ? -31.625 -10.352 -8.633 1 24.23 691 ALA A C 1
ATOM 5353 O O . ALA A 1 691 ? -31.203 -11.453 -8.258 1 24.23 691 ALA A O 1
ATOM 5354 N N . ALA A 1 692 ? -31.719 -9.453 -7.711 1 24.92 692 ALA A N 1
ATOM 5355 C CA . ALA A 1 692 ? -31.844 -10.023 -6.371 1 24.92 692 ALA A CA 1
ATOM 5356 C C . ALA A 1 692 ? -33.25 -10.602 -6.145 1 24.92 692 ALA A C 1
ATOM 5358 O O . ALA A 1 692 ? -33.5 -11.195 -5.098 1 24.92 692 ALA A O 1
ATOM 5359 N N . ALA A 1 693 ? -34.281 -10.07 -6.914 1 26.59 693 ALA A N 1
ATOM 5360 C CA . ALA A 1 693 ? -35.531 -10.734 -6.523 1 26.59 693 ALA A CA 1
ATOM 5361 C C . ALA A 1 693 ? -35.594 -12.148 -7.09 1 26.59 693 ALA A C 1
ATOM 5363 O O . ALA A 1 693 ? -36.406 -12.961 -6.645 1 26.59 693 ALA A O 1
ATOM 5364 N N . ASP A 1 694 ? -35.094 -12.438 -8.25 1 22.61 694 ASP A N 1
ATOM 5365 C CA . ASP A 1 694 ? -35.281 -13.867 -8.477 1 22.61 694 ASP A CA 1
ATOM 5366 C C . ASP A 1 694 ? -34.156 -14.68 -7.84 1 22.61 694 ASP A C 1
ATOM 5368 O O . ASP A 1 694 ? -33 -14.305 -7.922 1 22.61 694 ASP A O 1
ATOM 5372 N N . MET B 1 1 ? 44.688 -11.727 9.008 1 70.44 1 MET B N 1
ATOM 5373 C CA . MET B 1 1 ? 43.781 -10.844 9.742 1 70.44 1 MET B CA 1
ATOM 5374 C C . MET B 1 1 ? 42.75 -11.648 10.531 1 70.44 1 MET B C 1
ATOM 5376 O O . MET B 1 1 ? 42.594 -11.445 11.734 1 70.44 1 MET B O 1
ATOM 5380 N N . SER B 1 2 ? 42.281 -12.68 9.977 1 80 2 SER B N 1
ATOM 5381 C CA . SER B 1 2 ? 41.281 -13.492 10.656 1 80 2 SER B CA 1
ATOM 5382 C C . SER B 1 2 ? 41.906 -14.344 11.75 1 80 2 SER B C 1
ATOM 5384 O O . SER B 1 2 ? 41.344 -14.477 12.844 1 80 2 SER B O 1
ATOM 5386 N N . GLN B 1 3 ? 43.125 -14.758 11.594 1 84.12 3 GLN B N 1
ATOM 5387 C CA . GLN B 1 3 ? 43.781 -15.609 12.57 1 84.12 3 GLN B CA 1
ATOM 5388 C C . GLN B 1 3 ? 44.188 -14.828 13.82 1 84.12 3 GLN B C 1
ATOM 5390 O O . GLN B 1 3 ? 44.031 -15.32 14.938 1 84.12 3 GLN B O 1
ATOM 5395 N N . ASP B 1 4 ? 44.625 -13.625 13.609 1 86.62 4 ASP B N 1
ATOM 5396 C CA . ASP B 1 4 ? 45 -12.781 14.742 1 86.62 4 ASP B CA 1
ATOM 5397 C C . ASP B 1 4 ? 43.781 -12.422 15.586 1 86.62 4 ASP B C 1
ATOM 5399 O O . ASP B 1 4 ? 43.844 -12.398 16.812 1 86.62 4 ASP B O 1
ATOM 5403 N N . LEU B 1 5 ? 42.75 -12.078 14.82 1 90.5 5 LEU B N 1
ATOM 5404 C CA . LEU B 1 5 ? 41.5 -11.758 15.508 1 90.5 5 LEU B CA 1
ATOM 5405 C C . LEU B 1 5 ? 41.031 -12.938 16.344 1 90.5 5 LEU B C 1
ATOM 5407 O O . LEU B 1 5 ? 40.594 -12.75 17.484 1 90.5 5 LEU B O 1
ATOM 5411 N N . PHE B 1 6 ? 41.125 -14.117 15.859 1 91.81 6 PHE B N 1
ATOM 5412 C CA . PHE B 1 6 ? 40.719 -15.328 16.547 1 91.81 6 PHE B CA 1
ATOM 5413 C C . PHE B 1 6 ? 41.562 -15.57 17.797 1 91.81 6 PHE B C 1
ATOM 5415 O O . PHE B 1 6 ? 41.031 -15.836 18.875 1 91.81 6 PHE B O 1
ATOM 5422 N N . LEU B 1 7 ? 42.844 -15.445 17.594 1 90.31 7 LEU B N 1
ATOM 5423 C CA . LEU B 1 7 ? 43.75 -15.719 18.688 1 90.31 7 LEU B CA 1
ATOM 5424 C C . LEU B 1 7 ? 43.562 -14.719 19.828 1 90.31 7 LEU B C 1
ATOM 5426 O O . LEU B 1 7 ? 43.625 -15.078 21 1 90.31 7 LEU B O 1
ATOM 5430 N N . SER B 1 8 ? 43.344 -13.508 19.469 1 92.69 8 SER B N 1
ATOM 5431 C CA . SER B 1 8 ? 43.094 -12.477 20.469 1 92.69 8 SER B CA 1
ATOM 5432 C C . SER B 1 8 ? 41.812 -12.75 21.219 1 92.69 8 SER B C 1
ATOM 5434 O O . SER B 1 8 ? 41.75 -12.625 22.453 1 92.69 8 SER B O 1
ATOM 5436 N N . ALA B 1 9 ? 40.812 -13.102 20.5 1 93.69 9 ALA B N 1
ATOM 5437 C CA . ALA B 1 9 ? 39.531 -13.406 21.109 1 93.69 9 ALA B CA 1
ATOM 5438 C C . ALA B 1 9 ? 39.594 -14.648 21.984 1 93.69 9 ALA B C 1
ATOM 5440 O O . ALA B 1 9 ? 38.969 -14.719 23.047 1 93.69 9 ALA B O 1
ATOM 5441 N N . LEU B 1 10 ? 40.375 -15.594 21.547 1 92.69 10 LEU B N 1
ATOM 5442 C CA . LEU B 1 10 ? 40.562 -16.828 22.312 1 92.69 10 LEU B CA 1
ATOM 5443 C C . LEU B 1 10 ? 41.219 -16.531 23.656 1 92.69 10 LEU B C 1
ATOM 5445 O O . LEU B 1 10 ? 40.844 -17.109 24.672 1 92.69 10 LEU B O 1
ATOM 5449 N N . GLN B 1 11 ? 42.125 -15.68 23.609 1 92.31 11 GLN B N 1
ATOM 5450 C CA . GLN B 1 11 ? 42.781 -15.289 24.844 1 92.31 11 GLN B CA 1
ATOM 5451 C C . GLN B 1 11 ? 41.812 -14.625 25.812 1 92.31 11 GLN B C 1
ATOM 5453 O O . GLN B 1 11 ? 41.812 -14.938 27 1 92.31 11 GLN B O 1
ATOM 5458 N N . LYS B 1 12 ? 41.062 -13.75 25.25 1 93.56 12 LYS B N 1
ATOM 5459 C CA . LYS B 1 12 ? 40.094 -13.062 26.094 1 93.56 12 LYS B CA 1
ATOM 5460 C C . LYS B 1 12 ? 39.031 -14.039 26.625 1 93.56 12 LYS B C 1
ATOM 5462 O O . LYS B 1 12 ? 38.594 -13.93 27.766 1 93.56 12 LYS B O 1
ATOM 5467 N N . ALA B 1 13 ? 38.594 -14.945 25.844 1 92.38 13 ALA B N 1
ATOM 5468 C CA . ALA B 1 13 ? 37.562 -15.914 26.219 1 92.38 13 ALA B CA 1
ATOM 5469 C C . ALA B 1 13 ? 38.062 -16.828 27.344 1 92.38 13 ALA B C 1
ATOM 5471 O O . ALA B 1 13 ? 37.344 -17.109 28.297 1 92.38 13 ALA B O 1
ATOM 5472 N N . THR B 1 14 ? 39.312 -17.234 27.219 1 91.69 14 THR B N 1
ATOM 5473 C CA . THR B 1 14 ? 39.875 -18.156 28.203 1 91.69 14 THR B CA 1
ATOM 5474 C C . THR B 1 14 ? 40.188 -17.422 29.5 1 91.69 14 THR B C 1
ATOM 5476 O O . THR B 1 14 ? 40.219 -18.031 30.578 1 91.69 14 THR B O 1
ATOM 5479 N N . ALA B 1 15 ? 40.344 -16.125 29.328 1 90.75 15 ALA B N 1
ATOM 5480 C CA . ALA B 1 15 ? 40.562 -15.305 30.516 1 90.75 15 ALA B CA 1
ATOM 5481 C C . ALA B 1 15 ? 39.25 -14.867 31.156 1 90.75 15 ALA B C 1
ATOM 5483 O O . ALA B 1 15 ? 39.25 -14.305 32.25 1 90.75 15 ALA B O 1
ATOM 5484 N N . GLY B 1 16 ? 38.188 -15.078 30.531 1 88.81 16 GLY B N 1
ATOM 5485 C CA . GLY B 1 16 ? 36.875 -14.719 31.047 1 88.81 16 GLY B CA 1
ATOM 5486 C C . GLY B 1 16 ? 36.531 -13.242 30.875 1 88.81 16 GLY B C 1
ATOM 5487 O O . GLY B 1 16 ? 35.688 -12.711 31.578 1 88.81 16 GLY B O 1
ATOM 5488 N N . THR B 1 17 ? 37.219 -12.547 29.953 1 90.81 17 THR B N 1
ATOM 5489 C CA . THR B 1 17 ? 37.031 -11.102 29.812 1 90.81 17 THR B CA 1
ATOM 5490 C C . THR B 1 17 ? 36.312 -10.773 28.516 1 90.81 17 THR B C 1
ATOM 5492 O O . THR B 1 17 ? 36 -9.609 28.25 1 90.81 17 THR B O 1
ATOM 5495 N N . LEU B 1 18 ? 36 -11.812 27.766 1 93.62 18 LEU B N 1
ATOM 5496 C CA . LEU B 1 18 ? 35.281 -11.586 26.516 1 93.62 18 LEU B CA 1
ATOM 5497 C C . LEU B 1 18 ? 33.781 -11.539 26.75 1 93.62 18 LEU B C 1
ATOM 5499 O O . LEU B 1 18 ? 33.156 -12.57 26.984 1 93.62 18 LEU B O 1
ATOM 5503 N N . GLY B 1 19 ? 33.25 -10.367 26.672 1 93.56 19 GLY B N 1
ATOM 5504 C CA . GLY B 1 19 ? 31.797 -10.242 26.828 1 93.56 19 GLY B CA 1
ATOM 5505 C C . GLY B 1 19 ? 31.031 -10.852 25.672 1 93.56 19 GLY B C 1
ATOM 5506 O O . GLY B 1 19 ? 31.578 -11.078 24.594 1 93.56 19 GLY B O 1
ATOM 5507 N N . LEU B 1 20 ? 29.828 -11.172 25.922 1 93.56 20 LEU B N 1
ATOM 5508 C CA . LEU B 1 20 ? 28.984 -11.836 24.938 1 93.56 20 LEU B CA 1
ATOM 5509 C C . LEU B 1 20 ? 28.844 -10.992 23.672 1 93.56 20 LEU B C 1
ATOM 5511 O O . LEU B 1 20 ? 28.922 -11.508 22.562 1 93.56 20 LEU B O 1
ATOM 5515 N N . ALA B 1 21 ? 28.578 -9.688 23.812 1 92.69 21 ALA B N 1
ATOM 5516 C CA . ALA B 1 21 ? 28.422 -8.789 22.672 1 92.69 21 ALA B CA 1
ATOM 5517 C C . ALA B 1 21 ? 29.688 -8.789 21.812 1 92.69 21 ALA B C 1
ATOM 5519 O O . ALA B 1 21 ? 29.609 -8.812 20.578 1 92.69 21 ALA B O 1
ATOM 5520 N N . GLU B 1 22 ? 30.766 -8.719 22.484 1 93.19 22 GLU B N 1
ATOM 5521 C CA . GLU B 1 22 ? 32.031 -8.758 21.766 1 93.19 22 GLU B CA 1
ATOM 5522 C C . GLU B 1 22 ? 32.25 -10.109 21.094 1 93.19 22 GLU B C 1
ATOM 5524 O O . GLU B 1 22 ? 32.781 -10.172 19.984 1 93.19 22 GLU B O 1
ATOM 5529 N N . LEU B 1 23 ? 31.922 -11.227 21.781 1 95 23 LEU B N 1
ATOM 5530 C CA . LEU B 1 23 ? 31.969 -12.562 21.203 1 95 23 LEU B CA 1
ATOM 5531 C C . LEU B 1 23 ? 31.203 -12.625 19.891 1 95 23 LEU B C 1
ATOM 5533 O O . LEU B 1 23 ? 31.719 -13.078 18.875 1 95 23 LEU B O 1
ATOM 5537 N N . ILE B 1 24 ? 29.953 -12.133 19.922 1 94.5 24 ILE B N 1
ATOM 5538 C CA . ILE B 1 24 ? 29.062 -12.188 18.766 1 94.5 24 ILE B CA 1
ATOM 5539 C C . ILE B 1 24 ? 29.656 -11.375 17.625 1 94.5 24 ILE B C 1
ATOM 5541 O O . ILE B 1 24 ? 29.719 -11.844 16.484 1 94.5 24 ILE B O 1
ATOM 5545 N N . ASN B 1 25 ? 30.156 -10.242 17.906 1 92.62 25 ASN B N 1
ATOM 5546 C CA . ASN B 1 25 ? 30.75 -9.375 16.891 1 92.62 25 ASN B CA 1
ATOM 5547 C C . ASN B 1 25 ? 31.984 -10 16.266 1 92.62 25 ASN B C 1
ATOM 5549 O O . ASN B 1 25 ? 32.156 -9.945 15.047 1 92.62 25 ASN B O 1
ATOM 5553 N N . THR B 1 26 ? 32.781 -10.516 17.156 1 94 26 THR B N 1
ATOM 5554 C CA . THR B 1 26 ? 34.031 -11.141 16.688 1 94 26 THR B CA 1
ATOM 5555 C C . THR B 1 26 ? 33.719 -12.367 15.828 1 94 26 THR B C 1
ATOM 5557 O O . THR B 1 26 ? 34.312 -12.562 14.773 1 94 26 THR B O 1
ATOM 5560 N N . ALA B 1 27 ? 32.844 -13.188 16.297 1 94.5 27 ALA B N 1
ATOM 5561 C CA . ALA B 1 27 ? 32.469 -14.391 15.562 1 94.5 27 ALA B CA 1
ATOM 5562 C C . ALA B 1 27 ? 31.859 -14.031 14.203 1 94.5 27 ALA B C 1
ATOM 5564 O O . ALA B 1 27 ? 32.125 -14.727 13.211 1 94.5 27 ALA B O 1
ATOM 5565 N N . ASN B 1 28 ? 31.016 -13.039 14.156 1 91.81 28 ASN B N 1
ATOM 5566 C CA . ASN B 1 28 ? 30.453 -12.578 12.898 1 91.81 28 ASN B CA 1
ATOM 5567 C C . ASN B 1 28 ? 31.531 -12.133 11.922 1 91.81 28 ASN B C 1
ATOM 5569 O O . ASN B 1 28 ? 31.469 -12.43 10.727 1 91.81 28 ASN B O 1
ATOM 5573 N N . THR B 1 29 ? 32.469 -11.391 12.445 1 91.62 29 THR B N 1
ATOM 5574 C CA . THR B 1 29 ? 33.562 -10.938 11.617 1 91.62 29 THR B CA 1
ATOM 5575 C C . THR B 1 29 ? 34.344 -12.125 11.062 1 91.62 29 THR B C 1
ATOM 5577 O O . THR B 1 29 ? 34.719 -12.148 9.891 1 91.62 29 THR B O 1
ATOM 5580 N N . LEU B 1 30 ? 34.594 -13.102 11.875 1 93.25 30 LEU B N 1
ATOM 5581 C CA . LEU B 1 30 ? 35.312 -14.305 11.453 1 93.25 30 LEU B CA 1
ATOM 5582 C C . LEU B 1 30 ? 34.531 -15.047 10.375 1 93.25 30 LEU B C 1
ATOM 5584 O O . LEU B 1 30 ? 35.094 -15.484 9.375 1 93.25 30 LEU B O 1
ATOM 5588 N N . SER B 1 31 ? 33.25 -15.156 10.492 1 90.25 31 SER B N 1
ATOM 5589 C CA . SER B 1 31 ? 32.406 -15.875 9.555 1 90.25 31 SER B CA 1
ATOM 5590 C C . SER B 1 31 ? 32.375 -15.203 8.188 1 90.25 31 SER B C 1
ATOM 5592 O O . SER B 1 31 ? 32.531 -15.875 7.16 1 90.25 31 SER B O 1
ATOM 5594 N N . VAL B 1 32 ? 32.25 -13.867 8.172 1 85.75 32 VAL B N 1
ATOM 5595 C CA . VAL B 1 32 ? 32.125 -13.125 6.922 1 85.75 32 VAL B CA 1
ATOM 5596 C C . VAL B 1 32 ? 33.469 -13.156 6.176 1 85.75 32 VAL B C 1
ATOM 5598 O O . VAL B 1 32 ? 33.5 -13.094 4.945 1 85.75 32 VAL B O 1
ATOM 5601 N N . THR B 1 33 ? 34.531 -13.391 6.91 1 87 33 THR B N 1
ATOM 5602 C CA . THR B 1 33 ? 35.875 -13.414 6.305 1 87 33 THR B CA 1
ATOM 5603 C C . THR B 1 33 ? 36.281 -14.836 5.949 1 87 33 THR B C 1
ATOM 5605 O O . THR B 1 33 ? 37.438 -15.102 5.641 1 87 33 THR B O 1
ATOM 5608 N N . GLY B 1 34 ? 35.344 -15.828 6.059 1 86.38 34 GLY B N 1
ATOM 5609 C CA . GLY B 1 34 ? 35.594 -17.188 5.602 1 86.38 34 GLY B CA 1
ATOM 5610 C C . GLY B 1 34 ? 36.125 -18.109 6.688 1 86.38 34 GLY B C 1
ATOM 5611 O O . GLY B 1 34 ? 36.438 -19.266 6.426 1 86.38 34 GLY B O 1
ATOM 5612 N N . ALA B 1 35 ? 36.344 -17.547 7.875 1 91.31 35 ALA B N 1
ATOM 5613 C CA . ALA B 1 35 ? 36.844 -18.344 8.984 1 91.31 35 ALA B CA 1
ATOM 5614 C C . ALA B 1 35 ? 35.688 -18.875 9.852 1 91.31 35 ALA B C 1
ATOM 5616 O O . ALA B 1 35 ? 35.719 -18.703 11.07 1 91.31 35 ALA B O 1
ATOM 5617 N N . GLY B 1 36 ? 34.75 -19.531 9.273 1 91.44 36 GLY B N 1
ATOM 5618 C CA . GLY B 1 36 ? 33.562 -20.031 9.945 1 91.44 36 GLY B CA 1
ATOM 5619 C C . GLY B 1 36 ? 33.875 -21.062 11.016 1 91.44 36 GLY B C 1
ATOM 5620 O O . GLY B 1 36 ? 33.25 -21.078 12.07 1 91.44 36 GLY B O 1
ATOM 5621 N N . ASP B 1 37 ? 34.812 -21.891 10.812 1 92.25 37 ASP B N 1
ATOM 5622 C CA . ASP B 1 37 ? 35.219 -22.922 11.781 1 92.25 37 ASP B CA 1
ATOM 5623 C C . ASP B 1 37 ? 35.75 -22.297 13.055 1 92.25 37 ASP B C 1
ATOM 5625 O O . ASP B 1 37 ? 35.438 -22.75 14.164 1 92.25 37 ASP B O 1
ATOM 5629 N N . GLN B 1 38 ? 36.531 -21.297 12.812 1 93.81 38 GLN B N 1
ATOM 5630 C CA . GLN B 1 38 ? 37.094 -20.594 13.969 1 93.81 38 GLN B CA 1
ATOM 5631 C C . GLN B 1 38 ? 36 -19.906 14.773 1 93.81 38 GLN B C 1
ATOM 5633 O O . GLN B 1 38 ? 36.031 -19.875 16 1 93.81 38 GLN B O 1
ATOM 5638 N N . ALA B 1 39 ? 35.062 -19.328 14.078 1 95.5 39 ALA B N 1
ATOM 5639 C CA . ALA B 1 39 ? 33.938 -18.688 14.75 1 95.5 39 ALA B CA 1
ATOM 5640 C C . ALA B 1 39 ? 33.156 -19.688 15.617 1 95.5 39 ALA B C 1
ATOM 5642 O O . ALA B 1 39 ? 32.812 -19.375 16.766 1 95.5 39 ALA B O 1
ATOM 5643 N N . GLN B 1 40 ? 32.938 -20.875 15.109 1 94.62 40 GLN B N 1
ATOM 5644 C CA . GLN B 1 40 ? 32.25 -21.922 15.852 1 94.62 40 GLN B CA 1
ATOM 5645 C C . GLN B 1 40 ? 33.031 -22.328 17.094 1 94.62 40 GLN B C 1
ATOM 5647 O O . GLN B 1 40 ? 32.469 -22.516 18.172 1 94.62 40 GLN B O 1
ATOM 5652 N N . GLN B 1 41 ? 34.281 -22.453 16.859 1 93.69 41 GLN B N 1
ATOM 5653 C CA . GLN B 1 41 ? 35.156 -22.844 17.969 1 93.69 41 GLN B CA 1
ATOM 5654 C C . GLN B 1 41 ? 35.156 -21.781 19.078 1 93.69 41 GLN B C 1
ATOM 5656 O O . GLN B 1 41 ? 35.188 -22.125 20.25 1 93.69 41 GLN B O 1
ATOM 5661 N N . LEU B 1 42 ? 35.125 -20.594 18.594 1 95.5 42 LEU B N 1
ATOM 5662 C CA . LEU B 1 42 ? 35.125 -19.516 19.578 1 95.5 42 LEU B CA 1
ATOM 5663 C C . LEU B 1 42 ? 33.875 -19.562 20.453 1 95.5 42 LEU B C 1
ATOM 5665 O O . LEU B 1 42 ? 33.969 -19.359 21.672 1 95.5 42 LEU B O 1
ATOM 5669 N N . TYR B 1 43 ? 32.75 -19.75 19.891 1 96.12 43 TYR B N 1
ATOM 5670 C CA . TYR B 1 43 ? 31.516 -19.891 20.656 1 96.12 43 TYR B CA 1
ATOM 5671 C C . TYR B 1 43 ? 31.609 -21.047 21.641 1 96.12 43 TYR B C 1
ATOM 5673 O O . TYR B 1 43 ? 31.172 -20.938 22.797 1 96.12 43 TYR B O 1
ATOM 5681 N N . LYS B 1 44 ? 32.094 -22.141 21.188 1 94.19 44 LYS B N 1
ATOM 5682 C CA . LYS B 1 44 ? 32.219 -23.344 22.016 1 94.19 44 LYS B CA 1
ATOM 5683 C C . LYS B 1 44 ? 33.125 -23.078 23.219 1 94.19 44 LYS B C 1
ATOM 5685 O O . LYS B 1 44 ? 32.781 -23.453 24.344 1 94.19 44 LYS B O 1
ATOM 5690 N N . ILE B 1 45 ? 34.25 -22.484 22.891 1 94.44 45 ILE B N 1
ATOM 5691 C CA . ILE B 1 45 ? 35.219 -22.203 23.953 1 94.44 45 ILE B CA 1
ATOM 5692 C C . ILE B 1 45 ? 34.594 -21.203 24.938 1 94.44 45 ILE B C 1
ATOM 5694 O O . ILE B 1 45 ? 34.688 -21.406 26.156 1 94.44 45 ILE B O 1
ATOM 5698 N N . TRP B 1 46 ? 34.031 -20.125 24.406 1 96.44 46 TRP B N 1
ATOM 5699 C CA . TRP B 1 46 ? 33.406 -19.125 25.266 1 96.44 46 TRP B CA 1
ATOM 5700 C C . TRP B 1 46 ? 32.375 -19.781 26.188 1 96.44 46 TRP B C 1
ATOM 5702 O O . TRP B 1 46 ? 32.312 -19.484 27.391 1 96.44 46 TRP B O 1
ATOM 5712 N N . ALA B 1 47 ? 31.562 -20.672 25.719 1 95.12 47 ALA B N 1
ATOM 5713 C CA . ALA B 1 47 ? 30.516 -21.359 26.5 1 95.12 47 ALA B CA 1
ATOM 5714 C C . ALA B 1 47 ? 31.125 -22.219 27.594 1 95.12 47 ALA B C 1
ATOM 5716 O O . ALA B 1 47 ? 30.578 -22.297 28.703 1 95.12 47 ALA B O 1
ATOM 5717 N N . ALA B 1 48 ? 32.219 -22.781 27.25 1 93.81 48 ALA B N 1
ATOM 5718 C CA . ALA B 1 48 ? 32.875 -23.656 28.219 1 93.81 48 ALA B CA 1
ATOM 5719 C C . ALA B 1 48 ? 33.438 -22.844 29.391 1 93.81 48 ALA B C 1
ATOM 5721 O O . ALA B 1 48 ? 33.469 -23.328 30.531 1 93.81 48 ALA B O 1
ATOM 5722 N N . PHE B 1 49 ? 33.812 -21.672 29.125 1 93.69 49 PHE B N 1
ATOM 5723 C CA . PHE B 1 49 ? 34.406 -20.859 30.156 1 93.69 49 PHE B CA 1
ATOM 5724 C C . PHE B 1 49 ? 33.375 -19.969 30.828 1 93.69 49 PHE B C 1
ATOM 5726 O O . PHE B 1 49 ? 33.656 -19.328 31.844 1 93.69 49 PHE B O 1
ATOM 5733 N N . ASN B 1 50 ? 32.219 -19.969 30.328 1 93.62 50 ASN B N 1
ATOM 5734 C CA . ASN B 1 50 ? 31.125 -19.188 30.922 1 93.62 50 ASN B CA 1
ATOM 5735 C C . ASN B 1 50 ? 29.859 -20.016 31.078 1 93.62 50 ASN B C 1
ATOM 5737 O O . ASN B 1 50 ? 28.781 -19.609 30.641 1 93.62 50 ASN B O 1
ATOM 5741 N N . PRO B 1 51 ? 29.906 -21.094 31.781 1 92 51 PRO B N 1
ATOM 5742 C CA . PRO B 1 51 ? 28.766 -22.031 31.844 1 92 51 PRO B CA 1
ATOM 5743 C C . PRO B 1 51 ? 27.578 -21.453 32.594 1 92 51 PRO B C 1
ATOM 5745 O O . PRO B 1 51 ? 26.438 -21.906 32.406 1 92 51 PRO B O 1
ATOM 5748 N N . GLU B 1 52 ? 27.766 -20.391 33.375 1 92.62 52 GLU B N 1
ATOM 5749 C CA . GLU B 1 52 ? 26.672 -19.859 34.188 1 92.62 52 GLU B CA 1
ATOM 5750 C C . GLU B 1 52 ? 26.203 -18.516 33.656 1 92.62 52 GLU B C 1
ATOM 5752 O O . GLU B 1 52 ? 25.406 -17.844 34.344 1 92.62 52 GLU B O 1
ATOM 5757 N N . HIS B 1 53 ? 26.703 -18.156 32.594 1 93.38 53 HIS B N 1
ATOM 5758 C CA . HIS B 1 53 ? 26.281 -16.875 32.031 1 93.38 53 HIS B CA 1
ATOM 5759 C C . HIS B 1 53 ? 24.781 -16.859 31.781 1 93.38 53 HIS B C 1
ATOM 5761 O O . HIS B 1 53 ? 24.234 -17.812 31.219 1 93.38 53 HIS B O 1
ATOM 5767 N N . PRO B 1 54 ? 24.109 -15.836 32.156 1 93 54 PRO B N 1
ATOM 5768 C CA . PRO B 1 54 ? 22.641 -15.797 32.031 1 93 54 PRO B CA 1
ATOM 5769 C C . PRO B 1 54 ? 22.172 -15.867 30.578 1 93 54 PRO B C 1
ATOM 5771 O O . PRO B 1 54 ? 21.047 -16.281 30.297 1 93 54 PRO B O 1
ATOM 5774 N N . GLN B 1 55 ? 22.953 -15.484 29.641 1 95.06 55 GLN B N 1
ATOM 5775 C CA . GLN B 1 55 ? 22.578 -15.508 28.234 1 95.06 55 GLN B CA 1
ATOM 5776 C C . GLN B 1 55 ? 23.406 -16.531 27.469 1 95.06 55 GLN B C 1
ATOM 5778 O O . GLN B 1 55 ? 23.688 -16.344 26.281 1 95.06 55 GLN B O 1
ATOM 5783 N N . LEU B 1 56 ? 23.781 -17.547 28.156 1 95.56 56 LEU B N 1
ATOM 5784 C CA . LEU B 1 56 ? 24.547 -18.625 27.531 1 95.56 56 LEU B CA 1
ATOM 5785 C C . LEU B 1 56 ? 23.781 -19.203 26.359 1 95.56 56 LEU B C 1
ATOM 5787 O O . LEU B 1 56 ? 24.391 -19.625 25.359 1 95.56 56 LEU B O 1
ATOM 5791 N N . TYR B 1 57 ? 22.438 -19.234 26.438 1 96.25 57 TYR B N 1
ATOM 5792 C CA . TYR B 1 57 ? 21.594 -19.766 25.375 1 96.25 57 TYR B CA 1
ATOM 5793 C C . TYR B 1 57 ? 21.797 -19 24.078 1 96.25 57 TYR B C 1
ATOM 5795 O O . TYR B 1 57 ? 21.688 -19.578 22.984 1 96.25 57 TYR B O 1
ATOM 5803 N N . VAL B 1 58 ? 22.188 -17.75 24.156 1 96.38 58 VAL B N 1
ATOM 5804 C CA . VAL B 1 58 ? 22.422 -16.922 22.969 1 96.38 58 VAL B CA 1
ATOM 5805 C C . VAL B 1 58 ? 23.688 -17.406 22.25 1 96.38 58 VAL B C 1
ATOM 5807 O O . VAL B 1 58 ? 23.734 -17.438 21.016 1 96.38 58 VAL B O 1
ATOM 5810 N N . ALA B 1 59 ? 24.656 -17.734 23 1 95.88 59 ALA B N 1
ATOM 5811 C CA . ALA B 1 59 ? 25.891 -18.234 22.422 1 95.88 59 ALA B CA 1
ATOM 5812 C C . ALA B 1 59 ? 25.656 -19.562 21.703 1 95.88 59 ALA B C 1
ATOM 5814 O O . ALA B 1 59 ? 26.156 -19.781 20.594 1 95.88 59 ALA B O 1
ATOM 5815 N N . HIS B 1 60 ? 24.891 -20.469 22.344 1 96.5 60 HIS B N 1
ATOM 5816 C CA . HIS B 1 60 ? 24.547 -21.734 21.719 1 96.5 60 HIS B CA 1
ATOM 5817 C C . HIS B 1 60 ? 23.75 -21.516 20.453 1 96.5 60 HIS B C 1
ATOM 5819 O O . HIS B 1 60 ? 23.984 -22.188 19.438 1 96.5 60 HIS B O 1
ATOM 5825 N N . PHE B 1 61 ? 22.781 -20.656 20.5 1 96.31 61 PHE B N 1
ATOM 5826 C CA . PHE B 1 61 ? 21.953 -20.328 19.344 1 96.31 61 PHE B CA 1
ATOM 5827 C C . PHE B 1 61 ? 22.812 -19.875 18.172 1 96.31 61 PHE B C 1
ATOM 5829 O O . PHE B 1 61 ? 22.656 -20.359 17.047 1 96.31 61 PHE B O 1
ATOM 5836 N N . ASN B 1 62 ? 23.75 -18.906 18.5 1 96.31 62 ASN B N 1
ATOM 5837 C CA . ASN B 1 62 ? 24.578 -18.359 17.438 1 96.31 62 ASN B CA 1
ATOM 5838 C C . ASN B 1 62 ? 25.516 -19.406 16.875 1 96.31 62 ASN B C 1
ATOM 5840 O O . ASN B 1 62 ? 25.781 -19.438 15.664 1 96.31 62 ASN B O 1
ATOM 5844 N N . ARG B 1 63 ? 26.016 -20.219 17.703 1 95.88 63 ARG B N 1
ATOM 5845 C CA . ARG B 1 63 ? 26.828 -21.328 17.219 1 95.88 63 ARG B CA 1
ATOM 5846 C C . ARG B 1 63 ? 26.031 -22.234 16.297 1 95.88 63 ARG B C 1
ATOM 5848 O O . ARG B 1 63 ? 26.516 -22.656 15.242 1 95.88 63 ARG B O 1
ATOM 5855 N N . GLY B 1 64 ? 24.781 -22.594 16.719 1 96.12 64 GLY B N 1
ATOM 5856 C CA . GLY B 1 64 ? 23.906 -23.406 15.891 1 96.12 64 GLY B CA 1
ATOM 5857 C C . GLY B 1 64 ? 23.625 -22.781 14.531 1 96.12 64 GLY B C 1
ATOM 5858 O O . GLY B 1 64 ? 23.562 -23.5 13.523 1 96.12 64 GLY B O 1
ATOM 5859 N N . CYS B 1 65 ? 23.406 -21.469 14.5 1 94.94 65 CYS B N 1
ATOM 5860 C CA . CYS B 1 65 ? 23.172 -20.766 13.242 1 94.94 65 CYS B CA 1
ATOM 5861 C C . CYS B 1 65 ? 24.375 -20.891 12.312 1 94.94 65 CYS B C 1
ATOM 5863 O O . CYS B 1 65 ? 24.203 -21.141 11.117 1 94.94 65 CYS B O 1
ATOM 5865 N N . LEU B 1 66 ? 25.562 -20.75 12.859 1 94.19 66 LEU B N 1
ATOM 5866 C CA . LEU B 1 66 ? 26.781 -20.891 12.07 1 94.19 66 LEU B CA 1
ATOM 5867 C C . LEU B 1 66 ? 26.922 -22.312 11.547 1 94.19 66 LEU B C 1
ATOM 5869 O O . LEU B 1 66 ? 27.359 -22.516 10.398 1 94.19 66 LEU B O 1
ATOM 5873 N N . GLN B 1 67 ? 26.609 -23.266 12.359 1 95.12 67 GLN B N 1
ATOM 5874 C CA . GLN B 1 67 ? 26.688 -24.672 11.969 1 95.12 67 GLN B CA 1
ATOM 5875 C C . GLN B 1 67 ? 25.688 -25 10.867 1 95.12 67 GLN B C 1
ATOM 5877 O O . GLN B 1 67 ? 25.984 -25.781 9.969 1 95.12 67 GLN B O 1
ATOM 5882 N N . THR B 1 68 ? 24.5 -24.453 11 1 93.75 68 THR B N 1
ATOM 5883 C CA . THR B 1 68 ? 23.5 -24.609 9.953 1 93.75 68 THR B CA 1
ATOM 5884 C C . THR B 1 68 ? 24.031 -24.109 8.609 1 93.75 68 THR B C 1
ATOM 5886 O O . THR B 1 68 ? 23.906 -24.781 7.59 1 93.75 68 THR B O 1
ATOM 5889 N N . GLN B 1 69 ? 24.641 -22.953 8.617 1 88.31 69 GLN B N 1
ATOM 5890 C CA . GLN B 1 69 ? 25.188 -22.344 7.41 1 88.31 69 GLN B CA 1
ATOM 5891 C C . GLN B 1 69 ? 26.312 -23.172 6.82 1 88.31 69 GLN B C 1
ATOM 5893 O O . GLN B 1 69 ? 26.453 -23.25 5.598 1 88.31 69 GLN B O 1
ATOM 5898 N N . ALA B 1 70 ? 27.047 -23.859 7.711 1 89.44 70 ALA B N 1
ATOM 5899 C CA . ALA B 1 70 ? 28.188 -24.672 7.305 1 89.44 70 ALA B CA 1
ATOM 5900 C C . ALA B 1 70 ? 27.75 -26.062 6.859 1 89.44 70 ALA B C 1
ATOM 5902 O O . ALA B 1 70 ? 28.562 -26.859 6.383 1 89.44 70 ALA B O 1
ATOM 5903 N N . GLY B 1 71 ? 26.453 -26.375 7.031 1 90.19 71 GLY B N 1
ATOM 5904 C CA . GLY B 1 71 ? 25.922 -27.672 6.613 1 90.19 71 GLY B CA 1
ATOM 5905 C C . GLY B 1 71 ? 26.062 -28.734 7.676 1 90.19 71 GLY B C 1
ATOM 5906 O O . GLY B 1 71 ? 25.688 -29.891 7.449 1 90.19 71 GLY B O 1
ATOM 5907 N N . ASP B 1 72 ? 26.625 -28.359 8.82 1 93.88 72 ASP B N 1
ATOM 5908 C CA . ASP B 1 72 ? 26.719 -29.297 9.938 1 93.88 72 ASP B CA 1
ATOM 5909 C C . ASP B 1 72 ? 25.406 -29.375 10.695 1 93.88 72 ASP B C 1
ATOM 5911 O O . ASP B 1 72 ? 25.281 -28.828 11.797 1 93.88 72 ASP B O 1
ATOM 5915 N N . LEU B 1 73 ? 24.453 -30.156 10.211 1 96.56 73 LEU B N 1
ATOM 5916 C CA . LEU B 1 73 ? 23.094 -30.188 10.734 1 96.56 73 LEU B CA 1
ATOM 5917 C C . LEU B 1 73 ? 23.062 -30.859 12.109 1 96.56 73 LEU B C 1
ATOM 5919 O O . LEU B 1 73 ? 22.312 -30.422 12.992 1 96.56 73 LEU B O 1
ATOM 5923 N N . ALA B 1 74 ? 23.844 -31.859 12.266 1 96.31 74 ALA B N 1
ATOM 5924 C CA . ALA B 1 74 ? 23.875 -32.562 13.547 1 96.31 74 ALA B CA 1
ATOM 5925 C C . ALA B 1 74 ? 24.359 -31.625 14.656 1 96.31 74 ALA B C 1
ATOM 5927 O O . ALA B 1 74 ? 23.781 -31.578 15.742 1 96.31 74 ALA B O 1
ATOM 5928 N N . GLY B 1 75 ? 25.469 -30.953 14.32 1 96.38 75 GLY B N 1
ATOM 5929 C CA . GLY B 1 75 ? 25.969 -29.984 15.281 1 96.38 75 GLY B CA 1
ATOM 5930 C C . GLY B 1 75 ? 24.969 -28.875 15.594 1 96.38 75 GLY B C 1
ATOM 5931 O O . GLY B 1 75 ? 24.844 -28.453 16.734 1 96.38 75 GLY B O 1
ATOM 5932 N N . ALA B 1 76 ? 24.297 -28.406 14.578 1 97.31 76 ALA B N 1
ATOM 5933 C CA . ALA B 1 76 ? 23.281 -27.359 14.734 1 97.31 76 ALA B CA 1
ATOM 5934 C C . ALA B 1 76 ? 22.156 -27.828 15.633 1 97.31 76 ALA B C 1
ATOM 5936 O O . ALA B 1 76 ? 21.688 -27.062 16.5 1 97.31 76 ALA B O 1
ATOM 5937 N N . ILE B 1 77 ? 21.656 -29.031 15.43 1 97.5 77 ILE B N 1
ATOM 5938 C CA . ILE B 1 77 ? 20.578 -29.594 16.234 1 97.5 77 ILE B CA 1
ATOM 5939 C C . ILE B 1 77 ? 20.984 -29.609 17.703 1 97.5 77 ILE B C 1
ATOM 5941 O O . ILE B 1 77 ? 20.203 -29.219 18.578 1 97.5 77 ILE B O 1
ATOM 5945 N N . GLU B 1 78 ? 22.203 -30 17.938 1 96.56 78 GLU B N 1
ATOM 5946 C CA . GLU B 1 78 ? 22.703 -30.078 19.312 1 96.56 78 GLU B CA 1
ATOM 5947 C C . GLU B 1 78 ? 22.75 -28.688 19.938 1 96.56 78 GLU B C 1
ATOM 5949 O O . GLU B 1 78 ? 22.281 -28.5 21.062 1 96.56 78 GLU B O 1
ATOM 5954 N N . ALA B 1 79 ? 23.328 -27.797 19.25 1 97.06 79 ALA B N 1
ATOM 5955 C CA . ALA B 1 79 ? 23.516 -26.438 19.781 1 97.06 79 ALA B CA 1
ATOM 5956 C C . ALA B 1 79 ? 22.172 -25.75 20 1 97.06 79 ALA B C 1
ATOM 5958 O O . ALA B 1 79 ? 21.953 -25.125 21.047 1 97.06 79 ALA B O 1
ATOM 5959 N N . LEU B 1 80 ? 21.25 -25.844 19.078 1 97.62 80 LEU B N 1
ATOM 5960 C CA . LEU B 1 80 ? 19.953 -25.172 19.172 1 97.62 80 LEU B CA 1
ATOM 5961 C C . LEU B 1 80 ? 19.078 -25.828 20.25 1 97.62 80 LEU B C 1
ATOM 5963 O O . LEU B 1 80 ? 18.312 -25.156 20.938 1 97.62 80 LEU B O 1
ATOM 5967 N N . THR B 1 81 ? 19.219 -27.125 20.391 1 97.25 81 THR B N 1
ATOM 5968 C CA . THR B 1 81 ? 18.531 -27.812 21.484 1 97.25 81 THR B CA 1
ATOM 5969 C C . THR B 1 81 ? 19.031 -27.312 22.828 1 97.25 81 THR B C 1
ATOM 5971 O O . THR B 1 81 ? 18.234 -27.109 23.75 1 97.25 81 THR B O 1
ATOM 5974 N N . ALA B 1 82 ? 20.328 -27.125 22.906 1 96.5 82 ALA B N 1
ATOM 5975 C CA . ALA B 1 82 ? 20.922 -26.594 24.141 1 96.5 82 ALA B CA 1
ATOM 5976 C C . ALA B 1 82 ? 20.375 -25.203 24.453 1 96.5 82 ALA B C 1
ATOM 5978 O O . ALA B 1 82 ? 20.109 -24.891 25.625 1 96.5 82 ALA B O 1
ATOM 5979 N N . ALA B 1 83 ? 20.234 -24.422 23.438 1 96.94 83 ALA B N 1
ATOM 5980 C CA . ALA B 1 83 ? 19.703 -23.062 23.609 1 96.94 83 ALA B CA 1
ATOM 5981 C C . ALA B 1 83 ? 18.297 -23.109 24.203 1 96.94 83 ALA B C 1
ATOM 5983 O O . ALA B 1 83 ? 18 -22.391 25.156 1 96.94 83 ALA B O 1
ATOM 5984 N N . ILE B 1 84 ? 17.406 -23.984 23.688 1 96.44 84 ILE B N 1
ATOM 5985 C CA . ILE B 1 84 ? 16.016 -24.094 24.125 1 96.44 84 ILE B CA 1
ATOM 5986 C C . ILE B 1 84 ? 15.961 -24.688 25.531 1 96.44 84 ILE B C 1
ATOM 5988 O O . ILE B 1 84 ? 15.133 -24.281 26.344 1 96.44 84 ILE B O 1
ATOM 5992 N N . THR B 1 85 ? 16.859 -25.594 25.812 1 96 85 THR B N 1
ATOM 5993 C CA . THR B 1 85 ? 16.922 -26.203 27.125 1 96 85 THR B CA 1
ATOM 5994 C C . THR B 1 85 ? 17.281 -25.172 28.188 1 96 85 THR B C 1
ATOM 5996 O O . THR B 1 85 ? 16.719 -25.172 29.281 1 96 85 THR B O 1
ATOM 5999 N N . LEU B 1 86 ? 18.203 -24.328 27.828 1 95.75 86 LEU B N 1
ATOM 6000 C CA . LEU B 1 86 ? 18.672 -23.297 28.75 1 95.75 86 LEU B CA 1
ATOM 6001 C C . LEU B 1 86 ? 17.625 -22.219 28.938 1 95.75 86 LEU B C 1
ATOM 6003 O O . LEU B 1 86 ? 17.484 -21.672 30.047 1 95.75 86 LEU B O 1
ATOM 6007 N N . ASP B 1 87 ? 16.891 -21.906 27.875 1 95.81 87 ASP B N 1
ATOM 6008 C CA . ASP B 1 87 ? 15.789 -20.953 27.953 1 95.81 87 ASP B CA 1
ATOM 6009 C C . ASP B 1 87 ? 14.602 -21.422 27.125 1 95.81 87 ASP B C 1
ATOM 6011 O O . ASP B 1 87 ? 14.469 -21.062 25.953 1 95.81 87 ASP B O 1
ATOM 6015 N N . PRO B 1 88 ? 13.68 -22.031 27.781 1 94.94 88 PRO B N 1
ATOM 6016 C CA . PRO B 1 88 ? 12.531 -22.594 27.078 1 94.94 88 PRO B CA 1
ATOM 6017 C C . PRO B 1 88 ? 11.633 -21.531 26.453 1 94.94 88 PRO B C 1
ATOM 6019 O O . PRO B 1 88 ? 10.766 -21.859 25.625 1 94.94 88 PRO B O 1
ATOM 6022 N N . GLU B 1 89 ? 11.797 -20.266 26.734 1 91.88 89 GLU B N 1
ATOM 6023 C CA . GLU B 1 89 ? 10.961 -19.203 26.188 1 91.88 89 GLU B CA 1
ATOM 6024 C C . GLU B 1 89 ? 11.633 -18.531 24.984 1 91.88 89 GLU B C 1
ATOM 6026 O O . GLU B 1 89 ? 11.062 -17.625 24.375 1 91.88 89 GLU B O 1
ATOM 6031 N N . PHE B 1 90 ? 12.859 -19.031 24.625 1 93.88 90 PHE B N 1
ATOM 6032 C CA . PHE B 1 90 ? 13.656 -18.438 23.578 1 93.88 90 PHE B CA 1
ATOM 6033 C C . PHE B 1 90 ? 13.156 -18.875 22.203 1 93.88 90 PHE B C 1
ATOM 6035 O O . PHE B 1 90 ? 13.719 -19.797 21.594 1 93.88 90 PHE B O 1
ATOM 6042 N N . MET B 1 91 ? 12.227 -18.125 21.547 1 93.06 91 MET B N 1
ATOM 6043 C CA . MET B 1 91 ? 11.484 -18.484 20.344 1 93.06 91 MET B CA 1
ATOM 6044 C C . MET B 1 91 ? 12.422 -18.641 19.156 1 93.06 91 MET B C 1
ATOM 6046 O O . MET B 1 91 ? 12.234 -19.547 18.344 1 93.06 91 MET B O 1
ATOM 6050 N N . PRO B 1 92 ? 13.492 -17.797 18.984 1 93.62 92 PRO B N 1
ATOM 6051 C CA . PRO B 1 92 ? 14.398 -18 17.859 1 93.62 92 PRO B CA 1
ATOM 6052 C C . PRO B 1 92 ? 14.984 -19.406 17.812 1 93.62 92 PRO B C 1
ATOM 6054 O O . PRO B 1 92 ? 15.219 -19.953 16.734 1 93.62 92 PRO B O 1
ATOM 6057 N N . GLY B 1 93 ? 15.211 -19.969 19.016 1 96.25 93 GLY B N 1
ATOM 6058 C CA . GLY B 1 93 ? 15.688 -21.344 19.078 1 96.25 93 GLY B CA 1
ATOM 6059 C C . GLY B 1 93 ? 14.742 -22.328 18.438 1 96.25 93 GLY B C 1
ATOM 6060 O O . GLY B 1 93 ? 15.164 -23.188 17.656 1 96.25 93 GLY B O 1
ATOM 6061 N N . TYR B 1 94 ? 13.438 -22.234 18.703 1 95.25 94 TYR B N 1
ATOM 6062 C CA . TYR B 1 94 ? 12.43 -23.125 18.125 1 95.25 94 TYR B CA 1
ATOM 6063 C C . TYR B 1 94 ? 12.352 -22.953 16.625 1 95.25 94 TYR B C 1
ATOM 6065 O O . TYR B 1 94 ? 12.328 -23.938 15.883 1 95.25 94 TYR B O 1
ATOM 6073 N N . ILE B 1 95 ? 12.352 -21.719 16.172 1 94.62 95 ILE B N 1
ATOM 6074 C CA . ILE B 1 95 ? 12.203 -21.406 14.758 1 94.62 95 ILE B CA 1
ATOM 6075 C C . ILE B 1 95 ? 13.367 -22 13.969 1 94.62 95 ILE B C 1
ATOM 6077 O O . ILE B 1 95 ? 13.156 -22.734 13 1 94.62 95 ILE B O 1
ATOM 6081 N N . ASN B 1 96 ? 14.57 -21.766 14.461 1 95.5 96 ASN B N 1
ATOM 6082 C CA . ASN B 1 96 ? 15.75 -22.219 13.734 1 95.5 96 ASN B CA 1
ATOM 6083 C C . ASN B 1 96 ? 15.93 -23.734 13.828 1 95.5 96 ASN B C 1
ATOM 6085 O O . ASN B 1 96 ? 16.297 -24.391 12.852 1 95.5 96 ASN B O 1
ATOM 6089 N N . LEU B 1 97 ? 15.648 -24.312 15.023 1 96.75 97 LEU B N 1
ATOM 6090 C CA . LEU B 1 97 ? 15.781 -25.75 15.18 1 96.75 97 LEU B CA 1
ATOM 6091 C C . LEU B 1 97 ? 14.797 -26.484 14.273 1 96.75 97 LEU B C 1
ATOM 6093 O O . LEU B 1 97 ? 15.148 -27.516 13.672 1 96.75 97 LEU B O 1
ATOM 6097 N N . GLY B 1 98 ? 13.594 -26.016 14.18 1 96 98 GLY B N 1
ATOM 6098 C CA . GLY B 1 98 ? 12.641 -26.625 13.266 1 96 98 GLY B CA 1
ATOM 6099 C C . GLY B 1 98 ? 13.125 -26.656 11.828 1 96 98 GLY B C 1
ATOM 6100 O O . GLY B 1 98 ? 12.992 -27.672 11.141 1 96 98 GLY B O 1
ATOM 6101 N N . GLY B 1 99 ? 13.719 -25.5 11.43 1 94.88 99 GLY B N 1
ATOM 6102 C CA . GLY B 1 99 ? 14.281 -25.422 10.086 1 94.88 99 GLY B CA 1
ATOM 6103 C C . GLY B 1 99 ? 15.391 -26.438 9.859 1 94.88 99 GLY B C 1
ATOM 6104 O O . GLY B 1 99 ? 15.484 -27.031 8.781 1 94.88 99 GLY B O 1
ATOM 6105 N N . VAL B 1 100 ? 16.219 -26.609 10.883 1 95.75 100 VAL B N 1
ATOM 6106 C CA . VAL B 1 100 ? 17.328 -27.547 10.789 1 95.75 100 VAL B CA 1
ATOM 6107 C C . VAL B 1 100 ? 16.812 -28.984 10.75 1 95.75 100 VAL B C 1
ATOM 6109 O O . VAL B 1 100 ? 17.312 -29.812 10 1 95.75 100 VAL B O 1
ATOM 6112 N N . LEU B 1 101 ? 15.812 -29.266 11.539 1 96.25 101 LEU B N 1
ATOM 6113 C CA . LEU B 1 101 ? 15.211 -30.594 11.547 1 96.25 101 LEU B CA 1
ATOM 6114 C C . LEU B 1 101 ? 14.602 -30.922 10.188 1 96.25 101 LEU B C 1
ATOM 6116 O O . LEU B 1 101 ? 14.766 -32.031 9.688 1 96.25 101 LEU B O 1
ATOM 6120 N N . GLU B 1 102 ? 13.961 -29.984 9.578 1 93.62 102 GLU B N 1
ATOM 6121 C CA . GLU B 1 102 ? 13.398 -30.172 8.242 1 93.62 102 GLU B CA 1
ATOM 6122 C C . GLU B 1 102 ? 14.484 -30.5 7.227 1 93.62 102 GLU B C 1
ATOM 6124 O O . GLU B 1 102 ? 14.352 -31.453 6.453 1 93.62 102 GLU B O 1
ATOM 6129 N N . ARG B 1 103 ? 15.547 -29.781 7.316 1 91.81 103 ARG B N 1
ATOM 6130 C CA . ARG B 1 103 ? 16.656 -29.984 6.398 1 91.81 103 ARG B CA 1
ATOM 6131 C C . ARG B 1 103 ? 17.312 -31.344 6.633 1 91.81 103 ARG B C 1
ATOM 6133 O O . ARG B 1 103 ? 17.844 -31.953 5.703 1 91.81 103 ARG B O 1
ATOM 6140 N N . ASN B 1 104 ? 17.25 -31.734 7.91 1 93.75 104 ASN B N 1
ATOM 6141 C CA . ASN B 1 104 ? 17.844 -33 8.289 1 93.75 104 ASN B CA 1
ATOM 6142 C C . ASN B 1 104 ? 16.906 -34.188 7.98 1 93.75 104 ASN B C 1
ATOM 6144 O O . ASN B 1 104 ? 17.156 -35.312 8.406 1 93.75 104 ASN B O 1
ATOM 6148 N N . GLY B 1 105 ? 15.742 -33.906 7.316 1 92.44 105 GLY B N 1
ATOM 6149 C CA . GLY B 1 105 ? 14.836 -34.938 6.895 1 92.44 105 GLY B CA 1
ATOM 6150 C C . GLY B 1 105 ? 13.875 -35.375 7.988 1 92.44 105 GLY B C 1
ATOM 6151 O O . GLY B 1 105 ? 13.398 -36.531 7.984 1 92.44 105 GLY B O 1
ATOM 6152 N N . GLN B 1 106 ? 13.719 -34.562 9 1 94.75 106 GLN B N 1
ATOM 6153 C CA . GLN B 1 106 ? 12.828 -34.875 10.117 1 94.75 106 GLN B CA 1
ATOM 6154 C C . GLN B 1 106 ? 11.656 -33.906 10.172 1 94.75 106 GLN B C 1
ATOM 6156 O O . GLN B 1 106 ? 11.5 -33.156 11.156 1 94.75 106 GLN B O 1
ATOM 6161 N N . PRO B 1 107 ? 10.82 -33.906 9.141 1 94.38 107 PRO B N 1
ATOM 6162 C CA . PRO B 1 107 ? 9.727 -32.938 9.07 1 94.38 107 PRO B CA 1
ATOM 6163 C C . PRO B 1 107 ? 8.727 -33.062 10.219 1 94.38 107 PRO B C 1
ATOM 6165 O O . PRO B 1 107 ? 8.219 -32.062 10.727 1 94.38 107 PRO B O 1
ATOM 6168 N N . ASP B 1 108 ? 8.398 -34.25 10.664 1 94.38 108 ASP B N 1
ATOM 6169 C CA . ASP B 1 108 ? 7.43 -34.438 11.734 1 94.38 108 ASP B CA 1
ATOM 6170 C C . ASP B 1 108 ? 7.949 -33.875 13.055 1 94.38 108 ASP B C 1
ATOM 6172 O O . ASP B 1 108 ? 7.184 -33.312 13.828 1 94.38 108 ASP B O 1
ATOM 6176 N N . GLU B 1 109 ? 9.242 -34.094 13.266 1 94.94 109 GLU B N 1
ATOM 6177 C CA . GLU B 1 109 ? 9.852 -33.531 14.461 1 94.94 109 GLU B CA 1
ATOM 6178 C C . GLU B 1 109 ? 9.836 -32 14.406 1 94.94 109 GLU B C 1
ATOM 6180 O O . GLU B 1 109 ? 9.633 -31.344 15.43 1 94.94 109 GLU B O 1
ATOM 6185 N N . ALA B 1 110 ? 10.109 -31.484 13.242 1 95.81 110 ALA B N 1
ATOM 6186 C CA . ALA B 1 110 ? 10.055 -30.031 13.055 1 95.81 110 ALA B CA 1
ATOM 6187 C C . ALA B 1 110 ? 8.664 -29.484 13.375 1 95.81 110 ALA B C 1
ATOM 6189 O O . ALA B 1 110 ? 8.523 -28.5 14.109 1 95.81 110 ALA B O 1
ATOM 6190 N N . ILE B 1 111 ? 7.59 -30.141 12.875 1 95 111 ILE B N 1
ATOM 6191 C CA . ILE B 1 111 ? 6.199 -29.75 13.094 1 95 111 ILE B CA 1
ATOM 6192 C C . ILE B 1 111 ? 5.891 -29.766 14.594 1 95 111 ILE B C 1
ATOM 6194 O O . ILE B 1 111 ? 5.359 -28.797 15.133 1 95 111 ILE B O 1
ATOM 6198 N N . SER B 1 112 ? 6.289 -30.844 15.242 1 94.75 112 SER B N 1
ATOM 6199 C CA . SER B 1 112 ? 6.039 -30.984 16.672 1 94.75 112 SER B CA 1
ATOM 6200 C C . SER B 1 112 ? 6.75 -29.891 17.469 1 94.75 112 SER B C 1
ATOM 6202 O O . SER B 1 112 ? 6.184 -29.344 18.422 1 94.75 112 SER B O 1
ATOM 6204 N N . LEU B 1 113 ? 7.945 -29.656 17.062 1 95 113 LEU B N 1
ATOM 6205 C CA . LEU B 1 113 ? 8.734 -28.641 17.734 1 95 113 LEU B CA 1
ATOM 6206 C C . LEU B 1 113 ? 8.078 -27.266 17.609 1 95 113 LEU B C 1
ATOM 6208 O O . LEU B 1 113 ? 7.973 -26.516 18.578 1 95 113 LEU B O 1
ATOM 6212 N N . TRP B 1 114 ? 7.719 -26.906 16.422 1 94.5 114 TRP B N 1
ATOM 6213 C CA . TRP B 1 114 ? 7.09 -25.609 16.203 1 94.5 114 TRP B CA 1
ATOM 6214 C C . TRP B 1 114 ? 5.758 -25.516 16.938 1 94.5 114 TRP B C 1
ATOM 6216 O O . TRP B 1 114 ? 5.406 -24.453 17.469 1 94.5 114 TRP B O 1
ATOM 6226 N N . GLN B 1 115 ? 5.012 -26.562 17.031 1 93.56 115 GLN B N 1
ATOM 6227 C CA . GLN B 1 115 ? 3.777 -26.594 17.797 1 93.56 115 GLN B CA 1
ATOM 6228 C C . GLN B 1 115 ? 4.055 -26.328 19.281 1 93.56 115 GLN B C 1
ATOM 6230 O O . GLN B 1 115 ? 3.309 -25.609 19.938 1 93.56 115 GLN B O 1
ATOM 6235 N N . THR B 1 116 ? 5.121 -26.906 19.75 1 93.81 116 THR B N 1
ATOM 6236 C CA . THR B 1 116 ? 5.535 -26.672 21.125 1 93.81 116 THR B CA 1
ATOM 6237 C C . THR B 1 116 ? 5.891 -25.203 21.344 1 93.81 116 THR B C 1
ATOM 6239 O O . THR B 1 116 ? 5.496 -24.609 22.344 1 93.81 116 THR B O 1
ATOM 6242 N N . GLY B 1 117 ? 6.691 -24.719 20.391 1 93.94 117 GLY B N 1
ATOM 6243 C CA . GLY B 1 117 ? 7.016 -23.297 20.469 1 93.94 117 GLY B CA 1
ATOM 6244 C C . GLY B 1 117 ? 5.793 -22.406 20.5 1 93.94 117 GLY B C 1
ATOM 6245 O O . GLY B 1 117 ? 5.738 -21.438 21.25 1 93.94 117 GLY B O 1
ATOM 6246 N N . LEU B 1 118 ? 4.785 -22.719 19.75 1 92.81 118 LEU B N 1
ATOM 6247 C CA . LEU B 1 118 ? 3.57 -21.922 19.641 1 92.81 118 LEU B CA 1
ATOM 6248 C C . LEU B 1 118 ? 2.785 -21.922 20.953 1 92.81 118 LEU B C 1
ATOM 6250 O O . LEU B 1 118 ? 2.094 -20.953 21.266 1 92.81 118 LEU B O 1
ATOM 6254 N N . GLN B 1 119 ? 2.924 -22.922 21.703 1 92.12 119 GLN B N 1
ATOM 6255 C CA . GLN B 1 119 ? 2.275 -22.984 23 1 92.12 119 GLN B CA 1
ATOM 6256 C C . GLN B 1 119 ? 2.869 -21.953 23.953 1 92.12 119 GLN B C 1
ATOM 6258 O O . GLN B 1 119 ? 2.162 -21.406 24.812 1 92.12 119 GLN B O 1
ATOM 6263 N N . LYS B 1 120 ? 4.191 -21.672 23.75 1 90.44 120 LYS B N 1
ATOM 6264 C CA . LYS B 1 120 ? 4.875 -20.719 24.609 1 90.44 120 LYS B CA 1
ATOM 6265 C C . LYS B 1 120 ? 4.348 -19.312 24.391 1 90.44 120 LYS B C 1
ATOM 6267 O O . LYS B 1 120 ? 4.449 -18.453 25.281 1 90.44 120 LYS B O 1
ATOM 6272 N N . VAL B 1 121 ? 3.783 -19.047 23.219 1 90.38 121 VAL B N 1
ATOM 6273 C CA . VAL B 1 121 ? 3.316 -17.703 22.891 1 90.38 121 VAL B CA 1
ATOM 6274 C C . VAL B 1 121 ? 1.81 -17.734 22.656 1 90.38 121 VAL B C 1
ATOM 6276 O O . VAL B 1 121 ? 1.279 -16.891 21.938 1 90.38 121 VAL B O 1
ATOM 6279 N N . ALA B 1 122 ? 1.104 -18.625 23.234 1 88.31 122 ALA B N 1
ATOM 6280 C CA . ALA B 1 122 ? -0.328 -18.812 23.016 1 88.31 122 ALA B CA 1
ATOM 6281 C C . ALA B 1 122 ? -1.125 -17.609 23.5 1 88.31 122 ALA B C 1
ATOM 6283 O O . ALA B 1 122 ? -2.193 -17.312 22.953 1 88.31 122 ALA B O 1
ATOM 6284 N N . ALA B 1 123 ? -0.557 -16.875 24.375 1 86.12 123 ALA B N 1
ATOM 6285 C CA . ALA B 1 123 ? -1.256 -15.742 24.953 1 86.12 123 ALA B CA 1
ATOM 6286 C C . ALA B 1 123 ? -1.255 -14.547 24.016 1 86.12 123 ALA B C 1
ATOM 6288 O O . ALA B 1 123 ? -2.041 -13.609 24.172 1 86.12 123 ALA B O 1
ATOM 6289 N N . ILE B 1 124 ? -0.41 -14.602 23.094 1 89.25 124 ILE B N 1
ATOM 6290 C CA . ILE B 1 124 ? -0.354 -13.523 22.109 1 89.25 124 ILE B CA 1
ATOM 6291 C C . ILE B 1 124 ? -1.419 -13.742 21.047 1 89.25 124 ILE B C 1
ATOM 6293 O O . ILE B 1 124 ? -1.331 -14.688 20.266 1 89.25 124 ILE B O 1
ATOM 6297 N N . THR B 1 125 ? -2.5 -12.891 21.062 1 89.38 125 THR B N 1
ATOM 6298 C CA . THR B 1 125 ? -3.588 -12.984 20.094 1 89.38 125 THR B CA 1
ATOM 6299 C C . THR B 1 125 ? -3.693 -11.703 19.281 1 89.38 125 THR B C 1
ATOM 6301 O O . THR B 1 125 ? -3.154 -10.664 19.656 1 89.38 125 THR B O 1
ATOM 6304 N N . GLY B 1 126 ? -4.367 -11.844 18.125 1 88.44 126 GLY B N 1
ATOM 6305 C CA . GLY B 1 126 ? -4.609 -10.656 17.312 1 88.44 126 GLY B CA 1
ATOM 6306 C C . GLY B 1 126 ? -5.434 -9.609 18.016 1 88.44 126 GLY B C 1
ATOM 6307 O O . GLY B 1 126 ? -5.125 -8.414 17.953 1 88.44 126 GLY B O 1
ATOM 6308 N N . GLN B 1 127 ? -6.441 -10.023 18.688 1 88.06 127 GLN B N 1
ATOM 6309 C CA . GLN B 1 127 ? -7.309 -9.117 19.438 1 88.06 127 GLN B CA 1
ATOM 6310 C C . GLN B 1 127 ? -6.543 -8.406 20.547 1 88.06 127 GLN B C 1
ATOM 6312 O O . GLN B 1 127 ? -6.688 -7.195 20.734 1 88.06 127 GLN B O 1
ATOM 6317 N N . GLY B 1 128 ? -5.785 -9.211 21.281 1 89.75 128 GLY B N 1
ATOM 6318 C CA . GLY B 1 128 ? -4.969 -8.617 22.312 1 89.75 128 GLY B CA 1
ATOM 6319 C C . GLY B 1 128 ? -4 -7.574 21.797 1 89.75 128 GLY B C 1
ATOM 6320 O O . GLY B 1 128 ? -3.834 -6.512 22.391 1 89.75 128 GLY B O 1
ATOM 6321 N N . PHE B 1 129 ? -3.377 -7.93 20.75 1 92.31 129 PHE B N 1
ATOM 6322 C CA . PHE B 1 129 ? -2.438 -7.02 20.094 1 92.31 129 PHE B CA 1
ATOM 6323 C C . PHE B 1 129 ? -3.141 -5.742 19.656 1 92.31 129 PHE B C 1
ATOM 6325 O O . PHE B 1 129 ? -2.639 -4.641 19.891 1 92.31 129 PHE B O 1
ATOM 6332 N N . ASP B 1 130 ? -4.328 -5.836 19.094 1 91.44 130 ASP B N 1
ATOM 6333 C CA . ASP B 1 130 ? -5.113 -4.691 18.641 1 91.44 130 ASP B CA 1
ATOM 6334 C C . ASP B 1 130 ? -5.527 -3.809 19.812 1 91.44 130 ASP B C 1
ATOM 6336 O O . ASP B 1 130 ? -5.5 -2.58 19.719 1 91.44 130 ASP B O 1
ATOM 6340 N N . TYR B 1 131 ? -5.945 -4.398 20.891 1 92.06 131 TYR B N 1
ATOM 6341 C CA . TYR B 1 131 ? -6.34 -3.645 22.078 1 92.06 131 TYR B CA 1
ATOM 6342 C C . TYR B 1 131 ? -5.156 -2.877 22.656 1 92.06 131 TYR B C 1
ATOM 6344 O O . TYR B 1 131 ? -5.309 -1.739 23.109 1 92.06 131 TYR B O 1
ATOM 6352 N N . LYS B 1 132 ? -4.023 -3.516 22.656 1 93.62 132 LYS B N 1
ATOM 6353 C CA . LYS B 1 132 ? -2.826 -2.836 23.141 1 93.62 132 LYS B CA 1
ATOM 6354 C C . LYS B 1 132 ? -2.514 -1.604 22.281 1 93.62 132 LYS B C 1
ATOM 6356 O O . LYS B 1 132 ? -2.305 -0.514 22.828 1 93.62 132 LYS B O 1
ATOM 6361 N N . LEU B 1 133 ? -2.541 -1.806 20.953 1 94.38 133 LEU B N 1
ATOM 6362 C CA . LEU B 1 133 ? -2.275 -0.696 20.047 1 94.38 133 LEU B CA 1
ATOM 6363 C C . LEU B 1 133 ? -3.287 0.426 20.25 1 94.38 133 LEU B C 1
ATOM 6365 O O . LEU B 1 133 ? -2.914 1.599 20.328 1 94.38 133 LEU B O 1
ATOM 6369 N N . SER B 1 134 ? -4.535 0.048 20.359 1 94.06 134 SER B N 1
ATOM 6370 C CA . SER B 1 134 ? -5.602 1.03 20.531 1 94.06 134 SER B CA 1
ATOM 6371 C C . SER B 1 134 ? -5.422 1.817 21.828 1 94.06 134 SER B C 1
ATOM 6373 O O . SER B 1 134 ? -5.598 3.037 21.844 1 94.06 134 SER B O 1
ATOM 6375 N N . THR B 1 135 ? -5.074 1.115 22.859 1 94.44 135 THR B N 1
ATOM 6376 C CA . THR B 1 135 ? -4.887 1.756 24.156 1 94.44 135 THR B CA 1
ATOM 6377 C C . THR B 1 135 ? -3.711 2.727 24.125 1 94.44 135 THR B C 1
ATOM 6379 O O . THR B 1 135 ? -3.805 3.848 24.625 1 94.44 135 THR B O 1
ATOM 6382 N N . LEU B 1 136 ? -2.637 2.301 23.516 1 95.88 136 LEU B N 1
ATOM 6383 C CA . LEU B 1 136 ? -1.458 3.15 23.391 1 95.88 136 LEU B CA 1
ATOM 6384 C C . LEU B 1 136 ? -1.771 4.402 22.578 1 95.88 136 LEU B C 1
ATOM 6386 O O . LEU B 1 136 ? -1.352 5.504 22.938 1 95.88 136 LEU B O 1
ATOM 6390 N N . LYS B 1 137 ? -2.525 4.242 21.547 1 95.38 137 LYS B N 1
ATOM 6391 C CA . LYS B 1 137 ? -2.893 5.375 20.703 1 95.38 137 LYS B CA 1
ATOM 6392 C C . LYS B 1 137 ? -3.74 6.387 21.469 1 95.38 137 LYS B C 1
ATOM 6394 O O . LYS B 1 137 ? -3.523 7.594 21.375 1 95.38 137 LYS B O 1
ATOM 6399 N N . GLN B 1 138 ? -4.695 5.895 22.281 1 93.81 138 GLN B N 1
ATOM 6400 C CA . GLN B 1 138 ? -5.523 6.777 23.094 1 93.81 138 GLN B CA 1
ATOM 6401 C C . GLN B 1 138 ? -4.688 7.508 24.141 1 93.81 138 GLN B C 1
ATOM 6403 O O . GLN B 1 138 ? -4.883 8.703 24.375 1 93.81 138 GLN B O 1
ATOM 6408 N N . LEU B 1 139 ? -3.771 6.77 24.656 1 94.62 139 LEU B N 1
ATOM 6409 C CA . LEU B 1 139 ? -2.889 7.348 25.672 1 94.62 139 LEU B CA 1
ATOM 6410 C C . LEU B 1 139 ? -2.031 8.453 25.078 1 94.62 139 LEU B C 1
ATOM 6412 O O . LEU B 1 139 ? -1.907 9.539 25.656 1 94.62 139 LEU B O 1
ATOM 6416 N N . ALA B 1 140 ? -1.481 8.188 23.906 1 96.56 140 ALA B N 1
ATOM 6417 C CA . ALA B 1 140 ? -0.652 9.188 23.234 1 96.56 140 ALA B CA 1
ATOM 6418 C C . ALA B 1 140 ? -1.464 10.438 22.891 1 96.56 140 ALA B C 1
ATOM 6420 O O . ALA B 1 140 ? -1 11.562 23.094 1 96.56 140 ALA B O 1
ATOM 6421 N N . ARG B 1 141 ? -2.623 10.203 22.391 1 94.31 141 ARG B N 1
ATOM 6422 C CA . ARG B 1 141 ? -3.486 11.312 22 1 94.31 141 ARG B CA 1
ATOM 6423 C C . ARG B 1 141 ? -3.799 12.211 23.188 1 94.31 141 ARG B C 1
ATOM 6425 O O . ARG B 1 141 ? -3.678 13.43 23.109 1 94.31 141 ARG B O 1
ATOM 6432 N N . ILE B 1 142 ? -4.168 11.656 24.328 1 94.06 142 ILE B N 1
ATOM 6433 C CA . ILE B 1 142 ? -4.57 12.453 25.484 1 94.06 142 ILE B CA 1
ATOM 6434 C C . ILE B 1 142 ? -3.348 13.148 26.078 1 94.06 142 ILE B C 1
ATOM 6436 O O . ILE B 1 142 ? -3.449 14.266 26.594 1 94.06 142 ILE B O 1
ATOM 6440 N N . LEU B 1 143 ? -2.207 12.492 26.062 1 95.12 143 LEU B N 1
ATOM 6441 C CA . LEU B 1 143 ? -0.978 13.117 26.531 1 95.12 143 LEU B CA 1
ATOM 6442 C C . LEU B 1 143 ? -0.625 14.336 25.688 1 95.12 143 LEU B C 1
ATOM 6444 O O . LEU B 1 143 ? -0.277 15.391 26.234 1 95.12 143 LEU B O 1
ATOM 6448 N N . ALA B 1 144 ? -0.823 14.219 24.406 1 94.44 144 ALA B N 1
ATOM 6449 C CA . ALA B 1 144 ? -0.576 15.352 23.516 1 94.44 144 ALA B CA 1
ATOM 6450 C C . ALA B 1 144 ? -1.568 16.484 23.766 1 94.44 144 ALA B C 1
ATOM 6452 O O . ALA B 1 144 ? -1.181 17.641 23.844 1 94.44 144 ALA B O 1
ATOM 6453 N N . ASP B 1 145 ? -2.779 16.125 23.969 1 90.5 145 ASP B N 1
ATOM 6454 C CA . ASP B 1 145 ? -3.836 17.109 24.172 1 90.5 145 ASP B CA 1
ATOM 6455 C C . ASP B 1 145 ? -3.643 17.859 25.484 1 90.5 145 ASP B C 1
ATOM 6457 O O . ASP B 1 145 ? -4.074 19 25.625 1 90.5 145 ASP B O 1
ATOM 6461 N N . THR B 1 146 ? -2.963 17.172 26.453 1 91.44 146 THR B N 1
ATOM 6462 C CA . THR B 1 146 ? -2.713 17.797 27.75 1 91.44 146 THR B CA 1
ATOM 6463 C C . THR B 1 146 ? -1.311 18.391 27.797 1 91.44 146 THR B C 1
ATOM 6465 O O . THR B 1 146 ? -0.762 18.609 28.891 1 91.44 146 THR B O 1
ATOM 6468 N N . GLN B 1 147 ? -0.68 18.547 26.625 1 92.12 147 GLN B N 1
ATOM 6469 C CA . GLN B 1 147 ? 0.572 19.266 26.406 1 92.12 147 GLN B CA 1
ATOM 6470 C C . GLN B 1 147 ? 1.746 18.531 27.047 1 92.12 147 GLN B C 1
ATOM 6472 O O . GLN B 1 147 ? 2.752 19.141 27.406 1 92.12 147 GLN B O 1
ATOM 6477 N N . LYS B 1 148 ? 1.514 17.25 27.344 1 94.81 148 LYS B N 1
ATOM 6478 C CA . LYS B 1 148 ? 2.627 16.375 27.719 1 94.81 148 LYS B CA 1
ATOM 6479 C C . LYS B 1 148 ? 3.254 15.734 26.484 1 94.81 148 LYS B C 1
ATOM 6481 O O . LYS B 1 148 ? 3.207 14.516 26.328 1 94.81 148 LYS B O 1
ATOM 6486 N N . ILE B 1 149 ? 3.91 16.547 25.75 1 97.38 149 ILE B N 1
ATOM 6487 C CA . ILE B 1 149 ? 4.297 16.25 24.375 1 97.38 149 ILE B CA 1
ATOM 6488 C C . ILE B 1 149 ? 5.398 15.188 24.375 1 97.38 149 ILE B C 1
ATOM 6490 O O . ILE B 1 149 ? 5.371 14.258 23.562 1 97.38 149 ILE B O 1
ATOM 6494 N N . GLU B 1 150 ? 6.391 15.266 25.203 1 96.31 150 GLU B N 1
ATOM 6495 C CA . GLU B 1 150 ? 7.492 14.312 25.25 1 96.31 150 GLU B CA 1
ATOM 6496 C C . GLU B 1 150 ? 6.996 12.914 25.609 1 96.31 150 GLU B C 1
ATOM 6498 O O . GLU B 1 150 ? 7.449 11.922 25.031 1 96.31 150 GLU B O 1
ATOM 6503 N N . ALA B 1 151 ? 6.098 12.914 26.578 1 96 151 ALA B N 1
ATOM 6504 C CA . ALA B 1 151 ? 5.516 11.633 26.969 1 96 151 ALA B CA 1
ATOM 6505 C C . ALA B 1 151 ? 4.703 11.023 25.828 1 96 151 ALA B C 1
ATOM 6507 O O . ALA B 1 151 ? 4.742 9.812 25.594 1 96 151 ALA B O 1
ATOM 6508 N N . ALA B 1 152 ? 3.924 11.852 25.156 1 97.19 152 ALA B N 1
ATOM 6509 C CA . ALA B 1 152 ? 3.15 11.406 24 1 97.19 152 ALA B CA 1
ATOM 6510 C C . ALA B 1 152 ? 4.059 10.797 22.938 1 97.19 152 ALA B C 1
ATOM 6512 O O . ALA B 1 152 ? 3.768 9.719 22.406 1 97.19 152 ALA B O 1
ATOM 6513 N N . GLU B 1 153 ? 5.184 11.445 22.625 1 97.81 153 GLU B N 1
ATOM 6514 C CA . GLU B 1 153 ? 6.137 10.953 21.625 1 97.81 153 GLU B CA 1
ATOM 6515 C C . GLU B 1 153 ? 6.695 9.594 22.031 1 97.81 153 GLU B C 1
ATOM 6517 O O . GLU B 1 153 ? 6.859 8.711 21.188 1 97.81 153 GLU B O 1
ATOM 6522 N N . ALA B 1 154 ? 7.027 9.453 23.312 1 96.81 154 ALA B N 1
ATOM 6523 C CA . ALA B 1 154 ? 7.586 8.195 23.797 1 96.81 154 ALA B CA 1
ATOM 6524 C C . ALA B 1 154 ? 6.605 7.039 23.594 1 96.81 154 ALA B C 1
ATOM 6526 O O . ALA B 1 154 ? 7.004 5.941 23.203 1 96.81 154 ALA B O 1
ATOM 6527 N N . ILE B 1 155 ? 5.297 7.328 23.875 1 97 155 ILE B N 1
ATOM 6528 C CA . ILE B 1 155 ? 4.266 6.312 23.719 1 97 155 ILE B CA 1
ATOM 6529 C C . ILE B 1 155 ? 4.098 5.98 22.234 1 97 155 ILE B C 1
ATOM 6531 O O . ILE B 1 155 ? 3.92 4.816 21.859 1 97 155 ILE B O 1
ATOM 6535 N N . LEU B 1 156 ? 4.125 6.953 21.375 1 97.75 156 LEU B N 1
ATOM 6536 C CA . LEU B 1 156 ? 4.016 6.738 19.938 1 97.75 156 LEU B CA 1
ATOM 6537 C C . LEU B 1 156 ? 5.188 5.906 19.422 1 97.75 156 LEU B C 1
ATOM 6539 O O . LEU B 1 156 ? 5.008 5.031 18.578 1 97.75 156 LEU B O 1
ATOM 6543 N N . ARG B 1 157 ? 6.398 6.195 19.906 1 96.56 157 ARG B N 1
ATOM 6544 C CA . ARG B 1 157 ? 7.574 5.414 19.547 1 96.56 157 ARG B CA 1
ATOM 6545 C C . ARG B 1 157 ? 7.402 3.949 19.938 1 96.56 157 ARG B C 1
ATOM 6547 O O . ARG B 1 157 ? 7.758 3.051 19.172 1 96.56 157 ARG B O 1
ATOM 6554 N N . GLU B 1 158 ? 6.832 3.775 21.125 1 94.81 158 GLU B N 1
ATOM 6555 C CA . GLU B 1 158 ? 6.539 2.42 21.578 1 94.81 158 GLU B CA 1
ATOM 6556 C C . GLU B 1 158 ? 5.531 1.731 20.672 1 94.81 158 GLU B C 1
ATOM 6558 O O . GLU B 1 158 ? 5.68 0.548 20.359 1 94.81 158 GLU B O 1
ATOM 6563 N N . THR B 1 159 ? 4.512 2.455 20.281 1 96.25 159 THR B N 1
ATOM 6564 C CA . THR B 1 159 ? 3.48 1.933 19.391 1 96.25 159 THR B CA 1
ATOM 6565 C C . THR B 1 159 ? 4.078 1.521 18.047 1 96.25 159 THR B C 1
ATOM 6567 O O . THR B 1 159 ? 3.748 0.461 17.516 1 96.25 159 THR B O 1
ATOM 6570 N N . LEU B 1 160 ? 5.043 2.281 17.516 1 96.25 160 LEU B N 1
ATOM 6571 C CA . LEU B 1 160 ? 5.68 2.006 16.234 1 96.25 160 LEU B CA 1
ATOM 6572 C C . LEU B 1 160 ? 6.637 0.823 16.344 1 96.25 160 LEU B C 1
ATOM 6574 O O . LEU B 1 160 ? 6.855 0.1 15.375 1 96.25 160 LEU B O 1
ATOM 6578 N N . ALA B 1 161 ? 7.195 0.67 17.547 1 93.69 161 ALA B N 1
ATOM 6579 C CA . ALA B 1 161 ? 8.055 -0.492 17.766 1 93.69 161 ALA B CA 1
ATOM 6580 C C . ALA B 1 161 ? 7.25 -1.789 17.672 1 93.69 161 ALA B C 1
ATOM 6582 O O . ALA B 1 161 ? 7.785 -2.828 17.281 1 93.69 161 ALA B O 1
ATOM 6583 N N . LEU B 1 162 ? 5.938 -1.676 18.016 1 93.19 162 LEU B N 1
ATOM 6584 C CA . LEU B 1 162 ? 5.047 -2.826 17.922 1 93.19 162 LEU B CA 1
ATOM 6585 C C . LEU B 1 162 ? 4.633 -3.07 16.484 1 93.19 162 LEU B C 1
ATOM 6587 O O . LEU B 1 162 ? 4.672 -4.203 16 1 93.19 162 LEU B O 1
ATOM 6591 N N . ASP B 1 163 ? 4.289 -2.037 15.82 1 93.31 163 ASP B N 1
ATOM 6592 C CA . ASP B 1 163 ? 3.861 -2.094 14.43 1 93.31 163 ASP B CA 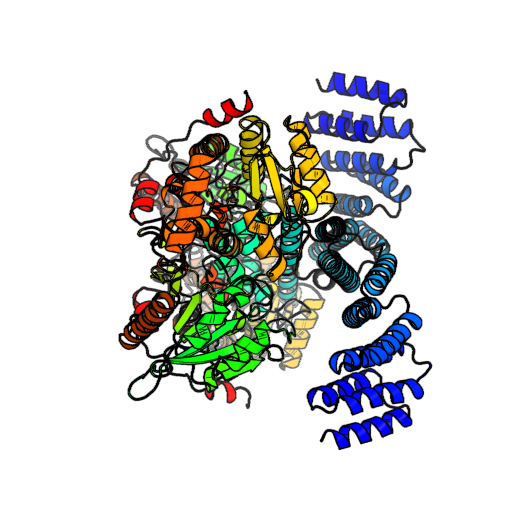1
ATOM 6593 C C . ASP B 1 163 ? 4.254 -0.822 13.68 1 93.31 163 ASP B C 1
ATOM 6595 O O . ASP B 1 163 ? 3.574 0.201 13.789 1 93.31 163 ASP B O 1
ATOM 6599 N N . PRO B 1 164 ? 5.277 -0.897 12.93 1 94.12 164 PRO B N 1
ATOM 6600 C CA . PRO B 1 164 ? 5.797 0.304 12.266 1 94.12 164 PRO B CA 1
ATOM 6601 C C . PRO B 1 164 ? 5.008 0.678 11.016 1 94.12 164 PRO B C 1
ATOM 6603 O O . PRO B 1 164 ? 5.359 1.638 10.32 1 94.12 164 PRO B O 1
ATOM 6606 N N . THR B 1 165 ? 3.873 0.017 10.703 1 90.75 165 THR B N 1
ATOM 6607 C CA . THR B 1 165 ? 3.148 0.257 9.461 1 90.75 165 THR B CA 1
ATOM 6608 C C . THR B 1 165 ? 1.942 1.161 9.703 1 90.75 165 THR B C 1
ATOM 6610 O O . THR B 1 165 ? 1.171 1.434 8.781 1 90.75 165 THR B O 1
ATOM 6613 N N . GLN B 1 166 ? 1.746 1.596 10.945 1 94.38 166 GLN B N 1
ATOM 6614 C CA . GLN B 1 166 ? 0.587 2.406 11.305 1 94.38 166 GLN B CA 1
ATOM 6615 C C . GLN B 1 166 ? 0.755 3.848 10.836 1 94.38 166 GLN B C 1
ATOM 6617 O O . GLN B 1 166 ? 1.394 4.656 11.508 1 94.38 166 GLN B O 1
ATOM 6622 N N . ARG B 1 167 ? 0.125 4.223 9.758 1 94.38 167 ARG B N 1
ATOM 6623 C CA . ARG B 1 167 ? 0.278 5.531 9.125 1 94.38 167 ARG B CA 1
ATOM 6624 C C . ARG B 1 167 ? -0.114 6.652 10.086 1 94.38 167 ARG B C 1
ATOM 6626 O O . ARG B 1 167 ? 0.593 7.656 10.195 1 94.38 167 ARG B O 1
ATOM 6633 N N . ASP B 1 168 ? -1.229 6.461 10.75 1 95.12 168 ASP B N 1
ATOM 6634 C CA . ASP B 1 168 ? -1.739 7.496 11.641 1 95.12 168 ASP B CA 1
ATOM 6635 C C . ASP B 1 168 ? -0.777 7.742 12.805 1 95.12 168 ASP B C 1
ATOM 6637 O O . ASP B 1 168 ? -0.618 8.875 13.258 1 95.12 168 ASP B O 1
ATOM 6641 N N . VAL B 1 169 ? -0.086 6.703 13.258 1 97.5 169 VAL B N 1
ATOM 6642 C CA . VAL B 1 169 ? 0.869 6.832 14.352 1 97.5 169 VAL B CA 1
ATOM 6643 C C . VAL B 1 169 ? 2.135 7.527 13.859 1 97.5 169 VAL B C 1
ATOM 6645 O O . VAL B 1 169 ? 2.697 8.375 14.555 1 97.5 169 VAL B O 1
ATOM 6648 N N . ILE B 1 170 ? 2.566 7.207 12.625 1 97.62 170 ILE B N 1
ATOM 6649 C CA . ILE B 1 170 ? 3.734 7.848 12.031 1 97.62 170 ILE B CA 1
ATOM 6650 C C . ILE B 1 170 ? 3.496 9.352 11.93 1 97.62 170 ILE B C 1
ATOM 6652 O O . ILE B 1 170 ? 4.363 10.148 12.281 1 97.62 170 ILE B O 1
ATOM 6656 N N . GLU B 1 171 ? 2.283 9.719 11.508 1 96.75 171 GLU B N 1
ATOM 6657 C CA . GLU B 1 171 ? 1.893 11.117 11.375 1 96.75 171 GLU B CA 1
ATOM 6658 C C . GLU B 1 171 ? 2.004 11.852 12.703 1 96.75 171 GLU B C 1
ATOM 6660 O O . GLU B 1 171 ? 2.582 12.938 12.773 1 96.75 171 GLU B O 1
ATOM 6665 N N . GLN B 1 172 ? 1.455 11.25 13.688 1 97 172 GLN B N 1
ATOM 6666 C CA . GLN B 1 172 ? 1.446 11.883 15 1 97 172 GLN B CA 1
ATOM 6667 C C . GLN B 1 172 ? 2.854 11.953 15.586 1 97 172 GLN B C 1
ATOM 6669 O O . GLN B 1 172 ? 3.223 12.953 16.203 1 97 172 GLN B O 1
ATOM 6674 N N . TYR B 1 173 ? 3.627 10.875 15.367 1 98 173 TYR B N 1
ATOM 6675 C CA . TYR B 1 173 ? 4.996 10.805 15.859 1 98 173 TYR B CA 1
ATOM 6676 C C . TYR B 1 173 ? 5.832 11.953 15.312 1 98 173 TYR B C 1
ATOM 6678 O O . TYR B 1 173 ? 6.477 12.68 16.078 1 98 173 TYR B O 1
ATOM 6686 N N . LEU B 1 174 ? 5.742 12.234 14.047 1 97.88 174 LEU B N 1
ATOM 6687 C CA . LEU B 1 174 ? 6.52 13.297 13.414 1 97.88 174 LEU B CA 1
ATOM 6688 C C . LEU B 1 174 ? 6.008 14.672 13.836 1 97.88 174 LEU B C 1
ATOM 6690 O O . LEU B 1 174 ? 6.793 15.602 14.016 1 97.88 174 LEU B O 1
ATOM 6694 N N . ALA B 1 175 ? 4.707 14.805 14 1 97.44 175 ALA B N 1
ATOM 6695 C CA . ALA B 1 175 ? 4.137 16.062 14.477 1 97.44 175 ALA B CA 1
ATOM 6696 C C . ALA B 1 175 ? 4.668 16.422 15.859 1 97.44 175 ALA B C 1
ATOM 6698 O O . ALA B 1 175 ? 4.957 17.594 16.141 1 97.44 175 ALA B O 1
ATOM 6699 N N . MET B 1 176 ? 4.781 15.406 16.734 1 97.75 176 MET B N 1
ATOM 6700 C CA . MET B 1 176 ? 5.289 15.648 18.078 1 97.75 176 MET B CA 1
ATOM 6701 C C . MET B 1 176 ? 6.754 16.078 18.047 1 97.75 176 MET B C 1
ATOM 6703 O O . MET B 1 176 ? 7.18 16.906 18.844 1 97.75 176 MET B O 1
ATOM 6707 N N . ARG B 1 177 ? 7.473 15.492 17.125 1 97.94 177 ARG B N 1
ATOM 6708 C CA . ARG B 1 177 ? 8.883 15.852 17.031 1 97.94 177 ARG B CA 1
ATOM 6709 C C . ARG B 1 177 ? 9.055 17.281 16.531 1 97.94 177 ARG B C 1
ATOM 6711 O O . ARG B 1 177 ? 9.93 18.016 17 1 97.94 177 ARG B O 1
ATOM 6718 N N . LEU B 1 178 ? 8.195 17.719 15.633 1 97.69 178 LEU B N 1
ATOM 6719 C CA . LEU B 1 178 ? 8.227 19.078 15.117 1 97.69 178 LEU B CA 1
ATOM 6720 C C . LEU B 1 178 ? 7.949 20.094 16.234 1 97.69 178 LEU B C 1
ATOM 6722 O O . LEU B 1 178 ? 8.695 21.047 16.406 1 97.69 178 LEU B O 1
ATOM 6726 N N . VAL B 1 179 ? 6.965 19.828 17.016 1 97.12 179 VAL B N 1
ATOM 6727 C CA . VAL B 1 179 ? 6.539 20.781 18.031 1 97.12 179 VAL B CA 1
ATOM 6728 C C . VAL B 1 179 ? 7.594 20.875 19.125 1 97.12 179 VAL B C 1
ATOM 6730 O O . VAL B 1 179 ? 7.707 21.906 19.812 1 97.12 179 VAL B O 1
ATOM 6733 N N . GLN B 1 180 ? 8.398 19.875 19.25 1 97.69 180 GLN B N 1
ATOM 6734 C CA . GLN B 1 180 ? 9.43 19.812 20.281 1 97.69 180 GLN B CA 1
ATOM 6735 C C . GLN B 1 180 ? 10.742 20.406 19.781 1 97.69 180 GLN B C 1
ATOM 6737 O O . GLN B 1 180 ? 11.727 20.453 20.516 1 97.69 180 GLN B O 1
ATOM 6742 N N . CYS B 1 181 ? 10.75 20.828 18.516 1 98 181 CYS B N 1
ATOM 6743 C CA . CYS B 1 181 ? 11.977 21.312 17.891 1 98 181 CYS B CA 1
ATOM 6744 C C . CYS B 1 181 ? 13.102 20.281 18.031 1 98 181 CYS B C 1
ATOM 6746 O O . CYS B 1 181 ? 14.219 20.641 18.406 1 98 181 CYS B O 1
ATOM 6748 N N . LYS B 1 182 ? 12.758 18.969 17.844 1 97.5 182 LYS B N 1
ATOM 6749 C CA . LYS B 1 182 ? 13.75 17.906 17.797 1 97.5 182 LYS B CA 1
ATOM 6750 C C . LYS B 1 182 ? 14.352 17.766 16.406 1 97.5 182 LYS B C 1
ATOM 6752 O O . LYS B 1 182 ? 13.656 17.375 15.461 1 97.5 182 LYS B O 1
ATOM 6757 N N . TRP B 1 183 ? 15.625 18.078 16.375 1 96.62 183 TRP B N 1
ATOM 6758 C CA . TRP B 1 183 ? 16.312 18.031 15.094 1 96.62 183 TRP B CA 1
ATOM 6759 C C . TRP B 1 183 ? 17.453 17.031 15.125 1 96.62 183 TRP B C 1
ATOM 6761 O O . TRP B 1 183 ? 18.297 17.062 16.031 1 96.62 183 TRP B O 1
ATOM 6771 N N . PRO B 1 184 ? 17.562 15.953 14.078 1 96.44 184 PRO B N 1
ATOM 6772 C CA . PRO B 1 184 ? 16.656 15.859 12.922 1 96.44 184 PRO B CA 1
ATOM 6773 C C . PRO B 1 184 ? 15.258 15.391 13.305 1 96.44 184 PRO B C 1
ATOM 6775 O O . PRO B 1 184 ? 15.094 14.602 14.242 1 96.44 184 PRO B O 1
ATOM 6778 N N . VAL B 1 185 ? 14.297 15.93 12.633 1 97.38 185 VAL B N 1
ATOM 6779 C CA . VAL B 1 185 ? 12.898 15.57 12.852 1 97.38 185 VAL B CA 1
ATOM 6780 C C . VAL B 1 185 ? 12.664 14.117 12.453 1 97.38 185 VAL B C 1
ATOM 6782 O O . VAL B 1 185 ? 11.992 13.367 13.164 1 97.38 185 VAL B O 1
ATOM 6785 N N . VAL B 1 186 ? 13.219 13.734 11.32 1 96.81 186 VAL B N 1
ATOM 6786 C CA . VAL B 1 186 ? 13.055 12.391 10.797 1 96.81 186 VAL B CA 1
ATOM 6787 C C . VAL B 1 186 ? 14.297 11.562 11.086 1 96.81 186 VAL B C 1
ATOM 6789 O O . VAL B 1 186 ? 15.375 11.844 10.555 1 96.81 186 VAL B O 1
ATOM 6792 N N . GLU B 1 187 ? 14.148 10.609 11.961 1 94.69 187 GLU B N 1
ATOM 6793 C CA . GLU B 1 187 ? 15.18 9.625 12.281 1 94.69 187 GLU B CA 1
ATOM 6794 C C . GLU B 1 187 ? 14.672 8.203 12.07 1 94.69 187 GLU B C 1
ATOM 6796 O O . GLU B 1 187 ? 13.578 7.855 12.516 1 94.69 187 GLU B O 1
ATOM 6801 N N . PRO B 1 188 ? 15.469 7.434 11.297 1 94.62 188 PRO B N 1
ATOM 6802 C CA . PRO B 1 188 ? 15.023 6.051 11.094 1 94.62 188 PRO B CA 1
ATOM 6803 C C . PRO B 1 188 ? 14.797 5.309 12.406 1 94.62 188 PRO B C 1
ATOM 6805 O O . PRO B 1 188 ? 15.539 5.504 13.367 1 94.62 188 PRO B O 1
ATOM 6808 N N . LEU B 1 189 ? 13.75 4.543 12.453 1 95.12 189 LEU B N 1
ATOM 6809 C CA . LEU B 1 189 ? 13.422 3.625 13.531 1 95.12 189 LEU B CA 1
ATOM 6810 C C . LEU B 1 189 ? 13.508 2.178 13.062 1 95.12 189 LEU B C 1
ATOM 6812 O O . LEU B 1 189 ? 13.492 1.909 11.859 1 95.12 189 LEU B O 1
ATOM 6816 N N . PRO B 1 190 ? 13.695 1.26 14.031 1 90.5 190 PRO B N 1
ATOM 6817 C CA . PRO B 1 190 ? 13.672 -0.142 13.609 1 90.5 190 PRO B CA 1
ATOM 6818 C C . PRO B 1 190 ? 12.422 -0.498 12.82 1 90.5 190 PRO B C 1
ATOM 6820 O O . PRO B 1 190 ? 11.305 -0.307 13.305 1 90.5 190 PRO B O 1
ATOM 6823 N N . GLY B 1 191 ? 12.625 -0.897 11.609 1 90.69 191 GLY B N 1
ATOM 6824 C CA . GLY B 1 191 ? 11.523 -1.321 10.766 1 90.69 191 GLY B CA 1
ATOM 6825 C C . GLY B 1 191 ? 10.836 -0.168 10.047 1 90.69 191 GLY B C 1
ATOM 6826 O O . GLY B 1 191 ? 9.859 -0.369 9.328 1 90.69 191 GLY B O 1
ATOM 6827 N N . LEU B 1 192 ? 11.305 1.026 10.25 1 95.38 192 LEU B N 1
ATOM 6828 C CA . LEU B 1 192 ? 10.688 2.217 9.68 1 95.38 192 LEU B CA 1
ATOM 6829 C C . LEU B 1 192 ? 11.742 3.201 9.188 1 95.38 192 LEU B C 1
ATOM 6831 O O . LEU B 1 192 ? 12.281 3.98 9.977 1 95.38 192 LEU B O 1
ATOM 6835 N N . ASP B 1 193 ? 11.961 3.188 7.918 1 95.25 193 ASP B N 1
ATOM 6836 C CA . ASP B 1 193 ? 13.016 4.039 7.363 1 95.25 193 ASP B CA 1
ATOM 6837 C C . ASP B 1 193 ? 12.516 5.465 7.16 1 95.25 193 ASP B C 1
ATOM 6839 O O . ASP B 1 193 ? 11.328 5.742 7.332 1 95.25 193 ASP B O 1
ATOM 6843 N N . ALA B 1 194 ? 13.391 6.309 6.879 1 95.25 194 ALA B N 1
ATOM 6844 C CA . ALA B 1 194 ? 13.102 7.738 6.77 1 95.25 194 ALA B CA 1
ATOM 6845 C C . ALA B 1 194 ? 12.133 8.016 5.629 1 95.25 194 ALA B C 1
ATOM 6847 O O . ALA B 1 194 ? 11.211 8.828 5.77 1 95.25 194 ALA B O 1
ATOM 6848 N N . GLN B 1 195 ? 12.273 7.332 4.527 1 93.88 195 GLN B N 1
ATOM 6849 C CA . GLN B 1 195 ? 11.43 7.562 3.359 1 93.88 195 GLN B CA 1
ATOM 6850 C C . GLN B 1 195 ? 9.977 7.199 3.65 1 93.88 195 GLN B C 1
ATOM 6852 O O . GLN B 1 195 ? 9.062 7.934 3.268 1 93.88 195 GLN B O 1
ATOM 6857 N N . THR B 1 196 ? 9.836 6.113 4.359 1 95.44 196 THR B N 1
ATOM 6858 C CA . THR B 1 196 ? 8.484 5.684 4.719 1 95.44 196 THR B CA 1
ATOM 6859 C C . THR B 1 196 ? 7.848 6.664 5.699 1 95.44 196 THR B C 1
ATOM 6861 O O . THR B 1 196 ? 6.641 6.91 5.637 1 95.44 196 THR B O 1
ATOM 6864 N N . GLN B 1 197 ? 8.641 7.152 6.574 1 96.19 197 GLN B N 1
ATOM 6865 C CA . GLN B 1 197 ? 8.141 8.141 7.52 1 96.19 197 GLN B CA 1
ATOM 6866 C C . GLN B 1 197 ? 7.633 9.383 6.793 1 96.19 197 GLN B C 1
ATOM 6868 O O . GLN B 1 197 ? 6.5 9.82 7.016 1 96.19 197 GLN B O 1
ATOM 6873 N N . VAL B 1 198 ? 8.398 9.891 5.848 1 96.5 198 VAL B N 1
ATOM 6874 C CA . VAL B 1 198 ? 8.031 11.109 5.125 1 96.5 198 VAL B CA 1
ATOM 6875 C C . VAL B 1 198 ? 6.816 10.836 4.246 1 96.5 198 VAL B C 1
ATOM 6877 O O . VAL B 1 198 ? 5.918 11.68 4.137 1 96.5 198 VAL B O 1
ATOM 6880 N N . THR B 1 199 ? 6.758 9.648 3.732 1 96.38 199 THR B N 1
ATOM 6881 C CA . THR B 1 199 ? 5.648 9.25 2.875 1 96.38 199 THR B CA 1
ATOM 6882 C C . THR B 1 199 ? 4.332 9.273 3.645 1 96.38 199 THR B C 1
ATOM 6884 O O . THR B 1 199 ? 3.273 9.531 3.068 1 96.38 199 THR B O 1
ATOM 6887 N N . ASN B 1 200 ? 4.426 9.047 4.926 1 95.81 200 ASN B N 1
ATOM 6888 C CA . ASN B 1 200 ? 3.205 8.914 5.715 1 95.81 200 ASN B CA 1
ATOM 6889 C C . ASN B 1 200 ? 2.977 10.125 6.609 1 95.81 200 ASN B C 1
ATOM 6891 O O . ASN B 1 200 ? 2.127 10.094 7.5 1 95.81 200 ASN B O 1
ATOM 6895 N N . THR B 1 201 ? 3.691 11.133 6.332 1 96.12 201 THR B N 1
ATOM 6896 C CA . THR B 1 201 ? 3.527 12.375 7.082 1 96.12 201 THR B CA 1
ATOM 6897 C C . THR B 1 201 ? 2.25 13.094 6.664 1 96.12 201 THR B C 1
ATOM 6899 O O . THR B 1 201 ? 1.863 13.055 5.492 1 96.12 201 THR B O 1
ATOM 6902 N N . HIS B 1 202 ? 1.609 13.703 7.648 1 97 202 HIS B N 1
ATOM 6903 C CA . HIS B 1 202 ? 0.455 14.539 7.336 1 97 202 HIS B CA 1
ATOM 6904 C C . HIS B 1 202 ? 0.852 15.727 6.469 1 97 202 HIS B C 1
ATOM 6906 O O . HIS B 1 202 ? 1.904 16.328 6.68 1 97 202 HIS B O 1
ATOM 6912 N N . PRO B 1 203 ? 0.02 16.125 5.492 1 97.81 203 PRO B N 1
ATOM 6913 C CA . PRO B 1 203 ? 0.375 17.219 4.582 1 97.81 203 PRO B CA 1
ATOM 6914 C C . PRO B 1 203 ? 0.72 18.516 5.312 1 97.81 203 PRO B C 1
ATOM 6916 O O . PRO B 1 203 ? 1.655 19.219 4.922 1 97.81 203 PRO B O 1
ATOM 6919 N N . LEU B 1 204 ? 0.036 18.797 6.375 1 97.75 204 LEU B N 1
ATOM 6920 C CA . LEU B 1 204 ? 0.304 20.031 7.117 1 97.75 204 LEU B CA 1
ATOM 6921 C C . LEU B 1 204 ? 1.673 19.969 7.785 1 97.75 204 LEU B C 1
ATOM 6923 O O . LEU B 1 204 ? 2.416 20.953 7.773 1 97.75 204 LEU B O 1
ATOM 6927 N N . SER B 1 205 ? 1.981 18.844 8.406 1 97.69 205 SER B N 1
ATOM 6928 C CA . SER B 1 205 ? 3.291 18.656 9.023 1 97.69 205 SER B CA 1
ATOM 6929 C C . SER B 1 205 ? 4.402 18.688 7.973 1 97.69 205 SER B C 1
ATOM 6931 O O . SER B 1 205 ? 5.504 19.156 8.242 1 97.69 205 SER B O 1
ATOM 6933 N N . LEU B 1 206 ? 4.082 18.141 6.801 1 97.81 206 LEU B N 1
ATOM 6934 C CA . LEU B 1 206 ? 5.066 18.141 5.723 1 97.81 206 LEU B CA 1
ATOM 6935 C C . LEU B 1 206 ? 5.383 19.578 5.289 1 97.81 206 LEU B C 1
ATOM 6937 O O . LEU B 1 206 ? 6.531 19.891 4.965 1 97.81 206 LEU B O 1
ATOM 6941 N N . ALA B 1 207 ? 4.383 20.422 5.312 1 97.5 207 ALA B N 1
ATOM 6942 C CA . ALA B 1 207 ? 4.574 21.828 4.953 1 97.5 207 ALA B CA 1
ATOM 6943 C C . ALA B 1 207 ? 5.512 22.531 5.934 1 97.5 207 ALA B C 1
ATOM 6945 O O . ALA B 1 207 ? 6.258 23.422 5.555 1 97.5 207 ALA B O 1
ATOM 6946 N N . ALA B 1 208 ? 5.453 22.109 7.203 1 97.19 208 ALA B N 1
ATOM 6947 C CA . ALA B 1 208 ? 6.348 22.656 8.219 1 97.19 208 ALA B CA 1
ATOM 6948 C C . ALA B 1 208 ? 7.746 22.078 8.094 1 97.19 208 ALA B C 1
ATOM 6950 O O . ALA B 1 208 ? 8.742 22.734 8.406 1 97.19 208 ALA B O 1
ATOM 6951 N N . TYR B 1 209 ? 7.812 20.859 7.578 1 96.88 209 TYR B N 1
ATOM 6952 C CA . TYR B 1 209 ? 9.047 20.094 7.512 1 96.88 209 TYR B CA 1
ATOM 6953 C C . TYR B 1 209 ? 9.922 20.562 6.355 1 96.88 209 TYR B C 1
ATOM 6955 O O . TYR B 1 209 ? 11.141 20.656 6.496 1 96.88 209 TYR B O 1
ATOM 6963 N N . THR B 1 210 ? 9.211 20.875 5.203 1 96.62 210 THR B N 1
ATOM 6964 C CA . THR B 1 210 ? 10.031 21.203 4.043 1 96.62 210 THR B CA 1
ATOM 6965 C C . THR B 1 210 ? 9.281 22.125 3.096 1 96.62 210 THR B C 1
ATOM 6967 O O . THR B 1 210 ? 8.055 22.094 3.029 1 96.62 210 THR B O 1
ATOM 6970 N N . ASP B 1 211 ? 10.055 22.984 2.393 1 97.12 211 ASP B N 1
ATOM 6971 C CA . ASP B 1 211 ? 9.547 23.875 1.363 1 97.12 211 ASP B CA 1
ATOM 6972 C C . ASP B 1 211 ? 9.648 23.25 -0.022 1 97.12 211 ASP B C 1
ATOM 6974 O O . ASP B 1 211 ? 10.227 23.828 -0.938 1 97.12 211 ASP B O 1
ATOM 6978 N N . ASP B 1 212 ? 9.156 21.984 -0.189 1 97.75 212 ASP B N 1
ATOM 6979 C CA . ASP B 1 212 ? 9.18 21.203 -1.424 1 97.75 212 ASP B CA 1
ATOM 6980 C C . ASP B 1 212 ? 7.777 21.062 -2.014 1 97.75 212 ASP B C 1
ATOM 6982 O O . ASP B 1 212 ? 7.086 20.078 -1.757 1 97.75 212 ASP B O 1
ATOM 6986 N N . PRO B 1 213 ? 7.398 22.047 -2.924 1 97.94 213 PRO B N 1
ATOM 6987 C CA . PRO B 1 213 ? 6 22.094 -3.354 1 97.94 213 PRO B CA 1
ATOM 6988 C C . PRO B 1 213 ? 5.59 20.859 -4.164 1 97.94 213 PRO B C 1
ATOM 6990 O O . PRO B 1 213 ? 4.43 20.438 -4.109 1 97.94 213 PRO B O 1
ATOM 6993 N N . LEU B 1 214 ? 6.535 20.234 -4.93 1 98.12 214 LEU B N 1
ATOM 6994 C CA . LEU B 1 214 ? 6.191 19.047 -5.699 1 98.12 214 LEU B CA 1
ATOM 6995 C C . LEU B 1 214 ? 5.941 17.859 -4.777 1 98.12 214 LEU B C 1
A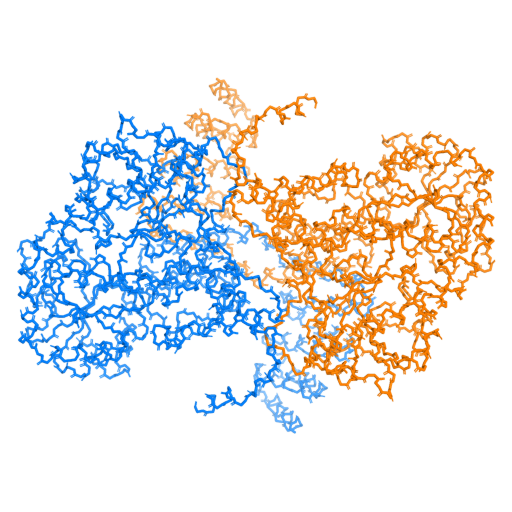TOM 6997 O O . LEU B 1 214 ? 4.996 17.094 -4.98 1 98.12 214 LEU B O 1
ATOM 7001 N N . LEU B 1 215 ? 6.801 17.688 -3.766 1 98.12 215 LEU B N 1
ATOM 7002 C CA . LEU B 1 215 ? 6.582 16.641 -2.771 1 98.12 215 LEU B CA 1
ATOM 7003 C C . LEU B 1 215 ? 5.281 16.875 -2.012 1 98.12 215 LEU B C 1
ATOM 7005 O O . LEU B 1 215 ? 4.539 15.93 -1.733 1 98.12 215 LEU B O 1
ATOM 7009 N N . GLN B 1 216 ? 5 18.141 -1.708 1 98.5 216 GLN B N 1
ATOM 7010 C CA . GLN B 1 216 ? 3.785 18.469 -0.973 1 98.5 216 GLN B CA 1
ATOM 7011 C C . GLN B 1 216 ? 2.537 18.125 -1.781 1 98.5 216 GLN B C 1
ATOM 7013 O O . GLN B 1 216 ? 1.563 17.609 -1.237 1 98.5 216 GLN B O 1
ATOM 7018 N N . LEU B 1 217 ? 2.568 18.438 -3.064 1 98.75 217 LEU B N 1
ATOM 7019 C CA . LEU B 1 217 ? 1.462 18.078 -3.943 1 98.75 217 LEU B CA 1
ATOM 7020 C C . LEU B 1 217 ? 1.272 16.562 -3.992 1 98.75 217 LEU B C 1
ATOM 7022 O O . LEU B 1 217 ? 0.153 16.078 -3.84 1 98.75 217 LEU B O 1
ATOM 7026 N N . ALA B 1 218 ? 2.369 15.883 -4.16 1 98.44 218 ALA B N 1
ATOM 7027 C CA . ALA B 1 218 ? 2.324 14.422 -4.227 1 98.44 218 ALA B CA 1
ATOM 7028 C C . ALA B 1 218 ? 1.807 13.828 -2.92 1 98.44 218 ALA B C 1
ATOM 7030 O O . ALA B 1 218 ? 0.983 12.914 -2.932 1 98.44 218 ALA B O 1
ATOM 7031 N N . ALA B 1 219 ? 2.26 14.344 -1.84 1 98.19 219 ALA B N 1
ATOM 7032 C CA . ALA B 1 219 ? 1.864 13.867 -0.518 1 98.19 219 ALA B CA 1
ATOM 7033 C C . ALA B 1 219 ? 0.384 14.133 -0.26 1 98.19 219 ALA B C 1
ATOM 7035 O O . ALA B 1 219 ? -0.309 13.297 0.331 1 98.19 219 ALA B O 1
ATOM 7036 N N . ALA B 1 220 ? -0.085 15.281 -0.68 1 98.31 220 ALA B N 1
ATOM 7037 C CA . ALA B 1 220 ? -1.499 15.617 -0.528 1 98.31 220 ALA B CA 1
ATOM 7038 C C . ALA B 1 220 ? -2.379 14.641 -1.304 1 98.31 220 ALA B C 1
ATOM 7040 O O . ALA B 1 220 ? -3.402 14.18 -0.794 1 98.31 220 ALA B O 1
ATOM 7041 N N . SER B 1 221 ? -1.953 14.375 -2.5 1 97.75 221 SER B N 1
ATOM 7042 C CA . SER B 1 221 ? -2.715 13.445 -3.332 1 97.75 221 SER B CA 1
ATOM 7043 C C . SER B 1 221 ? -2.762 12.055 -2.709 1 97.75 221 SER B C 1
ATOM 7045 O O . SER B 1 221 ? -3.818 11.422 -2.676 1 97.75 221 SER B O 1
ATOM 7047 N N . ARG B 1 222 ? -1.654 11.625 -2.273 1 96.56 222 ARG B N 1
ATOM 7048 C CA . ARG B 1 222 ? -1.596 10.328 -1.607 1 96.56 222 ARG B CA 1
ATOM 7049 C C . ARG B 1 222 ? -2.488 10.305 -0.371 1 96.56 222 ARG B C 1
ATOM 7051 O O . ARG B 1 222 ? -3.191 9.328 -0.123 1 96.56 222 ARG B O 1
ATOM 7058 N N . TYR B 1 223 ? -2.414 11.297 0.378 1 96.75 223 TYR B N 1
ATOM 7059 C CA . TYR B 1 223 ? -3.217 11.391 1.593 1 96.75 223 TYR B CA 1
ATOM 7060 C C . TYR B 1 223 ? -4.703 11.289 1.273 1 96.75 223 TYR B C 1
ATOM 7062 O O . TYR B 1 223 ? -5.445 10.586 1.962 1 96.75 223 TYR B O 1
ATOM 7070 N N . VAL B 1 224 ? -5.156 12 0.227 1 96.75 224 VAL B N 1
ATOM 7071 C CA . VAL B 1 224 ? -6.551 11.969 -0.202 1 96.75 224 VAL B CA 1
ATOM 7072 C C . VAL B 1 224 ? -6.922 10.555 -0.644 1 96.75 224 VAL B C 1
ATOM 7074 O O . VAL B 1 224 ? -7.996 10.055 -0.3 1 96.75 224 VAL B O 1
ATOM 7077 N N . GLU B 1 225 ? -6.035 9.938 -1.334 1 93.12 225 GLU B N 1
ATOM 7078 C CA . GLU B 1 225 ? -6.293 8.57 -1.795 1 93.12 225 GLU B CA 1
ATOM 7079 C C . GLU B 1 225 ? -6.492 7.621 -0.62 1 93.12 225 GLU B C 1
ATOM 7081 O O . GLU B 1 225 ? -7.305 6.695 -0.693 1 93.12 225 GLU B O 1
ATOM 7086 N N . MET B 1 226 ? -5.863 7.875 0.418 1 91.88 226 MET B N 1
ATOM 7087 C CA . MET B 1 226 ? -5.891 6.973 1.565 1 91.88 226 MET B CA 1
ATOM 7088 C C . MET B 1 226 ? -7.062 7.297 2.486 1 91.88 226 MET B C 1
ATOM 7090 O O . MET B 1 226 ? -7.559 6.426 3.201 1 91.88 226 MET B O 1
ATOM 7094 N N . THR B 1 227 ? -7.551 8.547 2.42 1 91.88 227 THR B N 1
ATOM 7095 C CA . THR B 1 227 ? -8.461 8.953 3.486 1 91.88 227 THR B CA 1
ATOM 7096 C C . THR B 1 227 ? -9.812 9.367 2.916 1 91.88 227 THR B C 1
ATOM 7098 O O . THR B 1 227 ? -10.828 9.32 3.617 1 91.88 227 THR B O 1
ATOM 7101 N N . ALA B 1 228 ? -9.773 9.789 1.706 1 91.88 228 ALA B N 1
ATOM 7102 C CA . ALA B 1 228 ? -11.008 10.344 1.15 1 91.88 228 ALA B CA 1
ATOM 7103 C C . ALA B 1 228 ? -11.07 10.141 -0.361 1 91.88 228 ALA B C 1
ATOM 7105 O O . ALA B 1 228 ? -11.32 11.086 -1.11 1 91.88 228 ALA B O 1
ATOM 7106 N N . ASP B 1 229 ? -10.82 8.922 -0.709 1 83.19 229 ASP B N 1
ATOM 7107 C CA . ASP B 1 229 ? -10.883 8.648 -2.141 1 83.19 229 ASP B CA 1
ATOM 7108 C C . ASP B 1 229 ? -12.32 8.695 -2.652 1 83.19 229 ASP B C 1
ATOM 7110 O O . ASP B 1 229 ? -13.266 8.484 -1.886 1 83.19 229 ASP B O 1
ATOM 7114 N N . SER B 1 230 ? -12.43 9.07 -3.908 1 77.75 230 SER B N 1
ATOM 7115 C CA . SER B 1 230 ? -13.758 9.133 -4.512 1 77.75 230 SER B CA 1
ATOM 7116 C C . SER B 1 230 ? -14.328 7.738 -4.738 1 77.75 230 SER B C 1
ATOM 7118 O O . SER B 1 230 ? -13.656 6.871 -5.309 1 77.75 230 SER B O 1
ATOM 7120 N N . PRO B 1 231 ? -15.555 7.555 -4.199 1 72 231 PRO B N 1
ATOM 7121 C CA . PRO B 1 231 ? -16.188 6.273 -4.527 1 72 231 PRO B CA 1
ATOM 7122 C C . PRO B 1 231 ? -16.547 6.16 -6.004 1 72 231 PRO B C 1
ATOM 7124 O O . PRO B 1 231 ? -16.781 7.176 -6.668 1 72 231 PRO B O 1
ATOM 7127 N N . LEU B 1 232 ? -16.516 5.008 -6.469 1 65.31 232 LEU B N 1
ATOM 7128 C CA . LEU B 1 232 ? -16.859 4.766 -7.863 1 65.31 232 LEU B CA 1
ATOM 7129 C C . LEU B 1 232 ? -18.328 5.082 -8.117 1 65.31 232 LEU B C 1
ATOM 7131 O O . LEU B 1 232 ? -18.688 5.59 -9.18 1 65.31 232 LEU B O 1
ATOM 7135 N N . GLU B 1 233 ? -19.094 4.742 -7.113 1 63.59 233 GLU B N 1
ATOM 7136 C CA . GLU B 1 233 ? -20.516 5.047 -7.215 1 63.59 233 GLU B CA 1
ATOM 7137 C C . GLU B 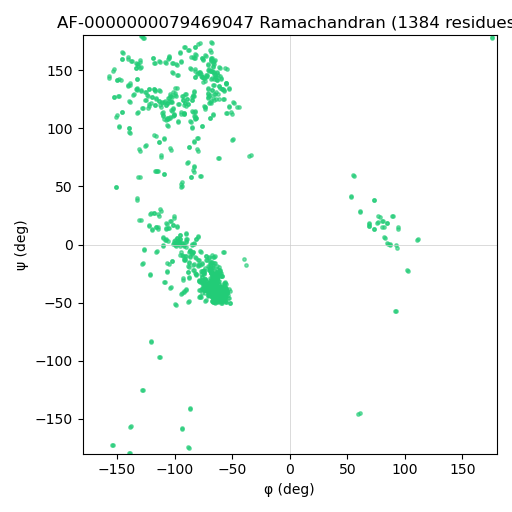1 233 ? -20.922 6.156 -6.246 1 63.59 233 GLU B C 1
ATOM 7139 O O . GLU B 1 233 ? -20.734 6.02 -5.031 1 63.59 233 GLU B O 1
ATOM 7144 N N . LEU B 1 234 ? -21.203 7.203 -7.012 1 64.94 234 LEU B N 1
ATOM 7145 C CA . LEU B 1 234 ? -21.562 8.336 -6.172 1 64.94 234 LEU B CA 1
ATOM 7146 C C . LEU B 1 234 ? -23.031 8.258 -5.754 1 64.94 234 LEU B C 1
ATOM 7148 O O . LEU B 1 234 ? -23.859 7.719 -6.488 1 64.94 234 LEU B O 1
ATOM 7152 N N . ALA B 1 235 ? -23.234 8.695 -4.57 1 66.06 235 ALA B N 1
ATOM 7153 C CA . ALA B 1 235 ? -24.5 8.656 -3.859 1 66.06 235 ALA B CA 1
ATOM 7154 C C . ALA B 1 235 ? -25.516 9.602 -4.496 1 66.06 235 ALA B C 1
ATOM 7156 O O . ALA B 1 235 ? -25.203 10.289 -5.473 1 66.06 235 ALA B O 1
ATOM 7157 N N . ALA B 1 236 ? -26.609 9.547 -4.043 1 70.06 236 ALA B N 1
ATOM 7158 C CA . ALA B 1 236 ? -27.719 10.406 -4.438 1 70.06 236 ALA B CA 1
ATOM 7159 C C . ALA B 1 236 ? -27.375 11.875 -4.234 1 70.06 236 ALA B C 1
ATOM 7161 O O . ALA B 1 236 ? -28 12.758 -4.828 1 70.06 236 ALA B O 1
ATOM 7162 N N . SER B 1 237 ? -26.281 12.133 -3.66 1 79.69 237 SER B N 1
ATOM 7163 C CA . SER B 1 237 ? -25.922 13.508 -3.352 1 79.69 237 SER B CA 1
ATOM 7164 C C . SER B 1 237 ? -24.984 14.086 -4.414 1 79.69 237 SER B C 1
ATOM 7166 O O . SER B 1 237 ? -24.609 15.258 -4.352 1 79.69 237 SER B O 1
ATOM 7168 N N . ASP B 1 238 ? -24.766 13.336 -5.426 1 86.5 238 ASP B N 1
ATOM 7169 C CA . ASP B 1 238 ? -23.844 13.773 -6.465 1 86.5 238 ASP B CA 1
ATOM 7170 C C . ASP B 1 238 ? -24.453 14.875 -7.324 1 86.5 238 ASP B C 1
ATOM 7172 O O . ASP B 1 238 ? -25.484 14.664 -7.984 1 86.5 238 ASP B O 1
ATOM 7176 N N . ARG B 1 239 ? -23.828 16.047 -7.281 1 91.5 239 ARG B N 1
ATOM 7177 C CA . ARG B 1 239 ? -24.344 17.188 -8.039 1 91.5 239 ARG B CA 1
ATOM 7178 C C . ARG B 1 239 ? -23.297 17.688 -9.039 1 91.5 239 ARG B C 1
ATOM 7180 O O . ARG B 1 239 ? -23.328 18.859 -9.43 1 91.5 239 ARG B O 1
ATOM 7187 N N . ARG B 1 240 ? -22.422 16.906 -9.5 1 88 240 ARG B N 1
ATOM 7188 C CA . ARG B 1 240 ? -21.328 17.312 -10.391 1 88 240 ARG B CA 1
ATOM 7189 C C . ARG B 1 240 ? -21.875 17.906 -11.688 1 88 240 ARG B C 1
ATOM 7191 O O . ARG B 1 240 ? -21.219 18.719 -12.32 1 88 240 ARG B O 1
ATOM 7198 N N . HIS B 1 241 ? -23.109 17.484 -11.984 1 87.31 241 HIS B N 1
ATOM 7199 C CA . HIS B 1 241 ? -23.656 17.922 -13.258 1 87.31 241 HIS B CA 1
ATOM 7200 C C . HIS B 1 241 ? -24.938 18.734 -13.047 1 87.31 241 HIS B C 1
ATOM 7202 O O . HIS B 1 241 ? -25.688 18.984 -14 1 87.31 241 HIS B O 1
ATOM 7208 N N . ALA B 1 242 ? -25.141 19.109 -11.836 1 91.94 242 ALA B N 1
ATOM 7209 C CA . ALA B 1 242 ? -26.312 19.938 -11.578 1 91.94 242 ALA B CA 1
ATOM 7210 C C . ALA B 1 242 ? -26.172 21.312 -12.242 1 91.94 242 ALA B C 1
ATOM 7212 O O . ALA B 1 242 ? -25.078 21.891 -12.258 1 91.94 242 ALA B O 1
ATOM 7213 N N . PRO B 1 243 ? -27.188 21.766 -12.828 1 91.56 243 PRO B N 1
ATOM 7214 C CA . PRO B 1 243 ? -27.109 23.094 -13.445 1 91.56 243 PRO B CA 1
ATOM 7215 C C . PRO B 1 243 ? -26.891 24.203 -12.422 1 91.56 243 PRO B C 1
ATOM 7217 O O . PRO B 1 243 ? -27.438 24.141 -11.312 1 91.56 243 PRO B O 1
ATOM 7220 N N . VAL B 1 244 ? -26.094 25.156 -12.82 1 94.12 244 VAL B N 1
ATOM 7221 C CA . VAL B 1 244 ? -25.891 26.375 -12.039 1 94.12 244 VAL B CA 1
ATOM 7222 C C . VAL B 1 244 ? -26.469 27.578 -12.797 1 94.12 244 VAL B C 1
ATOM 7224 O O . VAL B 1 244 ? -25.781 28.188 -13.609 1 94.12 244 VAL B O 1
ATOM 7227 N N . ASP B 1 245 ? -27.734 27.828 -12.578 1 89.12 245 ASP B N 1
ATOM 7228 C CA . ASP B 1 245 ? -28.422 28.953 -13.195 1 89.12 245 ASP B CA 1
ATOM 7229 C C . ASP B 1 245 ? -28.672 30.062 -12.188 1 89.12 245 ASP B C 1
ATOM 7231 O O . ASP B 1 245 ? -29.531 29.922 -11.297 1 89.12 245 ASP B O 1
ATOM 7235 N N . VAL B 1 246 ? -27.938 31.156 -12.328 1 86.12 246 VAL B N 1
ATOM 7236 C CA . VAL B 1 246 ? -28.047 32.25 -11.359 1 86.12 246 VAL B CA 1
ATOM 7237 C C . VAL B 1 246 ? -28.906 33.375 -11.938 1 86.12 246 VAL B C 1
ATOM 7239 O O . VAL B 1 246 ? -28.875 34.5 -11.445 1 86.12 246 VAL B O 1
ATOM 7242 N N . GLN B 1 247 ? -29.609 33 -12.945 1 86.5 247 GLN B N 1
ATOM 7243 C CA . GLN B 1 247 ? -30.531 34 -13.469 1 86.5 247 GLN B CA 1
ATOM 7244 C C . GLN B 1 247 ? -31.734 34.156 -12.555 1 86.5 247 GLN B C 1
ATOM 7246 O O . GLN B 1 247 ? -32.5 33.219 -12.336 1 86.5 247 GLN B O 1
ATOM 7251 N N . GLY B 1 248 ? -31.938 35.281 -12.047 1 87.44 248 GLY B N 1
ATOM 7252 C CA . GLY B 1 248 ? -33.094 35.625 -11.227 1 87.44 248 GLY B CA 1
ATOM 7253 C C . GLY B 1 248 ? -32.938 35.188 -9.773 1 87.44 248 GLY B C 1
ATOM 7254 O O . GLY B 1 248 ? -33.906 35.219 -9.016 1 87.44 248 GLY B O 1
ATOM 7255 N N . ARG B 1 249 ? -31.75 34.688 -9.43 1 92.06 249 ARG B N 1
ATOM 7256 C CA . ARG B 1 249 ? -31.531 34.312 -8.031 1 92.06 249 ARG B CA 1
ATOM 7257 C C . ARG B 1 249 ? -30.078 34.594 -7.625 1 92.06 249 ARG B C 1
ATOM 7259 O O . ARG B 1 249 ? -29.219 34.812 -8.484 1 92.06 249 ARG B O 1
ATOM 7266 N N . ARG B 1 250 ? -29.859 34.594 -6.352 1 96.12 250 ARG B N 1
ATOM 7267 C CA . ARG B 1 250 ? -28.531 34.781 -5.793 1 96.12 250 ARG B CA 1
ATOM 7268 C C . ARG B 1 250 ? -27.688 33.531 -5.906 1 96.12 250 ARG B C 1
ATOM 7270 O O . ARG B 1 250 ? -28.219 32.406 -5.949 1 96.12 250 ARG B O 1
ATOM 7277 N N . LEU B 1 251 ? -26.406 33.75 -6.078 1 97.5 251 LEU B N 1
ATOM 7278 C CA . LEU B 1 251 ? -25.469 32.625 -6.035 1 97.5 251 LEU B CA 1
ATOM 7279 C C . LEU B 1 251 ? -25.406 32.031 -4.637 1 97.5 251 LEU B C 1
ATOM 7281 O O . LEU B 1 251 ? -25.172 32.75 -3.656 1 97.5 251 LEU B O 1
ATOM 7285 N N . ARG B 1 252 ? -25.625 30.703 -4.48 1 98.19 252 ARG B N 1
ATOM 7286 C CA . ARG B 1 252 ? -25.547 30.047 -3.18 1 98.19 252 ARG B CA 1
ATOM 7287 C C . ARG B 1 252 ? -24.141 29.5 -2.918 1 98.19 252 ARG B C 1
ATOM 7289 O O . ARG B 1 252 ? -23.688 28.594 -3.611 1 98.19 252 ARG B O 1
ATOM 7296 N N . VAL B 1 253 ? -23.5 30.094 -1.965 1 98.56 253 VAL B N 1
ATOM 7297 C CA . VAL B 1 253 ? -22.125 29.719 -1.616 1 98.56 253 VAL B CA 1
ATOM 7298 C C . VAL B 1 253 ? -22.109 29.062 -0.233 1 98.56 253 VAL B C 1
ATOM 7300 O O . VAL B 1 253 ? -22.578 29.656 0.743 1 98.56 253 VAL B O 1
ATOM 7303 N N . GLY B 1 254 ? -21.688 27.812 -0.143 1 98.69 254 GLY B N 1
ATOM 7304 C CA . GLY B 1 254 ? -21.484 27.125 1.123 1 98.69 254 GLY B CA 1
ATOM 7305 C C . GLY B 1 254 ? -20.047 27.125 1.579 1 98.69 254 GLY B C 1
ATOM 7306 O O . GLY B 1 254 ? -19.125 26.953 0.767 1 98.69 254 GLY B O 1
ATOM 7307 N N . TYR B 1 255 ? -19.812 27.406 2.842 1 98.62 255 TYR B N 1
ATOM 7308 C CA . TYR B 1 255 ? -18.5 27.297 3.473 1 98.62 255 TYR B CA 1
ATOM 7309 C C . TYR B 1 255 ? -18.469 26.203 4.52 1 98.62 255 TYR B C 1
ATOM 7311 O O . TYR B 1 255 ? -19.266 26.203 5.457 1 98.62 255 TYR B O 1
ATOM 7319 N N . ILE B 1 256 ? -17.547 25.234 4.371 1 98.5 256 ILE B N 1
ATOM 7320 C CA . ILE B 1 256 ? -17.344 24.219 5.398 1 98.5 256 ILE B CA 1
ATOM 7321 C C . ILE B 1 256 ? -16.094 24.547 6.211 1 98.5 256 ILE B C 1
ATOM 7323 O O . ILE B 1 256 ? -15.016 24.734 5.652 1 98.5 256 ILE B O 1
ATOM 7327 N N . SER B 1 257 ? -16.266 24.594 7.52 1 98.06 257 SER B N 1
ATOM 7328 C CA . SER B 1 257 ? -15.109 24.859 8.359 1 98.06 257 SER B CA 1
ATOM 7329 C C . SER B 1 257 ? -15.312 24.344 9.773 1 98.06 257 SER B C 1
ATOM 7331 O O . SER B 1 257 ? -16.422 24.422 10.312 1 98.06 257 SER B O 1
ATOM 7333 N N . SER B 1 258 ? -14.258 23.891 10.312 1 97.38 258 SER B N 1
ATOM 7334 C CA . SER B 1 258 ? -14.258 23.516 11.727 1 97.38 258 SER B CA 1
ATOM 7335 C C . SER B 1 258 ? -13.789 24.672 12.602 1 97.38 258 SER B C 1
ATOM 7337 O O . SER B 1 258 ? -13.805 24.562 13.828 1 97.38 258 SER B O 1
ATOM 7339 N N . ASP B 1 259 ? -13.469 25.844 11.969 1 96.56 259 ASP B N 1
ATOM 7340 C CA . ASP B 1 259 ? -12.672 26.828 12.695 1 96.56 259 ASP B CA 1
ATOM 7341 C C . ASP B 1 259 ? -13.414 28.172 12.797 1 96.56 259 ASP B C 1
ATOM 7343 O O . ASP B 1 259 ? -12.805 29.203 13.094 1 96.56 259 ASP B O 1
ATOM 7347 N N . LEU B 1 260 ? -14.711 28.125 12.539 1 95.94 260 LEU B N 1
ATOM 7348 C CA . LEU B 1 260 ? -15.508 29.344 12.727 1 95.94 260 LEU B CA 1
ATOM 7349 C C . LEU B 1 260 ? -15.797 29.578 14.203 1 95.94 260 LEU B C 1
ATOM 7351 O O . LEU B 1 260 ? -16.953 29.625 14.617 1 95.94 260 LEU B O 1
ATOM 7355 N N . ARG B 1 261 ? -14.719 29.703 14.961 1 94.69 261 ARG B N 1
ATOM 7356 C CA . ARG B 1 261 ? -14.656 29.812 16.406 1 94.69 261 ARG B CA 1
ATOM 7357 C C . ARG B 1 261 ? -13.406 30.562 16.844 1 94.69 261 ARG B C 1
ATOM 7359 O O . ARG B 1 261 ? -12.734 31.203 16.031 1 94.69 261 ARG B O 1
ATOM 7366 N N . ASP B 1 262 ? -13.18 30.578 18.172 1 92.31 262 ASP B N 1
ATOM 7367 C CA . ASP B 1 262 ? -11.945 31.172 18.688 1 92.31 262 ASP B CA 1
ATOM 7368 C C . ASP B 1 262 ? -10.719 30.438 18.172 1 92.31 262 ASP B C 1
ATOM 7370 O O . ASP B 1 262 ? -10.125 29.625 18.875 1 92.31 262 ASP B O 1
ATOM 7374 N N . HIS B 1 263 ? -10.484 30.703 16.953 1 92.12 263 HIS B N 1
ATOM 7375 C CA . HIS B 1 263 ? -9.414 30.125 16.141 1 92.12 263 HIS B CA 1
ATOM 7376 C C . HIS B 1 263 ? -8.891 31.141 15.141 1 92.12 263 HIS B C 1
ATOM 7378 O O . HIS B 1 263 ? -9.57 32.125 14.82 1 92.12 263 HIS B O 1
ATOM 7384 N N . ALA B 1 264 ? -7.715 30.875 14.688 1 91.38 264 ALA B N 1
ATOM 7385 C CA . ALA B 1 264 ? -7.062 31.781 13.742 1 91.38 264 ALA B CA 1
ATOM 7386 C C . ALA B 1 264 ? -7.965 32.062 12.547 1 91.38 264 ALA B C 1
ATOM 7388 O O . ALA B 1 264 ? -8.133 33.219 12.148 1 91.38 264 ALA B O 1
ATOM 7389 N N . VAL B 1 265 ? -8.578 31.047 11.969 1 93.81 265 VAL B N 1
ATOM 7390 C CA . VAL B 1 265 ? -9.453 31.188 10.805 1 93.81 265 VAL B CA 1
ATOM 7391 C C . VAL B 1 265 ? -10.703 31.969 11.195 1 93.81 265 VAL B C 1
ATOM 7393 O O . VAL B 1 265 ? -11.195 32.781 10.414 1 93.81 265 VAL B O 1
ATOM 7396 N N . GLY B 1 266 ? -11.203 31.703 12.359 1 93.75 266 GLY B N 1
ATOM 7397 C CA . GLY B 1 266 ? -12.352 32.438 12.836 1 93.75 266 GLY B CA 1
ATOM 7398 C C . GLY B 1 266 ? -12.094 33.938 12.914 1 93.75 266 GLY B C 1
ATOM 7399 O O . GLY B 1 266 ? -12.945 34.75 12.516 1 93.75 266 GLY B O 1
ATOM 7400 N N . TYR B 1 267 ? -10.938 34.344 13.391 1 93 267 TYR B N 1
ATOM 7401 C CA . TYR B 1 267 ? -10.562 35.75 13.484 1 93 267 TYR B CA 1
ATOM 7402 C C . TYR B 1 267 ? -10.406 36.375 12.102 1 93 267 TYR B C 1
ATOM 7404 O O . TYR B 1 267 ? -10.828 37.5 11.867 1 93 267 TYR B O 1
ATOM 7412 N N . LEU B 1 268 ? -9.836 35.594 11.234 1 96.06 268 LEU B N 1
ATOM 7413 C CA . LEU B 1 268 ? -9.578 36.094 9.891 1 96.06 268 LEU B CA 1
ATOM 7414 C C . LEU B 1 268 ? -10.883 36.375 9.148 1 96.06 268 LEU B C 1
ATOM 7416 O O . LEU B 1 268 ? -11.008 37.406 8.469 1 96.06 268 LEU B O 1
ATOM 7420 N N . MET B 1 269 ? -11.852 35.531 9.328 1 96.62 269 MET B N 1
ATOM 7421 C CA . MET B 1 269 ? -13.047 35.531 8.484 1 96.62 269 MET B CA 1
ATOM 7422 C C . MET B 1 269 ? -14.172 36.312 9.156 1 96.62 269 MET B C 1
ATOM 7424 O O . MET B 1 269 ? -15.242 36.5 8.57 1 96.62 269 MET B O 1
ATOM 7428 N N . ALA B 1 270 ? -13.977 36.906 10.289 1 95.12 270 ALA B N 1
ATOM 7429 C CA . ALA B 1 270 ? -15.047 37.438 11.117 1 95.12 270 ALA B CA 1
ATOM 7430 C C . ALA B 1 270 ? -15.805 38.562 10.383 1 95.12 270 ALA B C 1
ATOM 7432 O O . ALA B 1 270 ? -17.031 38.656 10.484 1 95.12 270 ALA B O 1
ATOM 7433 N N . GLU B 1 271 ? -15.117 39.375 9.695 1 96 271 GLU B N 1
ATOM 7434 C CA . GLU B 1 271 ? -15.742 40.5 9.023 1 96 271 GLU B CA 1
ATOM 7435 C C . GLU B 1 271 ? -16.25 40.125 7.641 1 96 271 GLU B C 1
ATOM 7437 O O . GLU B 1 271 ? -17.062 40.812 7.051 1 96 271 GLU B O 1
ATOM 7442 N N . LEU B 1 272 ? -15.781 38.969 7.133 1 96.88 272 LEU B N 1
ATOM 7443 C CA . LEU B 1 272 ? -16.125 38.5 5.793 1 96.88 272 LEU B CA 1
ATOM 7444 C C . LEU B 1 272 ? -17.641 38.375 5.637 1 96.88 272 LEU B C 1
ATOM 7446 O O . LEU B 1 272 ? -18.203 38.781 4.621 1 96.88 272 LEU B O 1
ATOM 7450 N N . TRP B 1 273 ? -18.266 37.875 6.602 1 96.5 273 TRP B N 1
ATOM 7451 C CA . TRP B 1 273 ? -19.688 37.5 6.555 1 96.5 273 TRP B CA 1
ATOM 7452 C C . TRP B 1 273 ? -20.562 38.75 6.465 1 96.5 273 TRP B C 1
ATOM 7454 O O . TRP B 1 273 ? -21.594 38.75 5.801 1 96.5 273 TRP B O 1
ATOM 7464 N N . ASP B 1 274 ? -20.078 39.844 7.07 1 94.81 274 ASP B N 1
ATOM 7465 C CA . ASP B 1 274 ? -20.797 41.094 7.074 1 94.81 274 ASP B CA 1
ATOM 7466 C C . ASP B 1 274 ? -20.672 41.812 5.723 1 94.81 274 ASP B C 1
ATOM 7468 O O . ASP B 1 274 ? -21.547 42.594 5.344 1 94.81 274 ASP B O 1
ATOM 7472 N N . LEU B 1 275 ? -19.719 41.5 5.047 1 96.81 275 LEU B N 1
ATOM 7473 C CA . LEU B 1 275 ? -19.359 42.312 3.896 1 96.81 275 LEU B CA 1
ATOM 7474 C C . LEU B 1 275 ? -19.828 41.656 2.596 1 96.81 275 LEU B C 1
ATOM 7476 O O . LEU B 1 275 ? -19.859 42.312 1.55 1 96.81 275 LEU B O 1
ATOM 7480 N N . HIS B 1 276 ? -20.219 40.375 2.588 1 97.5 276 HIS B N 1
ATOM 7481 C CA . HIS B 1 276 ? -20.781 39.781 1.384 1 97.5 276 HIS B CA 1
ATOM 7482 C C . HIS B 1 276 ? -22 40.562 0.895 1 97.5 276 HIS B C 1
ATOM 7484 O O . HIS B 1 276 ? -22.875 40.906 1.688 1 97.5 276 HIS B O 1
ATOM 7490 N N . ASP B 1 277 ? -22.047 40.844 -0.378 1 97.31 277 ASP B N 1
ATOM 7491 C CA . ASP B 1 277 ? -23.188 41.5 -0.964 1 97.31 277 ASP B CA 1
ATOM 7492 C C . ASP B 1 277 ? -24.406 40.594 -0.995 1 97.31 277 ASP B C 1
ATOM 7494 O O . ASP B 1 277 ? -24.5 39.688 -1.842 1 97.31 277 ASP B O 1
ATOM 7498 N N . LYS B 1 278 ? -25.328 40.844 -0.229 1 95.69 278 LYS B N 1
ATOM 7499 C CA . LYS B 1 278 ? -26.5 39.969 -0.059 1 95.69 278 LYS B CA 1
ATOM 7500 C C . LYS B 1 278 ? -27.391 40 -1.302 1 95.69 278 LYS B C 1
ATOM 7502 O O . LYS B 1 278 ? -28.234 39.125 -1.478 1 95.69 278 LYS B O 1
ATOM 7507 N N . ALA B 1 279 ? -27.141 40.875 -2.123 1 95.62 279 ALA B N 1
ATOM 7508 C CA . ALA B 1 279 ? -27.875 40.906 -3.385 1 95.62 279 ALA B CA 1
ATOM 7509 C C . ALA B 1 279 ? -27.266 39.938 -4.406 1 95.62 279 ALA B C 1
ATOM 7511 O O . ALA B 1 279 ? -27.953 39.5 -5.336 1 95.62 279 ALA B O 1
ATOM 7512 N N . LYS B 1 280 ? -26.031 39.625 -4.168 1 95.31 280 LYS B N 1
ATOM 7513 C CA . LYS B 1 280 ? -25.312 38.781 -5.129 1 95.31 280 LYS B CA 1
ATOM 7514 C C . LYS B 1 280 ? -25.188 37.344 -4.629 1 95.31 280 LYS B C 1
ATOM 7516 O O . LYS B 1 280 ? -25.312 36.406 -5.41 1 95.31 280 LYS B O 1
ATOM 7521 N N . VAL B 1 281 ? -25 37.25 -3.305 1 97.12 281 VAL B N 1
ATOM 7522 C CA . VAL B 1 281 ? -24.609 35.969 -2.789 1 97.12 281 VAL B CA 1
ATOM 7523 C C . VAL B 1 281 ? -25.469 35.594 -1.572 1 97.12 281 VAL B C 1
ATOM 7525 O O . VAL B 1 281 ? -25.766 36.469 -0.744 1 97.12 281 VAL B O 1
ATOM 7528 N N . GLU B 1 282 ? -25.969 34.375 -1.51 1 97.62 282 GLU B N 1
ATOM 7529 C CA . GLU B 1 282 ? -26.594 33.75 -0.345 1 97.62 282 GLU B CA 1
ATOM 7530 C C . GLU B 1 282 ? -25.625 32.781 0.348 1 97.62 282 GLU B C 1
ATOM 7532 O O . GLU B 1 282 ? -25.234 31.766 -0.225 1 97.62 282 GLU B O 1
ATOM 7537 N N . VAL B 1 283 ? -25.281 33.125 1.618 1 98.12 283 VAL B N 1
ATOM 7538 C CA . VAL B 1 283 ? -24.172 32.438 2.26 1 98.12 283 VAL B CA 1
ATOM 7539 C C . VAL B 1 283 ? -24.703 31.344 3.205 1 98.12 283 VAL B C 1
ATOM 7541 O O . VAL B 1 283 ? -25.594 31.625 4.016 1 98.12 283 VAL B O 1
ATOM 7544 N N . PHE B 1 284 ? -24.172 30.141 3.096 1 98.44 284 PHE B N 1
ATOM 7545 C CA . PHE B 1 284 ? -24.406 29.016 3.98 1 98.44 284 PHE B CA 1
ATOM 7546 C C . PHE B 1 284 ? -23.125 28.609 4.695 1 98.44 284 PHE B C 1
ATOM 7548 O O . PHE B 1 284 ? -22.094 28.359 4.051 1 98.44 284 PHE B O 1
ATOM 7555 N N . ALA B 1 285 ? -23.141 28.547 6.02 1 98.31 285 ALA B N 1
ATOM 7556 C CA . ALA B 1 285 ? -22 28.062 6.781 1 98.31 285 ALA B CA 1
ATOM 7557 C C . ALA B 1 285 ? -22.281 26.688 7.387 1 98.31 285 ALA B C 1
ATOM 7559 O O . ALA B 1 285 ? -23.281 26.5 8.062 1 98.31 285 ALA B O 1
ATOM 7560 N N . TYR B 1 286 ? -21.438 25.734 7.07 1 98.44 286 TYR B N 1
ATOM 7561 C CA . TYR B 1 286 ? -21.5 24.391 7.641 1 98.44 286 TYR B CA 1
ATOM 7562 C C . TYR B 1 286 ? -20.375 24.172 8.641 1 98.44 286 TYR B C 1
ATOM 7564 O O . TYR B 1 286 ? -19.203 24.062 8.258 1 98.44 286 TYR B O 1
ATOM 7572 N N . TYR B 1 287 ? -20.703 24.125 9.906 1 97.75 287 TYR B N 1
ATOM 7573 C CA . TYR B 1 287 ? -19.719 24.031 10.969 1 97.75 287 TYR B CA 1
ATOM 7574 C C . TYR B 1 287 ? -19.469 22.578 11.352 1 97.75 287 TYR B C 1
ATOM 7576 O O . TYR B 1 287 ? -20.406 21.828 11.617 1 97.75 287 TYR B O 1
ATOM 7584 N N . CYS B 1 288 ? -18.172 22.156 11.367 1 96.44 288 CYS B N 1
ATOM 7585 C CA . CYS B 1 288 ? -17.859 20.75 11.625 1 96.44 288 CYS B CA 1
ATOM 7586 C C . CYS B 1 288 ? -16.781 20.625 12.695 1 96.44 288 CYS B C 1
ATOM 7588 O O . CYS B 1 288 ? -16.094 19.609 12.781 1 96.44 288 CYS B O 1
ATOM 7590 N N . GLY B 1 289 ? -16.562 21.641 13.547 1 93.25 289 GLY B N 1
ATOM 7591 C CA . GLY B 1 289 ? -15.492 21.656 14.539 1 93.25 289 GLY B CA 1
ATOM 7592 C C . GLY B 1 289 ? -15.93 21.141 15.898 1 93.25 289 GLY B C 1
ATOM 7593 O O . GLY B 1 289 ? -16.797 20.281 15.984 1 93.25 289 GLY B O 1
ATOM 7594 N N . ILE B 1 290 ? -15.258 21.484 16.906 1 88.94 290 ILE B N 1
ATOM 7595 C CA . ILE B 1 290 ? -15.609 21.109 18.266 1 88.94 290 ILE B CA 1
ATOM 7596 C C . ILE B 1 290 ? -16.797 21.953 18.734 1 88.94 290 ILE B C 1
ATOM 7598 O O . ILE B 1 290 ? -17.016 23.062 18.25 1 88.94 290 ILE B O 1
ATOM 7602 N N . PRO B 1 291 ? -17.469 21.469 19.719 1 86.38 291 PRO B N 1
ATOM 7603 C CA . PRO B 1 291 ? -18.547 22.297 20.266 1 86.38 291 PRO B CA 1
ATOM 7604 C C . PRO B 1 291 ? -18.016 23.594 20.875 1 86.38 291 PRO B C 1
ATOM 7606 O O . PRO B 1 291 ? -17.031 23.578 21.609 1 86.38 291 PRO B O 1
ATOM 7609 N N . SER B 1 292 ? -18.562 24.688 20.406 1 86.88 292 SER B N 1
ATOM 7610 C CA . SER B 1 292 ? -18.109 26 20.891 1 86.88 292 SER B CA 1
ATOM 7611 C C . SER B 1 292 ? -19.25 27 20.891 1 86.88 292 SER B C 1
ATOM 7613 O O . SER B 1 292 ? -20.109 27 20.016 1 86.88 292 SER B O 1
ATOM 7615 N N . VAL B 1 293 ? -19.234 27.875 21.984 1 87.31 293 VAL B N 1
ATOM 7616 C CA . VAL B 1 293 ? -20.188 28.984 22.078 1 87.31 293 VAL B CA 1
ATOM 7617 C C . VAL B 1 293 ? -19.453 30.266 22.438 1 87.31 293 VAL B C 1
ATOM 7619 O O . VAL B 1 293 ? -19.969 31.094 23.188 1 87.31 293 VAL B O 1
ATOM 7622 N N . ASP B 1 294 ? -18.328 30.359 21.859 1 90.44 294 ASP B N 1
ATOM 7623 C CA . ASP B 1 294 ? -17.531 31.547 22.156 1 90.44 294 ASP B CA 1
ATOM 7624 C C . ASP B 1 294 ? -18.031 32.75 21.391 1 90.44 294 ASP B C 1
ATOM 7626 O O . ASP B 1 294 ? -18.922 32.656 20.547 1 90.44 294 ASP B O 1
ATOM 7630 N N . ALA B 1 295 ? -17.469 33.906 21.688 1 90.31 295 ALA B N 1
ATOM 7631 C CA . ALA B 1 295 ? -17.953 35.156 21.141 1 90.31 295 ALA B CA 1
ATOM 7632 C C . ALA B 1 295 ? -17.797 35.219 19.625 1 90.31 295 ALA B C 1
ATOM 7634 O O . ALA B 1 295 ? -18.656 35.75 18.922 1 90.31 295 ALA B O 1
ATOM 7635 N N . LEU B 1 296 ? -16.812 34.688 19.172 1 91.31 296 LEU B N 1
ATOM 7636 C CA . LEU B 1 296 ? -16.562 34.688 17.734 1 91.31 296 LEU B CA 1
ATOM 7637 C C . LEU B 1 296 ? -17.547 33.781 17 1 91.31 296 LEU B C 1
ATOM 7639 O O . LEU B 1 296 ? -18.016 34.125 15.914 1 91.31 296 LEU B O 1
ATOM 7643 N N . THR B 1 297 ? -17.828 32.625 17.562 1 94 297 THR B N 1
ATOM 7644 C CA . THR B 1 297 ? -18.828 31.734 17 1 94 297 THR B CA 1
ATOM 7645 C C . THR B 1 297 ? -20.188 32.438 16.922 1 94 297 THR B C 1
ATOM 7647 O O . THR B 1 297 ? -20.875 32.344 15.898 1 94 297 THR B O 1
ATOM 7650 N N . LEU B 1 298 ? -20.484 33.062 17.969 1 94.06 298 LEU B N 1
ATOM 7651 C CA . LEU B 1 298 ? -21.766 33.75 18.016 1 94.06 298 LEU B CA 1
ATOM 7652 C C . LEU B 1 298 ? -21.812 34.906 17.016 1 94.06 298 LEU B C 1
ATOM 7654 O O . LEU B 1 298 ? -22.844 35.125 16.359 1 94.06 298 LEU B O 1
ATOM 7658 N N . ARG B 1 299 ? -20.719 35.594 16.922 1 93.88 299 ARG B N 1
ATOM 7659 C CA . ARG B 1 299 ? -20.625 36.688 15.938 1 93.88 299 ARG B CA 1
ATOM 7660 C C . ARG B 1 299 ? -20.844 36.156 14.523 1 93.88 299 ARG B C 1
ATOM 7662 O O . ARG B 1 299 ? -21.594 36.719 13.742 1 93.88 299 ARG B O 1
ATOM 7669 N N . THR B 1 300 ? -20.219 35.062 14.195 1 94.75 300 THR B N 1
ATOM 7670 C CA . THR B 1 300 ? -20.312 34.469 12.867 1 94.75 300 THR B CA 1
ATOM 7671 C C . THR B 1 300 ? -21.719 33.969 12.602 1 94.75 300 THR B C 1
ATOM 7673 O O . THR B 1 300 ? -22.281 34.188 11.531 1 94.75 300 THR B O 1
ATOM 7676 N N . ARG B 1 301 ? -22.281 33.281 13.578 1 94 301 ARG B N 1
ATOM 7677 C CA . ARG B 1 301 ? -23.625 32.719 13.461 1 94 301 ARG B CA 1
ATOM 7678 C C . ARG B 1 301 ? -24.641 33.844 13.227 1 94 301 ARG B C 1
ATOM 7680 O O . ARG B 1 301 ? -25.609 33.656 12.477 1 94 301 ARG B O 1
ATOM 7687 N N . GLY B 1 302 ? -24.438 34.938 13.828 1 93.81 302 GLY B N 1
ATOM 7688 C CA . GLY B 1 302 ? -25.328 36.062 13.688 1 93.81 302 GLY B CA 1
ATOM 7689 C C . GLY B 1 302 ? -25.188 36.75 12.352 1 93.81 302 GLY B C 1
ATOM 7690 O O . GLY B 1 302 ? -26.141 37.406 11.883 1 93.81 302 GLY B O 1
ATOM 7691 N N . ALA B 1 303 ? -24.062 36.625 11.758 1 94.62 303 ALA B N 1
ATOM 7692 C CA . ALA B 1 303 ? -23.766 37.375 10.539 1 94.62 303 ALA B CA 1
ATOM 7693 C C . ALA B 1 303 ? -24.125 36.562 9.297 1 94.62 303 ALA B C 1
ATOM 7695 O O . ALA B 1 303 ? -24.516 37.125 8.273 1 94.62 303 ALA B O 1
ATOM 7696 N N . VAL B 1 304 ? -24.062 35.219 9.375 1 95.44 304 VAL B N 1
ATOM 7697 C CA . VAL B 1 304 ? -24.328 34.375 8.219 1 95.44 304 VAL B CA 1
ATOM 7698 C C . VAL B 1 304 ? -25.844 34.188 8.07 1 95.44 304 VAL B C 1
ATOM 7700 O O . VAL B 1 304 ? -26.562 34.125 9.07 1 95.44 304 VAL B O 1
ATOM 7703 N N . GLU B 1 305 ? -26.312 34 6.887 1 95.94 305 GLU B N 1
ATOM 7704 C CA . GLU B 1 305 ? -27.734 33.844 6.641 1 95.94 305 GLU B CA 1
ATOM 7705 C C . GLU B 1 305 ? -28.219 32.438 7.062 1 95.94 305 GLU B C 1
ATOM 7707 O O . GLU B 1 305 ? -29.312 32.312 7.617 1 95.94 305 GLU B O 1
ATOM 7712 N N . HIS B 1 306 ? -27.406 31.406 6.746 1 97.5 306 HIS B N 1
ATOM 7713 C CA . HIS B 1 306 ? -27.734 30.031 7.105 1 97.5 306 HIS B CA 1
ATOM 7714 C C . HIS B 1 306 ? -26.578 29.375 7.844 1 97.5 306 HIS B C 1
ATOM 7716 O O . HIS B 1 306 ? -25.484 29.219 7.293 1 97.5 306 HIS B O 1
ATOM 7722 N N . TRP B 1 307 ? -26.828 29.016 9.062 1 97.25 307 TRP B N 1
ATOM 7723 C CA . TRP B 1 307 ? -25.859 28.281 9.867 1 97.25 307 TRP B CA 1
ATOM 7724 C C . TRP B 1 307 ? -26.328 26.844 10.125 1 97.25 307 TRP B C 1
ATOM 7726 O O . TRP B 1 307 ? -27.422 26.641 10.656 1 97.25 307 TRP B O 1
ATOM 7736 N N . THR B 1 308 ? -25.547 25.844 9.734 1 97.69 308 THR B N 1
ATOM 7737 C CA . THR B 1 308 ? -25.859 24.453 9.977 1 97.69 308 THR B CA 1
ATOM 7738 C C . THR B 1 308 ? -24.719 23.734 10.703 1 97.69 308 THR B C 1
ATOM 7740 O O . THR B 1 308 ? -23.578 23.766 10.234 1 97.69 308 THR B O 1
ATOM 7743 N N . ASP B 1 309 ? -25 23.141 11.812 1 96.12 309 ASP B N 1
ATOM 7744 C CA . ASP B 1 309 ? -24.047 22.281 12.523 1 96.12 309 ASP B CA 1
ATOM 7745 C C . ASP B 1 309 ? -24.031 20.875 11.945 1 96.12 309 ASP B C 1
ATOM 7747 O O . ASP B 1 309 ? -24.969 20.109 12.141 1 96.12 309 ASP B O 1
ATOM 7751 N N . ILE B 1 310 ? -22.922 20.469 11.266 1 97.12 310 ILE B N 1
ATOM 7752 C CA . ILE B 1 310 ? -22.906 19.172 10.617 1 97.12 310 ILE B CA 1
ATOM 7753 C C . ILE B 1 310 ? -22.047 18.203 11.414 1 97.12 310 ILE B C 1
ATOM 7755 O O . ILE B 1 310 ? -21.781 17.078 10.977 1 97.12 310 ILE B O 1
ATOM 7759 N N . ARG B 1 311 ? -21.641 18.406 12.641 1 92.69 311 ARG B N 1
ATOM 7760 C CA . ARG B 1 311 ? -20.828 17.562 13.508 1 92.69 311 ARG B CA 1
ATOM 7761 C C . ARG B 1 311 ? -21.5 16.234 13.773 1 92.69 311 ARG B C 1
ATOM 7763 O O . ARG B 1 311 ? -20.875 15.172 13.711 1 92.69 311 ARG B O 1
ATOM 7770 N N . PRO B 1 312 ? -22.734 16.266 13.922 1 89.5 312 PRO B N 1
ATOM 7771 C CA . PRO B 1 312 ? -23.391 15 14.258 1 89.5 312 PRO B CA 1
ATOM 7772 C C . PRO B 1 312 ? -23.719 14.164 13.023 1 89.5 312 PRO B C 1
ATOM 7774 O O . PRO B 1 312 ? -24.188 13.031 13.148 1 89.5 312 PRO B O 1
ATOM 7777 N N . MET B 1 313 ? -23.391 14.648 11.859 1 94.31 313 MET B N 1
ATOM 7778 C CA . MET B 1 313 ? -23.75 13.984 10.617 1 94.31 313 MET B CA 1
ATOM 7779 C C . MET B 1 313 ? -22.594 13.133 10.094 1 94.31 313 MET B C 1
ATOM 7781 O O . MET B 1 313 ? -21.438 13.477 10.289 1 94.31 313 MET B O 1
ATOM 7785 N N . THR B 1 314 ? -22.953 12.047 9.492 1 92.75 314 THR B N 1
ATOM 7786 C CA . THR B 1 314 ? -21.953 11.367 8.672 1 92.75 314 THR B CA 1
ATOM 7787 C C . THR B 1 314 ? -21.625 12.188 7.43 1 92.75 314 THR B C 1
ATOM 7789 O O . THR B 1 314 ? -22.328 13.141 7.102 1 92.75 314 THR B O 1
ATOM 7792 N N . ASP B 1 315 ? -20.609 11.859 6.762 1 94.25 315 ASP B N 1
ATOM 7793 C CA . ASP B 1 315 ? -20.25 12.555 5.527 1 94.25 315 ASP B CA 1
ATOM 7794 C C . ASP B 1 315 ? -21.375 12.461 4.5 1 94.25 315 ASP B C 1
ATOM 7796 O O . ASP B 1 315 ? -21.672 13.445 3.818 1 94.25 315 ASP B O 1
ATOM 7800 N N . ALA B 1 316 ? -22 11.312 4.426 1 93 316 ALA B N 1
ATOM 7801 C CA . ALA B 1 316 ? -23.094 11.117 3.484 1 93 316 ALA B CA 1
ATOM 7802 C C . ALA B 1 316 ? -24.281 12.016 3.83 1 93 316 ALA B C 1
ATOM 7804 O O . ALA B 1 316 ? -24.891 12.617 2.941 1 93 316 ALA B O 1
ATOM 7805 N N . GLN B 1 317 ? -24.547 12.117 5.109 1 94.25 317 GLN B N 1
ATOM 7806 C CA . GLN B 1 317 ? -25.656 12.961 5.559 1 94.25 317 GLN B CA 1
ATOM 7807 C C . GLN B 1 317 ? -25.359 14.438 5.293 1 94.25 317 GLN B C 1
ATOM 7809 O O . GLN B 1 317 ? -26.25 15.172 4.844 1 94.25 317 GLN B O 1
ATOM 7814 N N . ALA B 1 318 ? -24.141 14.812 5.594 1 97.06 318 ALA B N 1
ATOM 7815 C CA . ALA B 1 318 ? -23.734 16.203 5.359 1 97.06 318 ALA B CA 1
ATOM 7816 C C . ALA B 1 318 ? -23.812 16.547 3.875 1 97.06 318 ALA B C 1
ATOM 7818 O O . ALA B 1 318 ? -24.312 17.609 3.5 1 97.06 318 ALA B O 1
ATOM 7819 N N . ALA B 1 319 ? -23.312 15.656 3.074 1 96.19 319 ALA B N 1
ATOM 7820 C CA . ALA B 1 319 ? -23.344 15.867 1.629 1 96.19 319 ALA B CA 1
ATOM 7821 C C . ALA B 1 319 ? -24.781 15.977 1.125 1 96.19 319 ALA B C 1
ATOM 7823 O O . ALA B 1 319 ? -25.078 16.812 0.265 1 96.19 319 ALA B O 1
ATOM 7824 N N . ALA B 1 320 ? -25.656 15.148 1.649 1 95.88 320 ALA B N 1
ATOM 7825 C CA . ALA B 1 320 ? -27.062 15.188 1.267 1 95.88 320 ALA B CA 1
ATOM 7826 C C . ALA B 1 320 ? -27.688 16.531 1.643 1 95.88 320 ALA B C 1
ATOM 7828 O O . ALA B 1 320 ? -28.469 17.094 0.869 1 95.88 320 ALA B O 1
ATOM 7829 N N . GLN B 1 321 ? -27.359 17 2.822 1 97.12 321 GLN B N 1
ATOM 7830 C CA . GLN B 1 321 ? -27.875 18.297 3.273 1 97.12 321 GLN B CA 1
ATOM 7831 C C . GLN B 1 321 ? -27.391 19.422 2.363 1 97.12 321 GLN B C 1
ATOM 7833 O O . GLN B 1 321 ? -28.172 20.297 1.983 1 97.12 321 GLN B O 1
ATOM 7838 N N . ILE B 1 322 ? -26.172 19.422 2.027 1 98 322 ILE B N 1
ATOM 7839 C CA . ILE B 1 322 ? -25.594 20.453 1.17 1 98 322 ILE B CA 1
ATOM 7840 C C . ILE B 1 322 ? -26.25 20.406 -0.209 1 98 322 ILE B C 1
ATOM 7842 O O . ILE B 1 322 ? -26.547 21.453 -0.788 1 98 322 ILE B O 1
ATOM 7846 N N . ALA B 1 323 ? -26.438 19.219 -0.713 1 96.56 323 ALA B N 1
ATOM 7847 C CA . ALA B 1 323 ? -27.109 19.047 -1.996 1 96.56 323 ALA B CA 1
ATOM 7848 C C . ALA B 1 323 ? -28.547 19.578 -1.941 1 96.56 323 ALA B C 1
ATOM 7850 O O . ALA B 1 323 ? -29 20.234 -2.873 1 96.56 323 ALA B O 1
ATOM 7851 N N . GLN B 1 324 ? -29.25 19.25 -0.899 1 96.31 324 GLN B N 1
ATOM 7852 C CA . GLN B 1 324 ? -30.625 19.703 -0.714 1 96.31 324 GLN B CA 1
ATOM 7853 C C . GLN B 1 324 ? -30.703 21.219 -0.635 1 96.31 324 GLN B C 1
ATOM 7855 O O . GLN B 1 324 ? -31.672 21.828 -1.098 1 96.31 324 GLN B O 1
ATOM 7860 N N . ASP B 1 325 ? -29.672 21.859 -0.064 1 97.69 325 ASP B N 1
ATOM 7861 C CA . ASP B 1 325 ? -29.609 23.312 0.062 1 97.69 325 ASP B CA 1
ATOM 7862 C C . ASP B 1 325 ? -29.344 23.969 -1.289 1 97.69 325 ASP B C 1
ATOM 7864 O O . ASP B 1 325 ? -29.453 25.188 -1.424 1 97.69 325 ASP B O 1
ATOM 7868 N N . GLY B 1 326 ? -28.953 23.188 -2.262 1 96.62 326 GLY B N 1
ATOM 7869 C CA . GLY B 1 326 ? -28.766 23.688 -3.611 1 96.62 326 GLY B CA 1
ATOM 7870 C C . GLY B 1 326 ? -27.516 24.547 -3.75 1 96.62 326 GLY B C 1
ATOM 7871 O O . GLY B 1 326 ? -27.531 25.562 -4.453 1 96.62 326 GLY B O 1
ATOM 7872 N N . ILE B 1 327 ? -26.469 24.156 -3.08 1 98.12 327 ILE B N 1
ATOM 7873 C CA . ILE B 1 327 ? -25.25 24.938 -3.084 1 98.12 327 ILE B CA 1
ATOM 7874 C C . ILE B 1 327 ? -24.625 24.906 -4.477 1 98.12 327 ILE B C 1
ATOM 7876 O O . ILE B 1 327 ? -24.469 23.828 -5.07 1 98.12 327 ILE B O 1
ATOM 7880 N N . ASP B 1 328 ? -24.234 26.109 -4.98 1 98.31 328 ASP B N 1
ATOM 7881 C CA . ASP B 1 328 ? -23.578 26.234 -6.277 1 98.31 328 ASP B CA 1
ATOM 7882 C C . ASP B 1 328 ? -22.062 26.078 -6.141 1 98.31 328 ASP B C 1
ATOM 7884 O O . ASP B 1 328 ? -21.422 25.375 -6.934 1 98.31 328 ASP B O 1
ATOM 7888 N N . ILE B 1 329 ? -21.516 26.766 -5.223 1 98.69 329 ILE B N 1
ATOM 7889 C CA . ILE B 1 329 ? -20.078 26.75 -4.945 1 98.69 329 ILE B CA 1
ATOM 7890 C C . ILE B 1 329 ? -19.844 26.359 -3.488 1 98.69 329 ILE B C 1
ATOM 7892 O O . ILE B 1 329 ? -20.375 26.984 -2.572 1 98.69 329 ILE B O 1
ATOM 7896 N N . LEU B 1 330 ? -19.172 25.234 -3.283 1 98.75 330 LEU B N 1
ATOM 7897 C CA . LEU B 1 330 ? -18.797 24.797 -1.946 1 98.75 330 LEU B CA 1
ATOM 7898 C C . LEU B 1 330 ? -17.328 25.078 -1.663 1 98.75 330 LEU B C 1
ATOM 7900 O O . LEU B 1 330 ? -16.453 24.609 -2.395 1 98.75 330 LEU B O 1
ATOM 7904 N N . VAL B 1 331 ? -17.047 25.828 -0.627 1 98.88 331 VAL B N 1
ATOM 7905 C CA . VAL B 1 331 ? -15.688 26.25 -0.301 1 98.88 331 VAL B CA 1
ATOM 7906 C C . VAL B 1 331 ? -15.172 25.453 0.895 1 98.88 331 VAL B C 1
ATOM 7908 O O . VAL B 1 331 ? -15.797 25.438 1.96 1 98.88 331 VAL B O 1
ATOM 7911 N N . ASP B 1 332 ? -14.086 24.766 0.701 1 98.75 332 ASP B N 1
ATOM 7912 C CA . ASP B 1 332 ? -13.359 24.078 1.764 1 98.75 332 ASP B CA 1
ATOM 7913 C C . ASP B 1 332 ? -12.453 25.047 2.518 1 98.75 332 ASP B C 1
ATOM 7915 O O . ASP B 1 332 ? -11.383 25.406 2.025 1 98.75 332 ASP B O 1
ATOM 7919 N N . VAL B 1 333 ? -12.82 25.359 3.734 1 98.44 333 VAL B N 1
ATOM 7920 C CA . VAL B 1 333 ? -12.055 26.328 4.504 1 98.44 333 VAL B CA 1
ATOM 7921 C C . VAL B 1 333 ? -11.125 25.594 5.477 1 98.44 333 VAL B C 1
ATOM 7923 O O . VAL B 1 333 ? -10.438 26.234 6.277 1 98.44 333 VAL B O 1
ATOM 7926 N N . ASN B 1 334 ? -11.141 24.281 5.5 1 97.38 334 ASN B N 1
ATOM 7927 C CA . ASN B 1 334 ? -10.273 23.5 6.379 1 97.38 334 ASN B CA 1
ATOM 7928 C C . ASN B 1 334 ? -9.047 22.984 5.637 1 97.38 334 ASN B C 1
ATOM 7930 O O . ASN B 1 334 ? -7.914 23.172 6.086 1 97.38 334 ASN B O 1
ATOM 7934 N N . GLY B 1 335 ? -9.32 22.297 4.461 1 97.25 335 GLY B N 1
ATOM 7935 C CA . GLY B 1 335 ? -8.266 21.547 3.814 1 97.25 335 GLY B CA 1
ATOM 7936 C C . GLY B 1 335 ? -7.699 20.438 4.688 1 97.25 335 GLY B C 1
ATOM 7937 O O . GLY B 1 335 ? -8.445 19.766 5.406 1 97.25 335 GLY B O 1
ATOM 7938 N N . HIS B 1 336 ? -6.422 20.172 4.602 1 97.25 336 HIS B N 1
ATOM 7939 C CA . HIS B 1 336 ? -5.789 19.094 5.367 1 97.25 336 HIS B CA 1
ATOM 7940 C C . HIS B 1 336 ? -5.418 19.578 6.77 1 97.25 336 HIS B C 1
ATOM 7942 O O . HIS B 1 336 ? -4.242 19.578 7.137 1 97.25 336 HIS B O 1
ATOM 7948 N N . THR B 1 337 ? -6.426 19.922 7.531 1 95.94 337 THR B N 1
ATOM 7949 C CA . THR B 1 337 ? -6.238 20.312 8.922 1 95.94 337 THR B CA 1
ATOM 7950 C C . THR B 1 337 ? -7.152 19.5 9.836 1 95.94 337 THR B C 1
ATOM 7952 O O . THR B 1 337 ? -7.895 18.641 9.375 1 95.94 337 THR B O 1
ATOM 7955 N N . ARG B 1 338 ? -7.02 19.75 11.094 1 90.88 338 ARG B N 1
ATOM 7956 C CA . ARG B 1 338 ? -7.758 18.984 12.094 1 90.88 338 ARG B CA 1
ATOM 7957 C C . ARG B 1 338 ? -9.266 19.156 11.914 1 90.88 338 ARG B C 1
ATOM 7959 O O . ARG B 1 338 ? -9.734 20.266 11.633 1 90.88 338 ARG B O 1
ATOM 7966 N N . GLU B 1 339 ? -10.047 18.141 12 1 91.88 339 GLU B N 1
ATOM 7967 C CA . GLU B 1 339 ? -11.508 18.062 12 1 91.88 339 GLU B CA 1
ATOM 7968 C C . GLU B 1 339 ? -12.07 18.328 10.602 1 91.88 339 GLU B C 1
ATOM 7970 O O . GLU B 1 339 ? -13.266 18.578 10.445 1 91.88 339 GLU B O 1
ATOM 7975 N N . SER B 1 340 ? -11.195 18.297 9.602 1 95.19 340 SER B N 1
ATOM 7976 C CA . SER B 1 340 ? -11.656 18.469 8.227 1 95.19 340 SER B CA 1
ATOM 7977 C C . SER B 1 340 ? -12.594 17.344 7.809 1 95.19 340 SER B C 1
ATOM 7979 O O . SER B 1 340 ? -12.492 16.234 8.312 1 95.19 340 SER B O 1
ATOM 7981 N N . ARG B 1 341 ? -13.5 17.672 6.98 1 95.88 341 ARG B N 1
ATOM 7982 C CA . ARG B 1 341 ? -14.43 16.703 6.422 1 95.88 341 ARG B CA 1
ATOM 7983 C C . ARG B 1 341 ? -14.25 16.578 4.914 1 95.88 341 ARG B C 1
ATOM 7985 O O . ARG B 1 341 ? -15.203 16.781 4.152 1 95.88 341 ARG B O 1
ATOM 7992 N N . THR B 1 342 ? -13.055 16.125 4.531 1 96.56 342 THR B N 1
ATOM 7993 C CA . THR B 1 342 ? -12.734 16.016 3.113 1 96.56 342 THR B CA 1
ATOM 7994 C C . THR B 1 342 ? -13.625 14.984 2.432 1 96.56 342 THR B C 1
ATOM 7996 O O . THR B 1 342 ? -13.922 15.102 1.241 1 96.56 342 THR B O 1
ATOM 7999 N N . GLY B 1 343 ? -14.109 14.062 3.221 1 95.38 343 GLY B N 1
ATOM 8000 C CA . GLY B 1 343 ? -15 13.039 2.699 1 95.38 343 GLY B CA 1
ATOM 8001 C C . GLY B 1 343 ? -16.297 13.594 2.156 1 95.38 343 GLY B C 1
ATOM 8002 O O . GLY B 1 343 ? -16.906 13.016 1.253 1 95.38 343 GLY B O 1
ATOM 8003 N N . VAL B 1 344 ? -16.734 14.695 2.676 1 96.38 344 VAL B N 1
ATOM 8004 C CA . VAL B 1 344 ? -17.938 15.344 2.188 1 96.38 344 VAL B CA 1
ATOM 8005 C C . VAL B 1 344 ? -17.719 15.844 0.762 1 96.38 344 VAL B C 1
ATOM 8007 O O . VAL B 1 344 ? -18.578 15.672 -0.104 1 96.38 344 VAL B O 1
ATOM 8010 N N . PHE B 1 345 ? -16.578 16.406 0.521 1 96.62 345 PHE B N 1
ATOM 8011 C CA . PHE B 1 345 ? -16.234 16.922 -0.8 1 96.62 345 PHE B CA 1
ATOM 8012 C C . PHE B 1 345 ? -16.078 15.781 -1.802 1 96.62 345 PHE B C 1
ATOM 8014 O O . PHE B 1 345 ? -16.391 15.945 -2.984 1 96.62 345 PHE B O 1
ATOM 8021 N N . ALA B 1 346 ? -15.609 14.68 -1.332 1 94.81 346 ALA B N 1
ATOM 8022 C CA . ALA B 1 346 ? -15.43 13.516 -2.189 1 94.81 346 ALA B CA 1
ATOM 8023 C C . ALA B 1 346 ? -16.766 13.047 -2.768 1 94.81 346 ALA B C 1
ATOM 8025 O O . ALA B 1 346 ? -16.797 12.422 -3.832 1 94.81 346 ALA B O 1
ATOM 8026 N N . LEU B 1 347 ? -17.859 13.367 -2.062 1 94.31 347 LEU B N 1
ATOM 8027 C CA . LEU B 1 347 ? -19.203 12.961 -2.502 1 94.31 347 LEU B CA 1
ATOM 8028 C C . LEU B 1 347 ? -19.781 13.984 -3.475 1 94.31 347 LEU B C 1
ATOM 8030 O O . LEU B 1 347 ? -20.875 13.789 -4.004 1 94.31 347 LEU B O 1
ATOM 8034 N N . ARG B 1 348 ? -19.125 15.086 -3.721 1 94.38 348 ARG B N 1
ATOM 8035 C CA . ARG B 1 348 ? -19.391 16.109 -4.734 1 94.38 348 ARG B CA 1
ATOM 8036 C C . ARG B 1 348 ? -20.812 16.641 -4.617 1 94.38 348 ARG B C 1
ATOM 8038 O O . ARG B 1 348 ? -21.562 16.656 -5.598 1 94.38 348 ARG B O 1
ATOM 8045 N N . PRO B 1 349 ? -21.094 17.188 -3.449 1 95.94 349 PRO B N 1
ATOM 8046 C CA . PRO B 1 349 ? -22.469 17.656 -3.215 1 95.94 349 PRO B CA 1
ATOM 8047 C C . PRO B 1 349 ? -22.75 18.984 -3.895 1 95.94 349 PRO B C 1
ATOM 8049 O O . PRO B 1 349 ? -23.891 19.469 -3.846 1 95.94 349 PRO B O 1
ATOM 8052 N N . ALA B 1 350 ? -21.75 19.609 -4.488 1 97.44 350 ALA B N 1
ATOM 8053 C CA . ALA B 1 350 ? -21.891 20.844 -5.258 1 97.44 350 ALA B CA 1
ATOM 8054 C C . ALA B 1 350 ? -21.141 20.75 -6.582 1 97.44 350 ALA B C 1
ATOM 8056 O O . ALA B 1 350 ? -20.109 20.078 -6.676 1 97.44 350 ALA B O 1
ATOM 8057 N N . PRO B 1 351 ? -21.625 21.484 -7.586 1 97 351 PRO B N 1
ATOM 8058 C CA . PRO B 1 351 ? -20.969 21.391 -8.898 1 97 351 PRO B CA 1
ATOM 8059 C C . PRO B 1 351 ? -19.562 21.984 -8.898 1 97 351 PRO B C 1
ATOM 8061 O O . PRO B 1 351 ? -18.688 21.5 -9.617 1 97 351 PRO B O 1
ATOM 8064 N N . ILE B 1 352 ? -19.375 23.062 -8.148 1 98.38 352 ILE B N 1
ATOM 8065 C CA . ILE B 1 352 ? -18.078 23.75 -8.094 1 98.38 352 ILE B CA 1
ATOM 8066 C C . ILE B 1 352 ? -17.531 23.688 -6.676 1 98.38 352 ILE B C 1
ATOM 8068 O O . ILE B 1 352 ? -18.203 24.078 -5.723 1 98.38 352 ILE B O 1
ATOM 8072 N N . GLN B 1 353 ? -16.391 23.109 -6.496 1 98.38 353 GLN B N 1
ATOM 8073 C CA . GLN B 1 353 ? -15.742 22.984 -5.188 1 98.38 353 GLN B CA 1
ATOM 8074 C C . GLN B 1 353 ? -14.406 23.719 -5.164 1 98.38 353 GLN B C 1
ATOM 8076 O O . GLN B 1 353 ? -13.594 23.562 -6.078 1 98.38 353 GLN B O 1
ATOM 8081 N N . VAL B 1 354 ? -14.172 24.516 -4.078 1 98.81 354 VAL B N 1
ATOM 8082 C CA . VAL B 1 354 ? -13.062 25.469 -4.031 1 98.81 354 VAL B CA 1
ATOM 8083 C C . VAL B 1 354 ? -12.266 25.266 -2.744 1 98.81 354 VAL B C 1
ATOM 8085 O O . VAL B 1 354 ? -12.844 25.078 -1.671 1 98.81 354 VAL B O 1
ATOM 8088 N N . ASN B 1 355 ? -10.945 25.188 -2.85 1 98.69 355 ASN B N 1
ATOM 8089 C CA . ASN B 1 355 ? -10.008 25.203 -1.729 1 98.69 355 ASN B CA 1
ATOM 8090 C C . ASN B 1 355 ? -9.562 26.625 -1.394 1 98.69 355 ASN B C 1
ATOM 8092 O O . ASN B 1 355 ? -9 27.312 -2.24 1 98.69 355 ASN B O 1
ATOM 8096 N N . TRP B 1 356 ? -9.828 27.031 -0.078 1 98.5 356 TRP B N 1
ATOM 8097 C CA . TRP B 1 356 ? -9.43 28.391 0.275 1 98.5 356 TRP B CA 1
ATOM 8098 C C . TRP B 1 356 ? -9.133 28.5 1.767 1 98.5 356 TRP B C 1
ATOM 8100 O O . TRP B 1 356 ? -9.93 28.047 2.598 1 98.5 356 TRP B O 1
ATOM 8110 N N . LEU B 1 357 ? -7.957 29.016 2.145 1 97.69 357 LEU B N 1
ATOM 8111 C CA . LEU B 1 357 ? -7.633 29.75 3.361 1 97.69 357 LEU B CA 1
ATOM 8112 C C . LEU B 1 357 ? -7.137 28.812 4.453 1 97.69 357 LEU B C 1
ATOM 8114 O O . LEU B 1 357 ? -6.012 28.953 4.938 1 97.69 357 LEU B O 1
ATOM 8118 N N . GLY B 1 358 ? -7.906 27.75 4.887 1 96.12 358 GLY B N 1
ATOM 8119 C CA . GLY B 1 358 ? -7.617 26.969 6.082 1 96.12 358 GLY B CA 1
ATOM 8120 C C . GLY B 1 358 ? -6.328 26.188 5.98 1 96.12 358 GLY B C 1
ATOM 8121 O O . GLY B 1 358 ? -5.652 25.953 6.984 1 96.12 358 GLY B O 1
ATOM 8122 N N . TYR B 1 359 ? -6.043 25.75 4.852 1 97.19 359 TYR B N 1
ATOM 8123 C CA . TYR B 1 359 ? -4.848 24.969 4.57 1 97.19 359 TYR B CA 1
ATOM 8124 C C . TYR B 1 359 ? -3.977 25.656 3.523 1 97.19 359 TYR B C 1
ATOM 8126 O O . TYR B 1 359 ? -4.438 25.953 2.418 1 97.19 359 TYR B O 1
ATOM 8134 N N . PRO B 1 360 ? -2.783 25.922 3.881 1 97.62 360 PRO B N 1
ATOM 8135 C CA . PRO B 1 360 ? -1.915 26.641 2.947 1 97.62 360 PRO B CA 1
ATOM 8136 C C . PRO B 1 360 ? -1.255 25.719 1.924 1 97.62 360 PRO B C 1
ATOM 8138 O O . PRO B 1 360 ? -0.027 25.609 1.89 1 97.62 360 PRO B O 1
ATOM 8141 N N . GLY B 1 361 ? -2.057 25.172 1.085 1 97.94 361 GLY B N 1
ATOM 8142 C CA . GLY B 1 361 ? -1.537 24.266 0.076 1 97.94 361 GLY B CA 1
ATOM 8143 C C . GLY B 1 361 ? -2.623 23.625 -0.764 1 97.94 361 GLY B C 1
ATOM 8144 O O . GLY B 1 361 ? -3.809 23.906 -0.575 1 97.94 361 GLY B O 1
ATOM 8145 N N . THR B 1 362 ? -2.209 22.844 -1.698 1 98.62 362 THR B N 1
ATOM 8146 C CA . THR B 1 362 ? -3.092 22.125 -2.611 1 98.62 362 THR B CA 1
ATOM 8147 C C . THR B 1 362 ? -3.699 20.906 -1.929 1 98.62 362 THR B C 1
ATOM 8149 O O . THR B 1 362 ? -3.082 20.312 -1.042 1 98.62 362 THR B O 1
ATOM 8152 N N . MET B 1 363 ? -4.883 20.562 -2.309 1 98.25 363 MET B N 1
ATOM 8153 C CA . MET B 1 363 ? -5.559 19.406 -1.741 1 98.25 363 MET B CA 1
ATOM 8154 C C . MET B 1 363 ? -5.098 18.109 -2.424 1 98.25 363 MET B C 1
ATOM 8156 O O . MET B 1 363 ? -5.188 17.031 -1.843 1 98.25 363 MET B O 1
ATOM 8160 N N . GLY B 1 364 ? -4.609 18.203 -3.682 1 97.94 364 GLY B N 1
ATOM 8161 C CA . GLY B 1 364 ? -4.25 17 -4.422 1 97.94 364 GLY B CA 1
ATOM 8162 C C . GLY B 1 364 ? -5.422 16.062 -4.637 1 97.94 364 GLY B C 1
ATOM 8163 O O . GLY B 1 364 ? -5.246 14.844 -4.695 1 97.94 364 GLY B O 1
ATOM 8164 N N . SER B 1 365 ? -6.656 16.578 -4.695 1 97.5 365 SER B N 1
ATOM 8165 C CA . SER B 1 365 ? -7.859 15.75 -4.828 1 97.5 365 SER B CA 1
ATOM 8166 C C . SER B 1 365 ? -8.422 15.828 -6.246 1 97.5 365 SER B C 1
ATOM 8168 O O . SER B 1 365 ? -8.133 16.766 -6.988 1 97.5 365 SER B O 1
ATOM 8170 N N . PRO B 1 366 ? -9.219 14.875 -6.617 1 95.75 366 PRO B N 1
ATOM 8171 C CA . PRO B 1 366 ? -9.852 14.93 -7.938 1 95.75 366 PRO B CA 1
ATOM 8172 C C . PRO B 1 366 ? -11.109 15.789 -7.949 1 95.75 366 PRO B C 1
ATOM 8174 O O . PRO B 1 366 ? -11.727 15.969 -9.008 1 95.75 366 PRO B O 1
ATOM 8177 N N . TYR B 1 367 ? -11.477 16.375 -6.828 1 95.44 367 TYR B N 1
ATOM 8178 C CA . TYR B 1 367 ? -12.805 16.984 -6.785 1 95.44 367 TYR B CA 1
ATOM 8179 C C . TYR B 1 367 ? -12.727 18.438 -6.34 1 95.44 367 TYR B C 1
ATOM 8181 O O . TYR B 1 367 ? -13.734 19.141 -6.348 1 95.44 367 TYR B O 1
ATOM 8189 N N . HIS B 1 368 ? -11.617 18.969 -5.984 1 98 368 HIS B N 1
ATOM 8190 C CA . HIS B 1 368 ? -11.438 20.406 -5.801 1 98 368 HIS B CA 1
ATOM 8191 C C . HIS B 1 368 ? -11.031 21.078 -7.105 1 98 368 HIS B C 1
ATOM 8193 O O . HIS B 1 368 ? -9.93 20.859 -7.605 1 98 368 HIS B O 1
ATOM 8199 N N . HIS B 1 369 ? -11.82 22 -7.547 1 98.25 369 HIS B N 1
ATOM 8200 C CA . HIS B 1 369 ? -11.641 22.547 -8.883 1 98.25 369 HIS B CA 1
ATOM 8201 C C . HIS B 1 369 ? -10.703 23.75 -8.867 1 98.25 369 HIS B C 1
ATOM 8203 O O . HIS B 1 369 ? -9.875 23.906 -9.766 1 98.25 369 HIS B O 1
ATOM 8209 N N . TYR B 1 370 ? -10.812 24.547 -7.855 1 98.81 370 TYR B N 1
ATOM 8210 C CA . TYR B 1 370 ? -10.062 25.797 -7.77 1 98.81 370 TYR B CA 1
ATOM 8211 C C . TYR B 1 370 ? -9.352 25.922 -6.43 1 98.81 370 TYR B C 1
ATOM 8213 O O . TYR B 1 370 ? -9.789 25.344 -5.434 1 98.81 370 TYR B O 1
ATOM 8221 N N . ILE B 1 371 ? -8.281 26.609 -6.379 1 98.81 371 ILE B N 1
ATOM 8222 C CA . ILE B 1 371 ? -7.625 27.078 -5.16 1 98.81 371 ILE B CA 1
ATOM 8223 C C . ILE B 1 371 ? -7.449 28.594 -5.215 1 98.81 371 ILE B C 1
ATOM 8225 O O . ILE B 1 371 ? -7.023 29.141 -6.238 1 98.81 371 ILE B O 1
ATOM 8229 N N . VAL B 1 372 ? -7.82 29.25 -4.188 1 98.81 372 VAL B N 1
ATOM 8230 C CA . VAL B 1 372 ? -7.711 30.703 -4.121 1 98.81 372 VAL B CA 1
ATOM 8231 C C . VAL B 1 372 ? -6.383 31.094 -3.479 1 98.81 372 VAL B C 1
ATOM 8233 O O . VAL B 1 372 ? -6.066 30.656 -2.373 1 98.81 372 VAL B O 1
ATOM 8236 N N . ALA B 1 373 ? -5.609 31.875 -4.145 1 98.56 373 ALA B N 1
ATOM 8237 C CA . ALA B 1 373 ? -4.332 32.406 -3.689 1 98.56 373 ALA B CA 1
ATOM 8238 C C . ALA B 1 373 ? -4.184 33.875 -4.082 1 98.56 373 ALA B C 1
ATOM 8240 O O . ALA B 1 373 ? -5.164 34.625 -4.078 1 98.56 373 ALA B O 1
ATOM 8241 N N . ASP B 1 374 ? -3.047 34.406 -4.176 1 98.12 374 ASP B N 1
ATOM 8242 C CA . ASP B 1 374 ? -2.756 35.719 -4.766 1 98.12 374 ASP B CA 1
ATOM 8243 C C . ASP B 1 374 ? -1.489 35.656 -5.617 1 98.12 374 ASP B C 1
ATOM 8245 O O . ASP B 1 374 ? -0.896 34.594 -5.793 1 98.12 374 ASP B O 1
ATOM 8249 N N . GLY B 1 375 ? -1.141 36.781 -6.18 1 97.75 375 GLY B N 1
ATOM 8250 C CA . GLY B 1 375 ? -0.095 36.812 -7.188 1 97.75 375 GLY B CA 1
ATOM 8251 C C . GLY B 1 375 ? 1.29 36.562 -6.621 1 97.75 375 GLY B C 1
ATOM 8252 O O . GLY B 1 375 ? 2.217 36.219 -7.359 1 97.75 375 GLY B O 1
ATOM 8253 N N . TRP B 1 376 ? 1.446 36.719 -5.352 1 97.81 376 TRP B N 1
ATOM 8254 C CA . TRP B 1 376 ? 2.746 36.469 -4.738 1 97.81 376 TRP B CA 1
ATOM 8255 C C . TRP B 1 376 ? 2.846 35.031 -4.254 1 97.81 376 TRP B C 1
ATOM 8257 O O . TRP B 1 376 ? 3.883 34.375 -4.418 1 97.81 376 TRP B O 1
ATOM 8267 N N . ILE B 1 377 ? 1.829 34.5 -3.689 1 98.44 377 ILE B N 1
ATOM 8268 C CA . ILE B 1 377 ? 1.816 33.156 -3.133 1 98.44 377 ILE B CA 1
ATOM 8269 C C . ILE B 1 377 ? 2.016 32.125 -4.25 1 98.44 377 ILE B C 1
ATOM 8271 O O . ILE B 1 377 ? 2.822 31.219 -4.121 1 98.44 377 ILE B O 1
ATOM 8275 N N . VAL B 1 378 ? 1.227 32.375 -5.262 1 98.5 378 VAL B N 1
ATOM 8276 C CA . VAL B 1 378 ? 1.382 31.562 -6.449 1 98.5 378 VAL B CA 1
ATOM 8277 C C . VAL B 1 378 ? 1.623 32.438 -7.672 1 98.5 378 VAL B C 1
ATOM 8279 O O . VAL B 1 378 ? 0.691 32.75 -8.422 1 98.5 378 VAL B O 1
ATOM 8282 N N . PRO B 1 379 ? 2.818 32.781 -7.898 1 97.25 379 PRO B N 1
ATOM 8283 C CA . PRO B 1 379 ? 3.094 33.594 -9.086 1 97.25 379 PRO B CA 1
ATOM 8284 C C . PRO B 1 379 ? 2.867 32.812 -10.391 1 97.25 379 PRO B C 1
ATOM 8286 O O . PRO B 1 379 ? 2.822 31.594 -10.375 1 97.25 379 PRO B O 1
ATOM 8289 N N . PRO B 1 380 ? 2.697 33.562 -11.492 1 95.94 380 PRO B N 1
ATOM 8290 C CA . PRO B 1 380 ? 2.58 32.844 -12.766 1 95.94 380 PRO B CA 1
ATOM 8291 C C . PRO B 1 380 ? 3.729 31.875 -13.016 1 95.94 380 PRO B C 1
ATOM 8293 O O . PRO B 1 380 ? 4.887 32.219 -12.75 1 95.94 380 PRO B O 1
ATOM 8296 N N . GLY B 1 381 ? 3.346 30.734 -13.438 1 94.69 381 GLY B N 1
ATOM 8297 C CA . GLY B 1 381 ? 4.34 29.688 -13.656 1 94.69 381 GLY B CA 1
ATOM 8298 C C . GLY B 1 381 ? 4.383 28.656 -12.539 1 94.69 381 GLY B C 1
ATOM 8299 O O . GLY B 1 381 ? 4.859 27.547 -12.742 1 94.69 381 GLY B O 1
ATOM 8300 N N . SER B 1 382 ? 3.896 29.031 -11.328 1 97.12 382 SER B N 1
ATOM 8301 C CA . SER B 1 382 ? 3.949 28.141 -10.18 1 97.12 382 SER B CA 1
ATOM 8302 C C . SER B 1 382 ? 2.693 27.281 -10.086 1 97.12 382 SER B C 1
ATOM 8304 O O . SER B 1 382 ? 2.531 26.516 -9.133 1 97.12 382 SER B O 1
ATOM 8306 N N . GLU B 1 383 ? 1.834 27.297 -11.148 1 97.94 383 GLU B N 1
ATOM 8307 C CA . GLU B 1 383 ? 0.6 26.516 -11.156 1 97.94 383 GLU B CA 1
ATOM 8308 C C . GLU B 1 383 ? 0.894 25.031 -11.188 1 97.94 383 GLU B C 1
ATOM 8310 O O . GLU B 1 383 ? 0.07 24.219 -10.758 1 97.94 383 GLU B O 1
ATOM 8315 N N . ILE B 1 384 ? 2.115 24.625 -11.609 1 97.31 384 ILE B N 1
ATOM 8316 C CA . ILE B 1 384 ? 2.488 23.219 -11.773 1 97.31 384 ILE B CA 1
ATOM 8317 C C . ILE B 1 384 ? 2.566 22.547 -10.406 1 97.31 384 ILE B C 1
ATOM 8319 O O . ILE B 1 384 ? 2.586 21.312 -10.312 1 97.31 384 ILE B O 1
ATOM 8323 N N . TYR B 1 385 ? 2.605 23.328 -9.281 1 98.25 385 TYR B N 1
ATOM 8324 C CA . TYR B 1 385 ? 2.73 22.781 -7.938 1 98.25 385 TYR B CA 1
ATOM 8325 C C . TYR B 1 385 ? 1.36 22.5 -7.336 1 98.25 385 TYR B C 1
ATOM 8327 O O . TYR B 1 385 ? 1.259 22.047 -6.191 1 98.25 385 TYR B O 1
ATOM 8335 N N . TYR B 1 386 ? 0.262 22.688 -8.117 1 98.56 386 TYR B N 1
ATOM 8336 C CA . TYR B 1 386 ? -1.104 22.562 -7.621 1 98.56 386 TYR B CA 1
ATOM 8337 C C . TYR B 1 386 ? -1.955 21.719 -8.547 1 98.56 386 TYR B C 1
ATOM 8339 O O . TYR B 1 386 ? -1.769 21.734 -9.766 1 98.56 386 TYR B O 1
ATOM 8347 N N . SER B 1 387 ? -2.816 20.938 -7.93 1 98.12 387 SER B N 1
ATOM 8348 C CA . SER B 1 387 ? -3.721 20.125 -8.734 1 98.12 387 SER B CA 1
ATOM 8349 C C . SER B 1 387 ? -4.883 20.969 -9.266 1 98.12 387 SER B C 1
ATOM 8351 O O . SER B 1 387 ? -5.41 20.688 -10.352 1 98.12 387 SER B O 1
ATOM 8353 N N . GLU B 1 388 ? -5.328 22 -8.523 1 98.44 388 GLU B N 1
ATOM 8354 C CA . GLU B 1 388 ? -6.465 22.859 -8.844 1 98.44 388 GLU B CA 1
ATOM 8355 C C . GLU B 1 388 ? -6.066 23.969 -9.82 1 98.44 388 GLU B C 1
ATOM 8357 O O . GLU B 1 388 ? -4.883 24.281 -9.945 1 98.44 388 GLU B O 1
ATOM 8362 N N . LYS B 1 389 ? -7.031 24.531 -10.461 1 98.5 389 LYS B N 1
ATOM 8363 C CA . LYS B 1 389 ? -6.793 25.797 -11.133 1 98.5 389 LYS B CA 1
ATOM 8364 C C . LYS B 1 389 ? -6.594 26.922 -10.117 1 98.5 389 LYS B C 1
ATOM 8366 O O . LYS B 1 389 ? -7.402 27.094 -9.203 1 98.5 389 LYS B O 1
ATOM 8371 N N . VAL B 1 390 ? -5.508 27.656 -10.273 1 98.69 390 VAL B N 1
ATOM 8372 C CA . VAL B 1 390 ? -5.172 28.734 -9.352 1 98.69 390 VAL B CA 1
ATOM 8373 C C . VAL B 1 390 ? -5.902 30.016 -9.758 1 98.69 390 VAL B C 1
ATOM 8375 O O . VAL B 1 390 ? -5.863 30.422 -10.922 1 98.69 390 VAL B O 1
ATOM 8378 N N . VAL B 1 391 ? -6.617 30.516 -8.844 1 98.69 391 VAL B N 1
ATOM 8379 C CA . VAL B 1 391 ? -7.203 31.844 -9.023 1 98.69 391 VAL B CA 1
ATOM 8380 C C . VAL B 1 391 ? -6.656 32.812 -7.973 1 98.69 391 VAL B C 1
ATOM 8382 O O . VAL B 1 391 ? -6.23 32.375 -6.898 1 98.69 391 VAL B O 1
ATOM 8385 N N . ARG B 1 392 ? -6.672 34.156 -8.227 1 98.38 392 ARG B N 1
ATOM 8386 C CA . ARG B 1 392 ? -5.863 35.031 -7.41 1 98.38 392 ARG B CA 1
ATOM 8387 C C . ARG B 1 392 ? -6.676 36.25 -6.961 1 98.38 392 ARG B C 1
ATOM 8389 O O . ARG B 1 392 ? -7.414 36.844 -7.754 1 98.38 392 ARG B O 1
ATOM 8396 N N . LEU B 1 393 ? -6.562 36.531 -5.719 1 98.12 393 LEU B N 1
ATOM 8397 C CA . LEU B 1 393 ? -7.023 37.781 -5.109 1 98.12 393 LEU B CA 1
ATOM 8398 C C . LEU B 1 393 ? -5.895 38.781 -5.027 1 98.12 393 LEU B C 1
ATOM 8400 O O . LEU B 1 393 ? -4.723 38.438 -5.176 1 98.12 393 LEU B O 1
ATOM 8404 N N . PRO B 1 394 ? -6.246 40.062 -4.793 1 95.06 394 PRO B N 1
ATOM 8405 C CA . PRO B 1 394 ? -5.172 41.031 -4.547 1 95.06 394 PRO B CA 1
ATOM 8406 C C . PRO B 1 394 ? -4.328 40.656 -3.324 1 95.06 394 PRO B C 1
ATOM 8408 O O . PRO B 1 394 ? -3.1 40.781 -3.371 1 95.06 394 PRO B O 1
ATOM 8411 N N . CYS B 1 395 ? -5 40.281 -2.342 1 95.81 395 CYS B N 1
ATOM 8412 C CA . CYS B 1 395 ? -4.41 39.688 -1.16 1 95.81 395 CYS B CA 1
ATOM 8413 C C . CYS B 1 395 ? -5.215 38.469 -0.719 1 95.81 395 CYS B C 1
ATOM 8415 O O . CYS B 1 395 ? -6.43 38.562 -0.523 1 95.81 395 CYS B O 1
ATOM 8417 N N . TYR B 1 396 ? -4.586 37.438 -0.516 1 95.81 396 TYR B N 1
ATOM 8418 C CA . TYR B 1 396 ? -5.145 36.094 -0.297 1 95.81 396 TYR B CA 1
ATOM 8419 C C . TYR B 1 396 ? -5.941 36.062 1.002 1 95.81 396 TYR B C 1
ATOM 8421 O O . TYR B 1 396 ? -7.004 35.438 1.062 1 95.81 396 TYR B O 1
ATOM 8429 N N . GLN B 1 397 ? -5.527 36.719 2.055 1 97.94 397 GLN B N 1
ATOM 8430 C CA . GLN B 1 397 ? -5.973 36.469 3.426 1 97.94 397 GLN B CA 1
ATOM 8431 C C . GLN B 1 397 ? -6.945 37.562 3.873 1 97.94 397 GLN B C 1
ATOM 8433 O O . GLN B 1 397 ? -6.633 38.75 3.785 1 97.94 397 GLN B O 1
ATOM 8438 N N . PRO B 1 398 ? -8.141 37.188 4.289 1 97.75 398 PRO B N 1
ATOM 8439 C CA . PRO B 1 398 ? -9.008 38.156 4.969 1 97.75 398 PRO B CA 1
ATOM 8440 C C . PRO B 1 398 ? -8.531 38.5 6.383 1 97.75 398 PRO B C 1
ATOM 8442 O O . PRO B 1 398 ? -7.934 37.625 7.047 1 97.75 398 PRO B O 1
ATOM 8445 N N . ASN B 1 399 ? -8.719 39.688 6.832 1 96.69 399 ASN B N 1
ATOM 8446 C CA . ASN B 1 399 ? -8.305 40.125 8.156 1 96.69 399 ASN B CA 1
ATOM 8447 C C . ASN B 1 399 ? -9.359 41.031 8.805 1 96.69 399 ASN B C 1
ATOM 8449 O O . ASN B 1 399 ? -9.656 42.125 8.297 1 96.69 399 ASN B O 1
ATOM 8453 N N . ASP B 1 400 ? -9.812 40.688 9.906 1 94.31 400 ASP B N 1
ATOM 8454 C CA . ASP B 1 400 ? -10.852 41.438 10.609 1 94.31 400 ASP B CA 1
ATOM 8455 C C . ASP B 1 400 ? -10.328 42.781 11.102 1 94.31 400 ASP B C 1
ATOM 8457 O O . ASP B 1 400 ? -9.414 42.812 11.93 1 94.31 400 ASP B O 1
ATOM 8461 N N . ARG B 1 401 ? -10.977 43.906 10.68 1 94.25 401 ARG B N 1
ATOM 8462 C CA . ARG B 1 401 ? -10.562 45.25 11.086 1 94.25 401 ARG B CA 1
ATOM 8463 C C . ARG B 1 401 ? -11.203 45.656 12.414 1 94.25 401 ARG B C 1
ATOM 8465 O O . ARG B 1 401 ? -10.82 46.656 13.023 1 94.25 401 ARG B O 1
ATOM 8472 N N . LYS B 1 402 ? -12.07 44.781 12.836 1 92 402 LYS B N 1
ATOM 8473 C CA . LYS B 1 402 ? -12.82 45.094 14.047 1 92 402 LYS B CA 1
ATOM 8474 C C . LYS B 1 402 ? -12.344 44.25 15.227 1 92 402 LYS B C 1
ATOM 8476 O O . LYS B 1 402 ? -13.055 44.125 16.219 1 92 402 LYS B O 1
ATOM 8481 N N . ARG B 1 403 ? -11.203 43.719 15.102 1 90.69 403 ARG B N 1
ATOM 8482 C CA . ARG B 1 403 ? -10.664 42.875 16.172 1 90.69 403 ARG B CA 1
ATOM 8483 C C . ARG B 1 403 ? -10.492 43.688 17.453 1 90.69 403 ARG B C 1
ATOM 8485 O O . ARG B 1 403 ? -10.117 44.875 17.406 1 90.69 403 ARG B O 1
ATOM 8492 N N . PHE B 1 404 ? -10.695 43.031 18.516 1 90.94 404 PHE B N 1
ATOM 8493 C CA . PHE B 1 404 ? -10.609 43.688 19.828 1 90.94 404 PHE B CA 1
ATOM 8494 C C . PHE B 1 404 ? -9.195 43.625 20.375 1 90.94 404 PHE B C 1
ATOM 8496 O O . PHE B 1 404 ? -8.602 42.531 20.438 1 90.94 404 PHE B O 1
ATOM 8503 N N . VAL B 1 405 ? -8.602 44.75 20.719 1 94.62 405 VAL B N 1
ATOM 8504 C CA . VAL B 1 405 ? -7.293 44.875 21.359 1 94.62 405 VAL B CA 1
ATOM 8505 C C . VAL B 1 405 ? -7.449 45.406 22.766 1 94.62 405 VAL B C 1
ATOM 8507 O O . VAL B 1 405 ? -8.125 46.438 22.984 1 94.62 405 VAL B O 1
ATOM 8510 N N . ALA B 1 406 ? -6.781 44.75 23.672 1 95.31 406 ALA B N 1
ATOM 8511 C CA . ALA B 1 406 ? -6.852 45.219 25.047 1 95.31 406 ALA B CA 1
ATOM 8512 C C . ALA B 1 406 ? -6.328 46.656 25.156 1 95.31 406 ALA B C 1
ATOM 8514 O O . ALA B 1 406 ? -5.348 47 24.5 1 95.31 406 ALA B O 1
ATOM 8515 N N . ALA B 1 407 ? -6.953 47.438 26 1 93.5 407 ALA B N 1
ATOM 8516 C CA . ALA B 1 407 ? -6.641 48.844 26.125 1 93.5 407 ALA B CA 1
ATOM 8517 C C . ALA B 1 407 ? -5.293 49.062 26.812 1 93.5 407 ALA B C 1
ATOM 8519 O O . ALA B 1 407 ? -4.535 49.969 26.453 1 93.5 407 ALA B O 1
ATOM 8520 N N . GLU B 1 408 ? -5.035 48.25 27.719 1 93.06 408 GLU B N 1
ATOM 8521 C CA . GLU B 1 408 ? -3.795 48.406 28.469 1 93.06 408 GLU B CA 1
ATOM 8522 C C . GLU B 1 408 ? -2.66 47.594 27.828 1 93.06 408 GLU B C 1
ATOM 8524 O O . GLU B 1 408 ? -2.762 46.375 27.672 1 93.06 408 GLU B O 1
ATOM 8529 N N . ARG B 1 409 ? -1.631 48.281 27.438 1 94 409 ARG B N 1
ATOM 8530 C CA . ARG B 1 409 ? -0.414 47.656 26.938 1 94 409 ARG B CA 1
ATOM 8531 C C . ARG B 1 409 ? 0.579 47.406 28.062 1 94 409 ARG B C 1
ATOM 8533 O O . ARG B 1 409 ? 0.894 48.312 28.828 1 94 409 ARG B O 1
ATOM 8540 N N . PRO B 1 410 ? 1.021 46.25 28.109 1 96.62 410 PRO B N 1
ATOM 8541 C CA . PRO B 1 410 ? 2.037 46 29.125 1 96.62 410 PRO B CA 1
ATOM 8542 C C . PRO B 1 410 ? 3.357 46.719 28.828 1 96.62 410 PRO B C 1
ATOM 8544 O O . PRO B 1 410 ? 3.623 47.062 27.688 1 96.62 410 PRO B O 1
ATOM 8547 N N . THR B 1 411 ? 4.16 46.875 29.906 1 96.56 411 THR B N 1
ATOM 8548 C CA . THR B 1 411 ? 5.516 47.406 29.734 1 96.56 411 THR B CA 1
ATOM 8549 C C . THR B 1 411 ? 6.48 46.281 29.391 1 96.56 411 THR B C 1
ATOM 8551 O O . THR B 1 411 ? 6.148 45.094 29.562 1 96.56 411 THR B O 1
ATOM 8554 N N . ARG B 1 412 ? 7.609 46.625 28.844 1 97.44 412 ARG B N 1
ATOM 8555 C CA . ARG B 1 412 ? 8.633 45.625 28.578 1 97.44 412 ARG B CA 1
ATOM 8556 C C . ARG B 1 412 ? 8.992 44.875 29.859 1 97.44 412 ARG B C 1
ATOM 8558 O O . ARG B 1 412 ? 9.148 43.656 29.844 1 97.44 412 ARG B O 1
ATOM 8565 N N . ALA B 1 413 ? 9.047 45.562 30.953 1 96.62 413 ALA B N 1
ATOM 8566 C CA . ALA B 1 413 ? 9.367 44.938 32.219 1 96.62 413 ALA B CA 1
ATOM 8567 C C . ALA B 1 413 ? 8.305 43.906 32.625 1 96.62 413 ALA B C 1
ATOM 8569 O O . ALA B 1 413 ? 8.633 42.812 33.094 1 96.62 413 ALA B O 1
ATOM 8570 N N . GLN B 1 414 ? 7.098 44.25 32.406 1 96.19 414 GLN B N 1
ATOM 8571 C CA . GLN B 1 414 ? 5.988 43.344 32.719 1 96.19 414 GLN B CA 1
ATOM 8572 C C . GLN B 1 414 ? 5.992 42.125 31.812 1 96.19 414 GLN B C 1
ATOM 8574 O O . GLN B 1 414 ? 5.512 41.062 32.219 1 96.19 414 GLN B O 1
ATOM 8579 N N . ALA B 1 415 ? 6.582 42.281 30.672 1 97.38 415 ALA B N 1
ATOM 8580 C CA . ALA B 1 415 ? 6.629 41.188 29.703 1 97.38 415 ALA B CA 1
ATOM 8581 C C . ALA B 1 415 ? 7.938 40.406 29.828 1 97.38 415 ALA B C 1
ATOM 8583 O O . ALA B 1 415 ? 8.195 39.5 29.047 1 97.38 415 ALA B O 1
ATOM 8584 N N . GLY B 1 416 ? 8.766 40.75 30.828 1 96 416 GLY B N 1
ATOM 8585 C CA . GLY B 1 416 ? 10.023 40.062 31.047 1 96 416 GLY B CA 1
ATOM 8586 C C . GLY B 1 416 ? 11.102 40.469 30.047 1 96 416 GLY B C 1
ATOM 8587 O O . GLY B 1 416 ? 12.047 39.688 29.828 1 96 416 GLY B O 1
ATOM 8588 N N . LEU B 1 417 ? 10.945 41.594 29.375 1 98.12 417 LEU B N 1
ATOM 8589 C CA . LEU B 1 417 ? 11.898 42.094 28.391 1 98.12 417 LEU B CA 1
ATOM 8590 C C . LEU B 1 417 ? 12.766 43.188 28.969 1 98.12 417 LEU B C 1
ATOM 8592 O O . LEU B 1 417 ? 12.297 44 29.797 1 98.12 417 LEU B O 1
ATOM 8596 N N . PRO B 1 418 ? 14.008 43.25 28.5 1 97.12 418 PRO B N 1
ATOM 8597 C CA . PRO B 1 418 ? 14.82 44.406 28.906 1 97.12 418 PRO B CA 1
ATOM 8598 C C . PRO B 1 418 ? 14.336 45.719 28.312 1 97.12 418 PRO B C 1
ATOM 8600 O O . PRO B 1 418 ? 13.938 45.781 27.141 1 97.12 418 PRO B O 1
ATOM 8603 N N . ASP B 1 419 ? 14.516 46.781 28.969 1 94.62 419 ASP B N 1
ATOM 8604 C CA . ASP B 1 419 ? 13.953 48.094 28.578 1 94.62 419 ASP B CA 1
ATOM 8605 C C . ASP B 1 419 ? 14.695 48.656 27.375 1 94.62 419 ASP B C 1
ATOM 8607 O O . ASP B 1 419 ? 14.086 49.312 26.516 1 94.62 419 ASP B O 1
ATOM 8611 N N . ASP B 1 420 ? 15.984 48.469 27.297 1 93.31 420 ASP B N 1
ATOM 8612 C CA . ASP B 1 420 ? 16.75 49.156 26.281 1 93.31 420 ASP B CA 1
ATOM 8613 C C . ASP B 1 420 ? 17.219 48.219 25.172 1 93.31 420 ASP B C 1
ATOM 8615 O O . ASP B 1 420 ? 17.828 48.656 24.203 1 93.31 420 ASP B O 1
ATOM 8619 N N . ALA B 1 421 ? 16.812 46.969 25.25 1 97.12 421 ALA B N 1
ATOM 8620 C CA . ALA B 1 421 ? 17.281 46 24.281 1 97.12 421 ALA B CA 1
ATOM 8621 C C . ALA B 1 421 ? 16.5 46.094 22.969 1 97.12 421 ALA B C 1
ATOM 8623 O O . ALA B 1 421 ? 15.352 46.531 22.953 1 97.12 421 ALA B O 1
ATOM 8624 N N . PHE B 1 422 ? 17.203 45.812 21.859 1 98.44 422 PHE B N 1
ATOM 8625 C CA . PHE B 1 422 ? 16.484 45.531 20.625 1 98.44 422 PHE B CA 1
ATOM 8626 C C . PHE B 1 422 ? 15.742 44.219 20.703 1 98.44 422 PHE B C 1
ATOM 8628 O O . PHE B 1 422 ? 16.359 43.156 20.922 1 98.44 422 PHE B O 1
ATOM 8635 N N . VAL B 1 423 ? 14.414 44.188 20.531 1 98.81 423 VAL B N 1
ATOM 8636 C CA . VAL B 1 423 ? 13.617 42.969 20.75 1 98.81 423 VAL B CA 1
ATOM 8637 C C . VAL B 1 423 ? 13.195 42.406 19.406 1 98.81 423 VAL B C 1
ATOM 8639 O O . VAL B 1 423 ? 12.258 42.875 18.766 1 98.81 423 VAL B O 1
ATOM 8642 N N . PHE B 1 424 ? 13.883 41.375 19.016 1 98.81 424 PHE B N 1
ATOM 8643 C CA . PHE B 1 424 ? 13.352 40.531 17.969 1 98.81 424 PHE B CA 1
ATOM 8644 C C . PHE B 1 424 ? 12.242 39.625 18.5 1 98.81 424 PHE B C 1
ATOM 8646 O O . PHE B 1 424 ? 12.297 39.188 19.641 1 98.81 424 PHE B O 1
ATOM 8653 N N . CYS B 1 425 ? 11.211 39.375 17.672 1 98.75 425 CYS B N 1
ATOM 8654 C CA . CYS B 1 425 ? 10.195 38.438 18.141 1 98.75 425 CYS B CA 1
ATOM 8655 C C . CYS B 1 425 ? 9.773 37.469 17.047 1 98.75 425 CYS B C 1
ATOM 8657 O O . CYS B 1 425 ? 10.016 37.719 15.867 1 98.75 425 CYS B O 1
ATOM 8659 N N . CYS B 1 426 ? 9.258 36.375 17.422 1 98.81 426 CYS B N 1
ATOM 8660 C CA . CYS B 1 426 ? 8.547 35.438 16.578 1 98.81 426 CYS B CA 1
ATOM 8661 C C . CYS B 1 426 ? 7.492 34.688 17.391 1 98.81 426 CYS B C 1
ATOM 8663 O O . CYS B 1 426 ? 7.824 33.781 18.172 1 98.81 426 CYS B O 1
ATOM 8665 N N . PHE B 1 427 ? 6.258 34.938 17.125 1 98.38 427 PHE B N 1
ATOM 8666 C CA . PHE B 1 427 ? 5.188 34.312 17.891 1 98.38 427 PHE B CA 1
ATOM 8667 C C . PHE B 1 427 ? 4.543 33.188 17.094 1 98.38 427 PHE B C 1
ATOM 8669 O O . PHE B 1 427 ? 3.369 32.844 17.281 1 98.38 427 PHE B O 1
ATOM 8676 N N . ASN B 1 428 ? 5.262 32.656 16.062 1 98 428 ASN B N 1
ATOM 8677 C CA . ASN B 1 428 ? 4.836 31.422 15.383 1 98 428 ASN B CA 1
ATOM 8678 C C . ASN B 1 428 ? 4.918 30.203 16.297 1 98 428 ASN B C 1
ATOM 8680 O O . ASN B 1 428 ? 5.691 30.203 17.25 1 98 428 ASN B O 1
ATOM 8684 N N . GLY B 1 429 ? 4.094 29.203 16.031 1 96.69 429 GLY B N 1
ATOM 8685 C CA . GLY B 1 429 ? 4.184 27.953 16.766 1 96.69 429 GLY B CA 1
ATOM 8686 C C . GLY B 1 429 ? 5.531 27.266 16.609 1 96.69 429 GLY B C 1
ATOM 8687 O O . GLY B 1 429 ? 6.184 27.391 15.57 1 96.69 429 GLY B O 1
ATOM 8688 N N . ALA B 1 430 ? 5.898 26.516 17.609 1 97.31 430 ALA B N 1
ATOM 8689 C CA . ALA B 1 430 ? 7.227 25.906 17.672 1 97.31 430 ALA B CA 1
ATOM 8690 C C . ALA B 1 430 ? 7.434 24.922 16.516 1 97.31 430 ALA B C 1
ATOM 8692 O O . ALA B 1 430 ? 8.562 24.719 16.062 1 97.31 430 ALA B O 1
ATOM 8693 N N . GLN B 1 431 ? 6.312 24.328 16 1 97.06 431 GLN B N 1
ATOM 8694 C CA . GLN B 1 431 ? 6.426 23.344 14.93 1 97.06 431 GLN B CA 1
ATOM 8695 C C . GLN B 1 431 ? 6.953 23.984 13.648 1 97.06 431 GLN B C 1
ATOM 8697 O O . GLN B 1 431 ? 7.391 23.281 12.734 1 97.06 431 GLN B O 1
ATOM 8702 N N . LYS B 1 432 ? 6.891 25.328 13.625 1 98.06 432 LYS B N 1
ATOM 8703 C CA . LYS B 1 432 ? 7.336 26.031 12.43 1 98.06 432 LYS B CA 1
ATOM 8704 C C . LYS B 1 432 ? 8.82 26.375 12.508 1 98.06 432 LYS B C 1
ATOM 8706 O O . LYS B 1 432 ? 9.414 26.828 11.531 1 98.06 432 LYS B O 1
ATOM 8711 N N . ILE B 1 433 ? 9.43 26.203 13.656 1 98.19 433 ILE B N 1
ATOM 8712 C CA . ILE B 1 433 ? 10.828 26.562 13.859 1 98.19 433 ILE B CA 1
ATOM 8713 C C . ILE B 1 433 ? 11.727 25.406 13.406 1 98.19 433 ILE B C 1
ATOM 8715 O O . ILE B 1 433 ? 11.953 24.453 14.148 1 98.19 433 ILE B O 1
ATOM 8719 N N . SER B 1 434 ? 12.289 25.5 12.25 1 96.94 434 SER B N 1
ATOM 8720 C CA . SER B 1 434 ? 13.25 24.531 11.758 1 96.94 434 SER B CA 1
ATOM 8721 C C . SER B 1 434 ? 14.648 24.797 12.312 1 96.94 434 SER B C 1
ATOM 8723 O O . SER B 1 434 ? 14.914 25.875 12.844 1 96.94 434 SER B O 1
ATOM 8725 N N . ARG B 1 435 ? 15.508 23.812 12.211 1 96.94 435 ARG B N 1
ATOM 8726 C CA . ARG B 1 435 ? 16.891 23.969 12.633 1 96.94 435 ARG B CA 1
ATOM 8727 C C . ARG B 1 435 ? 17.562 25.125 11.906 1 96.94 435 ARG B C 1
ATOM 8729 O O . ARG B 1 435 ? 18.234 25.953 12.523 1 96.94 435 ARG B O 1
ATOM 8736 N N . ALA B 1 436 ? 17.359 25.219 10.625 1 96.81 436 ALA B N 1
ATOM 8737 C CA . ALA B 1 436 ? 17.969 26.25 9.797 1 96.81 436 ALA B CA 1
ATOM 8738 C C . ALA B 1 436 ? 17.484 27.641 10.219 1 96.81 436 ALA B C 1
ATOM 8740 O O . ALA B 1 436 ? 18.266 28.578 10.289 1 96.81 436 ALA B O 1
ATOM 8741 N N . THR B 1 437 ? 16.203 27.781 10.484 1 97.62 437 THR B N 1
ATOM 8742 C CA . THR B 1 437 ? 15.617 29.031 10.938 1 97.62 437 THR B CA 1
ATOM 8743 C C . THR B 1 437 ? 16.234 29.469 12.266 1 97.62 437 THR B C 1
ATOM 8745 O O . THR B 1 437 ? 16.641 30.625 12.414 1 97.62 437 THR B O 1
ATOM 8748 N N . PHE B 1 438 ? 16.328 28.516 13.188 1 98.31 438 PHE B N 1
ATOM 8749 C CA . PHE B 1 438 ? 16.844 28.844 14.516 1 98.31 438 PHE B CA 1
ATOM 8750 C C . PHE B 1 438 ? 18.312 29.25 14.438 1 98.31 438 PHE B C 1
ATOM 8752 O O . PHE B 1 438 ? 18.734 30.203 15.094 1 98.31 438 PHE B O 1
ATOM 8759 N N . GLU B 1 439 ? 19.016 28.594 13.625 1 97.94 439 GLU B N 1
ATOM 8760 C CA . GLU B 1 439 ? 20.422 28.922 13.445 1 97.94 439 GLU B CA 1
ATOM 8761 C C . GLU B 1 439 ? 20.594 30.312 12.828 1 97.94 439 GLU B C 1
ATOM 8763 O O . GLU B 1 439 ? 21.516 31.047 13.18 1 97.94 439 GLU B O 1
ATOM 8768 N N . ARG B 1 440 ? 19.75 30.688 11.93 1 98.19 440 ARG B N 1
ATOM 8769 C CA . ARG B 1 440 ? 19.766 32.031 11.375 1 98.19 440 ARG B CA 1
ATOM 8770 C C . ARG B 1 440 ? 19.5 33.094 12.461 1 98.19 440 ARG B C 1
ATOM 8772 O O . ARG B 1 440 ? 20.141 34.125 12.508 1 98.19 440 ARG B O 1
ATOM 8779 N N . TRP B 1 441 ? 18.531 32.781 13.312 1 98.75 441 TRP B N 1
ATOM 8780 C CA . TRP B 1 441 ? 18.203 33.719 14.398 1 98.75 441 TRP B CA 1
ATOM 8781 C C . TRP B 1 441 ? 19.391 33.875 15.336 1 98.75 441 TRP B C 1
ATOM 8783 O O . TRP B 1 441 ? 19.688 35 15.781 1 98.75 441 TRP B O 1
ATOM 8793 N N . LEU B 1 442 ? 20.078 32.781 15.617 1 98.62 442 LEU B N 1
ATOM 8794 C CA . LEU B 1 442 ? 21.25 32.844 16.5 1 98.62 442 LEU B CA 1
ATOM 8795 C C . LEU B 1 442 ? 22.359 33.656 15.859 1 98.62 442 LEU B C 1
ATOM 8797 O O . LEU B 1 442 ? 23.047 34.438 16.547 1 98.62 442 LEU B O 1
ATOM 8801 N N . THR B 1 443 ? 22.516 33.531 14.57 1 98.62 443 THR B N 1
ATOM 8802 C CA . THR B 1 443 ? 23.484 34.344 13.852 1 98.62 443 THR B CA 1
ATOM 8803 C C . THR B 1 443 ? 23.156 35.812 13.969 1 98.62 443 THR B C 1
ATOM 8805 O O . THR B 1 443 ? 24.031 36.656 14.195 1 98.62 443 THR B O 1
ATOM 8808 N N . ILE B 1 444 ? 21.906 36.156 13.828 1 98.88 444 ILE B N 1
ATOM 8809 C CA . ILE B 1 444 ? 21.438 37.531 13.938 1 98.88 444 ILE B CA 1
ATOM 8810 C C . ILE B 1 444 ? 21.719 38.062 15.336 1 98.88 444 ILE B C 1
ATOM 8812 O O . ILE B 1 444 ? 22.25 39.156 15.492 1 98.88 444 ILE B O 1
ATOM 8816 N N . LEU B 1 445 ? 21.422 37.312 16.375 1 98.69 445 LEU B N 1
ATOM 8817 C CA . LEU B 1 445 ? 21.625 37.719 17.75 1 98.69 445 LEU B CA 1
ATOM 8818 C C . LEU B 1 445 ? 23.109 37.969 18.031 1 98.69 445 LEU B C 1
ATOM 8820 O O . LEU B 1 445 ? 23.453 38.938 18.703 1 98.69 445 LEU B O 1
ATOM 8824 N N . LYS B 1 446 ? 23.938 37.125 17.469 1 98.38 446 LYS B N 1
ATOM 8825 C CA . LYS B 1 446 ? 25.375 37.281 17.672 1 98.38 446 LYS B CA 1
ATOM 8826 C C . LYS B 1 446 ? 25.875 38.594 17.031 1 98.38 446 LYS B C 1
ATOM 8828 O O . LYS B 1 446 ? 26.797 39.219 17.547 1 98.38 446 LYS B O 1
ATOM 8833 N N . ARG B 1 447 ? 25.25 38.969 15.984 1 98.5 447 ARG B N 1
ATOM 8834 C CA . ARG B 1 447 ? 25.719 40.125 15.227 1 98.5 447 ARG B CA 1
ATOM 8835 C C . ARG B 1 447 ? 25.047 41.406 15.703 1 98.5 447 ARG B C 1
ATOM 8837 O O . ARG B 1 447 ? 25.453 42.5 15.344 1 98.5 447 ARG B O 1
ATOM 8844 N N . VAL B 1 448 ? 24.016 41.281 16.484 1 98.5 448 VAL B N 1
ATOM 8845 C CA . VAL B 1 448 ? 23.359 42.438 17.078 1 98.5 448 VAL B CA 1
ATOM 8846 C C . VAL B 1 448 ? 23.469 42.344 18.609 1 98.5 448 VAL B C 1
ATOM 8848 O O . VAL B 1 448 ? 22.531 41.906 19.281 1 98.5 448 VAL B O 1
ATOM 8851 N N . GLU B 1 449 ? 24.484 43 19.047 1 94.44 449 GLU B N 1
ATOM 8852 C CA . GLU B 1 449 ? 24.719 42.969 20.484 1 94.44 449 GLU B CA 1
ATOM 8853 C C . GLU B 1 449 ? 23.625 43.719 21.234 1 94.44 449 GLU B C 1
ATOM 8855 O O . GLU B 1 449 ? 23.109 44.719 20.75 1 94.44 449 GLU B O 1
ATOM 8860 N N . GLY B 1 450 ? 23.203 43.25 22.391 1 94.81 450 GLY B N 1
ATOM 8861 C CA . GLY B 1 450 ? 22.172 43.906 23.188 1 94.81 450 GLY B CA 1
ATOM 8862 C C . GLY B 1 450 ? 20.766 43.594 22.734 1 94.81 450 GLY B C 1
ATOM 8863 O O . GLY B 1 450 ? 19.828 44.344 23.062 1 94.81 450 GLY B O 1
ATOM 8864 N N . SER B 1 451 ? 20.609 42.625 21.953 1 98.31 451 SER B N 1
ATOM 8865 C CA . SER B 1 451 ? 19.281 42.219 21.484 1 98.31 451 SER B CA 1
ATOM 8866 C C . SER B 1 451 ? 18.812 40.938 22.188 1 98.31 451 SER B C 1
ATOM 8868 O O . SER B 1 451 ? 19.609 40.25 22.812 1 98.31 451 SER B O 1
ATOM 8870 N N . VAL B 1 452 ? 17.484 40.688 22.141 1 98.69 452 VAL B N 1
ATOM 8871 C CA . VAL B 1 452 ? 16.875 39.469 22.641 1 98.69 452 VAL B CA 1
ATOM 8872 C C . VAL B 1 452 ? 15.898 38.906 21.594 1 98.69 452 VAL B C 1
ATOM 8874 O O . VAL B 1 452 ? 15.484 39.625 20.672 1 98.69 452 VAL B O 1
ATOM 8877 N N . LEU B 1 453 ? 15.68 37.625 21.688 1 98.81 453 LEU B N 1
ATOM 8878 C CA . LEU B 1 453 ? 14.688 36.969 20.859 1 98.81 453 LEU B CA 1
ATOM 8879 C C . LEU B 1 453 ? 13.492 36.531 21.703 1 98.81 453 LEU B C 1
ATOM 8881 O O . LEU B 1 453 ? 13.641 35.688 22.609 1 98.81 453 LEU B O 1
ATOM 8885 N N . TRP B 1 454 ? 12.344 37.156 21.438 1 98.81 454 TRP B N 1
ATOM 8886 C CA . TRP B 1 454 ? 11.094 36.938 22.156 1 98.81 454 TRP B CA 1
ATOM 8887 C C . TRP B 1 454 ? 10.203 35.938 21.406 1 98.81 454 TRP B C 1
ATOM 8889 O O . TRP B 1 454 ? 9.633 36.25 20.359 1 98.81 454 TRP B O 1
ATOM 8899 N N . LEU B 1 455 ? 10.117 34.688 21.953 1 98.69 455 LEU B N 1
ATOM 8900 C CA . LEU B 1 455 ? 9.391 33.594 21.297 1 98.69 455 LEU B CA 1
ATOM 8901 C C . LEU B 1 455 ? 8.109 33.281 22.047 1 98.69 455 LEU B C 1
ATOM 8903 O O . LEU B 1 455 ? 7.992 33.562 23.25 1 98.69 455 LEU B O 1
ATOM 8907 N N . LEU B 1 456 ? 7.133 32.656 21.328 1 97.94 456 LEU B N 1
ATOM 8908 C CA . LEU B 1 456 ? 5.922 32.188 21.969 1 97.94 456 LEU B CA 1
ATOM 8909 C C . LEU B 1 456 ? 6.207 30.922 22.766 1 97.94 456 LEU B C 1
ATOM 8911 O O . LEU B 1 456 ? 6.922 30.031 22.297 1 97.94 456 LEU B O 1
ATOM 8915 N N . GLU B 1 457 ? 5.621 30.875 23.875 1 96.31 457 GLU B N 1
ATOM 8916 C CA . GLU B 1 457 ? 5.891 29.734 24.766 1 96.31 457 GLU B CA 1
ATOM 8917 C C . GLU B 1 457 ? 5.379 28.438 24.156 1 96.31 457 GLU B C 1
ATOM 8919 O O . GLU B 1 457 ? 4.391 28.438 23.422 1 96.31 457 GLU B O 1
ATOM 8924 N N . SER B 1 458 ? 6.043 27.375 24.438 1 94.62 458 SER B N 1
ATOM 8925 C CA . SER B 1 458 ? 5.672 26 24.141 1 94.62 458 SER B CA 1
ATOM 8926 C C . SER B 1 458 ? 5.719 25.125 25.391 1 94.62 458 SER B C 1
ATOM 8928 O O . SER B 1 458 ? 5.152 25.484 26.422 1 94.62 458 SER B O 1
ATOM 8930 N N . THR B 1 459 ? 6.453 24.031 25.359 1 95.12 459 THR B N 1
ATOM 8931 C CA . THR B 1 459 ? 6.602 23.219 26.562 1 95.12 459 THR B CA 1
ATOM 8932 C C . THR B 1 459 ? 7.949 23.469 27.234 1 95.12 459 THR B C 1
ATOM 8934 O O . THR B 1 459 ? 8.898 23.891 26.578 1 95.12 459 THR B O 1
ATOM 8937 N N . PRO B 1 460 ? 7.996 23.203 28.516 1 95.69 460 PRO B N 1
ATOM 8938 C CA . PRO B 1 460 ? 9.266 23.391 29.203 1 95.69 460 PRO B CA 1
ATOM 8939 C C . PRO B 1 460 ? 10.414 22.594 28.578 1 95.69 460 PRO B C 1
ATOM 8941 O O . PRO B 1 460 ? 11.539 23.094 28.516 1 95.69 460 PRO B O 1
ATOM 8944 N N . GLU B 1 461 ? 10.102 21.438 28.141 1 96.38 461 GLU B N 1
ATOM 8945 C CA . GLU B 1 461 ? 11.133 20.609 27.531 1 96.38 461 GLU B CA 1
ATOM 8946 C C . GLU B 1 461 ? 11.625 21.203 26.219 1 96.38 461 GLU B C 1
ATOM 8948 O O . GLU B 1 461 ? 12.828 21.172 25.922 1 96.38 461 GLU B O 1
ATOM 8953 N N . THR B 1 462 ? 10.75 21.781 25.469 1 97.25 462 THR B N 1
ATOM 8954 C CA . THR B 1 462 ? 11.125 22.438 24.219 1 97.25 462 THR B CA 1
ATOM 8955 C C . THR B 1 462 ? 11.969 23.688 24.484 1 97.25 462 THR B C 1
ATOM 8957 O O . THR B 1 462 ? 12.961 23.922 23.797 1 97.25 462 THR B O 1
ATOM 8960 N N . HIS B 1 463 ? 11.57 24.469 25.531 1 97.81 463 HIS B N 1
ATOM 8961 C CA . HIS B 1 463 ? 12.359 25.625 25.938 1 97.81 463 HIS B CA 1
ATOM 8962 C C . HIS B 1 463 ? 13.789 25.219 26.281 1 97.81 463 HIS B C 1
ATOM 8964 O O . HIS B 1 463 ? 14.75 25.844 25.812 1 97.81 463 HIS B O 1
ATOM 8970 N N . ALA B 1 464 ? 13.859 24.141 27.062 1 97.56 464 ALA B N 1
ATOM 8971 C CA . ALA B 1 464 ? 15.172 23.672 27.5 1 97.56 464 ALA B CA 1
ATOM 8972 C C . ALA B 1 464 ? 16.031 23.281 26.297 1 97.56 464 ALA B C 1
ATOM 8974 O O . ALA B 1 464 ? 17.234 23.531 26.281 1 97.56 464 ALA B O 1
ATOM 8975 N N . ARG B 1 465 ? 15.453 22.672 25.344 1 97.38 465 ARG B N 1
ATOM 8976 C CA . ARG B 1 465 ? 16.156 22.234 24.156 1 97.38 465 ARG B CA 1
ATOM 8977 C C . ARG B 1 465 ? 16.672 23.422 23.344 1 97.38 465 ARG B C 1
ATOM 8979 O O . ARG B 1 465 ? 17.828 23.422 22.891 1 97.38 465 ARG B O 1
ATOM 8986 N N . LEU B 1 466 ? 15.844 24.453 23.141 1 98.44 466 LEU B N 1
ATOM 8987 C CA . LEU B 1 466 ? 16.219 25.641 22.406 1 98.44 466 LEU B CA 1
ATOM 8988 C C . LEU B 1 466 ? 17.312 26.406 23.141 1 98.44 466 LEU B C 1
ATOM 8990 O O . LEU B 1 466 ? 18.266 26.891 22.516 1 98.44 466 LEU B O 1
ATOM 8994 N N . LEU B 1 467 ? 17.156 26.5 24.469 1 98.5 467 LEU B N 1
ATOM 8995 C CA . LEU B 1 467 ? 18.156 27.203 25.281 1 98.5 467 LEU B CA 1
ATOM 8996 C C . LEU B 1 467 ? 19.5 26.5 25.203 1 98.5 467 LEU B C 1
ATOM 8998 O O . LEU B 1 467 ? 20.547 27.141 25.047 1 98.5 467 LEU B O 1
ATOM 9002 N N . ALA B 1 468 ? 19.469 25.141 25.297 1 98 468 ALA B N 1
ATOM 9003 C CA . ALA B 1 468 ? 20.688 24.359 25.219 1 98 468 ALA B CA 1
ATOM 9004 C C . ALA B 1 468 ? 21.344 24.5 23.844 1 98 468 ALA B C 1
ATOM 9006 O O . ALA B 1 468 ? 22.578 24.594 23.75 1 98 468 ALA B O 1
ATOM 9007 N N . TYR B 1 469 ? 20.562 24.484 22.828 1 97.94 469 TYR B N 1
ATOM 9008 C CA . TYR B 1 469 ? 21.078 24.641 21.469 1 97.94 469 TYR B CA 1
ATOM 9009 C C . TYR B 1 469 ? 21.734 26.016 21.297 1 97.94 469 TYR B C 1
ATOM 9011 O O . TYR B 1 469 ? 22.812 26.109 20.703 1 97.94 469 TYR B O 1
ATOM 9019 N N . ALA B 1 470 ? 21.062 27.062 21.766 1 98.38 470 ALA B N 1
ATOM 9020 C CA . ALA B 1 470 ? 21.594 28.422 21.688 1 98.38 470 ALA B CA 1
ATOM 9021 C C . ALA B 1 470 ? 22.922 28.531 22.422 1 98.38 470 ALA B C 1
ATOM 9023 O O . ALA B 1 470 ? 23.891 29.109 21.906 1 98.38 470 ALA B O 1
ATOM 9024 N N . ALA B 1 471 ? 22.938 27.953 23.594 1 98 471 ALA B N 1
ATOM 9025 C CA . ALA B 1 471 ? 24.172 27.953 24.391 1 98 471 ALA B CA 1
ATOM 9026 C C . ALA B 1 471 ? 25.297 27.266 23.641 1 98 471 ALA B C 1
ATOM 9028 O O . ALA B 1 471 ? 26.438 27.734 23.656 1 98 471 ALA B O 1
ATOM 9029 N N . GLY B 1 472 ? 24.953 26.188 23.078 1 97.44 472 GLY B N 1
ATOM 9030 C CA . GLY B 1 472 ? 25.938 25.438 22.297 1 97.44 472 GLY B CA 1
ATOM 9031 C C . GLY B 1 472 ? 26.5 26.219 21.125 1 97.44 472 GLY B C 1
ATOM 9032 O O . GLY B 1 472 ? 27.625 25.969 20.688 1 97.44 472 GLY B O 1
ATOM 9033 N N . GLN B 1 473 ? 25.75 27.219 20.688 1 96.88 473 GLN B N 1
ATOM 9034 C CA . GLN B 1 473 ? 26.172 28.031 19.562 1 96.88 473 GLN B CA 1
ATOM 9035 C C . GLN B 1 473 ? 26.766 29.359 20.016 1 96.88 473 GLN B C 1
ATOM 9037 O O . GLN B 1 473 ? 27 30.25 19.203 1 96.88 473 GLN B O 1
ATOM 9042 N N . GLY B 1 474 ? 26.875 29.562 21.234 1 96.94 474 GLY B N 1
ATOM 9043 C CA . GLY B 1 474 ? 27.562 30.719 21.766 1 96.94 474 GLY B CA 1
ATOM 9044 C C . GLY B 1 474 ? 26.641 31.875 22.062 1 96.94 474 GLY B C 1
ATOM 9045 O O . GLY B 1 474 ? 27.078 33.031 22.234 1 96.94 474 GLY B O 1
ATOM 9046 N N . VAL B 1 475 ? 25.375 31.672 22.109 1 98 475 VAL B N 1
ATOM 9047 C CA . VAL B 1 475 ? 24.406 32.719 22.469 1 98 475 VAL B CA 1
ATOM 9048 C C . VAL B 1 475 ? 23.922 32.469 23.906 1 98 475 VAL B C 1
ATOM 9050 O O . VAL B 1 475 ? 23.484 31.375 24.25 1 98 475 VAL B O 1
ATOM 9053 N N . ALA B 1 476 ? 24 33.531 24.688 1 96.75 476 ALA B N 1
ATOM 9054 C CA . ALA B 1 476 ? 23.578 33.406 26.078 1 96.75 476 ALA B CA 1
ATOM 9055 C C . ALA B 1 476 ? 22.094 33.094 26.172 1 96.75 476 ALA B C 1
ATOM 9057 O O . ALA B 1 476 ? 21.266 33.719 25.547 1 96.75 476 ALA B O 1
ATOM 9058 N N . PRO B 1 477 ? 21.719 32.094 26.969 1 95.88 477 PRO B N 1
ATOM 9059 C CA . PRO B 1 477 ? 20.328 31.641 27.047 1 95.88 477 PRO B CA 1
ATOM 9060 C C . PRO B 1 477 ? 19.375 32.75 27.484 1 95.88 477 PRO B C 1
ATOM 9062 O O . PRO B 1 477 ? 18.203 32.75 27.094 1 95.88 477 PRO B O 1
ATOM 9065 N N . GLU B 1 478 ? 19.859 33.688 28.219 1 95.44 478 GLU B N 1
ATOM 9066 C CA . GLU B 1 478 ? 19 34.75 28.719 1 95.44 478 GLU B CA 1
ATOM 9067 C C . GLU B 1 478 ? 18.5 35.625 27.594 1 95.44 478 GLU B C 1
ATOM 9069 O O . GLU B 1 478 ? 17.547 36.406 27.766 1 95.44 478 GLU B O 1
ATOM 9074 N N . ARG B 1 479 ? 19.094 35.531 26.453 1 97.75 479 ARG B N 1
ATOM 9075 C CA . ARG B 1 479 ? 18.688 36.344 25.297 1 97.75 479 ARG B CA 1
ATOM 9076 C C . ARG B 1 479 ? 17.469 35.75 24.625 1 97.75 479 ARG B C 1
ATOM 9078 O O . ARG B 1 479 ? 16.844 36.375 23.766 1 97.75 479 ARG B O 1
ATOM 9085 N N . LEU B 1 480 ? 17.141 34.469 25 1 98.5 480 LEU B N 1
ATOM 9086 C CA . LEU B 1 480 ? 15.883 33.875 24.562 1 98.5 480 LEU B CA 1
ATOM 9087 C C . LEU B 1 480 ? 14.812 34.031 25.641 1 98.5 480 LEU B C 1
ATOM 9089 O O . LEU B 1 480 ? 15 33.562 26.766 1 98.5 480 LEU B O 1
ATOM 9093 N N . ILE B 1 481 ? 13.773 34.656 25.297 1 98.44 481 ILE B N 1
ATOM 9094 C CA . ILE B 1 481 ? 12.68 34.906 26.234 1 98.44 481 ILE B CA 1
ATOM 9095 C C . ILE B 1 481 ? 11.391 34.312 25.688 1 98.44 481 ILE B C 1
ATOM 9097 O O . ILE B 1 481 ? 11.094 34.438 24.484 1 98.44 481 ILE B O 1
ATOM 9101 N N . PHE B 1 482 ? 10.641 33.594 26.531 1 98.31 482 PHE B N 1
ATOM 9102 C CA . PHE B 1 482 ? 9.422 32.906 26.094 1 98.31 482 PHE B CA 1
ATOM 9103 C C . PHE B 1 482 ? 8.188 33.625 26.641 1 98.31 482 PHE B C 1
ATOM 9105 O O . PHE B 1 482 ? 7.984 33.688 27.844 1 98.31 482 PHE B O 1
ATOM 9112 N N . ALA B 1 483 ? 7.371 34.062 25.688 1 98.06 483 ALA B N 1
ATOM 9113 C CA . ALA B 1 483 ? 6.145 34.781 26.047 1 98.06 483 ALA B CA 1
ATOM 9114 C C . ALA B 1 483 ? 5.023 33.812 26.375 1 98.06 483 ALA B C 1
ATOM 9116 O O . ALA B 1 483 ? 4.711 32.906 25.578 1 98.06 483 ALA B O 1
ATOM 9117 N N . PRO B 1 484 ? 4.379 33.969 27.484 1 96.69 484 PRO B N 1
ATOM 9118 C CA . PRO B 1 484 ? 3.266 33.062 27.812 1 96.69 484 PRO B CA 1
ATOM 9119 C C . PRO B 1 484 ? 2.078 33.219 26.875 1 96.69 484 PRO B C 1
ATOM 9121 O O . PRO B 1 484 ? 1.887 34.312 26.297 1 96.69 484 PRO B O 1
ATOM 9124 N N . LYS B 1 485 ? 1.315 32.219 26.781 1 94.56 485 LYS B N 1
ATOM 9125 C CA . LYS B 1 485 ? 0.082 32.312 26 1 94.56 485 LYS B CA 1
ATOM 9126 C C . LYS B 1 485 ? -0.953 33.188 26.703 1 94.56 485 LYS B C 1
ATOM 9128 O O . LYS B 1 485 ? -1.109 33.125 27.922 1 94.56 485 LYS B O 1
ATOM 9133 N N . LEU B 1 486 ? -1.516 34.031 25.875 1 94.44 486 LEU B N 1
ATOM 9134 C CA . LEU B 1 486 ? -2.529 34.938 26.375 1 94.44 486 LEU B CA 1
ATOM 9135 C C . LEU B 1 486 ? -3.771 34.906 25.5 1 94.44 486 LEU B C 1
ATOM 9137 O O . LEU B 1 486 ? -3.723 34.438 24.359 1 94.44 486 LEU B O 1
ATOM 9141 N N . HIS B 1 487 ? -4.84 35.344 26.109 1 92.06 487 HIS B N 1
ATOM 9142 C CA . HIS B 1 487 ? -6.012 35.562 25.281 1 92.06 487 HIS B CA 1
ATOM 9143 C C . HIS B 1 487 ? -5.688 36.531 24.141 1 92.06 487 HIS B C 1
ATOM 9145 O O . HIS B 1 487 ? -4.859 37.438 24.297 1 92.06 487 HIS B O 1
ATOM 9151 N N . ASN B 1 488 ? -6.359 36.406 23.078 1 92.62 488 ASN B N 1
ATOM 9152 C CA . ASN B 1 488 ? -6.023 37.094 21.828 1 92.62 488 ASN B CA 1
ATOM 9153 C C . ASN B 1 488 ? -5.926 38.594 22.016 1 92.62 488 ASN B C 1
ATOM 9155 O O . ASN B 1 488 ? -5.012 39.219 21.484 1 92.62 488 ASN B O 1
ATOM 9159 N N . SER B 1 489 ? -6.836 39.25 22.766 1 94.25 489 SER B N 1
ATOM 9160 C CA . SER B 1 489 ? -6.852 40.688 22.938 1 94.25 489 SER B CA 1
ATOM 9161 C C . SER B 1 489 ? -5.609 41.156 23.672 1 94.25 489 SER B C 1
ATOM 9163 O O . SER B 1 489 ? -5.047 42.219 23.344 1 94.25 489 SER B O 1
ATOM 9165 N N . LEU B 1 490 ? -5.164 40.375 24.656 1 96.12 490 LEU B N 1
ATOM 9166 C CA . LEU B 1 490 ? -3.969 40.719 25.422 1 96.12 490 LEU B CA 1
ATOM 9167 C C . LEU B 1 490 ? -2.707 40.438 24.609 1 96.12 490 LEU B C 1
ATOM 9169 O O . LEU B 1 490 ? -1.723 41.156 24.719 1 96.12 490 LEU B O 1
ATOM 9173 N N . HIS B 1 491 ? -2.816 39.375 23.906 1 96.25 491 HIS B N 1
ATOM 9174 C CA . HIS B 1 491 ? -1.708 39.031 23.016 1 96.25 491 HIS B CA 1
ATOM 9175 C C . HIS B 1 491 ? -1.439 40.125 22 1 96.25 491 HIS B C 1
ATOM 9177 O O . HIS B 1 491 ? -0.286 40.469 21.766 1 96.25 491 HIS B O 1
ATOM 9183 N N . LEU B 1 492 ? -2.465 40.656 21.375 1 96.88 492 LEU B N 1
ATOM 9184 C CA . LEU B 1 492 ? -2.328 41.75 20.422 1 96.88 492 LEU B CA 1
ATOM 9185 C C . LEU B 1 492 ? -1.714 42.969 21.078 1 96.88 492 LEU B C 1
ATOM 9187 O O . LEU B 1 492 ? -0.846 43.625 20.5 1 96.88 492 LEU B O 1
ATOM 9191 N N . ALA B 1 493 ? -2.086 43.188 22.281 1 97.38 493 ALA B N 1
ATOM 9192 C CA . ALA B 1 493 ? -1.672 44.406 22.984 1 97.38 493 ALA B CA 1
ATOM 9193 C C . ALA B 1 493 ? -0.172 44.375 23.266 1 97.38 493 ALA B C 1
ATOM 9195 O O . ALA B 1 493 ? 0.453 45.438 23.391 1 97.38 493 ALA B O 1
ATOM 9196 N N . ARG B 1 494 ? 0.416 43.281 23.312 1 97.81 494 ARG B N 1
ATOM 9197 C CA . ARG B 1 494 ? 1.822 43.219 23.703 1 97.81 494 ARG B CA 1
ATOM 9198 C C . ARG B 1 494 ? 2.73 43.312 22.469 1 97.81 494 ARG B C 1
ATOM 9200 O O . ARG B 1 494 ? 3.938 43.531 22.609 1 97.81 494 ARG B O 1
ATOM 9207 N N . TYR B 1 495 ? 2.262 43.188 21.281 1 97.75 495 TYR B N 1
ATOM 9208 C CA . TYR B 1 495 ? 3.062 43.125 20.078 1 97.75 495 TYR B CA 1
ATOM 9209 C C . TYR B 1 495 ? 3.988 44.312 19.953 1 97.75 495 TYR B C 1
ATOM 9211 O O . TYR B 1 495 ? 5.172 44.156 19.641 1 97.75 495 TYR B O 1
ATOM 9219 N N . PRO B 1 496 ? 3.514 45.531 20.266 1 97.12 496 PRO B N 1
ATOM 9220 C CA . PRO B 1 496 ? 4.32 46.719 20.047 1 97.12 496 PRO B CA 1
ATOM 9221 C C . PRO B 1 496 ? 5.574 46.75 20.922 1 97.12 496 PRO B C 1
ATOM 9223 O O . PRO B 1 496 ? 6.449 47.594 20.703 1 97.12 496 PRO B O 1
ATOM 9226 N N . LEU B 1 497 ? 5.668 45.844 21.875 1 98.12 497 LEU B N 1
ATOM 9227 C CA . LEU B 1 497 ? 6.875 45.781 22.688 1 98.12 497 LEU B CA 1
ATOM 9228 C C . LEU B 1 497 ? 8.055 45.281 21.859 1 98.12 497 LEU B C 1
ATOM 9230 O O . LEU B 1 497 ? 9.211 45.438 22.266 1 98.12 497 LEU B O 1
ATOM 9234 N N . ALA B 1 498 ? 7.805 44.594 20.75 1 98.62 498 ALA B N 1
ATOM 9235 C CA . ALA B 1 498 ? 8.844 44.094 19.859 1 98.62 498 ALA B CA 1
ATOM 9236 C C . ALA B 1 498 ? 9.258 45.156 18.844 1 98.62 498 ALA B C 1
ATOM 9238 O O . ALA B 1 498 ? 8.469 46.062 18.5 1 98.62 498 ALA B O 1
ATOM 9239 N N . ASP B 1 499 ? 10.5 45.062 18.422 1 98.56 499 ASP B N 1
ATOM 9240 C CA . ASP B 1 499 ? 11.016 45.969 17.422 1 98.56 499 ASP B CA 1
ATOM 9241 C C . ASP B 1 499 ? 10.883 45.406 16.016 1 98.56 499 ASP B C 1
ATOM 9243 O O . ASP B 1 499 ? 10.523 46.094 15.078 1 98.56 499 ASP B O 1
ATOM 9247 N N . LEU B 1 500 ? 11.164 44.188 15.875 1 98.81 500 LEU B N 1
ATOM 9248 C CA . LEU B 1 500 ? 11.188 43.531 14.57 1 98.81 500 LEU B CA 1
ATOM 9249 C C . LEU B 1 500 ? 10.797 42.062 14.68 1 98.81 500 LEU B C 1
ATOM 9251 O O . LEU B 1 500 ? 11.328 41.344 15.531 1 98.81 500 LEU B O 1
ATOM 9255 N N . PHE B 1 501 ? 9.844 41.625 13.898 1 98.88 501 PHE B N 1
ATOM 9256 C CA . PHE B 1 501 ? 9.43 40.219 13.836 1 98.88 501 PHE B CA 1
ATOM 9257 C C . PHE B 1 501 ? 10.312 39.438 12.875 1 98.88 501 PHE B C 1
ATOM 9259 O O . PHE B 1 501 ? 10.523 39.875 11.734 1 98.88 501 PHE B O 1
ATOM 9266 N N . LEU B 1 502 ? 10.883 38.344 13.312 1 98.88 502 LEU B N 1
ATOM 9267 C CA . LEU B 1 502 ? 11.633 37.438 12.477 1 98.88 502 LEU B CA 1
ATOM 9268 C C . LEU B 1 502 ? 10.773 36.219 12.094 1 98.88 502 LEU B C 1
ATOM 9270 O O . LEU B 1 502 ? 10.531 35.344 12.922 1 98.88 502 LEU B O 1
ATOM 9274 N N . ASP B 1 503 ? 10.43 36.094 10.859 1 98.75 503 ASP B N 1
ATOM 9275 C CA . ASP B 1 503 ? 9.523 35.031 10.398 1 98.75 503 ASP B CA 1
ATOM 9276 C C . ASP B 1 503 ? 10.242 33.688 10.32 1 98.75 503 ASP B C 1
ATOM 9278 O O . ASP B 1 503 ? 11.469 33.625 10.391 1 98.75 503 ASP B O 1
ATOM 9282 N N . THR B 1 504 ? 9.43 32.656 10.32 1 98.19 504 THR B N 1
ATOM 9283 C CA . THR B 1 504 ? 9.953 31.312 10.172 1 98.19 504 THR B CA 1
ATOM 9284 C C . THR B 1 504 ? 9.914 30.859 8.711 1 98.19 504 THR B C 1
ATOM 9286 O O . THR B 1 504 ? 9.195 31.453 7.898 1 98.19 504 THR B O 1
ATOM 9289 N N . ALA B 1 505 ? 10.695 29.922 8.344 1 94.19 505 ALA B N 1
ATOM 9290 C CA . ALA B 1 505 ? 10.734 29.141 7.113 1 94.19 505 ALA B CA 1
ATOM 9291 C C . ALA B 1 505 ? 11.023 27.672 7.414 1 94.19 505 ALA B C 1
ATOM 9293 O O . ALA B 1 505 ? 11.789 27.359 8.328 1 94.19 505 ALA B O 1
ATOM 9294 N N . ALA B 1 506 ? 10.344 26.703 6.742 1 93.81 506 ALA B N 1
ATOM 9295 C CA . ALA B 1 506 ? 9.656 26.672 5.457 1 93.81 506 ALA B CA 1
ATOM 9296 C C . ALA B 1 506 ? 8.203 27.125 5.605 1 93.81 506 ALA B C 1
ATOM 9298 O O . ALA B 1 506 ? 7.535 27.438 4.613 1 93.81 506 ALA B O 1
ATOM 9299 N N . TYR B 1 507 ? 7.66 27.094 6.785 1 97.25 507 TYR B N 1
ATOM 9300 C CA . TYR B 1 507 ? 6.301 27.547 7.09 1 97.25 507 TYR B CA 1
ATOM 9301 C C . TYR B 1 507 ? 6.312 28.891 7.785 1 97.25 507 TYR B C 1
ATOM 9303 O O . TYR B 1 507 ? 6.707 29 8.953 1 97.25 507 TYR B O 1
ATOM 9311 N N . GLY B 1 508 ? 5.871 29.922 7.109 1 97.62 508 GLY B N 1
ATOM 9312 C CA . GLY B 1 508 ? 5.898 31.266 7.664 1 97.62 508 GLY B CA 1
ATOM 9313 C C . GLY B 1 508 ? 4.656 31.609 8.461 1 97.62 508 GLY B C 1
ATOM 9314 O O . GLY B 1 508 ? 3.816 30.75 8.711 1 97.62 508 GLY B O 1
ATOM 9315 N N . ALA B 1 509 ? 4.621 32.844 8.867 1 98.12 509 ALA B N 1
ATOM 9316 C CA . ALA B 1 509 ? 3.467 33.344 9.594 1 98.12 509 ALA B CA 1
ATOM 9317 C C . ALA B 1 509 ? 2.299 33.625 8.656 1 98.12 509 ALA B C 1
ATOM 9319 O O . ALA B 1 509 ? 2.502 34.031 7.508 1 98.12 509 ALA B O 1
ATOM 9320 N N . HIS B 1 510 ? 1.128 33.375 9.172 1 97.5 510 HIS B N 1
ATOM 9321 C CA . HIS B 1 510 ? -0.095 33.719 8.453 1 97.5 510 HIS B CA 1
ATOM 9322 C C . HIS B 1 510 ? -0.957 34.688 9.258 1 97.5 510 HIS B C 1
ATOM 9324 O O . HIS B 1 510 ? -0.759 35.906 9.188 1 97.5 510 HIS B O 1
ATOM 9330 N N . THR B 1 511 ? -1.732 34.062 10.188 1 96.75 511 THR B N 1
ATOM 9331 C CA . THR B 1 511 ? -2.504 34.938 11.086 1 96.75 511 THR B CA 1
ATOM 9332 C C . THR B 1 511 ? -1.58 35.719 12.008 1 96.75 511 THR B C 1
ATOM 9334 O O . THR B 1 511 ? -1.832 36.906 12.289 1 96.75 511 THR B O 1
ATOM 9337 N N . THR B 1 512 ? -0.524 35.125 12.414 1 97.19 512 THR B N 1
ATOM 9338 C CA . THR B 1 512 ? 0.471 35.781 13.258 1 97.19 512 THR B CA 1
ATOM 9339 C C . THR B 1 512 ? 1.062 37 12.539 1 97.19 512 THR B C 1
ATOM 9341 O O . THR B 1 512 ? 1.329 38 13.172 1 97.19 512 THR B O 1
ATOM 9344 N N . ALA B 1 513 ? 1.23 36.875 11.289 1 97.94 513 ALA B N 1
ATOM 9345 C CA . ALA B 1 513 ? 1.779 38 10.516 1 97.94 513 ALA B CA 1
ATOM 9346 C C . ALA B 1 513 ? 0.801 39.156 10.469 1 97.94 513 ALA B C 1
ATOM 9348 O O . ALA B 1 513 ? 1.188 40.312 10.68 1 97.94 513 ALA B O 1
ATOM 9349 N N . SER B 1 514 ? -0.458 38.875 10.148 1 97.25 514 SER B N 1
ATOM 9350 C CA . SER B 1 514 ? -1.437 39.938 10.062 1 97.25 514 SER B CA 1
ATOM 9351 C C . SER B 1 514 ? -1.639 40.625 11.422 1 97.25 514 SER B C 1
ATOM 9353 O O . SER B 1 514 ? -1.888 41.812 11.492 1 97.25 514 SER B O 1
ATOM 9355 N N . ASP B 1 515 ? -1.489 39.844 12.508 1 97.25 515 ASP B N 1
ATOM 9356 C CA . ASP B 1 515 ? -1.583 40.406 13.852 1 97.25 515 ASP B CA 1
ATOM 9357 C C . ASP B 1 515 ? -0.429 41.375 14.133 1 97.25 515 ASP B C 1
ATOM 9359 O O . ASP B 1 515 ? -0.643 42.469 14.625 1 97.25 515 ASP B O 1
ATOM 9363 N N . ALA B 1 516 ? 0.772 40.906 13.852 1 98.19 516 ALA B N 1
ATOM 9364 C CA . ALA B 1 516 ? 1.957 41.75 14.07 1 98.19 516 ALA B CA 1
ATOM 9365 C C . ALA B 1 516 ? 1.887 43.031 13.258 1 98.19 516 ALA B C 1
ATOM 9367 O O . ALA B 1 516 ? 2.133 44.125 13.789 1 98.19 516 ALA B O 1
ATOM 9368 N N . LEU B 1 517 ? 1.509 42.906 12.008 1 98.31 517 LEU B N 1
ATOM 9369 C CA . LEU B 1 517 ? 1.443 44.062 11.117 1 98.31 517 LEU B CA 1
ATOM 9370 C C . LEU B 1 517 ? 0.326 45 11.539 1 98.31 517 LEU B C 1
ATOM 9372 O O . LEU B 1 517 ? 0.486 46.219 11.484 1 98.31 517 LEU B O 1
ATOM 9376 N N . TRP B 1 518 ? -0.777 44.469 11.969 1 97.56 518 TRP B N 1
ATOM 9377 C CA . TRP B 1 518 ? -1.889 45.25 12.469 1 97.56 518 TRP B CA 1
ATOM 9378 C C . TRP B 1 518 ? -1.46 46.094 13.68 1 97.56 518 TRP B C 1
ATOM 9380 O O . TRP B 1 518 ? -1.879 47.25 13.828 1 97.56 518 TRP B O 1
ATOM 9390 N N . MET B 1 519 ? -0.632 45.531 14.492 1 97.38 519 MET B N 1
ATOM 9391 C CA . MET B 1 519 ? -0.208 46.188 15.727 1 97.38 519 MET B CA 1
ATOM 9392 C C . MET B 1 519 ? 1.033 47.031 15.492 1 97.38 519 MET B C 1
ATOM 9394 O O . MET B 1 519 ? 1.628 47.562 16.438 1 97.38 519 MET B O 1
ATOM 9398 N N . GLY B 1 520 ? 1.47 47.094 14.266 1 97.5 520 GLY B N 1
ATOM 9399 C CA . GLY B 1 520 ? 2.508 48.031 13.883 1 97.5 520 GLY B CA 1
ATOM 9400 C C . GLY B 1 520 ? 3.91 47.469 14.055 1 97.5 520 GLY B C 1
ATOM 9401 O O . GLY B 1 520 ? 4.867 48.25 14.219 1 97.5 520 GLY B O 1
ATOM 9402 N N . VAL B 1 521 ? 4.105 46.25 14.031 1 98.44 521 VAL B N 1
ATOM 9403 C CA . VAL B 1 521 ? 5.43 45.625 14.141 1 98.44 521 VAL B CA 1
ATOM 9404 C C . VAL B 1 521 ? 5.91 45.188 12.766 1 98.44 521 VAL B C 1
ATOM 9406 O O . VAL B 1 521 ? 5.305 44.312 12.141 1 98.44 521 VAL B O 1
ATOM 9409 N N . PRO B 1 522 ? 6.988 45.781 12.227 1 98.5 522 PRO B N 1
ATOM 9410 C CA . PRO B 1 522 ? 7.516 45.312 10.945 1 98.5 522 PRO B CA 1
ATOM 9411 C C . PRO B 1 522 ? 8.07 43.875 11.023 1 98.5 522 PRO B C 1
ATOM 9413 O O . PRO B 1 522 ? 8.461 43.438 12.102 1 98.5 522 PRO B O 1
ATOM 9416 N N . MET B 1 523 ? 8.148 43.219 9.852 1 98.25 523 MET B N 1
ATOM 9417 C CA . MET B 1 523 ? 8.555 41.812 9.852 1 98.25 523 MET B CA 1
ATOM 9418 C C . MET B 1 523 ? 9.477 41.531 8.672 1 98.25 523 MET B C 1
ATOM 9420 O O . MET B 1 523 ? 9.234 41.969 7.551 1 98.25 523 MET B O 1
ATOM 9424 N N . VAL B 1 524 ? 10.516 40.781 8.953 1 98.69 524 VAL B N 1
ATOM 9425 C CA . VAL B 1 524 ? 11.367 40.25 7.902 1 98.69 524 VAL B CA 1
ATOM 9426 C C . VAL B 1 524 ? 10.992 38.812 7.625 1 98.69 524 VAL B C 1
ATOM 9428 O O . VAL B 1 524 ? 10.844 38 8.555 1 98.69 524 VAL B O 1
ATOM 9431 N N . THR B 1 525 ? 10.742 38.438 6.375 1 98.44 525 THR B N 1
ATOM 9432 C CA . THR B 1 525 ? 10.367 37.094 6.023 1 98.44 525 THR B CA 1
ATOM 9433 C C . THR B 1 525 ? 11.195 36.562 4.848 1 98.44 525 THR B C 1
ATOM 9435 O O . THR B 1 525 ? 11.844 37.375 4.156 1 98.44 525 THR B O 1
ATOM 9438 N N . LEU B 1 526 ? 11.328 35.312 4.801 1 97.06 526 LEU B N 1
ATOM 9439 C CA . LEU B 1 526 ? 11.969 34.562 3.717 1 97.06 526 LEU B CA 1
ATOM 9440 C C . LEU B 1 526 ? 10.945 33.812 2.895 1 97.06 526 LEU B C 1
ATOM 9442 O O . LEU B 1 526 ? 10.391 32.812 3.361 1 97.06 526 LEU B O 1
ATOM 9446 N N . SER B 1 527 ? 10.68 34.281 1.671 1 95.19 527 SER B N 1
ATOM 9447 C CA . SER B 1 527 ? 9.688 33.625 0.831 1 95.19 527 SER B CA 1
ATOM 9448 C C . SER B 1 527 ? 10.297 32.406 0.115 1 95.19 527 SER B C 1
ATOM 9450 O O . SER B 1 527 ? 11.227 32.562 -0.685 1 95.19 527 SER B O 1
ATOM 9452 N N . GLY B 1 528 ? 9.836 31.281 0.421 1 95.56 528 GLY B N 1
ATOM 9453 C CA . GLY B 1 528 ? 10.289 30.062 -0.231 1 95.56 528 GLY B CA 1
ATOM 9454 C C . GLY B 1 528 ? 9.523 29.75 -1.505 1 95.56 528 GLY B C 1
ATOM 9455 O O . GLY B 1 528 ? 9.242 30.641 -2.301 1 95.56 528 GLY B O 1
ATOM 9456 N N . ARG B 1 529 ? 9.25 28.5 -1.726 1 96 529 ARG B N 1
ATOM 9457 C CA . ARG B 1 529 ? 8.648 28.062 -2.979 1 96 529 ARG B CA 1
ATOM 9458 C C . ARG B 1 529 ? 7.195 27.641 -2.771 1 96 529 ARG B C 1
ATOM 9460 O O . ARG B 1 529 ? 6.359 27.812 -3.664 1 96 529 ARG B O 1
ATOM 9467 N N . SER B 1 530 ? 6.91 27.125 -1.64 1 97.06 530 SER B N 1
ATOM 9468 C CA . SER B 1 530 ? 5.605 26.5 -1.394 1 97.06 530 SER B CA 1
ATOM 9469 C C . SER B 1 530 ? 4.594 27.531 -0.903 1 97.06 530 SER B C 1
ATOM 9471 O O . SER B 1 530 ? 4.969 28.656 -0.525 1 97.06 530 SER B O 1
ATOM 9473 N N . PHE B 1 531 ? 3.352 27.141 -0.906 1 98.38 531 PHE B N 1
ATOM 9474 C CA . PHE B 1 531 ? 2.256 28 -0.476 1 98.38 531 PHE B CA 1
ATOM 9475 C C . PHE B 1 531 ? 2.496 28.516 0.939 1 98.38 531 PHE B C 1
ATOM 9477 O O . PHE B 1 531 ? 2.518 29.719 1.169 1 98.38 531 PHE B O 1
ATOM 9484 N N . ALA B 1 532 ? 2.824 27.656 1.857 1 98 532 ALA B N 1
ATOM 9485 C CA . ALA B 1 532 ? 2.986 27.984 3.268 1 98 532 ALA B CA 1
ATOM 9486 C C . ALA B 1 532 ? 4.18 28.922 3.475 1 98 532 ALA B C 1
ATOM 9488 O O . ALA B 1 532 ? 4.152 29.781 4.352 1 98 532 ALA B O 1
ATOM 9489 N N . ALA B 1 533 ? 5.145 28.797 2.646 1 97.5 533 ALA B N 1
ATOM 9490 C CA . ALA B 1 533 ? 6.379 29.578 2.775 1 97.5 533 ALA B CA 1
ATOM 9491 C C . ALA B 1 533 ? 6.215 30.969 2.176 1 97.5 533 ALA B C 1
ATOM 9493 O O . ALA B 1 533 ? 7.031 31.859 2.43 1 97.5 533 ALA B O 1
ATOM 9494 N N . ARG B 1 534 ? 5.117 31.172 1.464 1 97.88 534 ARG B N 1
ATOM 9495 C CA . ARG B 1 534 ? 5.047 32.406 0.699 1 97.88 534 ARG B CA 1
ATOM 9496 C C . ARG B 1 534 ? 3.916 33.312 1.2 1 97.88 534 ARG B C 1
ATOM 9498 O O . ARG B 1 534 ? 3.818 34.469 0.814 1 97.88 534 ARG B O 1
ATOM 9505 N N . VAL B 1 535 ? 3.139 32.812 2.109 1 98.38 535 VAL B N 1
ATOM 9506 C CA . VAL B 1 535 ? 2.002 33.562 2.619 1 98.38 535 VAL B CA 1
ATOM 9507 C C . VAL B 1 535 ? 2.496 34.844 3.318 1 98.38 535 VAL B C 1
ATOM 9509 O O . VAL B 1 535 ? 1.991 35.938 3.064 1 98.38 535 VAL B O 1
ATOM 9512 N N . CYS B 1 536 ? 3.482 34.719 4.18 1 98.25 536 CYS B N 1
ATOM 9513 C CA . CYS B 1 536 ? 3.959 35.875 4.922 1 98.25 536 CYS B CA 1
ATOM 9514 C C . CYS B 1 536 ? 4.484 36.969 3.979 1 98.25 536 CYS B C 1
ATOM 9516 O O . CYS B 1 536 ? 4.262 38.156 4.199 1 98.25 536 CYS B O 1
ATOM 9518 N N . GLY B 1 537 ? 5.195 36.5 2.934 1 98.12 537 GLY B N 1
ATOM 9519 C CA . GLY B 1 537 ? 5.652 37.469 1.938 1 98.12 537 GLY B CA 1
ATOM 9520 C C . GLY B 1 537 ? 4.52 38.25 1.303 1 98.12 537 GLY B C 1
ATOM 9521 O O . GLY B 1 537 ? 4.645 39.469 1.074 1 98.12 537 GLY B O 1
ATOM 9522 N N . SER B 1 538 ? 3.469 37.562 1.035 1 98.25 538 SER B N 1
ATOM 9523 C CA . SER B 1 538 ? 2.283 38.219 0.486 1 98.25 538 SER B CA 1
ATOM 9524 C C . SER B 1 538 ? 1.746 39.281 1.438 1 98.25 538 SER B C 1
ATOM 9526 O O . SER B 1 538 ? 1.45 40.406 1.021 1 98.25 538 SER B O 1
ATOM 9528 N N . LEU B 1 539 ? 1.659 38.969 2.684 1 98.31 539 LEU B N 1
ATOM 9529 C CA . LEU B 1 539 ? 1.065 39.844 3.678 1 98.31 539 LEU B CA 1
ATOM 9530 C C . LEU B 1 539 ? 1.953 41.062 3.916 1 98.31 539 LEU B C 1
ATOM 9532 O O . LEU B 1 539 ? 1.458 42.188 4.004 1 98.31 539 LEU B O 1
ATOM 9536 N N . VAL B 1 540 ? 3.232 40.844 4.012 1 98.38 540 VAL B N 1
ATOM 9537 C CA . VAL B 1 540 ? 4.188 41.938 4.227 1 98.38 540 VAL B CA 1
ATOM 9538 C C . VAL B 1 540 ? 4.156 42.906 3.041 1 98.38 540 VAL B C 1
ATOM 9540 O O . VAL B 1 540 ? 4.117 44.125 3.221 1 98.38 540 VAL B O 1
ATOM 9543 N N . ARG B 1 541 ? 4.078 42.344 1.858 1 97.81 541 ARG B N 1
ATOM 9544 C CA . ARG B 1 541 ? 3.998 43.156 0.657 1 97.81 541 ARG B CA 1
ATOM 9545 C C . ARG B 1 541 ? 2.693 43.969 0.621 1 97.81 541 ARG B C 1
ATOM 9547 O O . ARG B 1 541 ? 2.689 45.156 0.301 1 97.81 541 ARG B O 1
ATOM 9554 N N . ALA B 1 542 ? 1.655 43.312 0.984 1 97.75 542 ALA B N 1
ATOM 9555 C CA . ALA B 1 542 ? 0.331 43.938 0.946 1 97.75 542 ALA B CA 1
ATOM 9556 C C . ALA B 1 542 ? 0.211 45.031 1.99 1 97.75 542 ALA B C 1
ATOM 9558 O O . ALA B 1 542 ? -0.655 45.906 1.883 1 97.75 542 ALA B O 1
ATOM 9559 N N . SER B 1 543 ? 1.05 45 3.023 1 97.5 543 SER B N 1
ATOM 9560 C CA . SER B 1 543 ? 1.04 46.031 4.055 1 97.5 543 SER B CA 1
ATOM 9561 C C . SER B 1 543 ? 1.843 47.25 3.623 1 97.5 543 SER B C 1
ATOM 9563 O O . SER B 1 543 ? 1.779 48.312 4.266 1 97.5 543 SER B O 1
ATOM 9565 N N . GLY B 1 544 ? 2.68 47.031 2.582 1 95.88 544 GLY B N 1
ATOM 9566 C CA . GLY B 1 544 ? 3.439 48.156 2.039 1 95.88 544 GLY B CA 1
ATOM 9567 C C . GLY B 1 544 ? 4.926 48.062 2.33 1 95.88 544 GLY B C 1
ATOM 9568 O O . GLY B 1 544 ? 5.688 48.969 1.981 1 95.88 544 GLY B O 1
ATOM 9569 N N . LEU B 1 545 ? 5.379 47 2.934 1 97.12 545 LEU B N 1
ATOM 9570 C CA . LEU B 1 545 ? 6.781 46.875 3.312 1 97.12 545 LEU B CA 1
ATOM 9571 C C . LEU B 1 545 ? 7.492 45.844 2.434 1 97.12 545 LEU B C 1
ATOM 9573 O O . LEU B 1 545 ? 8.125 44.906 2.939 1 97.12 545 LEU B O 1
ATOM 9577 N N . VAL B 1 546 ? 7.543 46.031 1.161 1 95.56 546 VAL B N 1
ATOM 9578 C CA . VAL B 1 546 ? 8.008 45.062 0.159 1 95.56 546 VAL B CA 1
ATOM 9579 C C . VAL B 1 546 ? 9.484 44.75 0.389 1 95.56 546 VAL B C 1
ATOM 9581 O O . VAL B 1 546 ? 9.938 43.625 0.135 1 95.56 546 VAL B O 1
ATOM 9584 N N . ASP B 1 547 ? 10.219 45.688 0.936 1 95.31 547 ASP B N 1
ATOM 9585 C CA . ASP B 1 547 ? 11.664 45.562 1.093 1 95.31 547 ASP B CA 1
ATOM 9586 C C . ASP B 1 547 ? 12 44.562 2.207 1 95.31 547 ASP B C 1
ATOM 9588 O O . ASP B 1 547 ? 13.148 44.125 2.33 1 95.31 547 ASP B O 1
ATOM 9592 N N . LEU B 1 548 ? 11.023 44.156 2.949 1 98.31 548 LEU B N 1
ATOM 9593 C CA . LEU B 1 548 ? 11.273 43.25 4.082 1 98.31 548 LEU B CA 1
ATOM 9594 C C . LEU B 1 548 ? 11.023 41.812 3.699 1 98.31 548 LEU B C 1
ATOM 9596 O O . LEU B 1 548 ? 11.172 40.906 4.527 1 98.31 548 LEU B O 1
ATOM 9600 N N . VAL B 1 549 ? 10.688 41.531 2.424 1 98.31 549 VAL B N 1
ATOM 9601 C CA . VAL B 1 549 ? 10.562 40.188 1.885 1 98.31 549 VAL B CA 1
ATOM 9602 C C . VAL B 1 549 ? 11.875 39.781 1.224 1 98.31 549 VAL B C 1
ATOM 9604 O O . VAL B 1 549 ? 12.266 40.344 0.197 1 98.31 549 VAL B O 1
ATOM 9607 N N . CYS B 1 550 ? 12.5 38.781 1.827 1 97.62 550 CYS B N 1
ATOM 9608 C CA . CYS B 1 550 ? 13.82 38.375 1.365 1 97.62 550 CYS B CA 1
ATOM 9609 C C . CYS B 1 550 ? 13.719 37.156 0.454 1 97.62 550 CYS B C 1
ATOM 9611 O O . CYS B 1 550 ? 12.797 36.344 0.595 1 97.62 550 CYS B O 1
ATOM 9613 N N . ALA B 1 551 ? 14.711 37 -0.403 1 92.31 551 ALA B N 1
ATOM 9614 C CA . ALA B 1 551 ? 14.664 35.938 -1.409 1 92.31 551 ALA B CA 1
ATOM 9615 C C . ALA B 1 551 ? 15.633 34.812 -1.056 1 92.31 551 ALA B C 1
ATOM 9617 O O . ALA B 1 551 ? 15.547 33.719 -1.62 1 92.31 551 ALA B O 1
ATOM 9618 N N . SER B 1 552 ? 16.547 35.125 -0.155 1 94.88 552 SER B N 1
ATOM 9619 C CA . SER B 1 552 ? 17.516 34.094 0.229 1 94.88 552 SER B CA 1
ATOM 9620 C C . SER B 1 552 ? 17.797 34.125 1.727 1 94.88 552 SER B C 1
ATOM 9622 O O . SER B 1 552 ? 17.578 35.156 2.377 1 94.88 552 SER B O 1
ATOM 9624 N N . PRO B 1 553 ? 18.328 33.031 2.23 1 96.12 553 PRO B N 1
ATOM 9625 C CA . PRO B 1 553 ? 18.656 33 3.654 1 96.12 553 PRO B CA 1
ATOM 9626 C C . PRO B 1 553 ? 19.688 34.062 4.043 1 96.12 553 PRO B C 1
ATOM 9628 O O . PRO B 1 553 ? 19.562 34.688 5.098 1 96.12 553 PRO B O 1
ATOM 9631 N N . ASP B 1 554 ? 20.656 34.281 3.182 1 96.62 554 ASP B N 1
ATOM 9632 C CA . ASP B 1 554 ? 21.672 35.281 3.471 1 96.62 554 ASP B CA 1
ATOM 9633 C C . ASP B 1 554 ? 21.078 36.688 3.521 1 96.62 554 ASP B C 1
ATOM 9635 O O . ASP B 1 554 ? 21.406 37.469 4.402 1 96.62 554 ASP B O 1
ATOM 9639 N N . GLU B 1 555 ? 20.203 36.906 2.582 1 97.62 555 GLU B N 1
ATOM 9640 C CA . GLU B 1 555 ? 19.531 38.219 2.562 1 97.62 555 GLU B CA 1
ATOM 9641 C C . GLU B 1 555 ? 18.688 38.406 3.812 1 97.62 555 GLU B C 1
ATOM 9643 O O . GLU B 1 555 ? 18.625 39.531 4.352 1 97.62 555 GLU B O 1
ATOM 9648 N N . TYR B 1 556 ? 18.078 37.406 4.234 1 98.25 556 TYR B N 1
ATOM 9649 C CA . TYR B 1 556 ? 17.25 37.438 5.438 1 98.25 556 TYR B CA 1
ATOM 9650 C C . TYR B 1 556 ? 18.078 37.844 6.656 1 98.25 556 TYR B C 1
ATOM 9652 O O . TYR B 1 556 ? 17.688 38.719 7.406 1 98.25 556 TYR B O 1
ATOM 9660 N N . VAL B 1 557 ? 19.203 37.188 6.844 1 98.62 557 VAL B N 1
ATOM 9661 C CA . VAL B 1 557 ? 20.078 37.469 7.988 1 98.62 557 VAL B CA 1
ATOM 9662 C C . VAL B 1 557 ? 20.625 38.875 7.906 1 98.62 557 VAL B C 1
ATOM 9664 O O . VAL B 1 557 ? 20.578 39.625 8.883 1 98.62 557 VAL B O 1
ATOM 9667 N N . GLU B 1 558 ? 21.078 39.281 6.723 1 98.62 558 GLU B N 1
ATOM 9668 C CA . GLU B 1 558 ? 21.672 40.594 6.547 1 98.62 558 GLU B CA 1
ATOM 9669 C C . GLU B 1 558 ? 20.656 41.719 6.805 1 98.62 558 GLU B C 1
ATOM 9671 O O . GLU B 1 558 ? 20.984 42.719 7.418 1 98.62 558 GLU B O 1
ATOM 9676 N N . ARG B 1 559 ? 19.469 41.469 6.309 1 98.75 559 ARG B N 1
ATOM 9677 C CA . ARG B 1 559 ? 18.406 42.469 6.512 1 98.75 559 ARG B CA 1
ATOM 9678 C C . ARG B 1 559 ? 18.078 42.625 7.992 1 98.75 559 ARG B C 1
ATOM 9680 O O . ARG B 1 559 ? 17.953 43.75 8.492 1 98.75 559 ARG B O 1
ATOM 9687 N N . ALA B 1 560 ? 17.984 41.562 8.711 1 98.81 560 ALA B N 1
ATOM 9688 C CA . ALA B 1 560 ? 17.656 41.594 10.141 1 98.81 560 ALA B CA 1
ATOM 9689 C C . ALA B 1 560 ? 18.766 42.25 10.938 1 98.81 560 ALA B C 1
ATOM 9691 O O . ALA B 1 560 ? 18.5 43.062 11.852 1 98.81 560 ALA B O 1
ATOM 9692 N N . VAL B 1 561 ? 20.016 41.969 10.594 1 98.81 561 VAL B N 1
ATOM 9693 C CA . VAL B 1 561 ? 21.156 42.531 11.289 1 98.81 561 VAL B CA 1
ATOM 9694 C C . VAL B 1 561 ? 21.203 44.031 11.055 1 98.81 561 VAL B C 1
ATOM 9696 O O . VAL B 1 561 ? 21.391 44.812 11.992 1 98.81 561 VAL B O 1
ATOM 9699 N N . THR B 1 562 ? 21.031 44.375 9.773 1 98.62 562 THR B N 1
ATOM 9700 C CA . THR B 1 562 ? 21.062 45.812 9.43 1 98.62 562 THR B CA 1
ATOM 9701 C C . THR B 1 562 ? 19.984 46.562 10.203 1 98.62 562 THR B C 1
ATOM 9703 O O . THR B 1 562 ? 20.266 47.625 10.789 1 98.62 562 THR B O 1
ATOM 9706 N N . LEU B 1 563 ? 18.875 46.031 10.273 1 98.69 563 LEU B N 1
ATOM 9707 C CA . LEU B 1 563 ? 17.75 46.688 10.953 1 98.69 563 LEU B CA 1
ATOM 9708 C C . LEU B 1 563 ? 17.953 46.656 12.469 1 98.69 563 LEU B C 1
ATOM 9710 O O . LEU B 1 563 ? 17.531 47.594 13.164 1 98.69 563 LEU B O 1
ATOM 9714 N N . GLY B 1 564 ? 18.578 45.656 12.977 1 98.44 564 GLY B N 1
ATOM 9715 C CA . GLY B 1 564 ? 18.891 45.562 14.391 1 98.44 564 GLY B CA 1
ATOM 9716 C C . GLY B 1 564 ? 19.812 46.688 14.875 1 98.44 564 GLY B C 1
ATOM 9717 O O . GLY B 1 564 ? 19.844 47 16.062 1 98.44 564 GLY B O 1
ATOM 9718 N N . HIS B 1 565 ? 20.5 47.312 13.914 1 98.06 565 HIS B N 1
ATOM 9719 C CA . HIS B 1 565 ? 21.422 48.406 14.234 1 98.06 565 HIS B CA 1
ATOM 9720 C C . HIS B 1 565 ? 20.844 49.75 13.828 1 98.06 565 HIS B C 1
ATOM 9722 O O . HIS B 1 565 ? 21.516 50.781 13.961 1 98.06 565 HIS B O 1
ATOM 9728 N N . ASP B 1 566 ? 19.609 49.688 13.336 1 97.56 566 ASP B N 1
ATOM 9729 C CA . ASP B 1 566 ? 19.047 50.938 12.797 1 97.56 566 ASP B CA 1
ATOM 9730 C C . ASP B 1 566 ? 17.656 51.188 13.375 1 97.56 566 ASP B C 1
ATOM 9732 O O . ASP B 1 566 ? 16.641 51.031 12.688 1 97.56 566 ASP B O 1
ATOM 9736 N N . ARG B 1 567 ? 17.578 51.688 14.508 1 96.44 567 ARG B N 1
ATOM 9737 C CA . ARG B 1 567 ? 16.328 51.969 15.211 1 96.44 567 ARG B CA 1
ATOM 9738 C C . ARG B 1 567 ? 15.5 53.031 14.492 1 96.44 567 ARG B C 1
ATOM 9740 O O . ARG B 1 567 ? 14.266 53 14.555 1 96.44 567 ARG B O 1
ATOM 9747 N N . ALA B 1 568 ? 16.172 53.875 13.844 1 97.81 568 ALA B N 1
ATOM 9748 C CA . ALA B 1 568 ? 15.461 54.906 13.094 1 97.81 568 ALA B CA 1
ATOM 9749 C C . ALA B 1 568 ? 14.656 54.312 11.953 1 97.81 568 ALA B C 1
ATOM 9751 O O . ALA B 1 568 ? 13.516 54.719 11.703 1 97.81 568 ALA B O 1
ATOM 9752 N N . GLN B 1 569 ? 15.266 53.438 11.289 1 97.88 569 GLN B N 1
ATOM 9753 C CA . GLN B 1 569 ? 14.562 52.781 10.195 1 97.88 569 GLN B CA 1
ATOM 9754 C C . GLN B 1 569 ? 13.383 51.969 10.719 1 97.88 569 GLN B C 1
ATOM 9756 O O . GLN B 1 569 ? 12.336 51.875 10.07 1 97.88 569 GLN B O 1
ATOM 9761 N N . ILE B 1 570 ? 13.547 51.344 11.828 1 98.19 570 ILE B N 1
ATOM 9762 C CA . ILE B 1 570 ? 12.461 50.594 12.461 1 98.19 570 ILE B CA 1
ATOM 9763 C C . ILE B 1 570 ? 11.305 51.562 12.773 1 98.19 570 ILE B C 1
ATOM 9765 O O . ILE B 1 570 ? 10.141 51.25 12.508 1 98.19 570 ILE B O 1
ATOM 9769 N N . ALA B 1 571 ? 11.586 52.656 13.289 1 97.81 571 ALA B N 1
ATOM 9770 C CA . ALA B 1 571 ? 10.57 53.656 13.609 1 97.81 571 ALA B CA 1
ATOM 9771 C C . ALA B 1 571 ? 9.836 54.094 12.344 1 97.81 571 ALA B C 1
ATOM 9773 O O . ALA B 1 571 ? 8.625 54.344 12.375 1 97.81 571 ALA B O 1
ATOM 9774 N N . ALA B 1 572 ? 10.594 54.219 11.328 1 98 572 ALA B N 1
ATOM 9775 C CA . ALA B 1 572 ? 10 54.594 10.055 1 98 572 ALA B CA 1
ATOM 9776 C C . ALA B 1 572 ? 9.031 53.562 9.539 1 98 572 ALA B C 1
ATOM 9778 O O . ALA B 1 572 ? 7.957 53.875 9.023 1 98 572 ALA B O 1
ATOM 9779 N N . TYR B 1 573 ? 9.438 52.344 9.648 1 98.12 573 TYR B N 1
ATOM 9780 C CA . TYR B 1 573 ? 8.562 51.25 9.227 1 98.12 573 TYR B CA 1
ATOM 9781 C C . TYR B 1 573 ? 7.297 51.219 10.078 1 98.12 573 TYR B C 1
ATOM 9783 O O . TYR B 1 573 ? 6.199 51 9.562 1 98.12 573 TYR B O 1
ATOM 9791 N N . LYS B 1 574 ? 7.422 51.375 11.375 1 97.88 574 LYS B N 1
ATOM 9792 C CA . LYS B 1 574 ? 6.27 51.406 12.273 1 97.88 574 LYS B CA 1
ATOM 9793 C C . LYS B 1 574 ? 5.312 52.531 11.906 1 97.88 574 LYS B C 1
ATOM 9795 O O . LYS B 1 574 ? 4.094 52.344 11.883 1 97.88 574 LYS B O 1
ATOM 9800 N N . ALA B 1 575 ? 5.867 53.656 11.602 1 97.56 575 ALA B N 1
ATOM 9801 C CA . ALA B 1 575 ? 5.059 54.812 11.195 1 97.56 575 ALA B CA 1
ATOM 9802 C C . ALA B 1 575 ? 4.34 54.531 9.875 1 97.56 575 ALA B C 1
ATOM 9804 O O . ALA B 1 575 ? 3.18 54.906 9.703 1 97.56 575 ALA B O 1
ATOM 9805 N N . GLN B 1 576 ? 5.008 53.969 9.055 1 97.06 576 GLN B N 1
ATOM 9806 C CA . GLN B 1 576 ? 4.422 53.625 7.762 1 97.06 576 GLN B CA 1
ATOM 9807 C C . GLN B 1 576 ? 3.271 52.625 7.93 1 97.06 576 GLN B C 1
ATOM 9809 O O . GLN B 1 576 ? 2.236 52.75 7.27 1 97.06 576 GLN B O 1
ATOM 9814 N N . LEU B 1 577 ? 3.469 51.625 8.727 1 97.81 577 LEU B N 1
ATOM 9815 C CA . LEU B 1 577 ? 2.42 50.656 9 1 97.81 577 LEU B CA 1
ATOM 9816 C C . LEU B 1 577 ? 1.186 51.344 9.586 1 97.81 577 LEU B C 1
ATOM 9818 O O . LEU B 1 577 ? 0.057 51 9.211 1 97.81 577 LEU B O 1
ATOM 9822 N N . GLU B 1 578 ? 1.412 52.219 10.461 1 95.88 578 GLU B N 1
ATOM 9823 C CA . GLU B 1 578 ? 0.306 52.969 11.07 1 95.88 578 GLU B CA 1
ATOM 9824 C C . GLU B 1 578 ? -0.422 53.812 10.031 1 95.88 578 GLU B C 1
ATOM 9826 O O . GLU B 1 578 ? -1.653 53.844 10.008 1 95.88 578 GLU B O 1
ATOM 9831 N N . ALA B 1 579 ? 0.31 54.406 9.195 1 95.75 579 ALA B N 1
ATOM 9832 C CA . ALA B 1 579 ? -0.252 55.312 8.188 1 95.75 579 ALA B CA 1
ATOM 9833 C C . ALA B 1 579 ? -1.043 54.531 7.145 1 95.75 579 ALA B C 1
ATOM 9835 O O . ALA B 1 579 ? -2.049 55 6.625 1 95.75 579 ALA B O 1
ATOM 9836 N N . ASN B 1 580 ? -0.599 53.344 6.875 1 93.44 580 ASN B N 1
ATOM 9837 C CA . ASN B 1 580 ? -1.162 52.562 5.793 1 93.44 580 ASN B CA 1
ATOM 9838 C C . ASN B 1 580 ? -2.283 51.656 6.289 1 93.44 580 ASN B C 1
ATOM 9840 O O . ASN B 1 580 ? -2.988 51.031 5.488 1 93.44 580 ASN B O 1
ATOM 9844 N N . ARG B 1 581 ? -2.477 51.531 7.516 1 94.06 581 ARG B N 1
ATOM 9845 C CA . ARG B 1 581 ? -3.299 50.469 8.109 1 94.06 581 ARG B CA 1
ATOM 9846 C C . ARG B 1 581 ? -4.684 50.438 7.465 1 94.06 581 ARG B C 1
ATOM 9848 O O . ARG B 1 581 ? -5.191 49.344 7.145 1 94.06 581 ARG B O 1
ATOM 9855 N N . ASP B 1 582 ? -5.227 51.594 7.176 1 90.56 582 ASP B N 1
ATOM 9856 C CA . ASP B 1 582 ? -6.605 51.656 6.703 1 90.56 582 ASP B CA 1
ATOM 9857 C C . ASP B 1 582 ? -6.66 51.719 5.176 1 90.56 582 ASP B C 1
ATOM 9859 O O . ASP B 1 582 ? -7.746 51.719 4.59 1 90.56 582 ASP B O 1
ATOM 9863 N N . THR B 1 583 ? -5.492 51.656 4.531 1 91.56 583 THR B N 1
ATOM 9864 C CA . THR B 1 583 ? -5.523 51.906 3.092 1 91.56 583 THR B CA 1
ATOM 9865 C C . THR B 1 583 ? -4.809 50.781 2.35 1 91.56 583 THR B C 1
ATOM 9867 O O . THR B 1 583 ? -4.965 50.625 1.136 1 91.56 583 THR B O 1
ATOM 9870 N N . CYS B 1 584 ? -4.074 50.062 3.043 1 95.38 584 CYS B N 1
ATOM 9871 C CA . CYS B 1 584 ? -3.305 49.031 2.379 1 95.38 584 CYS B CA 1
ATOM 9872 C C . CYS B 1 584 ? -4.207 47.875 1.949 1 95.38 584 CYS B C 1
ATOM 9874 O O . CYS B 1 584 ? -5.32 47.719 2.457 1 95.38 584 CYS B O 1
ATOM 9876 N N . ASP B 1 585 ? -3.723 47.031 1.039 1 95.38 585 ASP B N 1
ATOM 9877 C CA . ASP B 1 585 ? -4.484 45.906 0.52 1 95.38 585 ASP B CA 1
ATOM 9878 C C . ASP B 1 585 ? -4.711 44.844 1.602 1 95.38 585 ASP B C 1
ATOM 9880 O O . ASP B 1 585 ? -5.734 44.156 1.604 1 95.38 585 ASP B O 1
ATOM 9884 N N . LEU B 1 586 ? -3.818 44.719 2.541 1 97.19 586 LEU B N 1
ATOM 9885 C CA . LEU B 1 586 ? -3.867 43.688 3.572 1 97.19 586 LEU B CA 1
ATOM 9886 C C . LEU B 1 586 ? -5.129 43.844 4.418 1 97.19 586 LEU B C 1
ATOM 9888 O O . LEU B 1 586 ? -5.738 42.844 4.793 1 97.19 586 LEU B O 1
ATOM 9892 N N . PHE B 1 587 ? -5.535 45.031 4.664 1 97.31 587 PHE B N 1
ATOM 9893 C CA . PHE B 1 587 ? -6.656 45.25 5.57 1 97.31 587 PHE B CA 1
ATOM 9894 C C . PHE B 1 587 ? -7.844 45.844 4.836 1 97.31 587 PHE B C 1
ATOM 9896 O O . PHE B 1 587 ? -8.773 46.375 5.461 1 97.31 587 PHE B O 1
ATOM 9903 N N . ASN B 1 588 ? -7.812 45.812 3.508 1 96.81 588 ASN B N 1
ATOM 9904 C CA . ASN B 1 588 ? -8.938 46.281 2.703 1 96.81 588 ASN B CA 1
ATOM 9905 C C . ASN B 1 588 ? -9.961 45.156 2.477 1 96.81 588 ASN B C 1
ATOM 9907 O O . ASN B 1 588 ? -10.031 44.594 1.388 1 96.81 588 ASN B O 1
ATOM 9911 N N . MET B 1 589 ? -10.82 45 3.438 1 97.12 589 MET B N 1
ATOM 9912 C CA . MET B 1 589 ? -11.75 43.875 3.441 1 97.12 589 MET B CA 1
ATOM 9913 C C . MET B 1 589 ? -12.828 44.062 2.381 1 97.12 589 MET B C 1
ATOM 9915 O O . MET B 1 589 ? -13.297 43.094 1.79 1 97.12 589 MET B O 1
ATOM 9919 N N . GLU B 1 590 ? -13.258 45.25 2.1 1 96.75 590 GLU B N 1
ATOM 9920 C CA . GLU B 1 590 ? -14.242 45.5 1.051 1 96.75 590 GLU B CA 1
ATOM 9921 C C . GLU B 1 590 ? -13.719 45.062 -0.311 1 96.75 590 GLU B C 1
ATOM 9923 O O . GLU B 1 590 ? -14.43 44.375 -1.065 1 96.75 590 GLU B O 1
ATOM 9928 N N . LYS B 1 591 ? -12.484 45.406 -0.508 1 97.31 591 LYS B N 1
ATOM 9929 C CA . LYS B 1 591 ? -11.867 45.031 -1.77 1 97.31 591 LYS B CA 1
ATOM 9930 C C . LYS B 1 591 ? -11.711 43.5 -1.856 1 97.31 591 LYS B C 1
ATOM 9932 O O . LYS B 1 591 ? -11.953 42.906 -2.908 1 97.31 591 LYS B O 1
ATOM 9937 N N . LEU B 1 592 ? -11.305 42.906 -0.849 1 97.69 592 LEU B N 1
ATOM 9938 C CA . LEU B 1 592 ? -11.133 41.438 -0.829 1 97.69 592 LEU B CA 1
ATOM 9939 C C . LEU B 1 592 ? -12.445 40.719 -1.116 1 97.69 592 LEU B C 1
ATOM 9941 O O . LEU B 1 592 ? -12.5 39.844 -1.972 1 97.69 592 LEU B O 1
ATOM 9945 N N . VAL B 1 593 ? -13.523 41.125 -0.435 1 98.12 593 VAL B N 1
ATOM 9946 C CA . VAL B 1 593 ? -14.797 40.438 -0.548 1 98.12 593 VAL B CA 1
ATOM 9947 C C . VAL B 1 593 ? -15.375 40.625 -1.949 1 98.12 593 VAL B C 1
ATOM 9949 O O . VAL B 1 593 ? -15.875 39.688 -2.561 1 98.12 593 VAL B O 1
ATOM 9952 N N . SER B 1 594 ? -15.289 41.844 -2.41 1 98 594 SER B N 1
ATOM 9953 C CA . SER B 1 594 ? -15.781 42.125 -3.76 1 98 594 SER B CA 1
ATOM 9954 C C . SER B 1 594 ? -15.008 41.312 -4.797 1 98 594 SER B C 1
ATOM 9956 O O . SER B 1 594 ? -15.594 40.75 -5.734 1 98 594 SER B O 1
ATOM 9958 N N . SER B 1 595 ? -13.711 41.219 -4.629 1 98.31 595 SER B N 1
ATOM 9959 C CA . SER B 1 595 ? -12.867 40.469 -5.543 1 98.31 595 SER B CA 1
ATOM 9960 C C . SER B 1 595 ? -13.172 38.969 -5.445 1 98.31 595 SER B C 1
ATOM 9962 O O . SER B 1 595 ? -13.125 38.25 -6.445 1 98.31 595 SER B O 1
ATOM 9964 N N . LEU B 1 596 ? -13.422 38.5 -4.285 1 98.5 596 LEU B N 1
ATOM 9965 C CA . LEU B 1 596 ? -13.789 37.094 -4.074 1 98.5 596 LEU B CA 1
ATOM 9966 C C . LEU B 1 596 ? -15.094 36.75 -4.793 1 98.5 596 LEU B C 1
ATOM 9968 O O . LEU B 1 596 ? -15.195 35.719 -5.441 1 98.5 596 LEU B O 1
ATOM 9972 N N . GLU B 1 597 ? -16.078 37.625 -4.688 1 98.44 597 GLU B N 1
ATOM 9973 C CA . GLU B 1 597 ? -17.359 37.469 -5.379 1 98.44 597 GLU B CA 1
ATOM 9974 C C . GLU B 1 597 ? -17.172 37.469 -6.891 1 98.44 597 GLU B C 1
ATOM 9976 O O . GLU B 1 597 ? -17.844 36.75 -7.613 1 98.44 597 GLU B O 1
ATOM 9981 N N . ASP B 1 598 ? -16.234 38.281 -7.316 1 98.19 598 ASP B N 1
ATOM 9982 C CA . ASP B 1 598 ? -15.906 38.281 -8.742 1 98.19 598 ASP B CA 1
ATOM 9983 C C . ASP B 1 598 ? -15.32 36.969 -9.18 1 98.19 598 ASP B C 1
ATOM 9985 O O . ASP B 1 598 ? -15.625 36.469 -10.273 1 98.19 598 ASP B O 1
ATOM 9989 N N . LEU B 1 599 ? -14.469 36.406 -8.398 1 98.56 599 LEU B N 1
ATOM 9990 C CA . LEU B 1 599 ? -13.914 35.094 -8.695 1 98.56 599 LEU B CA 1
ATOM 9991 C C . LEU B 1 599 ? -15.016 34.031 -8.773 1 98.56 599 LEU B C 1
ATOM 9993 O O . LEU B 1 599 ? -15.023 33.188 -9.672 1 98.56 599 LEU B O 1
ATOM 9997 N N . TYR B 1 600 ? -15.969 34.062 -7.828 1 98.5 600 TYR B N 1
ATOM 9998 C CA . TYR B 1 600 ? -17.094 33.125 -7.836 1 98.5 600 TYR B CA 1
ATOM 9999 C C . TYR B 1 600 ? -17.906 33.25 -9.117 1 98.5 600 TYR B C 1
ATOM 10001 O O . TYR B 1 600 ? -18.281 32.25 -9.727 1 98.5 600 TYR B O 1
ATOM 10009 N N . ALA B 1 601 ? -18.156 34.469 -9.492 1 97.44 601 ALA B N 1
ATOM 10010 C CA . ALA B 1 601 ? -18.891 34.688 -10.727 1 97.44 601 ALA B CA 1
ATOM 10011 C C . ALA B 1 601 ? -18.172 34.094 -11.93 1 97.44 601 ALA B C 1
ATOM 10013 O O . ALA B 1 601 ? -18.797 33.531 -12.812 1 97.44 601 ALA B O 1
ATOM 10014 N N . THR B 1 602 ? -16.891 34.25 -11.938 1 97.94 602 THR B N 1
ATOM 10015 C CA . THR B 1 602 ? -16.078 33.719 -13.023 1 97.94 602 THR B CA 1
ATOM 10016 C C . THR B 1 602 ? -16.141 32.219 -13.047 1 97.94 602 THR B C 1
ATOM 10018 O O . THR B 1 602 ? -16.188 31.594 -14.109 1 97.94 602 THR B O 1
ATOM 10021 N N . MET B 1 603 ? -16.125 31.578 -11.914 1 98.38 603 MET B N 1
ATOM 10022 C CA . MET B 1 603 ? -16.219 30.125 -11.797 1 98.38 603 MET B CA 1
ATOM 10023 C C . MET B 1 603 ? -17.547 29.625 -12.367 1 98.38 603 MET B C 1
ATOM 10025 O O . MET B 1 603 ? -17.578 28.594 -13.031 1 98.38 603 MET B O 1
ATOM 10029 N N . VAL B 1 604 ? -18.594 30.344 -12.094 1 97.69 604 VAL B N 1
ATOM 10030 C CA . VAL B 1 604 ? -19.922 29.984 -12.602 1 97.69 604 VAL B CA 1
ATOM 10031 C C . VAL B 1 604 ? -19.922 30.078 -14.125 1 97.69 604 VAL B C 1
ATOM 10033 O O . VAL B 1 604 ? -20.453 29.188 -14.797 1 97.69 604 VAL B O 1
ATOM 10036 N N . VAL B 1 605 ? -19.328 31.094 -14.664 1 96.62 605 VAL B N 1
ATOM 10037 C CA . VAL B 1 605 ? -19.25 31.266 -16.109 1 96.62 605 VAL B CA 1
ATOM 10038 C C . VAL B 1 605 ? -18.484 30.109 -16.734 1 96.62 605 VAL B C 1
ATOM 10040 O O . VAL B 1 605 ? -18.906 29.531 -17.734 1 96.62 605 VAL B O 1
ATOM 10043 N N . ASP B 1 606 ? -17.359 29.781 -16.125 1 96.94 606 ASP B N 1
ATOM 10044 C CA . ASP B 1 606 ? -16.578 28.641 -16.594 1 96.94 606 ASP B CA 1
ATOM 10045 C C . ASP B 1 606 ? -17.422 27.359 -16.609 1 96.94 606 ASP B C 1
ATOM 10047 O O . ASP B 1 606 ? -17.391 26.609 -17.578 1 96.94 606 ASP B O 1
ATOM 10051 N N . TYR B 1 607 ? -18.141 27.188 -15.531 1 96.56 607 TYR B N 1
ATOM 10052 C CA . TYR B 1 607 ? -18.969 25.984 -15.414 1 96.56 607 TYR B CA 1
ATOM 10053 C C . TYR B 1 607 ? -20.047 25.953 -16.5 1 96.56 607 TYR B C 1
ATOM 10055 O O . TYR B 1 607 ? -20.234 24.938 -17.156 1 96.56 607 TYR B O 1
ATOM 10063 N N . GLN B 1 608 ? -20.719 27.031 -16.703 1 95.19 608 GLN B N 1
ATOM 10064 C CA . GLN B 1 608 ? -21.797 27.141 -17.672 1 95.19 608 GLN B CA 1
ATOM 10065 C C . GLN B 1 608 ? -21.297 26.938 -19.094 1 95.19 608 GLN B C 1
ATOM 10067 O O . GLN B 1 608 ? -22.016 26.438 -19.969 1 95.19 608 GLN B O 1
ATOM 10072 N N . GLN B 1 609 ? -20.062 27.219 -19.312 1 94.31 609 GLN B N 1
ATOM 10073 C CA . GLN B 1 609 ? -19.469 27.094 -20.641 1 94.31 609 GLN B CA 1
ATOM 10074 C C . GLN B 1 609 ? -18.812 25.734 -20.812 1 94.31 609 GLN B C 1
ATOM 10076 O O . GLN B 1 609 ? -18.141 25.484 -21.828 1 94.31 609 GLN B O 1
ATOM 10081 N N . GLY B 1 610 ? -18.891 24.906 -19.812 1 91.69 610 GLY B N 1
ATOM 10082 C CA . GLY B 1 610 ? -18.281 23.594 -19.891 1 91.69 610 GLY B CA 1
ATOM 10083 C C . GLY B 1 610 ? -16.781 23.625 -19.703 1 91.69 610 GLY B C 1
ATOM 10084 O O . GLY B 1 610 ? -16.062 22.734 -20.172 1 91.69 610 GLY B O 1
ATOM 10085 N N . ALA B 1 611 ? -16.281 24.625 -19.031 1 94.56 611 ALA B N 1
ATOM 10086 C CA . ALA B 1 611 ? -14.844 24.797 -18.859 1 94.56 611 ALA B CA 1
ATOM 10087 C C . ALA B 1 611 ? -14.438 24.641 -17.406 1 94.56 611 ALA B C 1
ATOM 10089 O O . ALA B 1 611 ? -13.484 25.266 -16.953 1 94.56 611 ALA B O 1
ATOM 10090 N N . LEU B 1 612 ? -15.258 23.875 -16.656 1 95.5 612 LEU B N 1
ATOM 10091 C CA . LEU B 1 612 ? -14.859 23.594 -15.289 1 95.5 612 LEU B CA 1
ATOM 10092 C C . LEU B 1 612 ? -13.5 22.906 -15.25 1 95.5 612 LEU B C 1
ATOM 10094 O O . LEU B 1 612 ? -13.281 21.906 -15.93 1 95.5 612 LEU B O 1
ATOM 10098 N N . PRO B 1 613 ? -12.562 23.453 -14.523 1 96.44 613 PRO B N 1
ATOM 10099 C CA . PRO B 1 613 ? -11.234 22.844 -14.5 1 96.44 613 PRO B CA 1
ATOM 10100 C C . PRO B 1 613 ? -11.242 21.453 -13.867 1 96.44 613 PRO B C 1
ATOM 10102 O O . PRO B 1 613 ? -12.008 21.203 -12.938 1 96.44 613 PRO B O 1
ATOM 10105 N N . ARG B 1 614 ? -10.414 20.625 -14.375 1 93.44 614 ARG B N 1
ATOM 10106 C CA . ARG B 1 614 ? -10.172 19.297 -13.805 1 93.44 614 ARG B CA 1
ATOM 10107 C C . ARG B 1 614 ? -8.828 19.25 -13.078 1 93.44 614 ARG B C 1
ATOM 10109 O O . ARG B 1 614 ? -7.793 19.594 -13.656 1 93.44 614 ARG B O 1
ATOM 10116 N N . PRO B 1 615 ? -8.859 18.828 -11.805 1 96.31 615 PRO B N 1
ATOM 10117 C CA . PRO B 1 615 ? -7.578 18.703 -11.102 1 96.31 615 PRO B CA 1
ATOM 10118 C C . PRO B 1 615 ? -6.605 17.766 -11.797 1 96.31 615 PRO B C 1
ATOM 10120 O O . PRO B 1 615 ? -7.008 16.703 -12.281 1 96.31 615 PRO B O 1
ATOM 10123 N N . ASP B 1 616 ? -5.371 18.172 -11.938 1 96 616 ASP B N 1
ATOM 10124 C CA . ASP B 1 616 ? -4.344 17.359 -12.586 1 96 616 ASP B CA 1
ATOM 10125 C C . ASP B 1 616 ? -3.6 16.5 -11.562 1 96 616 ASP B C 1
ATOM 10127 O O . ASP B 1 616 ? -2.83 17.031 -10.75 1 96 616 ASP B O 1
ATOM 10131 N N . LEU B 1 617 ? -3.754 15.203 -11.602 1 96.5 617 LEU B N 1
ATOM 10132 C CA . LEU B 1 617 ? -3.154 14.297 -10.633 1 96.5 617 LEU B CA 1
ATOM 10133 C C . LEU B 1 617 ? -2.145 13.375 -11.312 1 96.5 617 LEU B C 1
ATOM 10135 O O . LEU B 1 617 ? -1.687 12.398 -10.711 1 96.5 617 LEU B O 1
ATOM 10139 N N . THR B 1 618 ? -1.727 13.695 -12.523 1 95.88 618 THR B N 1
ATOM 10140 C CA . THR B 1 618 ? -0.888 12.812 -13.336 1 95.88 618 THR B CA 1
ATOM 10141 C C . THR B 1 618 ? 0.483 12.633 -12.688 1 95.88 618 THR B C 1
ATOM 10143 O O . THR B 1 618 ? 1.121 13.609 -12.289 1 95.88 618 THR B O 1
ATOM 10146 N N . ASN B 1 619 ? 0.995 11.43 -12.492 1 96.56 619 ASN B N 1
ATOM 10147 C CA . ASN B 1 619 ? 2.332 11.008 -12.086 1 96.56 619 ASN B CA 1
ATOM 10148 C C . ASN B 1 619 ? 2.617 11.383 -10.633 1 96.56 619 ASN B C 1
ATOM 10150 O O . ASN B 1 619 ? 3.773 11.391 -10.203 1 96.56 619 ASN B O 1
ATOM 10154 N N . LEU B 1 620 ? 1.571 11.727 -9.836 1 97.38 620 LEU B N 1
ATOM 10155 C CA . LEU B 1 620 ? 1.854 12.219 -8.492 1 97.38 620 LEU B CA 1
ATOM 10156 C C . LEU B 1 620 ? 2.424 11.102 -7.617 1 97.38 620 LEU B C 1
ATOM 10158 O O . LEU B 1 620 ? 3.18 11.367 -6.68 1 97.38 620 LEU B O 1
ATOM 10162 N N . ASP B 1 621 ? 2.129 9.852 -7.953 1 94.25 621 ASP B N 1
ATOM 10163 C CA . ASP B 1 621 ? 2.773 8.727 -7.277 1 94.25 621 ASP B CA 1
ATOM 10164 C C . ASP B 1 621 ? 4.266 8.688 -7.59 1 94.25 621 ASP B C 1
ATOM 10166 O O . ASP B 1 621 ? 5.078 8.352 -6.723 1 94.25 621 ASP B O 1
ATOM 10170 N N . VAL B 1 622 ? 4.645 9.008 -8.812 1 95.25 622 VAL B N 1
ATOM 10171 C CA . VAL B 1 622 ? 6.043 9.047 -9.227 1 95.25 622 VAL B CA 1
ATOM 10172 C C . VAL B 1 622 ? 6.762 10.195 -8.531 1 95.25 622 VAL B C 1
ATOM 10174 O O . VAL B 1 622 ? 7.863 10.023 -8 1 95.25 622 VAL B O 1
ATOM 10177 N N . TYR B 1 623 ? 6.07 11.359 -8.461 1 97.62 623 TYR B N 1
ATOM 10178 C CA . TYR B 1 623 ? 6.641 12.516 -7.789 1 97.62 623 TYR B CA 1
ATOM 10179 C C . TYR B 1 623 ? 6.836 12.242 -6.305 1 97.62 623 TYR B C 1
ATOM 10181 O O . TYR B 1 623 ? 7.785 12.742 -5.691 1 97.62 623 TYR B O 1
ATOM 10189 N N . MET B 1 624 ? 5.949 11.461 -5.711 1 96.81 624 MET B N 1
ATOM 10190 C CA . MET B 1 624 ? 6.105 11.078 -4.312 1 96.81 624 MET B CA 1
ATOM 10191 C C . MET B 1 624 ? 7.359 10.234 -4.113 1 96.81 624 MET B C 1
ATOM 10193 O O . MET B 1 624 ? 8.164 10.508 -3.217 1 96.81 624 MET B O 1
ATOM 10197 N N . LYS B 1 625 ? 7.566 9.289 -4.973 1 93.19 625 LYS B N 1
ATOM 10198 C CA . LYS B 1 625 ? 8.688 8.359 -4.852 1 93.19 625 LYS B CA 1
ATOM 10199 C C . LYS B 1 625 ? 10.023 9.086 -5.02 1 93.19 625 LYS B C 1
ATOM 10201 O O . LYS B 1 625 ? 10.961 8.852 -4.262 1 93.19 625 LYS B O 1
ATOM 10206 N N . VAL B 1 626 ? 10.07 9.992 -5.984 1 94 626 VAL B N 1
ATOM 10207 C CA . VAL B 1 626 ? 11.352 10.648 -6.23 1 94 626 VAL B CA 1
ATOM 10208 C C . VAL B 1 626 ? 11.555 11.773 -5.219 1 94 626 VAL B C 1
ATOM 10210 O O . VAL B 1 626 ? 12.695 12.094 -4.867 1 94 626 VAL B O 1
ATOM 10213 N N . GLY B 1 627 ? 10.438 12.32 -4.703 1 95.81 627 GLY B N 1
ATOM 10214 C CA . GLY B 1 627 ? 10.531 13.438 -3.777 1 95.81 627 GLY B CA 1
ATOM 10215 C C . GLY B 1 627 ? 11.008 13.023 -2.395 1 95.81 627 GLY B C 1
ATOM 10216 O O . GLY B 1 627 ? 11.727 13.773 -1.731 1 95.81 627 GLY B O 1
ATOM 10217 N N . VAL B 1 628 ? 10.609 11.805 -1.964 1 95.19 628 VAL B N 1
ATOM 10218 C CA . VAL B 1 628 ? 10.938 11.383 -0.606 1 95.19 628 VAL B CA 1
ATOM 10219 C C . VAL B 1 628 ? 12.406 10.977 -0.535 1 95.19 628 VAL B C 1
ATOM 10221 O O . VAL B 1 628 ? 12.984 10.914 0.551 1 95.19 628 VAL B O 1
ATOM 10224 N N . ASP B 1 629 ? 12.945 10.758 -1.684 1 89.44 629 ASP B N 1
ATOM 10225 C CA . ASP B 1 629 ? 14.352 10.375 -1.753 1 89.44 629 ASP B CA 1
ATOM 10226 C C . ASP B 1 629 ? 15.25 11.609 -1.756 1 89.44 629 ASP B C 1
ATOM 10228 O O . ASP B 1 629 ? 15.977 11.852 -2.723 1 89.44 629 ASP B O 1
ATOM 10232 N N . HIS B 1 630 ? 15.164 12.453 -0.748 1 91.25 630 HIS B N 1
ATOM 10233 C CA . HIS B 1 630 ? 15.945 13.672 -0.576 1 91.25 630 HIS B CA 1
ATOM 10234 C C . HIS B 1 630 ? 16.156 13.984 0.901 1 91.25 630 HIS B C 1
ATOM 10236 O O . HIS B 1 630 ? 15.289 13.711 1.731 1 91.25 630 HIS B O 1
ATOM 10242 N N . ASP B 1 631 ? 17.328 14.469 1.273 1 92.06 631 ASP B N 1
ATOM 10243 C CA . ASP B 1 631 ? 17.625 14.93 2.627 1 92.06 631 ASP B CA 1
ATOM 10244 C C . ASP B 1 631 ? 17.141 16.359 2.83 1 92.06 631 ASP B C 1
ATOM 10246 O O . ASP B 1 631 ? 17.938 17.297 2.795 1 92.06 631 ASP B O 1
ATOM 10250 N N . HIS B 1 632 ? 15.922 16.547 3.23 1 93.62 632 HIS B N 1
ATOM 10251 C CA . HIS B 1 632 ? 15.281 17.844 3.305 1 93.62 632 HIS B CA 1
ATOM 10252 C C . HIS B 1 632 ? 15.797 18.656 4.488 1 93.62 632 HIS B C 1
ATOM 10254 O O . HIS B 1 632 ? 15.664 19.875 4.516 1 93.62 632 HIS B O 1
ATOM 10260 N N . GLU B 1 633 ? 16.344 18.047 5.516 1 91.31 633 GLU B N 1
ATOM 10261 C CA . GLU B 1 633 ? 16.859 18.766 6.672 1 91.31 633 GLU B CA 1
ATOM 10262 C C . GLU B 1 633 ? 18.312 19.172 6.461 1 91.31 633 GLU B C 1
ATOM 10264 O O . GLU B 1 633 ? 18.766 20.188 7.008 1 91.31 633 GLU B O 1
ATOM 10269 N N . GLY B 1 634 ? 19.016 18.328 5.637 1 90.06 634 GLY B N 1
ATOM 10270 C CA . GLY B 1 634 ? 20.406 18.656 5.34 1 90.06 634 GLY B CA 1
ATOM 10271 C C . GLY B 1 634 ? 20.547 19.75 4.297 1 90.06 634 GLY B C 1
ATOM 10272 O O . GLY B 1 634 ? 21.516 20.516 4.324 1 90.06 634 GLY B O 1
ATOM 10273 N N . GLN B 1 635 ? 19.578 19.766 3.377 1 90.31 635 GLN B N 1
ATOM 10274 C CA . GLN B 1 635 ? 19.562 20.766 2.314 1 90.31 635 GLN B CA 1
ATOM 10275 C C . GLN B 1 635 ? 18.188 21.406 2.174 1 90.31 635 GLN B C 1
ATOM 10277 O O . GLN B 1 635 ? 17.25 20.781 1.677 1 90.31 635 GLN B O 1
ATOM 10282 N N . GLU B 1 636 ? 18.109 22.75 2.496 1 90.81 636 GLU B N 1
ATOM 10283 C CA . GLU B 1 636 ? 16.828 23.438 2.352 1 90.81 636 GLU B CA 1
ATOM 10284 C C . GLU B 1 636 ? 16.469 23.625 0.882 1 90.81 636 GLU B C 1
ATOM 10286 O O . GLU B 1 636 ? 17.281 24.141 0.098 1 90.81 636 GLU B O 1
ATOM 10291 N N . ILE B 1 637 ? 15.328 23.281 0.542 1 89.19 637 ILE B N 1
ATOM 10292 C CA . ILE B 1 637 ? 14.836 23.344 -0.83 1 89.19 637 ILE B CA 1
ATOM 10293 C C . ILE B 1 637 ? 14.781 24.812 -1.288 1 89.19 637 ILE B C 1
ATOM 10295 O O . ILE B 1 637 ? 15.086 25.109 -2.443 1 89.19 637 ILE B O 1
ATOM 10299 N N . LEU B 1 638 ? 14.383 25.688 -0.403 1 87.56 638 LEU B N 1
ATOM 10300 C CA . LEU B 1 638 ? 14.242 27.094 -0.742 1 87.56 638 LEU B CA 1
ATOM 10301 C C . LEU B 1 638 ? 15.578 27.688 -1.163 1 87.56 638 LEU B C 1
ATOM 10303 O O . LEU B 1 638 ? 15.617 28.688 -1.882 1 87.56 638 LEU B O 1
ATOM 10307 N N . ALA B 1 639 ? 16.656 27.109 -0.783 1 84.44 639 ALA B N 1
ATOM 10308 C CA . ALA B 1 639 ? 18 27.625 -1.057 1 84.44 639 ALA B CA 1
ATOM 10309 C C . ALA B 1 639 ? 18.594 26.984 -2.303 1 84.44 639 ALA B C 1
ATOM 10311 O O . ALA B 1 639 ? 19.656 27.391 -2.771 1 84.44 639 ALA B O 1
ATOM 10312 N N . MET B 1 640 ? 17.844 26.109 -2.879 1 89.75 640 MET B N 1
ATOM 10313 C CA . MET B 1 640 ? 18.375 25.391 -4.031 1 89.75 640 MET B CA 1
ATOM 10314 C C . MET B 1 640 ? 18.219 26.203 -5.309 1 89.75 640 MET B C 1
ATOM 10316 O O . MET B 1 640 ? 17.125 26.703 -5.602 1 89.75 640 MET B O 1
ATOM 10320 N N . GLU B 1 641 ? 19.203 26.312 -6.039 1 89.81 641 GLU B N 1
ATOM 10321 C CA . GLU B 1 641 ? 19.188 27.109 -7.258 1 89.81 641 GLU B CA 1
ATOM 10322 C C . GLU B 1 641 ? 18.391 26.438 -8.359 1 89.81 641 GLU B C 1
ATOM 10324 O O . GLU B 1 641 ? 17.562 27.062 -9.016 1 89.81 641 GLU B O 1
ATOM 10329 N N . ASP B 1 642 ? 18.672 25.172 -8.555 1 94.31 642 ASP B N 1
ATOM 10330 C CA . ASP B 1 642 ? 18 24.453 -9.633 1 94.31 642 ASP B CA 1
ATOM 10331 C C . ASP B 1 642 ? 17.047 23.391 -9.086 1 94.31 642 ASP B C 1
ATOM 10333 O O . ASP B 1 642 ? 17.297 22.188 -9.242 1 94.31 642 ASP B O 1
ATOM 10337 N N . TYR B 1 643 ? 15.93 23.875 -8.602 1 95.31 643 TYR B N 1
ATOM 10338 C CA . TYR B 1 643 ? 14.922 23.016 -8.008 1 95.31 643 TYR B CA 1
ATOM 10339 C C . TYR B 1 643 ? 14.297 22.094 -9.047 1 95.31 643 TYR B C 1
ATOM 10341 O O . TYR B 1 643 ? 14.18 20.875 -8.828 1 95.31 643 TYR B O 1
ATOM 10349 N N . HIS B 1 644 ? 13.945 22.578 -10.227 1 96.62 644 HIS B N 1
ATOM 10350 C CA . HIS B 1 644 ? 13.336 21.781 -11.281 1 96.62 644 HIS B CA 1
ATOM 10351 C C . HIS B 1 644 ? 14.336 20.766 -11.844 1 96.62 644 HIS B C 1
ATOM 10353 O O . HIS B 1 644 ? 13.961 19.641 -12.172 1 96.62 644 HIS B O 1
ATOM 10359 N N . GLY B 1 645 ? 15.617 21.203 -11.883 1 95.88 645 GLY B N 1
ATOM 10360 C CA . GLY B 1 645 ? 16.656 20.297 -12.359 1 95.88 645 GLY B CA 1
ATOM 10361 C C . GLY B 1 645 ? 16.828 19.078 -11.477 1 95.88 645 GLY B C 1
ATOM 10362 O O . GLY B 1 645 ? 17.047 17.969 -11.969 1 95.88 645 GLY B O 1
ATOM 10363 N N . LEU B 1 646 ? 16.719 19.297 -10.18 1 94.69 646 LEU B N 1
ATOM 10364 C CA . LEU B 1 646 ? 16.812 18.203 -9.227 1 94.69 646 LEU B CA 1
ATOM 10365 C C . LEU B 1 646 ? 15.727 17.156 -9.5 1 94.69 646 LEU B C 1
ATOM 10367 O O . LEU B 1 646 ? 16.031 15.961 -9.586 1 94.69 646 LEU B O 1
ATOM 10371 N N . TYR B 1 647 ? 14.484 17.562 -9.664 1 96.38 647 TYR B N 1
ATOM 10372 C CA . TYR B 1 647 ? 13.375 16.656 -9.891 1 96.38 647 TYR B CA 1
ATOM 10373 C C . TYR B 1 647 ? 13.484 16.016 -11.266 1 96.38 647 TYR B C 1
ATOM 10375 O O . TYR B 1 647 ? 13.219 14.812 -11.422 1 96.38 647 TYR B O 1
ATOM 10383 N N . LYS B 1 648 ? 13.844 16.797 -12.273 1 96.56 648 LYS B N 1
ATOM 10384 C CA . LYS B 1 648 ? 13.961 16.25 -13.625 1 96.56 648 LYS B CA 1
ATOM 10385 C C . LYS B 1 648 ? 15.016 15.148 -13.688 1 96.56 648 LYS B C 1
ATOM 10387 O O . LYS B 1 648 ? 14.82 14.141 -14.367 1 96.56 648 LYS B O 1
ATOM 10392 N N . ALA B 1 649 ? 16.109 15.359 -12.961 1 94.25 649 ALA B N 1
ATOM 10393 C CA . ALA B 1 649 ? 17.156 14.336 -12.914 1 94.25 649 ALA B CA 1
ATOM 10394 C C . ALA B 1 649 ? 16.625 13.055 -12.281 1 94.25 649 ALA B C 1
ATOM 10396 O O . ALA B 1 649 ? 16.891 11.953 -12.781 1 94.25 649 ALA B O 1
ATOM 10397 N N . LYS B 1 650 ? 15.914 13.172 -11.203 1 93.94 650 LYS B N 1
ATOM 10398 C CA . LYS B 1 650 ? 15.352 12.016 -10.516 1 93.94 650 LYS B CA 1
ATOM 10399 C C . LYS B 1 650 ? 14.281 11.336 -11.367 1 93.94 650 LYS B C 1
ATOM 10401 O O . LYS B 1 650 ? 14.18 10.109 -11.391 1 93.94 650 LYS B O 1
ATOM 10406 N N . LEU B 1 651 ? 13.453 12.141 -12.062 1 95.62 651 LEU B N 1
ATOM 10407 C CA . LEU B 1 651 ? 12.422 11.609 -12.953 1 95.62 651 LEU B CA 1
ATOM 10408 C C . LEU B 1 651 ? 13.055 10.852 -14.117 1 95.62 651 LEU B C 1
ATOM 10410 O O . LEU B 1 651 ? 12.531 9.82 -14.547 1 95.62 651 LEU B O 1
ATOM 10414 N N . ALA B 1 652 ? 14.148 11.422 -14.633 1 94.12 652 ALA B N 1
ATOM 10415 C CA . ALA B 1 652 ? 14.859 10.742 -15.711 1 94.12 652 ALA B CA 1
ATOM 10416 C C . ALA B 1 652 ? 15.359 9.367 -15.266 1 94.12 652 ALA B C 1
ATOM 10418 O O . ALA B 1 652 ? 15.203 8.383 -15.984 1 94.12 652 ALA B O 1
ATOM 10419 N N . SER B 1 653 ? 15.922 9.344 -14.062 1 91.06 653 SER B N 1
ATOM 10420 C CA . SER B 1 653 ? 16.391 8.078 -13.5 1 91.06 653 SER B CA 1
ATOM 10421 C C . SER B 1 653 ? 15.234 7.102 -13.312 1 91.06 653 SER B C 1
ATOM 10423 O O . SER B 1 653 ? 15.359 5.914 -13.625 1 91.06 653 SER B O 1
ATOM 10425 N N . ARG B 1 654 ? 14.148 7.594 -12.773 1 92.31 654 ARG B N 1
ATOM 10426 C CA . ARG B 1 654 ? 12.953 6.773 -12.562 1 92.31 654 ARG B CA 1
ATOM 10427 C C . ARG B 1 654 ? 12.422 6.242 -13.891 1 92.31 654 ARG B C 1
ATOM 10429 O O . ARG B 1 654 ? 11.984 5.094 -13.977 1 92.31 654 ARG B O 1
ATOM 10436 N N . HIS B 1 655 ? 12.383 7.07 -14.891 1 92.69 655 HIS B N 1
ATOM 10437 C CA . HIS B 1 655 ? 11.883 6.715 -16.219 1 92.69 655 HIS B CA 1
ATOM 10438 C C . HIS B 1 655 ? 12.719 5.602 -16.844 1 92.69 655 HIS B C 1
ATOM 10440 O O . HIS B 1 655 ? 12.172 4.695 -17.484 1 92.69 655 HIS B O 1
ATOM 10446 N N . LEU B 1 656 ? 13.992 5.664 -16.656 1 88 656 LEU B N 1
ATOM 10447 C CA . LEU B 1 656 ? 14.883 4.641 -17.203 1 88 656 LEU B CA 1
ATOM 10448 C C . LEU B 1 656 ? 14.664 3.305 -16.484 1 88 656 LEU B C 1
ATOM 10450 O O . LEU B 1 656 ? 14.828 2.244 -17.094 1 88 656 LEU B O 1
ATOM 10454 N N . ALA B 1 657 ? 14.328 3.338 -15.18 1 88.62 657 ALA B N 1
ATOM 10455 C CA . ALA B 1 657 ? 14.055 2.121 -14.414 1 88.62 657 ALA B CA 1
ATOM 10456 C C . ALA B 1 657 ? 12.656 1.586 -14.719 1 88.62 657 ALA B C 1
ATOM 10458 O O . ALA B 1 657 ? 12.477 0.384 -14.93 1 88.62 657 ALA B O 1
ATOM 10459 N N . ARG B 1 658 ? 11.766 2.424 -14.75 1 91.06 658 ARG B N 1
ATOM 10460 C CA . ARG B 1 658 ? 10.352 2.168 -15.031 1 91.06 658 ARG B CA 1
ATOM 10461 C C . ARG B 1 658 ? 9.727 3.334 -15.781 1 91.06 658 ARG B C 1
ATOM 10463 O O . ARG B 1 658 ? 9.547 4.418 -15.219 1 91.06 658 ARG B O 1
ATOM 10470 N N . PRO B 1 659 ? 9.359 3.158 -16.922 1 90.56 659 PRO B N 1
ATOM 10471 C CA . PRO B 1 659 ? 8.898 4.254 -17.781 1 90.56 659 PRO B CA 1
ATOM 10472 C C . PRO B 1 659 ? 7.754 5.051 -17.156 1 90.56 659 PRO B C 1
ATOM 10474 O O . PRO B 1 659 ? 6.863 4.469 -16.531 1 90.56 659 PRO B O 1
ATOM 10477 N N . VAL B 1 660 ? 7.84 6.398 -17.312 1 93.31 660 VAL B N 1
ATOM 10478 C CA . VAL B 1 660 ? 6.852 7.348 -16.797 1 93.31 660 VAL B CA 1
ATOM 10479 C C . VAL B 1 660 ? 6.203 8.086 -17.969 1 93.31 660 VAL B C 1
ATOM 10481 O O . VAL B 1 660 ? 6.891 8.523 -18.891 1 93.31 660 VAL B O 1
ATOM 10484 N N . VAL B 1 661 ? 4.898 8.195 -17.984 1 93.94 661 VAL B N 1
ATOM 10485 C CA . VAL B 1 661 ? 4.188 8.898 -19.047 1 93.94 661 VAL B CA 1
ATOM 10486 C C . VAL B 1 661 ? 4.441 10.398 -18.922 1 93.94 661 VAL B C 1
ATOM 10488 O O . VAL B 1 661 ? 4.762 10.898 -17.844 1 93.94 661 VAL B O 1
ATOM 10491 N N . ALA B 1 662 ? 4.324 11.07 -20.047 1 95.12 662 ALA B N 1
ATOM 10492 C CA . ALA B 1 662 ? 4.488 12.523 -20.047 1 95.12 662 ALA B CA 1
ATOM 10493 C C . ALA B 1 662 ? 3.383 13.195 -19.219 1 95.12 662 ALA B C 1
ATOM 10495 O O . ALA B 1 662 ? 2.26 12.688 -19.156 1 95.12 662 ALA B O 1
ATOM 10496 N N . ASP B 1 663 ? 3.691 14.25 -18.531 1 95.38 663 ASP B N 1
ATOM 10497 C CA . ASP B 1 663 ? 2.688 15.055 -17.828 1 95.38 663 ASP B CA 1
ATOM 10498 C C . ASP B 1 663 ? 2.822 16.531 -18.188 1 95.38 663 ASP B C 1
ATOM 10500 O O . ASP B 1 663 ? 3.6 16.891 -19.062 1 95.38 663 ASP B O 1
ATOM 10504 N N . ASN B 1 664 ? 1.974 17.359 -17.625 1 92 664 ASN B N 1
ATOM 10505 C CA . ASN B 1 664 ? 1.965 18.797 -17.906 1 92 664 ASN B CA 1
ATOM 10506 C C . ASN B 1 664 ? 2.664 19.578 -16.812 1 92 664 ASN B C 1
ATOM 10508 O O . ASN B 1 664 ? 2.402 20.781 -16.625 1 92 664 ASN B O 1
ATOM 10512 N N . ARG B 1 665 ? 3.535 18.906 -16.094 1 95.56 665 ARG B N 1
ATOM 10513 C CA . ARG B 1 665 ? 4.27 19.547 -15.008 1 95.56 665 ARG B CA 1
ATOM 10514 C C . ARG B 1 665 ? 5.754 19.641 -15.328 1 95.56 665 ARG B C 1
ATOM 10516 O O . ARG B 1 665 ? 6.156 20.469 -16.156 1 95.56 665 ARG B O 1
ATOM 10523 N N . LEU B 1 666 ? 6.566 18.719 -14.859 1 96.31 666 LEU B N 1
ATOM 10524 C CA . LEU B 1 666 ? 7.996 18.828 -15.133 1 96.31 666 LEU B CA 1
ATOM 10525 C C . LEU B 1 666 ? 8.422 17.781 -16.172 1 96.31 666 LEU B C 1
ATOM 10527 O O . LEU B 1 666 ? 9.438 17.953 -16.844 1 96.31 666 LEU B O 1
ATOM 10531 N N . TRP B 1 667 ? 7.656 16.719 -16.297 1 96.38 667 TRP B N 1
ATOM 10532 C CA . TRP B 1 667 ? 8.062 15.586 -17.109 1 96.38 667 TRP B CA 1
ATOM 10533 C C . TRP B 1 667 ? 7.32 15.578 -18.438 1 96.38 667 TRP B C 1
ATOM 10535 O O . TRP B 1 667 ? 6.41 14.766 -18.641 1 96.38 667 TRP B O 1
ATOM 10545 N N . THR B 1 668 ? 7.809 16.375 -19.375 1 95.19 668 THR B N 1
ATOM 10546 C CA . THR B 1 668 ? 7.141 16.594 -20.656 1 95.19 668 THR B CA 1
ATOM 10547 C C . THR B 1 668 ? 7.629 15.586 -21.703 1 95.19 668 THR B C 1
ATOM 10549 O O . THR B 1 668 ? 8.57 14.836 -21.453 1 95.19 668 THR B O 1
ATOM 10552 N N . ALA B 1 669 ? 6.93 15.594 -22.812 1 93.5 669 ALA B N 1
ATOM 10553 C CA . ALA B 1 669 ? 7.348 14.742 -23.922 1 93.5 669 ALA B CA 1
ATOM 10554 C C . ALA B 1 669 ? 8.781 15.055 -24.344 1 93.5 669 ALA B C 1
ATOM 10556 O O . ALA B 1 669 ? 9.523 14.156 -24.734 1 93.5 669 ALA B O 1
ATOM 10557 N N . GLN B 1 670 ? 9.141 16.266 -24.25 1 92.94 670 GLN B N 1
ATOM 10558 C CA . GLN B 1 670 ? 10.5 16.688 -24.578 1 92.94 670 GLN B CA 1
ATOM 10559 C C . GLN B 1 670 ? 11.508 16.094 -23.594 1 92.94 670 GLN B C 1
ATOM 10561 O O . GLN B 1 670 ? 12.594 15.68 -24 1 92.94 670 GLN B O 1
ATOM 10566 N N . ASP B 1 671 ? 11.188 16.094 -22.328 1 93.94 671 ASP B N 1
ATOM 10567 C CA . ASP B 1 671 ? 12.062 15.508 -21.328 1 93.94 671 ASP B CA 1
ATOM 10568 C C . ASP B 1 671 ? 12.266 14.008 -21.562 1 93.94 671 ASP B C 1
ATOM 10570 O O . ASP B 1 671 ? 13.367 13.484 -21.375 1 93.94 671 ASP B O 1
ATOM 10574 N N . ILE B 1 672 ? 11.203 13.398 -21.938 1 93.5 672 ILE B N 1
ATOM 10575 C CA . ILE B 1 672 ? 11.258 11.969 -22.25 1 93.5 672 ILE B CA 1
ATOM 10576 C C . ILE B 1 672 ? 12.188 11.734 -23.438 1 93.5 672 ILE B C 1
ATOM 10578 O O . ILE B 1 672 ? 13.055 10.859 -23.391 1 93.5 672 ILE B O 1
ATOM 10582 N N . ALA B 1 673 ? 12.008 12.547 -24.516 1 91.75 673 ALA B N 1
ATOM 10583 C CA . ALA B 1 673 ? 12.828 12.422 -25.719 1 91.75 673 ALA B CA 1
ATOM 10584 C C . ALA B 1 673 ? 14.305 12.633 -25.391 1 91.75 673 ALA B C 1
ATOM 10586 O O . ALA B 1 673 ? 15.172 11.914 -25.906 1 91.75 673 ALA B O 1
ATOM 10587 N N . LEU B 1 674 ? 14.562 13.562 -24.531 1 90.62 674 LEU B N 1
ATOM 10588 C CA . LEU B 1 674 ? 15.938 13.859 -24.141 1 90.62 674 LEU B CA 1
ATOM 10589 C C . LEU B 1 674 ? 16.531 12.703 -23.344 1 90.62 674 LEU B C 1
ATOM 10591 O O . LEU B 1 674 ? 17.703 12.359 -23.516 1 90.62 674 LEU B O 1
ATOM 10595 N N . THR B 1 675 ? 15.703 12.156 -22.469 1 89.06 675 THR B N 1
ATOM 10596 C CA . THR B 1 675 ? 16.172 11.07 -21.609 1 89.06 675 THR B CA 1
ATOM 10597 C C . THR B 1 675 ? 16.391 9.797 -22.438 1 89.06 675 THR B C 1
ATOM 10599 O O . THR B 1 675 ? 17.375 9.094 -22.234 1 89.06 675 THR B O 1
ATOM 10602 N N . ASP B 1 676 ? 15.469 9.531 -23.375 1 86.06 676 ASP B N 1
ATOM 10603 C CA . ASP B 1 676 ? 15.531 8.328 -24.188 1 86.06 676 ASP B CA 1
ATOM 10604 C C . ASP B 1 676 ? 16.641 8.43 -25.234 1 86.06 676 ASP B C 1
ATOM 10606 O O . ASP B 1 676 ? 17.172 7.418 -25.688 1 86.06 676 ASP B O 1
ATOM 10610 N N . GLY B 1 677 ? 16.891 9.68 -25.828 1 74.06 677 GLY B N 1
ATOM 10611 C CA . GLY B 1 677 ? 17.906 9.914 -26.828 1 74.06 677 GLY B CA 1
ATOM 10612 C C . GLY B 1 677 ? 19.312 9.945 -26.266 1 74.06 677 GLY B C 1
ATOM 10613 O O . GLY B 1 677 ? 20.297 9.844 -27.016 1 74.06 677 GLY B O 1
ATOM 10614 N N . GLU B 1 678 ? 19.5 10.406 -25.047 1 61.91 678 GLU B N 1
ATOM 10615 C CA . GLU B 1 678 ? 20.828 10.523 -24.453 1 61.91 678 GLU B CA 1
ATOM 10616 C C . GLU B 1 678 ? 21.453 9.148 -24.234 1 61.91 678 GLU B C 1
ATOM 10618 O O . GLU B 1 678 ? 20.828 8.258 -23.672 1 61.91 678 GLU B O 1
ATOM 10623 N N . PRO B 1 679 ? 22.469 8.883 -24.984 1 49.5 679 PRO B N 1
ATOM 10624 C CA . PRO B 1 679 ? 23.188 7.668 -24.562 1 49.5 679 PRO B CA 1
ATOM 10625 C C . PRO B 1 679 ? 23.516 7.664 -23.078 1 49.5 679 PRO B C 1
ATOM 10627 O O . PRO B 1 679 ? 23.812 8.711 -22.5 1 49.5 679 PRO B O 1
ATOM 10630 N N . ALA B 1 680 ? 22.938 6.816 -22.312 1 44.84 680 ALA B N 1
ATOM 10631 C CA . ALA B 1 680 ? 23.219 6.695 -20.891 1 44.84 680 ALA B CA 1
ATOM 10632 C C . ALA B 1 680 ? 24.688 6.996 -20.578 1 44.84 680 ALA B C 1
ATOM 10634 O O . ALA B 1 680 ? 25.578 6.234 -20.969 1 44.84 680 ALA B O 1
ATOM 10635 N N . VAL B 1 681 ? 25.219 8.258 -20.531 1 35.44 681 VAL B N 1
ATOM 10636 C CA . VAL B 1 681 ? 26.562 8.508 -20.031 1 35.44 681 VAL B CA 1
ATOM 10637 C C . VAL B 1 681 ? 26.688 7.938 -18.609 1 35.44 681 VAL B C 1
ATOM 10639 O O . VAL B 1 681 ? 25.875 8.242 -17.734 1 35.44 681 VAL B O 1
ATOM 10642 N N . PRO B 1 682 ? 27.453 6.949 -18.344 1 37.72 682 PRO B N 1
ATOM 10643 C CA . PRO B 1 682 ? 27.75 6.527 -16.969 1 37.72 682 PRO B CA 1
ATOM 10644 C C . PRO B 1 682 ? 28.188 7.688 -16.078 1 37.72 682 PRO B C 1
ATOM 10646 O O . PRO B 1 682 ? 29.078 8.453 -16.438 1 37.72 682 PRO B O 1
ATOM 10649 N N . GLU B 1 683 ? 27.359 8.312 -15.438 1 34.06 683 GLU B N 1
ATOM 10650 C CA . GLU B 1 683 ? 27.953 9.242 -14.477 1 34.06 683 GLU B CA 1
ATOM 10651 C C . GLU B 1 683 ? 29.109 8.594 -13.711 1 34.06 683 GLU B C 1
ATOM 10653 O O . GLU B 1 683 ? 28.969 7.473 -13.203 1 34.06 683 GLU B O 1
ATOM 10658 N N . PRO B 1 684 ? 30.406 9.062 -13.773 1 32.5 684 PRO B N 1
ATOM 10659 C CA . PRO B 1 684 ? 31.516 8.648 -12.898 1 32.5 684 PRO B CA 1
ATOM 10660 C C . PRO B 1 684 ? 31.141 8.672 -11.422 1 32.5 684 PRO B C 1
ATOM 10662 O O . PRO B 1 684 ? 30.375 9.539 -10.992 1 32.5 684 PRO B O 1
ATOM 10665 N N . GLN B 1 685 ? 31.234 7.605 -10.711 1 30.62 685 GLN B N 1
ATOM 10666 C CA . GLN B 1 685 ? 31.234 7.367 -9.266 1 30.62 685 GLN B CA 1
ATOM 10667 C C . GLN B 1 685 ? 32 8.461 -8.531 1 30.62 685 GLN B C 1
ATOM 10669 O O . GLN B 1 685 ? 32.062 8.461 -7.297 1 30.62 685 GLN B O 1
ATOM 10674 N N . ALA B 1 686 ? 32.875 9.328 -9.086 1 28.7 686 ALA B N 1
ATOM 10675 C CA . ALA B 1 686 ? 33.844 10.102 -8.312 1 28.7 686 ALA B CA 1
ATOM 10676 C C . ALA B 1 686 ? 33.156 11.227 -7.551 1 28.7 686 ALA B C 1
ATOM 10678 O O . ALA B 1 686 ? 33.719 11.781 -6.605 1 28.7 686 ALA B O 1
ATOM 10679 N N . ARG B 1 687 ? 32.156 11.711 -8.023 1 29.56 687 ARG B N 1
ATOM 10680 C CA . ARG B 1 687 ? 31.859 12.914 -7.254 1 29.56 687 ARG B CA 1
ATOM 10681 C C . ARG B 1 687 ? 31.172 12.57 -5.945 1 29.56 687 ARG B C 1
ATOM 10683 O O . ARG B 1 687 ? 30.969 13.43 -5.09 1 29.56 687 ARG B O 1
ATOM 10690 N N . LEU B 1 688 ? 30.641 11.422 -5.797 1 27.27 688 LEU B N 1
ATOM 10691 C CA . LEU B 1 688 ? 30.109 11.203 -4.457 1 27.27 688 LEU B CA 1
ATOM 10692 C C . LEU B 1 688 ? 31.188 10.703 -3.514 1 27.27 688 LEU B C 1
ATOM 10694 O O . LEU B 1 688 ? 30.938 10.469 -2.33 1 27.27 688 LEU B O 1
ATOM 10698 N N . ARG B 1 689 ? 32.312 10.398 -3.908 1 28.16 689 ARG B N 1
ATOM 10699 C CA . ARG B 1 689 ? 33.406 10.07 -2.963 1 28.16 689 ARG B CA 1
ATOM 10700 C C . ARG B 1 689 ? 33.969 11.328 -2.336 1 28.16 689 ARG B C 1
ATOM 10702 O O . ARG B 1 689 ? 34.656 11.266 -1.321 1 28.16 689 ARG B O 1
ATOM 10709 N N . ARG B 1 690 ? 34.125 12.477 -3.041 1 24.72 690 ARG B N 1
ATOM 10710 C CA . ARG B 1 690 ? 34.844 13.516 -2.334 1 24.72 690 ARG B CA 1
ATOM 10711 C C . ARG B 1 690 ? 34.062 14.047 -1.148 1 24.72 690 ARG B C 1
ATOM 10713 O O . ARG B 1 690 ? 34.625 14.633 -0.222 1 24.72 690 ARG B O 1
ATOM 10720 N N . ALA B 1 691 ? 32.812 14.008 -1.2 1 26.02 691 ALA B N 1
ATOM 10721 C CA . ALA B 1 691 ? 32.25 14.625 0.01 1 26.02 691 ALA B CA 1
ATOM 10722 C C . ALA B 1 691 ? 32.438 13.703 1.215 1 26.02 691 ALA B C 1
ATOM 10724 O O . ALA B 1 691 ? 32 14.047 2.326 1 26.02 691 ALA B O 1
ATOM 10725 N N . ALA B 1 692 ? 32.656 12.445 1.049 1 25.23 692 ALA B N 1
ATOM 10726 C CA . ALA B 1 692 ? 32.906 11.75 2.309 1 25.23 692 ALA B CA 1
ATOM 10727 C C . ALA B 1 692 ? 34.312 12.023 2.811 1 25.23 692 ALA B C 1
ATOM 10729 O O . ALA B 1 692 ? 34.688 11.57 3.896 1 25.23 692 ALA B O 1
ATOM 10730 N N . ALA B 1 693 ? 35.281 12.359 1.836 1 24.92 693 ALA B N 1
ATOM 10731 C CA . ALA B 1 693 ? 36.594 12.539 2.484 1 24.92 693 ALA B CA 1
ATOM 10732 C C . ALA B 1 693 ? 36.656 13.875 3.219 1 24.92 693 ALA B C 1
ATOM 10734 O O . ALA B 1 693 ? 37.5 14.07 4.086 1 24.92 693 ALA B O 1
ATOM 10735 N N . ASP B 1 694 ? 36 14.945 2.762 1 22.52 694 ASP B N 1
ATOM 10736 C CA . ASP B 1 694 ? 36.219 16.031 3.711 1 22.52 694 ASP B CA 1
ATOM 10737 C C . ASP B 1 694 ? 35.219 15.984 4.848 1 22.52 694 ASP B C 1
ATOM 10739 O O . ASP B 1 694 ? 34.031 15.734 4.613 1 22.52 694 ASP B O 1
#

Nearest PDB structures (foldseek):
  2xgs-assembly2_B  TM=9.013E-01  e=1.428E-35  Xanthomonas campestris
  2vsy-assembly1_A  TM=7.937E-01  e=1.431E-37  Xanthomonas campestris pv. campestris str. ATCC 33913
  2vsn-assembly2_B  TM=7.772E-01  e=4.323E-38  Xanthomonas campestris pv. campestris str. 8004
  2xgm-assembly1_A  TM=8.213E-01  e=1.718E-36  Xanthomonas campestris
  8cm9-assembly4_D  TM=7.146E-01  e=1.977E-38  Homo sapiens

InterPro domains:
  IPR011990 Tetratricopeptide-like helical domain superfamily [G3DSA:1.25.40.10] (3-182)
  IPR011990 Tetratricopeptide-like helical domain superfamily [SSF48452] (22-169)
  IPR019734 Tetratricopeptide repeat [PF13181] (59-89)
  IPR019734 Tetratricopeptide repeat [PS50005] (57-90)
  IPR019734 Tetratricopeptide repeat [SM00028] (57-90)
  IPR019734 Tetratricopeptide repeat [SM00028] (91-124)
  IPR019734 Tetratricopeptide repeat [SM00028] (133-166)
  IPR029489 O-GlcNAc transferase, C-terminal [PF13844] (246-394)
  IPR029489 O-GlcNAc transferase, C-terminal [PF13844] (411-595)
  IPR037919 UDP-N-acetylglucosamine--peptide N-acetylglucosaminyltransferase 110kDa subunit [PTHR44366] (23-402)

Organism: NCBI:txid2803784

Radius of gyration: 36.53 Å; Cα contacts (8 Å, |Δi|>4): 2479; chains: 2; bounding box: 88×109×77 Å

Foldseek 3Di:
DLVVLLVVLLVCLQVVNQDPVNLLVNLVVCVVVPNLVSNLVSLVSSCVSCVPDLQNLVSLQSSLVSCVVVVVLVSNLVSLVVSCVSPVLPLSSLVVNLVSCVVVVNNVVSVVSVVSNCVSVVVDDPVVLVVVLVVLQVVLVVCVVVQVLVVSLVSLLVSCVSPVLDLVSLQSNLLSLLLLQPPPSFDDDVVRHRLNSLLSHQLQLNLLNALQLLLSLLSLQVVCCVPAAADPDFDPLACQPPADDPVPHAAEEEEEDQACALHLQVQQCLCLLQQFDPRHYQYAYEHQHDDDDDPSNVSNVVSHPHYHHCNVPDLVRVSNVLLVVVHAEYEYQAARHPRGDVNNQSSNNHNAYEYAHNGLGENSGFRHAEYEAACQLQNPPLCLSYQHHYDHALARTGHDPPDAADPDADACVVQVHDRPAQEEEEADRSSNAHPLLLVLVLLLPVLQDRHAYEYEDRDPSSLVVSLVVSVVVPHHSSSYHYGYDDRPNRVLRHLVNHLEYEFGPPATDASRLLSNLLSQHHYAAEQFSGSRRRNSQSLNVQLPNNVRYDQASVRSSVVSNVVSVPSPVSVVSSVSSVVCVDPTRNHPSSSRSVVVSVVVVVQSVCVVVVNRGTGDNFCSVVSNVLVSPDDCSVDHLRNDDCNLVSSLVSQLVVCVVPNGDADPRSRHPVSVCCSVVDDPPPDPPPPVVVVVVD/DLVVLLVVLLVCLQVVNQDPVNLLVSLVVNVVVPNLVSNLVSLVSSCVSCVPDLQNLVSLQSSLVSCVVVVVLVSNLVSLVVSCVSPVLPLSSLVVNLVSCVVVVNNVVSVVSVVSNCVSVVVDDPVVLVVVLVVLQVVLVVCVVVQVLVVSLVSLLVSCVSPVLDLVSLQSNLLSLLLLQPPPSFDDDVVRHRLNSLLSHQLQLNLLNALQLLLSLLSLQVVCCVPAAADPDFDPLACQPPADDPVPHAAEEEEEDQACALHLQVQQCLCLLQQFDPRHYQYAYEHQHDDDDDPSNVSNVVSHPHYHHCNVPDLVRVSNVLLVVVHAEYEYQAARHPRGDVNNQSSNNHNAYEYAHNGLGENSGFRHAEYEAACQLQNPPLCLSYQHHYDHALARTGHDPPDAADPDADACVVQVHDRPAAEEEEADRSSNAAPLLLVLVLLLPVLQDRHAYEYEDRDPSSLVVSLVVSVVVPHHSSSYHYGYDDRPNRVLRHLVNHLEYEFGPPATDASRLLSNLLSQHHYAAEQFSGSRRRNSQSLNVQLPNNVRYDQASVRSSVVSNVVSPPSPVSVVSSVSSVVCVDPTRNHPSSSRSVVVSVVVVVQSVCVVVVNRGTGDNFCSVVSNVLVSPDDCSVDHLRNDDCNLVSSLVSQLVVCVVPNGDADPRSRHPVSVCCSVVDDPPPDDPPPVVVVVVD

Solvent-accessible surface area (backbone atoms only — not comparable to full-atom values): 71797 Å² total; per-residue (Å²): 110,64,64,58,54,48,54,53,49,49,51,30,26,76,67,66,70,54,47,66,70,56,47,54,52,50,29,51,53,25,38,79,71,72,38,46,68,58,25,41,49,46,38,53,51,38,44,70,61,36,77,78,45,92,61,45,33,54,47,30,34,53,35,13,53,53,26,47,75,70,65,38,48,69,60,13,48,52,26,16,49,49,14,28,70,71,33,80,82,46,58,69,31,39,50,52,38,24,53,46,30,40,73,68,71,33,53,68,60,16,49,53,44,39,53,54,48,46,60,77,49,59,84,62,41,36,65,57,52,50,51,50,51,51,41,45,52,52,48,20,51,52,28,42,76,69,64,37,44,70,61,16,36,54,41,36,53,52,48,31,62,49,45,55,78,47,47,71,53,47,23,50,38,47,45,43,27,30,50,42,57,41,80,76,58,76,66,66,46,83,85,32,49,51,47,59,47,60,67,38,40,43,56,54,53,43,40,28,66,35,30,45,35,56,37,46,29,16,41,18,26,51,49,28,59,74,72,33,51,50,53,69,72,67,56,94,28,50,20,67,80,53,84,78,77,55,77,94,48,54,44,31,37,30,38,39,31,39,38,67,27,96,37,70,62,20,51,26,46,54,49,52,52,72,60,54,52,69,81,55,40,44,51,33,40,38,37,36,40,74,94,74,84,44,70,52,24,50,52,44,56,71,44,39,80,36,76,41,80,42,59,89,42,52,47,67,54,43,19,38,52,42,32,73,71,56,33,42,36,35,34,37,36,23,54,75,44,86,61,44,63,62,50,24,52,42,43,28,22,25,49,37,28,33,40,40,78,55,32,61,60,53,65,31,39,64,59,37,26,31,32,61,32,13,60,66,35,49,34,92,83,50,58,65,45,38,19,32,47,78,44,70,37,95,49,63,61,64,43,38,88,77,66,70,61,42,88,73,58,70,51,42,65,79,68,74,38,67,84,85,43,47,29,34,25,36,72,56,62,51,43,24,48,33,70,70,40,51,50,44,51,51,52,31,47,70,70,25,78,66,41,34,41,41,30,45,54,81,45,73,67,32,51,52,50,52,37,52,52,36,43,74,70,72,38,66,48,83,35,55,39,69,39,74,88,57,60,66,30,56,46,52,29,44,43,57,71,37,54,36,34,52,53,36,39,28,21,31,34,55,66,59,41,55,52,34,43,72,49,32,26,44,56,43,31,46,36,46,64,16,44,37,10,12,43,33,36,40,48,40,39,30,48,67,47,54,88,34,50,22,77,40,73,66,51,38,39,50,52,50,35,54,48,64,75,28,65,65,58,47,52,51,47,27,50,45,30,60,71,28,51,85,70,22,58,41,50,33,53,68,59,47,46,55,50,50,53,50,52,52,52,50,51,49,52,30,44,74,70,70,54,60,59,70,29,57,70,74,62,29,70,57,40,33,59,53,45,46,70,58,63,52,86,84,45,57,52,55,76,44,87,57,57,67,56,55,52,48,53,44,49,46,38,41,30,75,39,41,78,66,78,64,43,92,61,81,46,29,65,65,52,50,50,52,55,72,66,44,71,84,68,78,73,74,74,62,70,71,51,55,63,72,69,102,111,64,63,60,54,48,53,53,49,49,52,31,26,77,68,65,70,53,47,68,71,55,48,53,52,51,30,49,53,26,39,78,72,70,37,45,69,57,25,41,49,47,38,54,51,37,44,70,63,36,77,77,46,92,60,44,34,55,46,30,34,52,34,13,53,53,25,48,75,70,64,38,48,70,62,14,50,53,26,16,49,49,14,29,70,72,33,80,80,44,57,70,30,38,52,51,38,23,54,46,30,40,74,70,70,33,53,67,59,17,49,52,43,40,52,54,48,47,60,76,49,59,83,62,41,36,66,58,52,50,50,50,50,52,40,43,51,52,46,20,50,51,28,41,75,69,64,37,44,70,60,14,37,53,42,36,52,52,47,32,62,51,44,55,79,46,49,72,53,46,23,52,38,47,47,44,27,29,48,42,56,39,82,75,59,76,65,65,47,84,86,31,49,50,47,59,48,58,68,37,40,44,56,53,54,44,39,29,66,37,30,46,37,57,38,47,28,15,41,18,26,52,49,28,58,73,71,34,52,50,53,67,71,67,55,94,28,51,20,67,78,51,84,79,77,55,77,95,50,53,44,31,38,31,39,38,30,39,38,65,28,94,35,69,62,19,51,26,46,55,49,53,52,69,61,56,54,71,81,54,41,42,52,32,40,37,37,36,40,75,95,75,84,42,72,52,23,51,51,44,57,71,47,39,81,36,75,43,80,41,60,90,43,52,48,69,54,41,18,39,51,42,32,73,68,56,34,43,36,35,33,35,36,24,52,75,43,86,62,45,63,60,49,25,52,42,44,27,21,26,50,36,27,32,40,39,77,53,32,62,62,52,64,31,39,65,58,37,26,32,32,62,32,15,61,66,36,49,32,92,84,50,56,64,44,37,21,32,48,79,42,70,38,95,48,62,63,63,43,38,87,78,66,70,62,41,87,72,57,70,50,43,65,78,68,74,38,67,83,84,42,48,29,34,25,35,73,58,63,51,43,24,49,34,71,69,42,52,52,46,52,52,52,32,48,72,70,26,78,65,40,35,42,41,30,46,54,81,46,71,68,31,51,53,49,52,37,51,52,36,43,74,70,72,38,65,47,82,34,56,39,70,41,74,88,58,61,68,29,57,46,50,31,43,45,59,71,37,55,36,34,52,54,35,39,29,22,31,34,56,66,58,42,55,50,35,43,72,49,32,26,45,56,41,31,46,36,46,64,16,44,36,10,11,43,32,38,39,47,40,39,32,47,68,46,54,88,33,50,22,76,40,74,67,51,37,41,52,52,52,35,54,48,62,74,28,64,64,58,46,53,50,47,27,50,46,30,60,70,28,50,84,70,22,59,41,51,31,52,68,59,45,47,55,49,50,53,50,51,51,52,49,52,48,52,30,44,74,70,71,55,59,57,72,29,58,70,76,62,30,70,55,40,33,59,54,45,47,70,58,63,52,85,84,44,58,52,56,74,45,86,58,57,68,56,55,52,48,53,45,48,45,38,40,31,74,36,43,78,65,78,64,43,93,61,81,46,30,65,65,52,50,50,52,54,72,67,43,71,84,69,78,74,74,75,60,72,72,51,54,65,70,71,102